Protein 4ZXH (pdb70)

B-factor: mean 46.0, std 19.29, range [5.07, 150.51]

Structure (mmCIF, N/CA/C/O backbone):
data_4ZXH
#
_entry.id   4ZXH
#
_cell.length_a   116.187
_cell.length_b   116.187
_cell.length_c   348.607
_cell.angle_alpha   90.000
_cell.angle_beta   90.000
_cell.angle_gamma   90.000
#
_symmetry.space_group_name_H-M   'P 43 21 2'
#
loop_
_entity.id
_entity.type
_entity.pdbx_description
1 polymer ABBFA_003403
2 non-polymer "4'-PHOSPHOPANTETHEINE"
3 non-polymer 1,2-DIMYRISTOYL-SN-GLYCERO-3-PHOSPHOCHOLINE
4 non-polymer 'POTASSIUM ION'
5 non-polymer 'NICKEL (II) ION'
6 water water
#
loop_
_atom_site.group_PDB
_atom_site.id
_atom_site.type_symbol
_atom_site.label_atom_id
_atom_site.label_alt_id
_atom_site.label_comp_id
_atom_site.label_asym_id
_atom_site.label_entity_id
_atom_site.label_seq_id
_atom_site.pdbx_PDB_ins_code
_atom_site.Cartn_x
_atom_site.Cartn_y
_atom_site.Cartn_z
_atom_site.occupancy
_atom_site.B_iso_or_equiv
_atom_site.auth_seq_id
_atom_site.auth_comp_id
_atom_site.auth_asym_id
_atom_site.auth_atom_id
_atom_site.pdbx_PDB_model_num
ATOM 1 N N . GLY A 1 1 ? -8.750 76.601 155.481 1.00 53.20 -1 GLY A N 1
ATOM 2 C CA . GLY A 1 1 ? -9.422 77.531 154.580 1.00 74.34 -1 GLY A CA 1
ATOM 3 C C . GLY A 1 1 ? -10.686 76.904 154.005 1.00 81.13 -1 GLY A C 1
ATOM 4 O O . GLY A 1 1 ? -11.676 77.564 153.671 1.00 77.00 -1 GLY A O 1
ATOM 5 N N . HIS A 1 2 ? -10.619 75.588 153.895 1.00 78.69 0 HIS A N 1
ATOM 6 C CA . HIS A 1 2 ? -11.752 74.725 153.642 1.00 68.77 0 HIS A CA 1
ATOM 7 C C . HIS A 1 2 ? -12.270 74.326 155.003 1.00 58.72 0 HIS A C 1
ATOM 8 O O . HIS A 1 2 ? -12.850 73.262 155.173 1.00 62.67 0 HIS A O 1
ATOM 15 N N . MET A 1 3 ? -12.018 75.172 155.986 1.00 85.16 1 MET A N 1
ATOM 16 C CA . MET A 1 3 ? -12.041 74.731 157.360 1.00 76.79 1 MET A CA 1
ATOM 17 C C . MET A 1 3 ? -11.769 75.946 158.240 1.00 79.83 1 MET A C 1
ATOM 18 O O . MET A 1 3 ? -10.935 75.913 159.150 1.00 69.75 1 MET A O 1
ATOM 23 N N . ASN A 1 4 ? -12.471 77.032 157.920 1.00 87.30 2 ASN A N 1
ATOM 24 C CA . ASN A 1 4 ? -12.415 78.263 158.691 1.00 95.34 2 ASN A CA 1
ATOM 25 C C . ASN A 1 4 ? -13.046 78.045 160.054 1.00 96.89 2 ASN A C 1
ATOM 26 O O . ASN A 1 4 ? -12.539 78.531 161.069 1.00 101.01 2 ASN A O 1
ATOM 31 N N . ASN A 1 5 ? -14.147 77.291 160.062 1.00 93.35 3 ASN A N 1
ATOM 32 C CA . ASN A 1 5 ? -14.903 76.969 161.278 1.00 92.70 3 ASN A CA 1
ATOM 33 C C . ASN A 1 5 ? -14.136 76.178 162.357 1.00 91.19 3 ASN A C 1
ATOM 34 O O . ASN A 1 5 ? -14.717 75.308 163.013 1.00 87.25 3 ASN A O 1
ATOM 39 N N . LEU A 1 6 ? -12.849 76.467 162.543 1.00 89.83 4 LEU A N 1
ATOM 40 C CA . LEU A 1 6 ? -12.076 75.835 163.611 1.00 84.05 4 LEU A CA 1
ATOM 41 C C . LEU A 1 6 ? -11.331 76.841 164.489 1.00 90.23 4 LEU A C 1
ATOM 42 O O . LEU A 1 6 ? -11.511 76.854 165.707 1.00 89.24 4 LEU A O 1
ATOM 47 N N . ALA A 1 7 ? -10.494 77.666 163.864 1.00 96.32 5 ALA A N 1
ATOM 48 C CA . ALA A 1 7 ? -9.619 78.607 164.569 1.00 99.15 5 ALA A CA 1
ATOM 49 C C . ALA A 1 7 ? -8.600 77.909 165.492 1.00 98.85 5 ALA A C 1
ATOM 50 O O . ALA A 1 7 ? -8.921 77.001 166.273 1.00 85.34 5 ALA A O 1
ATOM 52 N N . ARG A 1 8 ? -7.354 78.354 165.363 1.00 104.73 6 ARG A N 1
ATOM 53 C CA . ARG A 1 8 ? -6.245 77.893 166.180 1.00 102.70 6 ARG A CA 1
ATOM 54 C C . ARG A 1 8 ? -6.127 78.775 167.417 1.00 105.85 6 ARG A C 1
ATOM 55 O O . ARG A 1 8 ? -5.683 79.927 167.334 1.00 106.50 6 ARG A O 1
ATOM 63 N N . LEU A 1 9 ? -6.551 78.254 168.562 1.00 106.40 7 LEU A N 1
ATOM 64 C CA . LEU A 1 9 ? -6.220 78.913 169.821 1.00 106.37 7 LEU A CA 1
ATOM 65 C C . LEU A 1 9 ? -5.210 78.005 170.531 1.00 102.52 7 LEU A C 1
ATOM 66 O O . LEU A 1 9 ? -5.236 76.785 170.341 1.00 102.06 7 LEU A O 1
ATOM 71 N N . GLU A 1 10 ? -4.328 78.594 171.340 1.00 101.37 8 GLU A N 1
ATOM 72 C CA . GLU A 1 10 ? -3.028 77.978 171.627 1.00 97.24 8 GLU A CA 1
ATOM 73 C C . GLU A 1 10 ? -3.014 77.008 172.827 1.00 77.55 8 GLU A C 1
ATOM 74 O O . GLU A 1 10 ? -3.434 77.356 173.926 1.00 74.01 8 GLU A O 1
ATOM 80 N N . PRO A 1 11 ? -2.534 75.771 172.591 1.00 62.88 9 PRO A N 1
ATOM 81 C CA . PRO A 1 11 ? -2.661 74.611 173.486 1.00 60.28 9 PRO A CA 1
ATOM 82 C C . PRO A 1 11 ? -1.743 74.604 174.706 1.00 55.70 9 PRO A C 1
ATOM 83 O O . PRO A 1 11 ? -0.665 75.194 174.670 1.00 56.29 9 PRO A O 1
ATOM 87 N N . GLU A 1 12 ? -2.198 73.940 175.769 1.00 49.91 10 GLU A N 1
ATOM 88 C CA . GLU A 1 12 ? -1.403 73.685 176.963 1.00 49.32 10 GLU A CA 1
ATOM 89 C C . GLU A 1 12 ? -1.269 72.170 177.175 1.00 44.99 10 GLU A C 1
ATOM 90 O O . GLU A 1 12 ? -2.078 71.391 176.688 1.00 42.57 10 GLU A O 1
ATOM 96 N N . VAL A 1 13 ? -0.249 71.752 177.908 1.00 50.79 11 VAL A N 1
ATOM 97 C CA . VAL A 1 13 ? -0.060 70.343 178.228 1.00 39.73 11 VAL A CA 1
ATOM 98 C C . VAL A 1 13 ? -0.939 69.930 179.409 1.00 41.01 11 VAL A C 1
ATOM 99 O O . VAL A 1 13 ? -0.891 70.549 180.474 1.00 49.99 11 VAL A O 1
ATOM 103 N N . LEU A 1 14 ? -1.750 68.893 179.222 1.00 39.84 12 LEU A N 1
ATOM 104 C CA . LEU A 1 14 ? -2.599 68.394 180.304 1.00 46.63 12 LEU A CA 1
ATOM 105 C C . LEU A 1 14 ? -1.842 67.479 181.265 1.00 47.80 12 LEU A C 1
ATOM 106 O O . LEU A 1 14 ? -1.925 67.656 182.479 1.00 51.94 12 LEU A O 1
ATOM 111 N N . SER A 1 15 ? -1.125 66.493 180.725 1.00 39.62 13 SER A N 1
ATOM 112 C CA . SER A 1 15 ? -0.340 65.578 181.556 1.00 47.20 13 SER A CA 1
ATOM 113 C C . SER A 1 15 ? 0.860 64.962 180.813 1.00 47.00 13 SER A C 1
ATOM 114 O O . SER A 1 15 ? 0.887 64.918 179.582 1.00 44.12 13 SER A O 1
ATOM 117 N N . ARG A 1 16 ? 1.838 64.483 181.588 1.00 49.67 14 ARG A N 1
ATOM 118 C CA . ARG A 1 16 ? 3.064 63.865 181.064 1.00 38.64 14 ARG A CA 1
ATOM 119 C C . ARG A 1 16 ? 3.153 62.381 181.403 1.00 37.13 14 ARG A C 1
ATOM 120 O O . ARG A 1 16 ? 2.983 61.999 182.550 1.00 55.18 14 ARG A O 1
ATOM 128 N N . HIS A 1 17 ? 3.435 61.541 180.414 1.00 38.20 15 HIS A N 1
ATOM 129 C CA . HIS A 1 17 ? 3.579 60.112 180.677 1.00 38.72 15 HIS A CA 1
ATOM 130 C C . HIS A 1 17 ? 4.797 59.488 179.996 1.00 44.66 15 HIS A C 1
ATOM 131 O O . HIS A 1 17 ? 5.483 60.129 179.190 1.00 38.44 15 HIS A O 1
ATOM 138 N N . ALA A 1 18 ? 5.067 58.235 180.347 1.00 42.37 16 ALA A N 1
ATOM 139 C CA . ALA A 1 18 ? 6.100 57.467 179.685 1.00 35.65 16 ALA A CA 1
ATOM 140 C C . ALA A 1 18 ? 5.566 56.911 178.370 1.00 40.65 16 ALA A C 1
ATOM 141 O O . ALA A 1 18 ? 4.354 56.853 178.173 1.00 43.98 16 ALA A O 1
ATOM 143 N N . ILE A 1 19 ? 6.459 56.517 177.463 1.00 40.69 17 ILE A N 1
ATOM 144 C CA . ILE A 1 19 ? 6.035 55.713 176.319 1.00 32.73 17 ILE A CA 1
ATOM 145 C C . ILE A 1 19 ? 6.236 54.259 176.714 1.00 34.47 17 ILE A C 1
ATOM 146 O O . ILE A 1 19 ? 6.947 53.962 177.682 1.00 36.15 17 ILE A O 1
ATOM 151 N N . SER A 1 20 ? 5.586 53.360 175.986 1.00 35.00 18 SER A N 1
ATOM 152 C CA . SER A 1 20 ? 5.727 51.924 176.209 1.00 35.57 18 SER A CA 1
ATOM 153 C C . SER A 1 20 ? 6.936 51.393 175.469 1.00 33.86 18 SER A C 1
ATOM 154 O O . SER A 1 20 ? 7.425 52.038 174.543 1.00 36.88 18 SER A O 1
ATOM 157 N N . SER A 1 21 ? 7.397 50.206 175.837 1.00 32.18 19 SER A N 1
ATOM 158 C CA . SER A 1 21 ? 8.469 49.563 175.070 1.00 35.98 19 SER A CA 1
ATOM 159 C C . SER A 1 21 ? 8.061 49.210 173.625 1.00 40.27 19 SER A C 1
ATOM 160 O O . SER A 1 21 ? 8.914 49.168 172.723 1.00 44.16 19 SER A O 1
ATOM 163 N N . GLU A 1 22 ? 6.766 48.979 173.400 1.00 37.58 20 GLU A N 1
ATOM 164 C CA . GLU A 1 22 ? 6.265 48.713 172.053 1.00 31.99 20 GLU A CA 1
ATOM 165 C C . GLU A 1 22 ? 6.335 49.954 171.170 1.00 29.28 20 GLU A C 1
ATOM 166 O O . GLU A 1 22 ? 6.300 49.859 169.947 1.00 26.38 20 GLU A O 1
ATOM 172 N N . GLN A 1 23 ? 6.419 51.118 171.804 1.00 27.02 21 GLN A N 1
ATOM 173 C CA . GLN A 1 23 ? 6.496 52.383 171.091 1.00 26.50 21 GLN A CA 1
ATOM 174 C C . GLN A 1 23 ? 7.945 52.816 170.829 1.00 31.72 21 GLN A C 1
ATOM 175 O O . GLN A 1 23 ? 8.243 53.490 169.843 1.00 26.93 21 GLN A O 1
ATOM 181 N N . LEU A 1 24 ? 8.835 52.438 171.738 1.00 32.86 22 LEU A N 1
ATOM 182 C CA . LEU A 1 24 ? 10.223 52.864 171.695 1.00 29.52 22 LEU A CA 1
ATOM 183 C C . LEU A 1 24 ? 10.895 52.551 170.362 1.00 33.71 22 LEU A C 1
ATOM 184 O O . LEU A 1 24 ? 11.553 53.409 169.773 1.00 40.12 22 LEU A O 1
ATOM 189 N N . GLY A 1 25 ? 10.720 51.329 169.877 1.00 23.86 23 GLY A N 1
ATOM 190 C CA . GLY A 1 25 ? 11.380 50.922 168.650 1.00 22.72 23 GLY A CA 1
ATOM 191 C C . GLY A 1 25 ? 10.944 51.720 167.433 1.00 24.23 23 GLY A C 1
ATOM 192 O O . GLY A 1 25 ? 11.775 52.150 166.640 1.00 23.09 23 GLY A O 1
ATOM 193 N N . ILE A 1 26 ? 9.641 51.903 167.261 1.00 25.50 24 ILE A N 1
ATOM 194 C CA . ILE A 1 26 ? 9.162 52.699 166.139 1.00 28.40 24 ILE A CA 1
ATOM 195 C C . ILE A 1 26 ? 9.638 54.138 166.258 1.00 29.09 24 ILE A C 1
ATOM 196 O O . ILE A 1 26 ? 10.141 54.731 165.295 1.00 30.55 24 ILE A O 1
ATOM 201 N N . TRP A 1 27 ? 9.442 54.700 167.446 1.00 23.06 25 TRP A N 1
ATOM 202 C CA . TRP A 1 27 ? 9.852 56.066 167.728 1.00 24.05 25 TRP A CA 1
ATOM 203 C C . TRP A 1 27 ? 11.301 56.249 167.335 1.00 27.21 25 TRP A C 1
ATOM 204 O O . TRP A 1 27 ? 11.628 57.122 166.523 1.00 26.45 25 TRP A O 1
ATOM 215 N N . TYR A 1 28 ? 12.159 55.396 167.890 1.00 28.38 26 TYR A N 1
ATOM 216 C CA . TYR A 1 28 ? 13.588 55.467 167.621 1.00 33.69 26 TYR A CA 1
ATOM 217 C C . TYR A 1 28 ? 13.903 55.477 166.121 1.00 30.67 26 TYR A C 1
ATOM 218 O O . TYR A 1 28 ? 14.685 56.305 165.645 1.00 30.10 26 TYR A O 1
ATOM 227 N N . ILE A 1 29 ? 13.292 54.564 165.381 1.00 21.86 27 ILE A N 1
ATOM 228 C CA . ILE A 1 29 ? 13.554 54.467 163.952 1.00 31.25 27 ILE A CA 1
ATOM 229 C C . ILE A 1 29 ? 13.202 55.786 163.250 1.00 32.52 27 ILE A C 1
ATOM 230 O O . ILE A 1 29 ? 13.948 56.247 162.382 1.00 32.94 27 ILE A O 1
ATOM 235 N N . GLN A 1 30 ? 12.106 56.422 163.659 1.00 29.95 28 GLN A N 1
ATOM 236 C CA . GLN A 1 30 ? 11.720 57.706 163.068 1.00 24.38 28 GLN A CA 1
ATOM 237 C C . GLN A 1 30 ? 12.692 58.846 163.384 1.00 21.90 28 GLN A C 1
ATOM 238 O O . GLN A 1 30 ? 12.893 59.717 162.535 1.00 32.32 28 GLN A O 1
ATOM 244 N N . ARG A 1 31 ? 13.277 58.867 164.584 1.00 22.58 29 ARG A N 1
ATOM 245 C CA . ARG A 1 31 ? 14.353 59.837 164.872 1.00 23.67 29 ARG A CA 1
ATOM 246 C C . ARG A 1 31 ? 15.600 59.504 164.072 1.00 24.04 29 ARG A C 1
ATOM 247 O O . ARG A 1 31 ? 16.297 60.386 163.583 1.00 34.76 29 ARG A O 1
ATOM 255 N N . LEU A 1 32 ? 15.883 58.218 163.959 1.00 28.00 30 LEU A N 1
ATOM 256 C CA . LEU A 1 32 ? 17.094 57.769 163.307 1.00 30.36 30 LEU A CA 1
ATOM 257 C C . LEU A 1 32 ? 17.093 58.169 161.832 1.00 33.48 30 LEU A C 1
ATOM 258 O O . LEU A 1 32 ? 18.100 58.627 161.303 1.00 28.85 30 LEU A O 1
ATOM 263 N N . GLU A 1 33 ? 15.950 58.019 161.174 1.00 30.94 31 GLU A N 1
ATOM 264 C CA . GLU A 1 33 ? 15.839 58.418 159.775 1.00 26.90 31 GLU A CA 1
ATOM 265 C C . GLU A 1 33 ? 14.590 59.285 159.581 1.00 31.62 31 GLU A C 1
ATOM 266 O O . GLU A 1 33 ? 13.509 58.765 159.348 1.00 23.66 31 GLU A O 1
ATOM 272 N N . PRO A 1 34 ? 14.732 60.616 159.706 1.00 37.83 32 PRO A N 1
ATOM 273 C CA . PRO A 1 34 ? 13.536 61.465 159.758 1.00 35.50 32 PRO A CA 1
ATOM 274 C C . PRO A 1 34 ? 12.673 61.458 158.503 1.00 38.13 32 PRO A C 1
ATOM 275 O O . PRO A 1 34 ? 11.487 61.726 158.644 1.00 45.37 32 PRO A O 1
ATOM 279 N N . THR A 1 35 ? 13.218 61.125 157.333 1.00 43.54 33 THR A N 1
ATOM 280 C CA . THR A 1 35 ? 12.400 61.040 156.113 1.00 40.68 33 THR A CA 1
ATOM 281 C C . THR A 1 35 ? 11.653 59.707 155.984 1.00 32.86 33 THR A C 1
ATOM 282 O O . THR A 1 35 ? 11.002 59.440 154.979 1.00 34.68 33 THR A O 1
ATOM 286 N N . CYS A 1 36 ? 11.753 58.871 157.002 1.00 32.22 34 CYS A N 1
ATOM 287 C CA . CYS A 1 36 ? 11.088 57.582 156.981 1.00 26.99 34 CYS A CA 1
ATOM 288 C C . CYS A 1 36 ? 9.574 57.742 156.931 1.00 25.51 34 CYS A C 1
ATOM 289 O O . CYS A 1 36 ? 9.003 58.541 157.660 1.00 34.61 34 CYS A O 1
ATOM 292 N N . SER A 1 37 ? 8.930 56.966 156.067 1.00 27.77 35 SER A N 1
ATOM 293 C CA . SER A 1 37 ? 7.480 56.912 156.022 1.00 26.28 35 SER A CA 1
ATOM 294 C C . SER A 1 37 ? 6.990 55.480 156.192 1.00 29.19 35 SER A C 1
ATOM 295 O O . SER A 1 37 ? 5.794 55.190 156.114 1.00 20.97 35 SER A O 1
ATOM 298 N N . ALA A 1 38 ? 7.920 54.574 156.433 1.00 23.51 36 ALA A N 1
ATOM 299 C CA . ALA A 1 38 ? 7.574 53.169 156.443 1.00 27.65 36 ALA A CA 1
ATOM 300 C C . ALA A 1 38 ? 6.561 52.815 157.538 1.00 22.47 36 ALA A C 1
ATOM 301 O O . ALA A 1 38 ? 5.987 51.728 157.503 1.00 25.02 36 ALA A O 1
ATOM 303 N N . TYR A 1 39 ? 6.343 53.713 158.498 1.00 21.67 37 TYR A N 1
ATOM 304 C CA . TYR A 1 39 ? 5.387 53.446 159.579 1.00 29.39 37 TYR A CA 1
ATOM 305 C C . TYR A 1 39 ? 4.158 54.386 159.561 1.00 21.09 37 TYR A C 1
ATOM 306 O O . TYR A 1 39 ? 3.477 54.558 160.570 1.00 18.79 37 TYR A O 1
ATOM 315 N N . ASN A 1 40 ? 3.890 54.980 158.402 1.00 19.05 38 ASN A N 1
ATOM 316 C CA . ASN A 1 40 ? 2.670 55.740 158.155 1.00 17.81 38 ASN A CA 1
ATOM 317 C C . ASN A 1 40 ? 1.498 54.836 157.803 1.00 31.43 38 ASN A C 1
ATOM 318 O O . ASN A 1 40 ? 1.293 54.552 156.625 1.00 35.90 38 ASN A O 1
ATOM 323 N N . MET A 1 41 ? 0.735 54.375 158.794 1.00 17.74 39 MET A N 1
ATOM 324 C CA . MET A 1 41 ? -0.460 53.596 158.495 1.00 28.27 39 MET A CA 1
ATOM 325 C C . MET A 1 41 ? -1.493 54.460 157.740 1.00 37.80 39 MET A C 1
ATOM 326 O O . MET A 1 41 ? -1.722 55.645 158.064 1.00 36.25 39 MET A O 1
ATOM 331 N N . VAL A 1 42 ? -2.109 53.862 156.731 1.00 25.29 40 VAL A N 1
ATOM 332 C CA . VAL A 1 42 ? -3.034 54.579 155.876 1.00 26.13 40 VAL A CA 1
ATOM 333 C C . VAL A 1 42 ? -4.240 53.733 155.559 1.00 27.95 40 VAL A C 1
ATOM 334 O O . VAL A 1 42 ? -4.106 52.646 154.991 1.00 25.57 40 VAL A O 1
ATOM 338 N N . VAL A 1 43 ? -5.414 54.235 155.921 1.00 29.03 41 VAL A N 1
ATOM 339 C CA . VAL A 1 43 ? -6.662 53.678 155.435 1.00 25.54 41 VAL A CA 1
ATOM 340 C C . VAL A 1 43 ? -7.339 54.770 154.589 1.00 29.66 41 VAL A C 1
ATOM 341 O O . VAL A 1 43 ? -7.399 55.934 155.016 1.00 25.33 41 VAL A O 1
ATOM 345 N N . ALA A 1 44 ? -7.821 54.409 153.394 1.00 32.46 42 ALA A N 1
ATOM 346 C CA . ALA A 1 44 ? -8.394 55.396 152.464 1.00 21.23 42 ALA A CA 1
ATOM 347 C C . ALA A 1 44 ? -9.728 54.962 151.849 1.00 34.23 42 ALA A C 1
ATOM 348 O O . ALA A 1 44 ? -9.999 53.763 151.665 1.00 34.31 42 ALA A O 1
ATOM 350 N N . PHE A 1 45 ? -10.556 55.942 151.493 1.00 27.94 43 PHE A N 1
ATOM 351 C CA . PHE A 1 45 ? -11.888 55.622 151.008 1.00 27.50 43 PHE A CA 1
ATOM 352 C C . PHE A 1 45 ? -12.330 56.525 149.889 1.00 29.40 43 PHE A C 1
ATOM 353 O O . PHE A 1 45 ? -11.978 57.700 149.830 1.00 27.95 43 PHE A O 1
ATOM 361 N N . ASP A 1 46 ? -13.090 55.937 148.978 1.00 30.43 44 ASP A N 1
ATOM 362 C CA . ASP A 1 46 ? -13.867 56.692 148.027 1.00 35.90 44 ASP A CA 1
ATOM 363 C C . ASP A 1 46 ? -15.090 57.146 148.816 1.00 35.47 44 ASP A C 1
ATOM 364 O O . ASP A 1 46 ? -15.723 56.322 149.471 1.00 33.40 44 ASP A O 1
ATOM 369 N N . VAL A 1 47 ? -15.394 58.443 148.818 1.00 30.10 45 VAL A N 1
ATOM 370 C CA . VAL A 1 47 ? -16.547 58.922 149.578 1.00 34.62 45 VAL A CA 1
ATOM 371 C C . VAL A 1 47 ? -17.502 59.724 148.707 1.00 37.61 45 VAL A C 1
ATOM 372 O O . VAL A 1 47 ? -17.141 60.787 148.222 1.00 39.32 45 VAL A O 1
ATOM 376 N N . LYS A 1 48 ? -18.713 59.203 148.507 1.00 42.01 46 LYS A N 1
ATOM 377 C CA . LYS A 1 48 ? -19.754 59.916 147.766 1.00 39.15 46 LYS A CA 1
ATOM 378 C C . LYS A 1 48 ? -20.796 60.407 148.759 1.00 44.15 46 LYS A C 1
ATOM 379 O O . LYS A 1 48 ? -21.240 59.644 149.620 1.00 52.93 46 LYS A O 1
ATOM 385 N N . VAL A 1 49 ? -21.176 61.677 148.658 1.00 33.85 47 VAL A N 1
ATOM 386 C CA . VAL A 1 49 ? -22.021 62.279 149.683 1.00 34.49 47 VAL A CA 1
ATOM 387 C C . VAL A 1 49 ? -23.347 62.766 149.132 1.00 52.43 47 VAL A C 1
ATOM 388 O O . VAL A 1 49 ? -23.523 62.917 147.920 1.00 61.67 47 VAL A O 1
ATOM 392 N N . ASN A 1 50 ? -24.288 62.962 150.050 1.00 54.16 48 ASN A N 1
ATOM 393 C CA . ASN A 1 50 ? -25.561 63.626 149.785 1.00 51.79 48 ASN A CA 1
ATOM 394 C C . ASN A 1 50 ? -25.533 64.986 150.493 1.00 51.86 48 ASN A C 1
ATOM 395 O O . ASN A 1 50 ? -24.698 65.196 151.378 1.00 48.04 48 ASN A O 1
ATOM 400 N N . GLN A 1 51 ? -26.426 65.905 150.134 1.00 56.13 49 GLN A N 1
ATOM 401 C CA . GLN A 1 51 ? -26.371 67.244 150.725 1.00 63.17 49 GLN A CA 1
ATOM 402 C C . GLN A 1 51 ? -26.723 67.265 152.219 1.00 63.53 49 GLN A C 1
ATOM 403 O O . GLN A 1 51 ? -26.396 68.231 152.923 1.00 62.92 49 GLN A O 1
ATOM 409 N N . SER A 1 52 ? -27.362 66.199 152.707 1.00 60.44 50 SER A N 1
ATOM 410 C CA . SER A 1 52 ? -27.829 66.163 154.093 1.00 52.81 50 SER A CA 1
ATOM 411 C C . SER A 1 52 ? -26.686 65.934 155.097 1.00 51.64 50 SER A C 1
ATOM 412 O O . SER A 1 52 ? -26.900 65.975 156.316 1.00 48.59 50 SER A O 1
ATOM 415 N N . LEU A 1 53 ? -25.478 65.703 154.580 1.00 54.62 51 LEU A N 1
ATOM 416 C CA . LEU A 1 53 ? -24.283 65.535 155.416 1.00 56.50 51 LEU A CA 1
ATOM 417 C C . LEU A 1 53 ? -23.995 66.819 156.186 1.00 67.37 51 LEU A C 1
ATOM 418 O O . LEU A 1 53 ? -23.582 66.783 157.349 1.00 67.76 51 LEU A O 1
ATOM 423 N N . GLY A 1 54 ? -24.228 67.952 155.530 1.00 66.14 52 GLY A N 1
ATOM 424 C CA . GLY A 1 54 ? -24.070 69.251 156.158 1.00 61.46 52 GLY A CA 1
ATOM 425 C C . GLY A 1 54 ? -22.679 69.460 156.722 1.00 53.51 52 GLY A C 1
ATOM 426 O O . GLY A 1 54 ? -21.677 69.253 156.030 1.00 46.75 52 GLY A O 1
ATOM 427 N N . ASN A 1 55 ? -22.636 69.846 157.995 1.00 56.11 53 ASN A N 1
ATOM 428 C CA . ASN A 1 55 ? -21.401 70.178 158.692 1.00 54.68 53 ASN A CA 1
ATOM 429 C C . ASN A 1 55 ? -20.908 69.022 159.572 1.00 50.34 53 ASN A C 1
ATOM 430 O O . ASN A 1 55 ? -19.966 69.180 160.355 1.00 50.80 53 ASN A O 1
ATOM 435 N N . LYS A 1 56 ? -21.538 67.857 159.435 1.00 45.31 54 LYS A N 1
ATOM 436 C CA . LYS A 1 56 ? -21.235 66.719 160.305 1.00 42.22 54 LYS A CA 1
ATOM 437 C C . LYS A 1 56 ? -19.752 66.295 160.362 1.00 40.57 54 LYS A C 1
ATOM 438 O O . LYS A 1 56 ? -19.286 65.843 161.412 1.00 39.49 54 LYS A O 1
ATOM 444 N N . PRO A 1 57 ? -19.012 66.411 159.245 1.00 34.04 55 PRO A N 1
ATOM 445 C CA . PRO A 1 57 ? -17.619 65.978 159.375 1.00 36.05 55 PRO A CA 1
ATOM 446 C C . PRO A 1 57 ? -16.814 66.790 160.400 1.00 39.79 55 PRO A C 1
ATOM 447 O O . PRO A 1 57 ? -16.193 66.178 161.265 1.00 33.08 55 PRO A O 1
ATOM 451 N N . ILE A 1 58 ? -16.844 68.118 160.324 1.00 43.38 56 ILE A N 1
ATOM 452 C CA . ILE A 1 58 ? -16.194 68.951 161.334 1.00 39.55 56 ILE A CA 1
ATOM 453 C C . ILE A 1 58 ? -16.749 68.668 162.745 1.00 44.80 56 ILE A C 1
ATOM 454 O O . ILE A 1 58 ? -15.976 68.496 163.686 1.00 44.34 56 ILE A O 1
ATOM 459 N N . GLU A 1 59 ? -18.075 68.620 162.897 1.00 47.28 57 GLU A N 1
ATOM 460 C CA . GLU A 1 59 ? -18.676 68.343 164.212 1.00 46.73 57 GLU A CA 1
ATOM 461 C C . GLU A 1 59 ? -18.195 67.009 164.804 1.00 45.63 57 GLU A C 1
ATOM 462 O O . GLU A 1 59 ? -17.926 66.910 166.004 1.00 44.98 57 GLU A O 1
ATOM 468 N N . ILE A 1 60 ? -18.104 65.989 163.958 1.00 32.80 58 ILE A N 1
ATOM 469 C CA . ILE A 1 60 ? -17.745 64.652 164.410 1.00 42.57 58 ILE A CA 1
ATOM 470 C C . ILE A 1 60 ? -16.248 64.584 164.711 1.00 46.95 58 ILE A C 1
ATOM 471 O O . ILE A 1 60 ? -15.842 64.025 165.728 1.00 50.81 58 ILE A O 1
ATOM 476 N N . LEU A 1 61 ? -15.440 65.167 163.828 1.00 41.89 59 LEU A N 1
ATOM 477 C CA . LEU A 1 61 ? -14.016 65.364 164.080 1.00 44.29 59 LEU A CA 1
ATOM 478 C C . LEU A 1 61 ? -13.742 65.940 165.472 1.00 50.46 59 LEU A C 1
ATOM 479 O O . LEU A 1 61 ? -12.963 65.379 166.243 1.00 57.06 59 LEU A O 1
ATOM 484 N N . GLU A 1 62 ? -14.383 67.061 165.785 1.00 48.06 60 GLU A N 1
ATOM 485 C CA . GLU A 1 62 ? -14.198 67.726 167.072 1.00 45.19 60 GLU A CA 1
ATOM 486 C C . GLU A 1 62 ? -14.622 66.857 168.246 1.00 43.35 60 GLU A C 1
ATOM 487 O O . GLU A 1 62 ? -14.031 66.937 169.323 1.00 45.15 60 GLU A O 1
ATOM 493 N N . ALA A 1 63 ? -15.641 66.028 168.036 1.00 52.02 61 ALA A N 1
ATOM 494 C CA . ALA A 1 63 ? -16.166 65.164 169.097 1.00 50.85 61 ALA A CA 1
ATOM 495 C C . ALA A 1 63 ? -15.227 63.994 169.361 1.00 53.67 61 ALA A C 1
ATOM 496 O O . ALA A 1 63 ? -15.016 63.595 170.512 1.00 47.56 61 ALA A O 1
ATOM 498 N N . VAL A 1 64 ? -14.667 63.452 168.282 1.00 30.71 62 VAL A N 1
ATOM 499 C CA . VAL A 1 64 ? -13.752 62.339 168.387 1.00 38.95 62 VAL A CA 1
ATOM 500 C C . VAL A 1 64 ? -12.458 62.770 169.083 1.00 47.02 62 VAL A C 1
ATOM 501 O O . VAL A 1 64 ? -12.031 62.128 170.050 1.00 55.24 62 VAL A O 1
ATOM 505 N N . MET A 1 65 ? -11.853 63.857 168.600 1.00 34.28 63 MET A N 1
ATOM 506 C CA . MET A 1 65 ? -10.633 64.410 169.189 1.00 33.54 63 MET A CA 1
ATOM 507 C C . MET A 1 65 ? -10.755 64.659 170.701 1.00 36.23 63 MET A C 1
ATOM 508 O O . MET A 1 65 ? -9.800 64.472 171.456 1.00 42.79 63 MET A O 1
ATOM 513 N N . HIS A 1 66 ? -11.933 65.102 171.124 1.00 32.59 64 HIS A N 1
ATOM 514 C CA . HIS A 1 66 ? -12.230 65.377 172.528 1.00 34.17 64 HIS A CA 1
ATOM 515 C C . HIS A 1 66 ? -12.388 64.103 173.355 1.00 38.37 64 HIS A C 1
ATOM 516 O O . HIS A 1 66 ? -11.957 64.050 174.503 1.00 43.56 64 HIS A O 1
ATOM 523 N N . ASP A 1 67 ? -13.014 63.086 172.766 1.00 34.47 65 ASP A N 1
ATOM 524 C CA . ASP A 1 67 ? -13.319 61.850 173.478 1.00 36.93 65 ASP A CA 1
ATOM 525 C C . ASP A 1 67 ? -12.137 60.883 173.624 1.00 39.32 65 ASP A C 1
ATOM 526 O O . ASP A 1 67 ? -12.132 60.045 174.530 1.00 46.38 65 ASP A O 1
ATOM 531 N N . TYR A 1 68 ? -11.151 60.994 172.736 1.00 33.43 66 TYR A N 1
ATOM 532 C CA . TYR A 1 68 ? -10.006 60.082 172.729 1.00 33.60 66 TYR A CA 1
ATOM 533 C C . TYR A 1 68 ? -8.689 60.854 172.868 1.00 33.87 66 TYR A C 1
ATOM 534 O O . TYR A 1 68 ? -8.110 61.305 171.876 1.00 33.62 66 TYR A O 1
ATOM 543 N N . PRO A 1 69 ? -8.218 61.014 174.116 1.00 37.22 67 PRO A N 1
ATOM 544 C CA . PRO A 1 69 ? -7.011 61.792 174.427 1.00 34.72 67 PRO A CA 1
ATOM 545 C C . PRO A 1 69 ? -5.774 61.349 173.641 1.00 39.55 67 PRO A C 1
ATOM 546 O O . PRO A 1 69 ? -4.894 62.168 173.404 1.00 49.80 67 PRO A O 1
ATOM 550 N N . LEU A 1 70 ? -5.719 60.086 173.232 1.00 33.30 68 LEU A N 1
ATOM 551 C CA . LEU A 1 70 ? -4.602 59.585 172.439 1.00 31.33 68 LEU A CA 1
ATOM 552 C C . LEU A 1 70 ? -4.367 60.460 171.223 1.00 33.86 68 LEU A C 1
ATOM 553 O O . LEU A 1 70 ? -3.231 60.749 170.873 1.00 37.97 68 LEU A O 1
ATOM 558 N N . LEU A 1 71 ? -5.454 60.907 170.606 1.00 36.33 69 LEU A N 1
ATOM 559 C CA . LEU A 1 71 ? -5.386 61.718 169.404 1.00 25.06 69 LEU A CA 1
ATOM 560 C C . LEU A 1 71 ? -4.761 63.099 169.620 1.00 32.70 69 LEU A C 1
ATOM 561 O O . LEU A 1 71 ? -4.515 63.816 168.656 1.00 39.25 69 LEU A O 1
ATOM 566 N N . ARG A 1 72 ? -4.506 63.468 170.873 1.00 33.42 70 ARG A N 1
ATOM 567 C CA . ARG A 1 72 ? -3.903 64.758 171.202 1.00 27.84 70 ARG A CA 1
ATOM 568 C C . ARG A 1 72 ? -2.484 64.584 171.784 1.00 33.64 70 ARG A C 1
ATOM 569 O O . ARG A 1 72 ? -1.991 65.422 172.540 1.00 37.67 70 ARG A O 1
ATOM 577 N N . VAL A 1 73 ? -1.821 63.494 171.409 1.00 36.43 71 VAL A N 1
ATOM 578 C CA . VAL A 1 73 ? -0.498 63.153 171.936 1.00 26.64 71 VAL A CA 1
ATOM 579 C C . VAL A 1 73 ? 0.669 63.629 171.049 1.00 26.04 71 VAL A C 1
ATOM 580 O O . VAL A 1 73 ? 0.559 63.651 169.828 1.00 30.34 71 VAL A O 1
ATOM 584 N N . SER A 1 74 ? 1.768 64.037 171.681 1.00 26.77 72 SER A N 1
ATOM 585 C CA . SER A 1 74 ? 3.059 64.210 171.010 1.00 26.32 72 SER A CA 1
ATOM 586 C C . SER A 1 74 ? 4.108 63.431 171.813 1.00 31.35 72 SER A C 1
ATOM 587 O O . SER A 1 74 ? 3.848 63.062 172.962 1.00 32.32 72 SER A O 1
ATOM 590 N N . MET A 1 75 ? 5.271 63.154 171.218 1.00 32.88 73 MET A N 1
ATOM 591 C CA . MET A 1 75 ? 6.277 62.301 171.866 1.00 35.94 73 MET A CA 1
ATOM 592 C C . MET A 1 75 ? 7.662 62.934 171.842 1.00 26.77 73 MET A C 1
ATOM 593 O O . MET A 1 75 ? 8.539 62.511 171.099 1.00 36.69 73 MET A O 1
ATOM 598 N N . PRO A 1 76 ? 7.872 63.942 172.682 1.00 35.35 74 PRO A N 1
ATOM 599 C CA . PRO A 1 76 ? 9.133 64.681 172.697 1.00 29.14 74 PRO A CA 1
ATOM 600 C C . PRO A 1 76 ? 10.193 63.954 173.506 1.00 53.13 74 PRO A C 1
ATOM 601 O O . PRO A 1 76 ? 9.852 63.072 174.310 1.00 40.05 74 PRO A O 1
ATOM 605 N N . ALA A 1 77 ? 11.455 64.337 173.324 1.00 43.88 75 ALA A N 1
ATOM 606 C CA . ALA A 1 77 ? 12.534 63.708 174.065 1.00 49.47 75 ALA A CA 1
ATOM 607 C C . ALA A 1 77 ? 13.249 64.714 174.941 1.00 55.81 75 ALA A C 1
ATOM 608 O O . ALA A 1 77 ? 13.413 65.869 174.555 1.00 61.84 75 ALA A O 1
ATOM 610 N N . ASN A 1 78 ? 13.640 64.272 176.134 1.00 64.57 76 ASN A N 1
ATOM 611 C CA . ASN A 1 78 ? 14.574 65.011 176.984 1.00 70.82 76 ASN A CA 1
ATOM 612 C C . ASN A 1 78 ? 15.736 64.088 177.389 1.00 83.30 76 ASN A C 1
ATOM 613 O O . ASN A 1 78 ? 15.853 62.968 176.876 1.00 77.18 76 ASN A O 1
ATOM 618 N N . ASP A 1 79 ? 16.607 64.551 178.284 1.00 94.73 77 ASP A N 1
ATOM 619 C CA . ASP A 1 79 ? 17.795 63.772 178.651 1.00 94.53 77 ASP A CA 1
ATOM 620 C C . ASP A 1 79 ? 17.483 62.602 179.590 1.00 86.31 77 ASP A C 1
ATOM 621 O O . ASP A 1 79 ? 18.301 61.694 179.749 1.00 78.92 77 ASP A O 1
ATOM 626 N N . GLN A 1 80 ? 16.299 62.628 180.200 1.00 88.80 78 GLN A N 1
ATOM 627 C CA . GLN A 1 80 ? 15.830 61.532 181.044 1.00 81.41 78 GLN A CA 1
ATOM 628 C C . GLN A 1 80 ? 15.003 60.527 180.220 1.00 80.19 78 GLN A C 1
ATOM 629 O O . GLN A 1 80 ? 14.432 59.580 180.768 1.00 73.99 78 GLN A O 1
ATOM 631 N N . GLY A 1 81 ? 14.943 60.746 178.903 1.00 77.08 79 GLY A N 1
ATOM 632 C CA . GLY A 1 81 ? 14.287 59.820 177.989 1.00 70.51 79 GLY A CA 1
ATOM 633 C C . GLY A 1 81 ? 13.194 60.370 177.073 1.00 65.98 79 GLY A C 1
ATOM 634 O O . GLY A 1 81 ? 13.247 61.509 176.600 1.00 69.64 79 GLY A O 1
ATOM 635 N N . ILE A 1 82 ? 12.189 59.538 176.822 1.00 52.85 80 ILE A N 1
ATOM 636 C CA . ILE A 1 82 ? 11.111 59.875 175.906 1.00 35.26 80 ILE A CA 1
ATOM 637 C C . ILE A 1 82 ? 9.776 59.930 176.635 1.00 40.86 80 ILE A C 1
ATOM 638 O O . ILE A 1 82 ? 9.474 59.067 177.459 1.00 45.90 80 ILE A O 1
ATOM 643 N N . GLU A 1 83 ? 8.980 60.956 176.343 1.00 46.88 81 GLU A N 1
ATOM 644 C CA . GLU A 1 83 ? 7.679 61.135 176.996 1.00 45.33 81 GLU A CA 1
ATOM 645 C C . GLU A 1 83 ? 6.505 61.119 176.003 1.00 41.78 81 GLU A C 1
ATOM 646 O O . GLU A 1 83 ? 6.690 61.314 174.805 1.00 46.69 81 GLU A O 1
ATOM 652 N N . GLN A 1 84 ? 5.307 60.861 176.517 1.00 41.03 82 GLN A N 1
ATOM 653 C CA . GLN A 1 84 ? 4.047 61.145 175.816 1.00 33.49 82 GLN A CA 1
ATOM 654 C C . GLN A 1 84 ? 3.368 62.309 176.503 1.00 34.57 82 GLN A C 1
ATOM 655 O O . GLN A 1 84 ? 3.133 62.268 177.716 1.00 37.05 82 GLN A O 1
ATOM 661 N N . LEU A 1 85 ? 3.032 63.342 175.749 1.00 37.60 83 LEU A N 1
ATOM 662 C CA . LEU A 1 85 ? 2.257 64.436 176.317 1.00 31.75 83 LEU A CA 1
ATOM 663 C C . LEU A 1 85 ? 0.820 64.405 175.774 1.00 38.36 83 LEU A C 1
ATOM 664 O O . LEU A 1 85 ? 0.609 64.286 174.562 1.00 36.54 83 LEU A O 1
ATOM 669 N N . ILE A 1 86 ? -0.164 64.497 176.666 1.00 39.40 84 ILE A N 1
ATOM 670 C CA . ILE A 1 86 ? -1.542 64.730 176.241 1.00 32.36 84 ILE A CA 1
ATOM 671 C C . ILE A 1 86 ? -1.851 66.227 176.252 1.00 39.97 84 ILE A C 1
ATOM 672 O O . ILE A 1 86 ? -1.962 66.836 177.308 1.00 51.03 84 ILE A O 1
ATOM 677 N N . TRP A 1 87 ? -1.963 66.819 175.067 1.00 39.09 85 TRP A N 1
ATOM 678 C CA . TRP A 1 87 ? -2.325 68.225 174.929 1.00 38.93 85 TRP A CA 1
ATOM 679 C C . TRP A 1 87 ? -3.823 68.418 175.127 1.00 43.69 85 TRP A C 1
ATOM 680 O O . TRP A 1 87 ? -4.605 67.566 174.732 1.00 49.09 85 TRP A O 1
ATOM 691 N N . ASP A 1 88 ? -4.233 69.531 175.723 1.00 36.71 86 ASP A N 1
ATOM 692 C CA . ASP A 1 88 ? -5.661 69.780 175.918 1.00 47.23 86 ASP A CA 1
ATOM 693 C C . ASP A 1 88 ? -6.377 69.909 174.575 1.00 52.45 86 ASP A C 1
ATOM 694 O O . ASP A 1 88 ? -7.574 69.634 174.465 1.00 50.90 86 ASP A O 1
ATOM 699 N N . ARG A 1 89 ? -5.636 70.330 173.554 1.00 50.28 87 ARG A N 1
ATOM 700 C CA . ARG A 1 89 ? -6.197 70.474 172.216 1.00 48.65 87 ARG A CA 1
ATOM 701 C C . ARG A 1 89 ? -5.111 70.545 171.153 1.00 43.48 87 ARG A C 1
ATOM 702 O O . ARG A 1 89 ? -4.007 71.001 171.407 1.00 48.55 87 ARG A O 1
ATOM 710 N N . VAL A 1 90 ? -5.440 70.074 169.959 1.00 39.53 88 VAL A N 1
ATOM 711 C CA . VAL A 1 90 ? -4.516 70.058 168.836 1.00 32.16 88 VAL A CA 1
ATOM 712 C C . VAL A 1 90 ? -5.205 70.651 167.606 1.00 34.27 88 VAL A C 1
ATOM 713 O O . VAL A 1 90 ? -6.382 70.378 167.360 1.00 42.08 88 VAL A O 1
ATOM 717 N N . TYR A 1 91 ? -4.512 71.471 166.829 1.00 35.43 89 TYR A N 1
ATOM 718 C CA . TYR A 1 91 ? -5.136 71.921 165.598 1.00 44.45 89 TYR A CA 1
ATOM 719 C C . TYR A 1 91 ? -4.980 70.779 164.599 1.00 39.54 89 TYR A C 1
ATOM 720 O O . TYR A 1 91 ? -3.877 70.311 164.357 1.00 32.06 89 TYR A O 1
ATOM 729 N N . PRO A 1 92 ? -6.102 70.291 164.053 1.00 40.42 90 PRO A N 1
ATOM 730 C CA . PRO A 1 92 ? -6.033 69.136 163.155 1.00 31.14 90 PRO A CA 1
ATOM 731 C C . PRO A 1 92 ? -5.270 69.491 161.911 1.00 32.10 90 PRO A C 1
ATOM 732 O O . PRO A 1 92 ? -5.355 70.631 161.443 1.00 37.09 90 PRO A O 1
ATOM 736 N N . ASN A 1 93 ? -4.527 68.526 161.390 1.00 34.01 91 ASN A N 1
ATOM 737 C CA . ASN A 1 93 ? -3.812 68.702 160.144 1.00 25.48 91 ASN A CA 1
ATOM 738 C C . ASN A 1 93 ? -4.583 68.016 159.013 1.00 29.84 91 ASN A C 1
ATOM 739 O O . ASN A 1 93 ? -4.382 66.829 158.691 1.00 34.67 91 ASN A O 1
ATOM 744 N N . ILE A 1 94 ? -5.477 68.791 158.424 1.00 25.84 92 ILE A N 1
ATOM 745 C CA . ILE A 1 94 ? -6.375 68.340 157.377 1.00 35.75 92 ILE A CA 1
ATOM 746 C C . ILE A 1 94 ? -6.093 69.087 156.072 1.00 33.19 92 ILE A C 1
ATOM 747 O O . ILE A 1 94 ? -6.349 70.290 155.964 1.00 35.96 92 ILE A O 1
ATOM 752 N N . ILE A 1 95 ? -5.545 68.361 155.099 1.00 34.84 93 ILE A N 1
ATOM 753 C CA . ILE A 1 95 ? -5.180 68.900 153.785 1.00 31.15 93 ILE A CA 1
ATOM 754 C C . ILE A 1 95 ? -6.300 68.640 152.784 1.00 33.06 93 ILE A C 1
ATOM 755 O O . ILE A 1 95 ? -6.873 67.546 152.777 1.00 32.66 93 ILE A O 1
ATOM 760 N N . PHE A 1 96 ? -6.605 69.624 151.937 1.00 29.24 94 PHE A N 1
ATOM 761 C CA . PHE A 1 96 ? -7.712 69.498 150.995 1.00 33.46 94 PHE A CA 1
ATOM 762 C C . PHE A 1 96 ? -7.335 69.980 149.603 1.00 41.35 94 PHE A C 1
ATOM 763 O O . PHE A 1 96 ? -7.061 71.153 149.414 1.00 53.75 94 PHE A O 1
ATOM 771 N N . SER A 1 97 ? -7.347 69.080 148.625 1.00 42.53 95 SER A N 1
ATOM 772 C CA . SER A 1 97 ? -6.833 69.378 147.281 1.00 35.10 95 SER A CA 1
ATOM 773 C C . SER A 1 97 ? -7.917 69.187 146.231 1.00 39.48 95 SER A C 1
ATOM 774 O O . SER A 1 97 ? -8.852 68.428 146.453 1.00 38.43 95 SER A O 1
ATOM 777 N N . ASP A 1 98 ? -7.793 69.860 145.090 1.00 39.28 96 ASP A N 1
ATOM 778 C CA . ASP A 1 98 ? -8.698 69.640 143.960 1.00 35.32 96 ASP A CA 1
ATOM 779 C C . ASP A 1 98 ? -8.093 68.546 143.065 1.00 33.33 96 ASP A C 1
ATOM 780 O O . ASP A 1 98 ? -6.983 68.694 142.579 1.00 34.16 96 ASP A O 1
ATOM 785 N N . ALA A 1 99 ? -8.802 67.441 142.853 1.00 34.89 97 ALA A N 1
ATOM 786 C CA . ALA A 1 99 ? -8.291 66.400 141.959 1.00 36.33 97 ALA A CA 1
ATOM 787 C C . ALA A 1 99 ? -9.206 66.162 140.761 1.00 41.41 97 ALA A C 1
ATOM 788 O O . ALA A 1 99 ? -9.092 65.147 140.081 1.00 46.24 97 ALA A O 1
ATOM 790 N N . ARG A 1 100 ? -10.099 67.102 140.488 1.00 35.53 98 ARG A N 1
ATOM 791 C CA . ARG A 1 100 ? -11.006 66.954 139.360 1.00 43.25 98 ARG A CA 1
ATOM 792 C C . ARG A 1 100 ? -10.287 66.824 138.012 1.00 42.76 98 ARG A C 1
ATOM 793 O O . ARG A 1 100 ? -10.829 66.244 137.075 1.00 47.80 98 ARG A O 1
ATOM 801 N N . HIS A 1 101 ? -9.056 67.320 137.932 1.00 38.32 99 HIS A N 1
ATOM 802 C CA . HIS A 1 101 ? -8.333 67.377 136.662 1.00 40.72 99 HIS A CA 1
ATOM 803 C C . HIS A 1 101 ? -7.314 66.247 136.492 1.00 43.57 99 HIS A C 1
ATOM 804 O O . HIS A 1 101 ? -6.571 66.231 135.524 1.00 39.97 99 HIS A O 1
ATOM 811 N N . ILE A 1 102 ? -7.332 65.278 137.405 1.00 45.51 100 ILE A N 1
ATOM 812 C CA . ILE A 1 102 ? -6.317 64.223 137.478 1.00 42.70 100 ILE A CA 1
ATOM 813 C C . ILE A 1 102 ? -6.840 62.835 137.082 1.00 39.66 100 ILE A C 1
ATOM 814 O O . ILE A 1 102 ? -7.873 62.408 137.568 1.00 37.32 100 ILE A O 1
ATOM 819 N N . GLU A 1 103 ? -6.120 62.130 136.211 1.00 46.88 101 GLU A N 1
ATOM 820 C CA . GLU A 1 103 ? -6.497 60.765 135.821 1.00 51.77 101 GLU A CA 1
ATOM 821 C C . GLU A 1 103 ? -6.350 59.786 136.996 1.00 52.34 101 GLU A C 1
ATOM 822 O O . GLU A 1 103 ? -5.539 60.008 137.892 1.00 53.08 101 GLU A O 1
ATOM 825 N N . ALA A 1 104 ? -7.121 58.699 136.982 1.00 52.24 102 ALA A N 1
ATOM 826 C CA . ALA A 1 104 ? -7.155 57.751 138.105 1.00 43.91 102 ALA A CA 1
ATOM 827 C C . ALA A 1 104 ? -5.780 57.216 138.537 1.00 43.08 102 ALA A C 1
ATOM 828 O O . ALA A 1 104 ? -5.451 57.245 139.725 1.00 41.70 102 ALA A O 1
ATOM 830 N N . SER A 1 105 ? -5.004 56.707 137.580 1.00 43.08 103 SER A N 1
ATOM 831 C CA . SER A 1 105 ? -3.655 56.206 137.846 1.00 42.52 103 SER A CA 1
ATOM 832 C C . SER A 1 105 ? -2.886 57.227 138.668 1.00 46.00 103 SER A C 1
ATOM 833 O O . SER A 1 105 ? -2.350 56.910 139.742 1.00 44.06 103 SER A O 1
ATOM 836 N N . ASP A 1 106 ? -2.877 58.459 138.155 1.00 43.28 104 ASP A N 1
ATOM 837 C CA . ASP A 1 106 ? -2.189 59.588 138.772 1.00 36.69 104 ASP A CA 1
ATOM 838 C C . ASP A 1 106 ? -2.721 59.932 140.158 1.00 37.50 104 ASP A C 1
ATOM 839 O O . ASP A 1 106 ? -1.939 60.245 141.067 1.00 41.02 104 ASP A O 1
ATOM 844 N N . LEU A 1 107 ? -4.041 59.871 140.327 1.00 35.96 105 LEU A N 1
ATOM 845 C CA . LEU A 1 107 ? -4.644 60.165 141.619 1.00 33.23 105 LEU A CA 1
ATOM 846 C C . LEU A 1 107 ? -4.140 59.196 142.680 1.00 35.64 105 LEU A C 1
ATOM 847 O O . LEU A 1 107 ? -3.812 59.617 143.792 1.00 37.06 105 LEU A O 1
ATOM 852 N N . THR A 1 108 ? -4.065 57.909 142.344 1.00 27.06 106 THR A N 1
ATOM 853 C CA . THR A 1 108 ? -3.515 56.940 143.281 1.00 33.90 106 THR A CA 1
ATOM 854 C C . THR A 1 108 ? -2.103 57.350 143.661 1.00 31.80 106 THR A C 1
ATOM 855 O O . THR A 1 108 ? -1.745 57.353 144.842 1.00 32.90 106 THR A O 1
ATOM 859 N N . GLN A 1 109 ? -1.307 57.717 142.663 1.00 35.15 107 GLN A N 1
ATOM 860 C CA . GLN A 1 109 ? 0.095 58.016 142.917 1.00 35.03 107 GLN A CA 1
ATOM 861 C C . GLN A 1 109 ? 0.196 59.240 143.821 1.00 33.92 107 GLN A C 1
ATOM 862 O O . GLN A 1 109 ? 0.971 59.249 144.783 1.00 33.80 107 GLN A O 1
ATOM 868 N N . LEU A 1 110 ? -0.624 60.249 143.531 1.00 31.02 108 LEU A N 1
ATOM 869 C CA . LEU A 1 110 ? -0.669 61.464 144.335 1.00 29.16 108 LEU A CA 1
ATOM 870 C C . LEU A 1 110 ? -0.909 61.171 145.815 1.00 34.27 108 LEU A C 1
ATOM 871 O O . LEU A 1 110 ? -0.153 61.622 146.683 1.00 32.77 108 LEU A O 1
ATOM 876 N N . VAL A 1 111 ? -1.967 60.418 146.088 1.00 24.09 109 VAL A N 1
ATOM 877 C CA . VAL A 1 111 ? -2.321 60.036 147.445 1.00 22.98 109 VAL A CA 1
ATOM 878 C C . VAL A 1 111 ? -1.208 59.209 148.094 1.00 28.97 109 VAL A C 1
ATOM 879 O O . VAL A 1 111 ? -0.915 59.374 149.271 1.00 28.39 109 VAL A O 1
ATOM 883 N N . GLU A 1 112 ? -0.572 58.321 147.339 1.00 25.43 110 GLU A N 1
ATOM 884 C CA . GLU A 1 112 ? 0.563 57.596 147.902 1.00 28.21 110 GLU A CA 1
ATOM 885 C C . GLU A 1 112 ? 1.673 58.581 148.288 1.00 27.84 110 GLU A C 1
ATOM 886 O O . GLU A 1 112 ? 2.142 58.554 149.424 1.00 30.57 110 GLU A O 1
ATOM 892 N N . GLN A 1 113 ? 2.063 59.483 147.385 1.00 25.10 111 GLN A N 1
ATOM 893 C CA A GLN A 1 113 ? 3.136 60.412 147.728 0.50 26.91 111 GLN A CA 1
ATOM 894 C CA B GLN A 1 113 ? 3.096 60.497 147.664 0.50 26.01 111 GLN A CA 1
ATOM 895 C C . GLN A 1 113 ? 2.725 61.366 148.859 1.00 27.49 111 GLN A C 1
ATOM 896 O O . GLN A 1 113 ? 3.533 61.631 149.742 1.00 31.73 111 GLN A O 1
ATOM 907 N N . ASP A 1 114 ? 1.481 61.834 148.879 1.00 34.21 112 ASP A N 1
ATOM 908 C CA . ASP A 1 114 ? 1.031 62.717 149.960 1.00 31.98 112 ASP A CA 1
ATOM 909 C C . ASP A 1 114 ? 1.064 62.063 151.341 1.00 33.95 112 ASP A C 1
ATOM 910 O O . ASP A 1 114 ? 1.527 62.667 152.308 1.00 38.16 112 ASP A O 1
ATOM 915 N N . THR A 1 115 ? 0.569 60.831 151.433 1.00 31.16 113 THR A N 1
ATOM 916 C CA . THR A 1 115 ? 0.504 60.127 152.711 1.00 24.65 113 THR A CA 1
ATOM 917 C C . THR A 1 115 ? 1.873 59.663 153.215 1.00 23.21 113 THR A C 1
ATOM 918 O O . THR A 1 115 ? 2.004 59.324 154.378 1.00 21.65 113 THR A O 1
ATOM 922 N N . LYS A 1 116 ? 2.885 59.640 152.350 1.00 31.93 114 LYS A N 1
ATOM 923 C CA . LYS A 1 116 ? 4.253 59.304 152.773 1.00 30.44 114 LYS A CA 1
ATOM 924 C C . LYS A 1 116 ? 5.052 60.486 153.335 1.00 25.10 114 LYS A C 1
ATOM 925 O O . LYS A 1 116 ? 6.231 60.338 153.667 1.00 29.33 114 LYS A O 1
ATOM 931 N N . GLN A 1 117 ? 4.440 61.661 153.417 1.00 23.45 115 GLN A N 1
ATOM 932 C CA . GLN A 1 117 ? 5.138 62.793 154.012 1.00 24.72 115 GLN A CA 1
ATOM 933 C C . GLN A 1 117 ? 5.369 62.395 155.456 1.00 30.53 115 GLN A C 1
ATOM 934 O O . GLN A 1 117 ? 4.510 61.776 156.085 1.00 35.04 115 GLN A O 1
ATOM 940 N N . PRO A 1 118 ? 6.566 62.664 155.957 1.00 25.77 116 PRO A N 1
ATOM 941 C CA . PRO A 1 118 ? 6.988 62.077 157.228 1.00 31.10 116 PRO A CA 1
ATOM 942 C C . PRO A 1 118 ? 6.427 62.844 158.401 1.00 25.00 116 PRO A C 1
ATOM 943 O O . PRO A 1 118 ? 6.101 64.005 158.217 1.00 23.92 116 PRO A O 1
ATOM 947 N N . PHE A 1 119 ? 6.334 62.214 159.568 1.00 22.93 117 PHE A N 1
ATOM 948 C CA . PHE A 1 119 ? 5.916 62.902 160.783 1.00 23.49 117 PHE A CA 1
ATOM 949 C C . PHE A 1 119 ? 7.121 63.286 161.641 1.00 24.67 117 PHE A C 1
ATOM 950 O O . PHE A 1 119 ? 8.127 62.597 161.642 1.00 33.77 117 PHE A O 1
ATOM 958 N N . ASP A 1 120 ? 7.000 64.387 162.371 1.00 30.37 118 ASP A N 1
ATOM 959 C CA . ASP A 1 120 ? 7.878 64.700 163.488 1.00 23.25 118 ASP A CA 1
ATOM 960 C C . ASP A 1 120 ? 7.142 64.300 164.760 1.00 37.58 118 ASP A C 1
ATOM 961 O O . ASP A 1 120 ? 6.178 64.958 165.168 1.00 41.00 118 ASP A O 1
ATOM 966 N N . LEU A 1 121 ? 7.578 63.220 165.389 1.00 33.78 119 LEU A N 1
ATOM 967 C CA . LEU A 1 121 ? 6.790 62.660 166.472 1.00 29.65 119 LEU A CA 1
ATOM 968 C C . LEU A 1 121 ? 6.786 63.561 167.703 1.00 29.38 119 LEU A C 1
ATOM 969 O O . LEU A 1 121 ? 6.011 63.348 168.625 1.00 37.13 119 LEU A O 1
ATOM 974 N N . THR A 1 122 ? 7.635 64.578 167.717 1.00 26.78 120 THR A N 1
ATOM 975 C CA . THR A 1 122 ? 7.703 65.472 168.873 1.00 32.00 120 THR A CA 1
ATOM 976 C C . THR A 1 122 ? 6.706 66.637 168.795 1.00 39.29 120 THR A C 1
ATOM 977 O O . THR A 1 122 ? 6.504 67.373 169.771 1.00 48.39 120 THR A O 1
ATOM 981 N N . GLN A 1 123 ? 6.073 66.781 167.638 1.00 36.17 121 GLN A N 1
ATOM 982 C CA . GLN A 1 123 ? 5.148 67.873 167.382 1.00 43.78 121 GLN A CA 1
ATOM 983 C C . GLN A 1 123 ? 3.783 67.305 166.957 1.00 40.75 121 GLN A C 1
ATOM 984 O O . GLN A 1 123 ? 3.695 66.604 165.944 1.00 42.96 121 GLN A O 1
ATOM 990 N N . PRO A 1 124 ? 2.716 67.601 167.728 1.00 38.86 122 PRO A N 1
ATOM 991 C CA . PRO A 1 124 ? 1.366 67.089 167.461 1.00 32.55 122 PRO A CA 1
ATOM 992 C C . PRO A 1 124 ? 0.718 67.842 166.324 1.00 34.85 122 PRO A C 1
ATOM 993 O O . PRO A 1 124 ? 1.066 68.996 166.127 1.00 36.91 122 PRO A O 1
ATOM 997 N N . PRO A 1 125 ? -0.231 67.219 165.608 1.00 38.36 123 PRO A N 1
ATOM 998 C CA . PRO A 1 125 ? -0.742 65.860 165.845 1.00 35.07 123 PRO A CA 1
ATOM 999 C C . PRO A 1 125 ? 0.100 64.794 165.159 1.00 32.33 123 PRO A C 1
ATOM 1000 O O . PRO A 1 125 ? 0.850 65.145 164.256 1.00 38.07 123 PRO A O 1
ATOM 1004 N N . LEU A 1 126 ? -0.010 63.530 165.574 1.00 34.96 124 LEU A N 1
ATOM 1005 C CA . LEU A 1 126 ? 0.726 62.449 164.900 1.00 27.19 124 LEU A CA 1
ATOM 1006 C C . LEU A 1 126 ? -0.182 61.694 163.931 1.00 28.88 124 LEU A C 1
ATOM 1007 O O . LEU A 1 126 ? -0.046 60.486 163.727 1.00 28.73 124 LEU A O 1
ATOM 1012 N N . TRP A 1 127 ? -1.110 62.428 163.333 1.00 23.02 125 TRP A N 1
ATOM 1013 C CA . TRP A 1 127 ? -2.003 61.877 162.336 1.00 21.72 125 TRP A CA 1
ATOM 1014 C C . TRP A 1 127 ? -2.446 63.003 161.409 1.00 24.11 125 TRP A C 1
ATOM 1015 O O . TRP A 1 127 ? -2.357 64.177 161.775 1.00 33.01 125 TRP A O 1
ATOM 1026 N N . ARG A 1 128 ? -2.879 62.642 160.200 1.00 23.70 126 ARG A N 1
ATOM 1027 C CA . ARG A 1 128 ? -3.331 63.604 159.190 1.00 22.77 126 ARG A CA 1
ATOM 1028 C C . ARG A 1 128 ? -4.504 63.048 158.412 1.00 31.06 126 ARG A C 1
ATOM 1029 O O . ARG A 1 128 ? -4.679 61.831 158.304 1.00 28.43 126 ARG A O 1
ATOM 1037 N N . ILE A 1 129 ? -5.289 63.952 157.845 1.00 32.09 127 ILE A N 1
ATOM 1038 C CA . ILE A 1 129 ? -6.343 63.582 156.924 1.00 31.98 127 ILE A CA 1
ATOM 1039 C C . ILE A 1 129 ? -6.102 64.283 155.604 1.00 36.23 127 ILE A C 1
ATOM 1040 O O . ILE A 1 129 ? -5.968 65.511 155.576 1.00 46.87 127 ILE A O 1
ATOM 1045 N N . HIS A 1 130 ? -6.041 63.518 154.517 1.00 27.73 128 HIS A N 1
ATOM 1046 C CA . HIS A 1 130 ? -5.815 64.095 153.192 1.00 26.61 128 HIS A CA 1
ATOM 1047 C C . HIS A 1 130 ? -7.085 63.967 152.363 1.00 23.51 128 HIS A C 1
ATOM 1048 O O . HIS A 1 130 ? -7.538 62.854 152.131 1.00 30.46 128 HIS A O 1
ATOM 1055 N N . CYS A 1 131 ? -7.656 65.081 151.913 1.00 24.61 129 CYS A N 1
ATOM 1056 C CA . CYS A 1 131 ? -8.900 65.039 151.131 1.00 25.41 129 CYS A CA 1
ATOM 1057 C C . CYS A 1 131 ? -8.730 65.497 149.691 1.00 34.62 129 CYS A C 1
ATOM 1058 O O . CYS A 1 131 ? -7.976 66.416 149.409 1.00 33.89 129 CYS A O 1
ATOM 1061 N N . TYR A 1 132 ? -9.465 64.864 148.785 1.00 36.94 130 TYR A N 1
ATOM 1062 C CA . TYR A 1 132 ? -9.385 65.184 147.378 1.00 27.74 130 TYR A CA 1
ATOM 1063 C C . TYR A 1 132 ? -10.766 65.205 146.769 1.00 35.81 130 TYR A C 1
ATOM 1064 O O . TYR A 1 132 ? -11.513 64.237 146.885 1.00 44.83 130 TYR A O 1
ATOM 1073 N N . GLU A 1 133 ? -11.104 66.305 146.111 1.00 33.96 131 GLU A N 1
ATOM 1074 C CA . GLU A 1 133 ? -12.356 66.414 145.382 1.00 33.20 131 GLU A CA 1
ATOM 1075 C C . GLU A 1 133 ? -12.193 65.800 143.981 1.00 36.03 131 GLU A C 1
ATOM 1076 O O . GLU A 1 133 ? -11.300 66.187 143.235 1.00 42.38 131 GLU A O 1
ATOM 1082 N N . CYS A 1 134 ? -13.058 64.851 143.627 1.00 39.16 132 CYS A N 1
ATOM 1083 C CA . CYS A 1 134 ? -12.970 64.155 142.334 1.00 38.78 132 CYS A CA 1
ATOM 1084 C C . CYS A 1 134 ? -14.072 64.509 141.348 1.00 44.44 132 CYS A C 1
ATOM 1085 O O . CYS A 1 134 ? -14.008 64.133 140.174 1.00 53.13 132 CYS A O 1
ATOM 1088 N N . GLY A 1 135 ? -15.091 65.205 141.839 1.00 44.49 133 GLY A N 1
ATOM 1089 C CA . GLY A 1 135 ? -16.259 65.556 141.048 1.00 47.33 133 GLY A CA 1
ATOM 1090 C C . GLY A 1 135 ? -17.294 66.080 142.016 1.00 46.84 133 GLY A C 1
ATOM 1091 O O . GLY A 1 135 ? -17.002 66.180 143.209 1.00 47.49 133 GLY A O 1
ATOM 1092 N N . GLN A 1 136 ? -18.496 66.410 141.551 1.00 48.28 134 GLN A N 1
ATOM 1093 C CA . GLN A 1 136 ? -19.434 66.988 142.495 1.00 53.58 134 GLN A CA 1
ATOM 1094 C C . GLN A 1 136 ? -19.870 65.939 143.515 1.00 53.75 134 GLN A C 1
ATOM 1095 O O . GLN A 1 136 ? -20.334 64.853 143.163 1.00 38.44 134 GLN A O 1
ATOM 1101 N N . ASN A 1 137 ? -19.661 66.289 144.782 1.00 48.16 135 ASN A N 1
ATOM 1102 C CA . ASN A 1 137 ? -20.022 65.477 145.933 1.00 42.81 135 ASN A CA 1
ATOM 1103 C C . ASN A 1 137 ? -19.257 64.163 145.987 1.00 42.20 135 ASN A C 1
ATOM 1104 O O . ASN A 1 137 ? -19.656 63.222 146.665 1.00 43.52 135 ASN A O 1
ATOM 1109 N N . HIS A 1 138 ? -18.127 64.125 145.298 1.00 43.95 136 HIS A N 1
ATOM 1110 C CA . HIS A 1 138 ? -17.335 62.907 145.193 1.00 41.16 136 HIS A CA 1
ATOM 1111 C C . HIS A 1 138 ? -15.882 63.146 145.647 1.00 38.17 136 HIS A C 1
ATOM 1112 O O . HIS A 1 138 ? -15.181 63.984 145.077 1.00 35.89 136 HIS A O 1
ATOM 1119 N N . TYR A 1 139 ? -15.443 62.413 146.669 1.00 30.25 137 TYR A N 1
ATOM 1120 C CA . TYR A 1 139 ? -14.170 62.689 147.331 1.00 29.03 137 TYR A CA 1
ATOM 1121 C C . TYR A 1 139 ? -13.346 61.427 147.535 1.00 34.36 137 TYR A C 1
ATOM 1122 O O . TYR A 1 139 ? -13.893 60.327 147.587 1.00 39.83 137 TYR A O 1
ATOM 1131 N N . VAL A 1 140 ? -12.028 61.590 147.638 1.00 31.84 138 VAL A N 1
ATOM 1132 C CA . VAL A 1 140 ? -11.175 60.554 148.210 1.00 25.71 138 VAL A CA 1
ATOM 1133 C C . VAL A 1 140 ? -10.609 61.088 149.525 1.00 33.34 138 VAL A C 1
ATOM 1134 O O . VAL A 1 140 ? -10.168 62.235 149.610 1.00 37.52 138 VAL A O 1
ATOM 1138 N N . ILE A 1 141 ? -10.656 60.265 150.560 1.00 28.97 139 ILE A N 1
ATOM 1139 C CA . ILE A 1 141 ? -10.269 60.686 151.895 1.00 25.96 139 ILE A CA 1
ATOM 1140 C C . ILE A 1 141 ? -9.279 59.681 152.417 1.00 27.52 139 ILE A C 1
ATOM 1141 O O . ILE A 1 141 ? -9.600 58.498 152.493 1.00 38.52 139 ILE A O 1
ATOM 1146 N N . ALA A 1 142 ? -8.084 60.133 152.780 1.00 27.43 140 ALA A N 1
ATOM 1147 C CA . ALA A 1 142 ? -7.065 59.216 153.290 1.00 28.22 140 ALA A CA 1
ATOM 1148 C C . ALA A 1 142 ? -6.636 59.626 154.685 1.00 25.11 140 ALA A C 1
ATOM 1149 O O . ALA A 1 142 ? -6.216 60.766 154.914 1.00 26.09 140 ALA A O 1
ATOM 1151 N N . PHE A 1 143 ? -6.759 58.684 155.613 1.00 21.57 141 PHE A N 1
ATOM 1152 C CA . PHE A 1 143 ? -6.367 58.885 156.992 1.00 25.91 141 PHE A CA 1
ATOM 1153 C C . PHE A 1 143 ? -4.980 58.296 157.190 1.00 29.68 141 PHE A C 1
ATOM 1154 O O . PHE A 1 143 ? -4.766 57.126 156.882 1.00 38.17 141 PHE A O 1
ATOM 1162 N N . VAL A 1 144 ? -4.051 59.107 157.696 1.00 27.03 142 VAL A N 1
ATOM 1163 C CA . VAL A 1 144 ? -2.675 58.680 157.956 1.00 24.86 142 VAL A CA 1
ATOM 1164 C C . VAL A 1 144 ? -2.362 58.746 159.446 1.00 28.95 142 VAL A C 1
ATOM 1165 O O . VAL A 1 144 ? -2.449 59.820 160.050 1.00 25.21 142 VAL A O 1
ATOM 1169 N N . ILE A 1 145 ? -1.995 57.617 160.041 1.00 21.61 143 ILE A N 1
ATOM 1170 C CA . ILE A 1 145 ? -1.639 57.609 161.455 1.00 21.68 143 ILE A CA 1
ATOM 1171 C C . ILE A 1 145 ? -0.283 56.955 161.631 1.00 22.13 143 ILE A C 1
ATOM 1172 O O . ILE A 1 145 ? -0.061 55.838 161.157 1.00 26.49 143 ILE A O 1
ATOM 1177 N N . HIS A 1 146 ? 0.623 57.622 162.327 1.00 25.00 144 HIS A N 1
ATOM 1178 C CA . HIS A 1 146 ? 1.928 57.026 162.555 1.00 21.41 144 HIS A CA 1
ATOM 1179 C C . HIS A 1 146 ? 1.830 55.862 163.538 1.00 27.10 144 HIS A C 1
ATOM 1180 O O . HIS A 1 146 ? 1.145 55.950 164.570 1.00 36.47 144 HIS A O 1
ATOM 1187 N N . HIS A 1 147 ? 2.513 54.771 163.207 1.00 23.94 145 HIS A N 1
ATOM 1188 C CA . HIS A 1 147 ? 2.419 53.517 163.966 1.00 24.44 145 HIS A CA 1
ATOM 1189 C C . HIS A 1 147 ? 2.984 53.658 165.406 1.00 29.87 145 HIS A C 1
ATOM 1190 O O . HIS A 1 147 ? 2.622 52.889 166.304 1.00 24.72 145 HIS A O 1
ATOM 1197 N N . ALA A 1 148 ? 3.847 54.647 165.639 1.00 25.19 146 ALA A N 1
ATOM 1198 C CA . ALA A 1 148 ? 4.272 54.946 167.011 1.00 29.26 146 ALA A CA 1
ATOM 1199 C C . ALA A 1 148 ? 3.092 55.347 167.894 1.00 29.96 146 ALA A C 1
ATOM 1200 O O . ALA A 1 148 ? 3.151 55.186 169.121 1.00 30.04 146 ALA A O 1
ATOM 1202 N N . LEU A 1 149 ? 2.014 55.848 167.284 1.00 29.55 147 LEU A N 1
ATOM 1203 C CA . LEU A 1 149 ? 0.868 56.311 168.060 1.00 24.79 147 LEU A CA 1
ATOM 1204 C C . LEU A 1 149 ? -0.106 55.172 168.324 1.00 30.88 147 LEU A C 1
ATOM 1205 O O . LEU A 1 149 ? -0.569 54.999 169.451 1.00 36.13 147 LEU A O 1
ATOM 1210 N N . MET A 1 150 ? -0.438 54.395 167.296 1.00 29.13 148 MET A N 1
ATOM 1211 C CA . MET A 1 150 ? -1.363 53.284 167.512 1.00 28.71 148 MET A CA 1
ATOM 1212 C C . MET A 1 150 ? -1.182 52.218 166.450 1.00 27.42 148 MET A C 1
ATOM 1213 O O . MET A 1 150 ? -0.567 52.452 165.418 1.00 31.08 148 MET A O 1
ATOM 1218 N N . ASP A 1 151 ? -1.690 51.028 166.730 1.00 24.51 149 ASP A N 1
ATOM 1219 C CA . ASP A 1 151 ? -1.596 49.933 165.789 1.00 24.57 149 ASP A CA 1
ATOM 1220 C C . ASP A 1 151 ? -2.876 49.814 164.947 1.00 28.19 149 ASP A C 1
ATOM 1221 O O . ASP A 1 151 ? -3.803 50.602 165.086 1.00 31.45 149 ASP A O 1
ATOM 1226 N N . PHE A 1 152 ? -2.906 48.812 164.082 1.00 31.13 150 PHE A N 1
ATOM 1227 C CA . PHE A 1 152 ? -4.026 48.561 163.198 1.00 28.56 150 PHE A CA 1
ATOM 1228 C C . PHE A 1 152 ? -5.285 48.141 163.962 1.00 33.89 150 PHE A C 1
ATOM 1229 O O . PHE A 1 152 ? -6.381 48.619 163.644 1.00 33.24 150 PHE A O 1
ATOM 1237 N N . TRP A 1 153 ? -5.140 47.264 164.961 1.00 28.62 151 TRP A N 1
ATOM 1238 C CA . TRP A 1 153 ? -6.291 46.899 165.794 1.00 27.78 151 TRP A CA 1
ATOM 1239 C C . TRP A 1 153 ? -6.979 48.199 166.256 1.00 33.36 151 TRP A C 1
ATOM 1240 O O . TRP A 1 153 ? -8.205 48.289 166.250 1.00 37.87 151 TRP A O 1
ATOM 1251 N N . SER A 1 154 ? -6.186 49.216 166.597 1.00 33.80 152 SER A N 1
ATOM 1252 C CA . SER A 1 154 ? -6.722 50.507 167.040 1.00 28.72 152 SER A CA 1
ATOM 1253 C C . SER A 1 154 ? -7.472 51.214 165.928 1.00 33.94 152 SER A C 1
ATOM 1254 O O . SER A 1 154 ? -8.528 51.825 166.171 1.00 26.33 152 SER A O 1
ATOM 1257 N N . ILE A 1 155 ? -6.917 51.138 164.717 1.00 32.74 153 ILE A N 1
ATOM 1258 C CA . ILE A 1 155 ? -7.568 51.691 163.537 1.00 32.67 153 ILE A CA 1
ATOM 1259 C C . ILE A 1 155 ? -8.995 51.158 163.413 1.00 39.80 153 ILE A C 1
ATOM 1260 O O . ILE A 1 155 ? -9.939 51.920 163.216 1.00 55.71 153 ILE A O 1
ATOM 1265 N N . GLY A 1 156 ? -9.154 49.849 163.561 1.00 27.01 154 GLY A N 1
ATOM 1266 C CA . GLY A 1 156 ? -10.455 49.240 163.409 1.00 28.35 154 GLY A CA 1
ATOM 1267 C C . GLY A 1 156 ? -11.417 49.688 164.489 1.00 33.55 154 GLY A C 1
ATOM 1268 O O . GLY A 1 156 ? -12.582 49.926 164.228 1.00 33.23 154 GLY A O 1
ATOM 1269 N N . LEU A 1 157 ? -10.922 49.790 165.713 1.00 32.85 155 LEU A N 1
ATOM 1270 C CA . LEU A 1 157 ? -11.718 50.317 166.796 1.00 31.13 155 LEU A CA 1
ATOM 1271 C C . LEU A 1 157 ? -12.193 51.722 166.453 1.00 36.86 155 LEU A C 1
ATOM 1272 O O . LEU A 1 157 ? -13.323 52.104 166.738 1.00 41.99 155 LEU A O 1
ATOM 1277 N N . LEU A 1 158 ? -11.318 52.489 165.823 1.00 36.78 156 LEU A N 1
ATOM 1278 C CA . LEU A 1 158 ? -11.609 53.879 165.572 1.00 34.70 156 LEU A CA 1
ATOM 1279 C C . LEU A 1 158 ? -12.513 53.995 164.355 1.00 36.61 156 LEU A C 1
ATOM 1280 O O . LEU A 1 158 ? -13.514 54.727 164.365 1.00 39.24 156 LEU A O 1
ATOM 1285 N N . LEU A 1 159 ? -12.171 53.230 163.323 1.00 29.62 157 LEU A N 1
ATOM 1286 C CA . LEU A 1 159 ? -12.968 53.141 162.099 1.00 26.47 157 LEU A CA 1
ATOM 1287 C C . LEU A 1 159 ? -14.422 52.759 162.374 1.00 32.78 157 LEU A C 1
ATOM 1288 O O . LEU A 1 159 ? -15.354 53.349 161.827 1.00 37.86 157 LEU A O 1
ATOM 1293 N N . ARG A 1 160 ? -14.621 51.765 163.226 1.00 28.13 158 ARG A N 1
ATOM 1294 C CA . ARG A 1 160 ? -15.963 51.312 163.468 1.00 29.48 158 ARG A CA 1
ATOM 1295 C C . ARG A 1 160 ? -16.730 52.399 164.214 1.00 36.31 158 ARG A C 1
ATOM 1296 O O . ARG A 1 160 ? -17.833 52.764 163.826 1.00 39.90 158 ARG A O 1
ATOM 1304 N N . ASP A 1 161 ? -16.130 52.934 165.268 1.00 34.27 159 ASP A N 1
ATOM 1305 C CA . ASP A 1 161 ? -16.749 54.014 166.020 1.00 29.67 159 ASP A CA 1
ATOM 1306 C C . ASP A 1 161 ? -17.121 55.215 165.146 1.00 34.15 159 ASP A C 1
ATOM 1307 O O . ASP A 1 161 ? -18.247 55.699 165.205 1.00 40.99 159 ASP A O 1
ATOM 1312 N N . VAL A 1 162 ? -16.191 55.691 164.325 1.00 37.97 160 VAL A N 1
ATOM 1313 C CA . VAL A 1 162 ? -16.470 56.886 163.540 1.00 35.66 160 VAL A CA 1
ATOM 1314 C C . VAL A 1 162 ? -17.533 56.612 162.474 1.00 45.28 160 VAL A C 1
ATOM 1315 O O . VAL A 1 162 ? -18.350 57.477 162.157 1.00 50.15 160 VAL A O 1
ATOM 1319 N N . SER A 1 163 ? -17.548 55.395 161.949 1.00 39.76 161 SER A N 1
ATOM 1320 C CA . SER A 1 163 ? -18.582 54.995 161.010 1.00 30.12 161 SER A CA 1
ATOM 1321 C C . SER A 1 163 ? -19.983 55.032 161.636 1.00 40.00 161 SER A C 1
ATOM 1322 O O . SER A 1 163 ? -20.957 55.397 160.981 1.00 47.04 161 SER A O 1
ATOM 1325 N N . LYS A 1 164 ? -20.087 54.642 162.902 1.00 36.37 162 LYS A N 1
ATOM 1326 C CA . LYS A 1 164 ? -21.362 54.704 163.589 1.00 39.58 162 LYS A CA 1
ATOM 1327 C C . LYS A 1 164 ? -21.799 56.160 163.734 1.00 38.48 162 LYS A C 1
ATOM 1328 O O . LYS A 1 164 ? -22.970 56.500 163.523 1.00 37.53 162 LYS A O 1
ATOM 1334 N N . ARG A 1 165 ? -20.859 57.019 164.105 1.00 31.97 163 ARG A N 1
ATOM 1335 C CA . ARG A 1 165 ? -21.173 58.424 164.282 1.00 32.63 163 ARG A CA 1
ATOM 1336 C C . ARG A 1 165 ? -21.682 59.014 162.977 1.00 40.88 163 ARG A C 1
ATOM 1337 O O . ARG A 1 165 ? -22.521 59.915 162.981 1.00 47.71 163 ARG A O 1
ATOM 1345 N N . PHE A 1 166 ? -21.195 58.476 161.863 1.00 34.61 164 PHE A N 1
ATOM 1346 C CA . PHE A 1 166 ? -21.618 58.931 160.540 1.00 38.08 164 PHE A CA 1
ATOM 1347 C C . PHE A 1 166 ? -22.874 58.253 160.010 1.00 42.10 164 PHE A C 1
ATOM 1348 O O . PHE A 1 166 ? -23.374 58.641 158.958 1.00 52.89 164 PHE A O 1
ATOM 1356 N N . GLY A 1 167 ? -23.385 57.258 160.731 1.00 33.69 165 GLY A N 1
ATOM 1357 C CA . GLY A 1 167 ? -24.566 56.535 160.294 1.00 34.99 165 GLY A CA 1
ATOM 1358 C C . GLY A 1 167 ? -24.356 55.380 159.321 1.00 42.63 165 GLY A C 1
ATOM 1359 O O . GLY A 1 167 ? -25.285 55.002 158.608 1.00 56.34 165 GLY A O 1
ATOM 1360 N N . LEU A 1 168 ? -23.156 54.804 159.301 1.00 42.08 166 LEU A N 1
ATOM 1361 C CA . LEU A 1 168 ? -22.831 53.714 158.374 1.00 40.11 166 LEU A CA 1
ATOM 1362 C C . LEU A 1 168 ? -23.027 52.301 158.948 1.00 41.51 166 LEU A C 1
ATOM 1363 O O . LEU A 1 168 ? -23.296 51.362 158.208 1.00 49.52 166 LEU A O 1
ATOM 1368 N N . VAL A 1 169 ? -22.883 52.145 160.257 1.00 37.80 167 VAL A N 1
ATOM 1369 C CA . VAL A 1 169 ? -23.129 50.854 160.895 1.00 42.92 167 VAL A CA 1
ATOM 1370 C C . VAL A 1 169 ? -24.032 51.115 162.077 1.00 40.39 167 VAL A C 1
ATOM 1371 O O . VAL A 1 169 ? -24.106 52.252 162.560 1.00 38.60 167 VAL A O 1
ATOM 1375 N N . ALA A 1 170 ? -24.715 50.083 162.555 1.00 36.89 168 ALA A N 1
ATOM 1376 C CA . ALA A 1 170 ? -25.746 50.312 163.564 1.00 45.47 168 ALA A CA 1
ATOM 1377 C C . ALA A 1 170 ? -25.169 50.390 164.969 1.00 53.93 168 ALA A C 1
ATOM 1378 O O . ALA A 1 170 ? -25.615 51.199 165.773 1.00 51.81 168 ALA A O 1
ATOM 1380 N N . GLU A 1 171 ? -24.176 49.562 165.278 1.00 60.00 169 GLU A N 1
ATOM 1381 C CA . GLU A 1 171 ? -23.582 49.653 166.608 1.00 62.18 169 GLU A CA 1
ATOM 1382 C C . GLU A 1 171 ? -22.078 49.385 166.636 1.00 52.48 169 GLU A C 1
ATOM 1383 O O . GLU A 1 171 ? -21.517 48.739 165.745 1.00 49.27 169 GLU A O 1
ATOM 1389 N N . SER A 1 172 ? -21.454 49.917 167.685 1.00 49.87 170 SER A N 1
ATOM 1390 C CA . SER A 1 172 ? -20.014 49.878 167.916 1.00 47.95 170 SER A CA 1
ATOM 1391 C C . SER A 1 172 ? -19.735 49.730 169.406 1.00 46.06 170 SER A C 1
ATOM 1392 O O . SER A 1 172 ? -20.409 50.351 170.231 1.00 58.34 170 SER A O 1
ATOM 1395 N N . ASP A 1 173 ? -18.754 48.913 169.765 1.00 42.93 171 ASP A N 1
ATOM 1396 C CA . ASP A 1 173 ? -18.325 48.854 171.165 1.00 53.74 171 ASP A CA 1
ATOM 1397 C C . ASP A 1 173 ? -17.671 50.169 171.589 1.00 47.25 171 ASP A C 1
ATOM 1398 O O . ASP A 1 173 ? -17.025 50.844 170.778 1.00 42.12 171 ASP A O 1
ATOM 1403 N N . ALA A 1 174 ? -17.827 50.534 172.856 1.00 43.09 172 ALA A N 1
ATOM 1404 C CA . ALA A 1 174 ? -17.156 51.728 173.364 1.00 42.10 172 ALA A CA 1
ATOM 1405 C C . ALA A 1 174 ? -15.625 51.609 173.248 1.00 44.98 172 ALA A C 1
ATOM 1406 O O . ALA A 1 174 ? -15.042 50.538 173.430 1.00 46.54 172 ALA A O 1
ATOM 1408 N N . VAL A 1 175 ? -14.986 52.727 172.940 1.00 36.66 173 VAL A N 1
ATOM 1409 C CA . VAL A 1 175 ? -13.556 52.753 172.722 1.00 35.42 173 VAL A CA 1
ATOM 1410 C C . VAL A 1 175 ? -12.863 53.468 173.880 1.00 40.39 173 VAL A C 1
ATOM 1411 O O . VAL A 1 175 ? -13.253 54.567 174.265 1.00 45.39 173 VAL A O 1
ATOM 1415 N N . ASN A 1 176 ? -11.836 52.854 174.447 1.00 42.37 174 ASN A N 1
ATOM 1416 C CA . ASN A 1 176 ? -11.057 53.542 175.470 1.00 38.97 174 ASN A CA 1
ATOM 1417 C C . ASN A 1 176 ? -9.827 54.220 174.869 1.00 38.81 174 ASN A C 1
ATOM 1418 O O . ASN A 1 176 ? -8.959 53.560 174.283 1.00 52.59 174 ASN A O 1
ATOM 1423 N N . GLY A 1 177 ? -9.757 55.542 175.010 1.00 36.20 175 GLY A N 1
ATOM 1424 C CA . GLY A 1 177 ? -8.677 56.318 174.418 1.00 29.56 175 GLY A CA 1
ATOM 1425 C C . GLY A 1 177 ? -7.767 56.914 175.482 1.00 49.86 175 GLY A C 1
ATOM 1426 O O . GLY A 1 177 ? -7.017 57.840 175.180 1.00 29.78 175 GLY A O 1
ATOM 1427 N N . ILE A 1 178 ? -7.842 56.395 176.718 1.00 31.75 176 ILE A N 1
ATOM 1428 C CA . ILE A 1 178 ? -7.006 56.869 177.824 1.00 32.78 176 ILE A CA 1
ATOM 1429 C C . ILE A 1 178 ? -6.205 55.745 178.536 1.00 48.43 176 ILE A C 1
ATOM 1430 O O . ILE A 1 178 ? -5.277 56.013 179.310 1.00 39.11 176 ILE A O 1
ATOM 1435 N N . GLU A 1 179 ? -6.546 54.488 178.267 1.00 41.61 177 GLU A N 1
ATOM 1436 C CA . GLU A 1 179 ? -5.885 53.373 178.943 1.00 36.24 177 GLU A CA 1
ATOM 1437 C C . GLU A 1 179 ? -4.395 53.219 178.566 1.00 39.68 177 GLU A C 1
ATOM 1438 O O . GLU A 1 179 ? -3.597 52.795 179.391 1.00 42.37 177 GLU A O 1
ATOM 1444 N N . PHE A 1 180 ? -4.023 53.562 177.332 1.00 35.70 178 PHE A N 1
ATOM 1445 C CA . PHE A 1 180 ? -2.633 53.406 176.863 1.00 37.16 178 PHE A CA 1
ATOM 1446 C C . PHE A 1 180 ? -1.612 54.010 177.825 1.00 41.51 178 PHE A C 1
ATOM 1447 O O . PHE A 1 180 ? -0.500 53.521 177.977 1.00 52.45 178 PHE A O 1
ATOM 1455 N N . VAL A 1 181 ? -2.009 55.091 178.461 1.00 43.25 179 VAL A N 1
ATOM 1456 C CA . VAL A 1 181 ? -1.172 55.778 179.413 1.00 49.26 179 VAL A CA 1
ATOM 1457 C C . VAL A 1 181 ? -0.948 54.955 180.680 1.00 47.54 179 VAL A C 1
ATOM 1458 O O . VAL A 1 181 ? 0.185 54.840 181.146 1.00 47.63 179 VAL A O 1
ATOM 1462 N N . GLN A 1 182 ? -2.012 54.382 181.236 1.00 44.35 180 GLN A N 1
ATOM 1463 C CA . GLN A 1 182 ? -1.864 53.555 182.425 1.00 48.25 180 GLN A CA 1
ATOM 1464 C C . GLN A 1 182 ? -0.949 52.375 182.105 1.00 46.63 180 GLN A C 1
ATOM 1465 O O . GLN A 1 182 ? -0.026 52.074 182.858 1.00 52.21 180 GLN A O 1
ATOM 1471 N N . TYR A 1 183 ? -1.195 51.735 180.967 1.00 42.30 181 TYR A N 1
ATOM 1472 C CA . TYR A 1 183 ? -0.363 50.638 180.493 1.00 33.95 181 TYR A CA 1
ATOM 1473 C C . TYR A 1 183 ? 1.119 51.015 180.460 1.00 42.64 181 TYR A C 1
ATOM 1474 O O . TYR A 1 183 ? 1.958 50.318 181.036 1.00 45.28 181 TYR A O 1
ATOM 1483 N N . ALA A 1 184 ? 1.438 52.119 179.789 1.00 37.92 182 ALA A N 1
ATOM 1484 C CA . ALA A 1 184 ? 2.822 52.566 179.673 1.00 39.28 182 ALA A CA 1
ATOM 1485 C C . ALA A 1 184 ? 3.423 52.898 181.040 1.00 41.68 182 ALA A C 1
ATOM 1486 O O . ALA A 1 184 ? 4.554 52.513 181.340 1.00 45.14 182 ALA A O 1
ATOM 1488 N N . ASP A 1 185 ? 2.661 53.593 181.873 1.00 43.02 183 ASP A N 1
ATOM 1489 C CA . ASP A 1 185 ? 3.177 54.031 183.160 1.00 48.24 183 ASP A CA 1
ATOM 1490 C C . ASP A 1 185 ? 3.416 52.853 184.119 1.00 50.34 183 ASP A C 1
ATOM 1491 O O . ASP A 1 185 ? 4.405 52.840 184.856 1.00 52.47 183 ASP A O 1
ATOM 1496 N N . LYS A 1 186 ? 2.540 51.855 184.098 1.00 49.35 184 LYS A N 1
ATOM 1497 C CA . LYS A 1 186 ? 2.757 50.667 184.923 1.00 52.87 184 LYS A CA 1
ATOM 1498 C C . LYS A 1 186 ? 4.001 49.899 184.453 1.00 55.73 184 LYS A C 1
ATOM 1499 O O . LYS A 1 186 ? 4.729 49.315 185.258 1.00 63.24 184 LYS A O 1
ATOM 1503 N N . GLN A 1 187 ? 4.247 49.923 183.150 1.00 51.63 185 GLN A N 1
ATOM 1504 C CA . GLN A 1 187 ? 5.342 49.173 182.544 1.00 49.18 185 GLN A CA 1
ATOM 1505 C C . GLN A 1 187 ? 6.690 49.750 182.978 1.00 55.09 185 GLN A C 1
ATOM 1506 O O . GLN A 1 187 ? 7.700 49.050 183.013 1.00 52.14 185 GLN A O 1
ATOM 1512 N N . GLN A 1 188 ? 6.671 51.039 183.314 1.00 59.18 186 GLN A N 1
ATOM 1513 C CA . GLN A 1 188 ? 7.843 51.818 183.697 1.00 56.89 186 GLN A CA 1
ATOM 1514 C C . GLN A 1 188 ? 8.264 51.474 185.132 1.00 66.37 186 GLN A C 1
ATOM 1515 O O . GLN A 1 188 ? 9.402 51.717 185.532 1.00 77.11 186 GLN A O 1
ATOM 1521 N N . SER A 1 189 ? 7.348 50.886 185.897 1.00 73.04 187 SER A N 1
ATOM 1522 C CA . SER A 1 189 ? 7.645 50.421 187.253 1.00 78.59 187 SER A CA 1
ATOM 1523 C C . SER A 1 189 ? 8.318 49.053 187.225 1.00 95.04 187 SER A C 1
ATOM 1524 O O . SER A 1 189 ? 9.131 48.723 188.091 1.00 97.95 187 SER A O 1
ATOM 1527 N N . SER A 1 190 ? 7.958 48.260 186.219 1.00 99.23 188 SER A N 1
ATOM 1528 C CA . SER A 1 190 ? 8.471 46.904 186.064 1.00 99.62 188 SER A CA 1
ATOM 1529 C C . SER A 1 190 ? 9.956 46.873 185.718 1.00 100.54 188 SER A C 1
ATOM 1530 O O . SER A 1 190 ? 10.499 47.793 185.097 1.00 99.12 188 SER A O 1
ATOM 1533 N N . VAL A 1 191 ? 10.597 45.784 186.117 1.00 104.02 189 VAL A N 1
ATOM 1534 C CA . VAL A 1 191 ? 12.042 45.693 186.091 1.00 103.94 189 VAL A CA 1
ATOM 1535 C C . VAL A 1 191 ? 12.580 44.908 184.883 1.00 100.83 189 VAL A C 1
ATOM 1536 O O . VAL A 1 191 ? 13.413 45.424 184.132 1.00 89.39 189 VAL A O 1
ATOM 1540 N N . ILE A 1 192 ? 12.068 43.690 184.686 1.00 105.12 190 ILE A N 1
ATOM 1541 C CA . ILE A 1 192 ? 12.619 42.698 183.746 1.00 107.87 190 ILE A CA 1
ATOM 1542 C C . ILE A 1 192 ? 14.126 42.508 183.974 1.00 107.41 190 ILE A C 1
ATOM 1543 O O . ILE A 1 192 ? 14.951 42.975 183.181 1.00 106.11 190 ILE A O 1
ATOM 1548 N N . ASP A 1 193 ? 14.479 41.830 185.068 1.00 96.24 191 ASP A N 1
ATOM 1549 C CA . ASP A 1 193 ? 15.883 41.565 185.380 1.00 86.40 191 ASP A CA 1
ATOM 1550 C C . ASP A 1 193 ? 16.486 40.607 184.356 1.00 82.92 191 ASP A C 1
ATOM 1551 O O . ASP A 1 193 ? 15.772 39.813 183.744 1.00 79.39 191 ASP A O 1
ATOM 1553 N N . ASP A 1 194 ? 17.804 40.671 184.186 1.00 82.70 192 ASP A N 1
ATOM 1554 C CA . ASP A 1 194 ? 18.525 39.778 183.276 1.00 82.77 192 ASP A CA 1
ATOM 1555 C C . ASP A 1 194 ? 18.283 38.296 183.557 1.00 80.23 192 ASP A C 1
ATOM 1556 O O . ASP A 1 194 ? 18.699 37.440 182.779 1.00 75.75 192 ASP A O 1
ATOM 1561 N N . THR A 1 195 ? 17.616 38.007 184.672 1.00 83.58 193 THR A N 1
ATOM 1562 C CA . THR A 1 195 ? 17.367 36.641 185.120 1.00 82.46 193 THR A CA 1
ATOM 1563 C C . THR A 1 195 ? 15.964 36.144 184.759 1.00 76.38 193 THR A C 1
ATOM 1564 O O . THR A 1 195 ? 15.564 35.058 185.187 1.00 76.91 193 THR A O 1
ATOM 1568 N N . ASP A 1 196 ? 15.224 36.943 183.989 1.00 65.93 194 ASP A N 1
ATOM 1569 C CA . ASP A 1 196 ? 13.843 36.615 183.632 1.00 63.56 194 ASP A CA 1
ATOM 1570 C C . ASP A 1 196 ? 13.789 35.438 182.670 1.00 61.27 194 ASP A C 1
ATOM 1571 O O . ASP A 1 196 ? 14.480 35.438 181.650 1.00 62.79 194 ASP A O 1
ATOM 1576 N N . GLU A 1 197 ? 12.954 34.449 182.992 1.00 58.94 195 GLU A N 1
ATOM 1577 C CA . GLU A 1 197 ? 12.850 33.217 182.208 1.00 50.63 195 GLU A CA 1
ATOM 1578 C C . GLU A 1 197 ? 12.543 33.489 180.738 1.00 51.81 195 GLU A C 1
ATOM 1579 O O . GLU A 1 197 ? 13.129 32.865 179.855 1.00 56.63 195 GLU A O 1
ATOM 1581 N N . SER A 1 198 ? 11.645 34.432 180.470 1.00 49.20 196 SER A N 1
ATOM 1582 C CA . SER A 1 198 ? 11.329 34.796 179.089 1.00 50.38 196 SER A CA 1
ATOM 1583 C C . SER A 1 198 ? 12.524 35.446 178.390 1.00 48.80 196 SER A C 1
ATOM 1584 O O . SER A 1 198 ? 12.749 35.225 177.207 1.00 50.42 196 SER A O 1
ATOM 1587 N N . LEU A 1 199 ? 13.294 36.244 179.120 1.00 46.72 197 LEU A N 1
ATOM 1588 C CA . LEU A 1 199 ? 14.468 36.888 178.539 1.00 45.53 197 LEU A CA 1
ATOM 1589 C C . LEU A 1 199 ? 15.561 35.873 178.214 1.00 46.29 197 LEU A C 1
ATOM 1590 O O . LEU A 1 199 ? 16.251 35.992 177.207 1.00 39.86 197 LEU A O 1
ATOM 1595 N N . ILE A 1 200 ? 15.715 34.877 179.077 1.00 45.77 198 ILE A N 1
ATOM 1596 C CA . ILE A 1 200 ? 16.664 33.809 178.826 1.00 47.85 198 ILE A CA 1
ATOM 1597 C C . ILE A 1 200 ? 16.264 33.019 177.582 1.00 54.23 198 ILE A C 1
ATOM 1598 O O . ILE A 1 200 ? 17.123 32.683 176.755 1.00 62.30 198 ILE A O 1
ATOM 1603 N N . PHE A 1 201 ? 14.967 32.735 177.449 1.00 46.46 199 PHE A N 1
ATOM 1604 C CA . PHE A 1 201 ? 14.453 32.004 176.293 1.00 39.03 199 PHE A CA 1
ATOM 1605 C C . PHE A 1 201 ? 14.917 32.628 174.981 1.00 48.09 199 PHE A C 1
ATOM 1606 O O . PHE A 1 201 ? 15.459 31.935 174.115 1.00 52.95 199 PHE A O 1
ATOM 1614 N N . TRP A 1 202 ? 14.687 33.933 174.836 1.00 44.21 200 TRP A N 1
ATOM 1615 C CA . TRP A 1 202 ? 15.039 34.643 173.613 1.00 43.27 200 TRP A CA 1
ATOM 1616 C C . TRP A 1 202 ? 16.543 34.719 173.423 1.00 45.90 200 TRP A C 1
ATOM 1617 O O . TRP A 1 202 ? 17.054 34.616 172.305 1.00 48.81 200 TRP A O 1
ATOM 1628 N N . LYS A 1 203 ? 17.251 34.904 174.525 1.00 47.61 201 LYS A N 1
ATOM 1629 C CA . LYS A 1 203 ? 18.697 35.008 174.478 1.00 46.70 201 LYS A CA 1
ATOM 1630 C C . LYS A 1 203 ? 19.257 33.708 173.893 1.00 47.57 201 LYS A C 1
ATOM 1631 O O . LYS A 1 203 ? 20.199 33.737 173.103 1.00 48.41 201 LYS A O 1
ATOM 1637 N N . ASN A 1 204 ? 18.649 32.573 174.238 1.00 45.31 202 ASN A N 1
ATOM 1638 C CA . ASN A 1 204 ? 19.110 31.288 173.699 1.00 47.42 202 ASN A CA 1
ATOM 1639 C C . ASN A 1 204 ? 18.569 31.001 172.297 1.00 45.95 202 ASN A C 1
ATOM 1640 O O . ASN A 1 204 ? 19.262 30.444 171.447 1.00 50.69 202 ASN A O 1
ATOM 1645 N N . ALA A 1 205 ? 17.330 31.394 172.053 1.00 42.75 203 ALA A N 1
ATOM 1646 C CA . ALA A 1 205 ? 16.714 31.180 170.754 1.00 41.75 203 ALA A CA 1
ATOM 1647 C C . ALA A 1 205 ? 17.468 31.914 169.643 1.00 37.05 203 ALA A C 1
ATOM 1648 O O . ALA A 1 205 ? 17.524 31.438 168.511 1.00 36.90 203 ALA A O 1
ATOM 1650 N N . LEU A 1 206 ? 18.049 33.065 169.972 1.00 34.83 204 LEU A N 1
ATOM 1651 C CA . LEU A 1 206 ? 18.696 33.905 168.959 1.00 50.03 204 LEU A CA 1
ATOM 1652 C C . LEU A 1 206 ? 20.224 33.982 169.053 1.00 56.12 204 LEU A C 1
ATOM 1653 O O . LEU A 1 206 ? 20.839 34.736 168.308 1.00 56.27 204 LEU A O 1
ATOM 1658 N N . LYS A 1 207 ? 20.834 33.201 169.945 1.00 68.21 205 LYS A N 1
ATOM 1659 C CA . LYS A 1 207 ? 22.292 33.241 170.140 1.00 71.02 205 LYS A CA 1
ATOM 1660 C C . LYS A 1 207 ? 23.051 32.914 168.850 1.00 67.08 205 LYS A C 1
ATOM 1661 O O . LYS A 1 207 ? 24.003 33.606 168.486 1.00 67.03 205 LYS A O 1
ATOM 1663 N N . HIS A 1 208 ? 22.609 31.874 168.153 1.00 57.40 206 HIS A N 1
ATOM 1664 C CA . HIS A 1 208 ? 23.278 31.434 166.934 1.00 62.78 206 HIS A CA 1
ATOM 1665 C C . HIS A 1 208 ? 22.703 32.056 165.665 1.00 49.74 206 HIS A C 1
ATOM 1666 O O . HIS A 1 208 ? 22.954 31.563 164.566 1.00 53.35 206 HIS A O 1
ATOM 1673 N N . ALA A 1 209 ? 21.912 33.110 165.805 1.00 41.18 207 ALA A N 1
ATOM 1674 C CA . ALA A 1 209 ? 21.266 33.713 164.642 1.00 37.34 207 ALA A CA 1
ATOM 1675 C C . ALA A 1 209 ? 22.294 34.414 163.788 1.00 33.93 207 ALA A C 1
ATOM 1676 O O . ALA A 1 209 ? 23.203 35.061 164.315 1.00 39.27 207 ALA A O 1
ATOM 1678 N N . PRO A 1 210 ? 22.162 34.303 162.464 1.00 33.47 208 PRO A N 1
ATOM 1679 C CA . PRO A 1 210 ? 23.073 35.102 161.645 1.00 42.48 208 PRO A CA 1
ATOM 1680 C C . PRO A 1 210 ? 22.773 36.605 161.775 1.00 36.91 208 PRO A C 1
ATOM 1681 O O . PRO A 1 210 ? 21.658 37.038 162.060 1.00 43.87 208 PRO A O 1
ATOM 1685 N N . HIS A 1 211 ? 23.810 37.389 161.571 1.00 29.97 209 HIS A N 1
ATOM 1686 C CA . HIS A 1 211 ? 23.725 38.828 161.574 1.00 29.60 209 HIS A CA 1
ATOM 1687 C C . HIS A 1 211 ? 22.795 39.317 160.473 1.00 32.04 209 HIS A C 1
ATOM 1688 O O . HIS A 1 211 ? 22.005 40.238 160.689 1.00 36.09 209 HIS A O 1
ATOM 1695 N N . VAL A 1 212 ? 22.881 38.690 159.302 1.00 35.67 210 VAL A N 1
ATOM 1696 C CA . VAL A 1 212 ? 22.058 39.066 158.151 1.00 25.01 210 VAL A CA 1
ATOM 1697 C C . VAL A 1 212 ? 21.781 37.825 157.294 1.00 35.32 210 VAL A C 1
ATOM 1698 O O . VAL A 1 212 ? 22.570 36.870 157.284 1.00 48.38 210 VAL A O 1
ATOM 1702 N N . HIS A 1 213 ? 20.645 37.821 156.601 1.00 26.06 211 HIS A N 1
ATOM 1703 C CA . HIS A 1 213 ? 20.282 36.715 155.722 1.00 27.12 211 HIS A CA 1
ATOM 1704 C C . HIS A 1 213 ? 21.201 36.686 154.520 1.00 28.07 211 HIS A C 1
ATOM 1705 O O . HIS A 1 213 ? 21.937 37.630 154.276 1.00 29.93 211 HIS A O 1
ATOM 1712 N N . SER A 1 214 ? 21.123 35.623 153.734 1.00 36.29 212 SER A N 1
ATOM 1713 C CA . SER A 1 214 ? 22.032 35.477 152.608 1.00 31.93 212 SER A CA 1
ATOM 1714 C C . SER A 1 214 ? 21.252 35.285 151.328 1.00 34.86 212 SER A C 1
ATOM 1715 O O . SER A 1 214 ? 21.627 34.486 150.473 1.00 37.84 212 SER A O 1
ATOM 1718 N N . ILE A 1 215 ? 20.149 36.010 151.208 1.00 34.14 213 ILE A N 1
ATOM 1719 C CA . ILE A 1 215 ? 19.422 36.040 149.956 1.00 36.57 213 ILE A CA 1
ATOM 1720 C C . ILE A 1 215 ? 20.155 36.932 148.964 1.00 40.91 213 ILE A C 1
ATOM 1721 O O . ILE A 1 215 ? 20.497 38.070 149.283 1.00 46.35 213 ILE A O 1
ATOM 1726 N N . PRO A 1 216 ? 20.416 36.416 147.756 1.00 44.01 214 PRO A N 1
ATOM 1727 C CA . PRO A 1 216 ? 21.098 37.229 146.738 1.00 40.20 214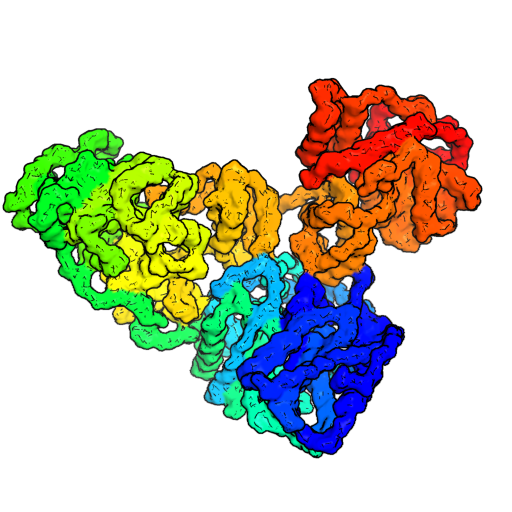 PRO A CA 1
ATOM 1728 C C . PRO A 1 216 ? 20.332 38.515 146.416 1.00 39.01 214 PRO A C 1
ATOM 1729 O O . PRO A 1 216 ? 19.125 38.474 146.132 1.00 48.36 214 PRO A O 1
ATOM 1733 N N . LEU A 1 217 ? 21.031 39.646 146.479 1.00 37.17 215 LEU A N 1
ATOM 1734 C CA . LEU A 1 217 ? 20.424 40.930 146.187 1.00 35.37 215 LEU A CA 1
ATOM 1735 C C . LEU A 1 217 ? 20.665 41.295 144.735 1.00 41.23 215 LEU A C 1
ATOM 1736 O O . LEU A 1 217 ? 21.582 40.777 144.100 1.00 47.77 215 LEU A O 1
ATOM 1741 N N . ASP A 1 218 ? 19.824 42.182 144.214 1.00 35.17 216 ASP A N 1
ATOM 1742 C CA . ASP A 1 218 ? 19.993 42.693 142.867 1.00 36.20 216 ASP A CA 1
ATOM 1743 C C . ASP A 1 218 ? 20.893 43.916 142.856 1.00 34.88 216 ASP A C 1
ATOM 1744 O O . ASP A 1 218 ? 21.493 44.248 141.840 1.00 46.05 216 ASP A O 1
ATOM 1749 N N . TYR A 1 219 ? 20.989 44.577 144.000 1.00 33.25 217 TYR A N 1
ATOM 1750 C CA . TYR A 1 219 ? 21.790 45.783 144.138 1.00 34.45 217 TYR A CA 1
ATOM 1751 C C . TYR A 1 219 ? 22.608 45.684 145.411 1.00 37.35 217 TYR A C 1
ATOM 1752 O O . TYR A 1 219 ? 22.237 44.952 146.323 1.00 42.56 217 TYR A O 1
ATOM 1761 N N . PRO A 1 220 ? 23.734 46.406 145.478 1.00 41.02 218 PRO A N 1
ATOM 1762 C CA . PRO A 1 220 ? 24.519 46.435 146.718 1.00 41.90 218 PRO A CA 1
ATOM 1763 C C . PRO A 1 220 ? 23.793 47.156 147.863 1.00 37.55 218 PRO A C 1
ATOM 1764 O O . PRO A 1 220 ? 23.204 48.229 147.675 1.00 42.28 218 PRO A O 1
ATOM 1768 N N . ARG A 1 221 ? 23.835 46.561 149.046 1.00 28.15 219 ARG A N 1
ATOM 1769 C CA . ARG A 1 221 ? 23.157 47.128 150.200 1.00 31.95 219 ARG A CA 1
ATOM 1770 C C . ARG A 1 221 ? 23.775 48.477 150.612 1.00 33.58 219 ARG A C 1
ATOM 1771 O O . ARG A 1 221 ? 24.991 48.584 150.816 1.00 29.16 219 ARG A O 1
ATOM 1779 N N . PRO A 1 222 ? 22.940 49.519 150.728 1.00 32.96 220 PRO A N 1
ATOM 1780 C CA . PRO A 1 222 ? 23.399 50.849 151.163 1.00 29.13 220 PRO A CA 1
ATOM 1781 C C . PRO A 1 222 ? 23.923 50.840 152.588 1.00 32.16 220 PRO A C 1
ATOM 1782 O O . PRO A 1 222 ? 23.454 50.049 153.411 1.00 33.37 220 PRO A O 1
ATOM 1786 N N . ALA A 1 223 ? 24.875 51.721 152.881 1.00 32.56 221 ALA A N 1
ATOM 1787 C CA . ALA A 1 223 ? 25.479 51.748 154.206 1.00 31.09 221 ALA A CA 1
ATOM 1788 C C . ALA A 1 223 ? 24.447 52.101 155.278 1.00 28.52 221 ALA A C 1
ATOM 1789 O O . ALA A 1 223 ? 24.471 51.542 156.378 1.00 35.94 221 ALA A O 1
ATOM 1791 N N . VAL A 1 224 ? 23.537 53.017 154.963 1.00 24.62 222 VAL A N 1
ATOM 1792 C CA . VAL A 1 224 ? 22.474 53.362 155.911 1.00 33.20 222 VAL A CA 1
ATOM 1793 C C . VAL A 1 224 ? 21.075 53.199 155.288 1.00 28.68 222 VAL A C 1
ATOM 1794 O O . VAL A 1 224 ? 20.763 53.768 154.249 1.00 36.90 222 VAL A O 1
ATOM 1798 N N . GLN A 1 225 ? 20.268 52.377 155.941 1.00 24.82 223 GLN A N 1
ATOM 1799 C CA . GLN A 1 225 ? 18.915 51.999 155.534 1.00 23.69 223 GLN A CA 1
ATOM 1800 C C . GLN A 1 225 ? 18.026 53.216 155.238 1.00 27.85 223 GLN A C 1
ATOM 1801 O O . GLN A 1 225 ? 17.880 54.068 156.103 1.00 28.70 223 GLN A O 1
ATOM 1807 N N . GLN A 1 226 ? 17.431 53.289 154.041 1.00 29.81 224 GLN A N 1
ATOM 1808 C CA . GLN A 1 226 ? 16.622 54.454 153.625 1.00 31.94 224 GLN A CA 1
ATOM 1809 C C . GLN A 1 226 ? 15.090 54.254 153.661 1.00 30.89 224 GLN A C 1
ATOM 1810 O O . GLN A 1 226 ? 14.323 55.196 153.386 1.00 34.74 224 GLN A O 1
ATOM 1816 N N . HIS A 1 227 ? 14.659 53.038 153.991 1.00 19.30 225 HIS A N 1
ATOM 1817 C CA . HIS A 1 227 ? 13.247 52.698 154.125 1.00 23.92 225 HIS A CA 1
ATOM 1818 C C . HIS A 1 227 ? 12.441 53.045 152.881 1.00 30.55 225 HIS A C 1
ATOM 1819 O O . HIS A 1 227 ? 11.302 53.501 152.979 1.00 41.45 225 HIS A O 1
ATOM 1826 N N . LYS A 1 228 ? 13.037 52.841 151.713 1.00 33.17 226 LYS A N 1
ATOM 1827 C CA . LYS A 1 228 ? 12.280 52.892 150.464 1.00 33.75 226 LYS A CA 1
ATOM 1828 C C . LYS A 1 228 ? 11.770 51.488 150.148 1.00 38.72 226 LYS A C 1
ATOM 1829 O O . LYS A 1 228 ? 12.542 50.532 150.121 1.00 48.53 226 LYS A O 1
ATOM 1835 N N . GLY A 1 229 ? 10.480 51.343 149.901 1.00 34.20 227 GLY A N 1
ATOM 1836 C CA . GLY A 1 229 ? 9.973 50.038 149.527 1.00 29.37 227 GLY A CA 1
ATOM 1837 C C . GLY A 1 229 ? 8.930 50.089 148.434 1.00 29.67 227 GLY A C 1
ATOM 1838 O O . GLY A 1 229 ? 8.575 51.166 147.943 1.00 33.06 227 GLY A O 1
ATOM 1839 N N . SER A 1 230 ? 8.433 48.916 148.061 1.00 25.69 228 SER A N 1
ATOM 1840 C CA . SER A 1 230 ? 7.331 48.816 147.125 1.00 25.12 228 SER A CA 1
ATOM 1841 C C . SER A 1 230 ? 6.503 47.598 147.496 1.00 22.89 228 SER A C 1
ATOM 1842 O O . SER A 1 230 ? 6.873 46.859 148.406 1.00 30.54 228 SER A O 1
ATOM 1845 N N . SER A 1 231 ? 5.391 47.383 146.799 1.00 30.31 229 SER A N 1
ATOM 1846 C CA . SER A 1 231 ? 4.422 46.346 147.184 1.00 31.14 229 SER A CA 1
ATOM 1847 C C . SER A 1 231 ? 3.947 45.592 145.973 1.00 29.61 229 SER A C 1
ATOM 1848 O O . SER A 1 231 ? 3.680 46.201 144.948 1.00 35.90 229 SER A O 1
ATOM 1851 N N . LEU A 1 232 ? 3.825 44.275 146.090 1.00 29.48 230 LEU A N 1
ATOM 1852 C CA . LEU A 1 232 ? 3.295 43.456 144.999 1.00 27.59 230 LEU A CA 1
ATOM 1853 C C . LEU A 1 232 ? 2.094 42.614 145.464 1.00 32.64 230 LEU A C 1
ATOM 1854 O O . LEU A 1 232 ? 2.259 41.659 146.216 1.00 35.18 230 LEU A O 1
ATOM 1859 N N . VAL A 1 233 ? 0.887 42.970 145.033 1.00 34.71 231 VAL A N 1
ATOM 1860 C CA . VAL A 1 233 ? -0.294 42.208 145.442 1.00 31.17 231 VAL A CA 1
ATOM 1861 C C . VAL A 1 233 ? -0.481 40.952 144.581 1.00 31.00 231 VAL A C 1
ATOM 1862 O O . VAL A 1 233 ? -0.442 41.009 143.348 1.00 39.09 231 VAL A O 1
ATOM 1866 N N . PHE A 1 234 ? -0.650 39.809 145.229 1.00 31.67 232 PHE A N 1
ATOM 1867 C CA . PHE A 1 234 ? -0.876 38.561 144.504 1.00 36.77 232 PHE A CA 1
ATOM 1868 C C . PHE A 1 234 ? -2.088 37.829 145.081 1.00 40.21 232 PHE A C 1
ATOM 1869 O O . PHE A 1 234 ? -2.590 38.208 146.135 1.00 40.56 232 PHE A O 1
ATOM 1877 N N . ARG A 1 235 ? -2.563 36.793 144.389 1.00 47.56 233 ARG A N 1
ATOM 1878 C CA . ARG A 1 235 ? -3.628 35.939 144.932 1.00 49.23 233 ARG A CA 1
ATOM 1879 C C . ARG A 1 235 ? -3.321 34.460 144.765 1.00 47.09 233 ARG A C 1
ATOM 1880 O O . ARG A 1 235 ? -2.821 34.026 143.724 1.00 50.94 233 ARG A O 1
ATOM 1888 N N . VAL A 1 236 ? -3.629 33.691 145.800 1.00 39.58 234 VAL A N 1
ATOM 1889 C CA . VAL A 1 236 ? -3.493 32.244 145.737 1.00 47.72 234 VAL A CA 1
ATOM 1890 C C . VAL A 1 236 ? -4.742 31.600 145.106 1.00 49.81 234 VAL A C 1
ATOM 1891 O O . VAL A 1 236 ? -5.870 31.904 145.498 1.00 53.12 234 VAL A O 1
ATOM 1895 N N . SER A 1 237 ? -4.541 30.718 144.128 1.00 53.34 235 SER A N 1
ATOM 1896 C CA . SER A 1 237 ? -5.658 30.084 143.423 1.00 55.24 235 SER A CA 1
ATOM 1897 C C . SER A 1 237 ? -6.614 29.412 144.403 1.00 59.55 235 SER A C 1
ATOM 1898 O O . SER A 1 237 ? -6.204 28.975 145.484 1.00 60.69 235 SER A O 1
ATOM 1901 N N . GLU A 1 238 ? -7.887 29.340 144.026 1.00 57.15 236 GLU A N 1
ATOM 1902 C CA . GLU A 1 238 ? -8.901 28.838 144.934 1.00 60.06 236 GLU A CA 1
ATOM 1903 C C . GLU A 1 238 ? -8.607 27.383 145.279 1.00 62.20 236 GLU A C 1
ATOM 1904 O O . GLU A 1 238 ? -8.790 26.969 146.425 1.00 58.92 236 GLU A O 1
ATOM 1910 N N . SER A 1 239 ? -8.148 26.626 144.280 1.00 65.29 237 SER A N 1
ATOM 1911 C CA . SER A 1 239 ? -7.658 25.258 144.464 1.00 64.40 237 SER A CA 1
ATOM 1912 C C . SER A 1 239 ? -6.707 25.170 145.650 1.00 63.50 237 SER A C 1
ATOM 1913 O O . SER A 1 239 ? -7.014 24.559 146.673 1.00 63.70 237 SER A O 1
ATOM 1916 N N . VAL A 1 240 ? -5.552 25.807 145.498 1.00 52.94 238 VAL A N 1
ATOM 1917 C CA . VAL A 1 240 ? -4.506 25.763 146.504 1.00 53.45 238 VAL A CA 1
ATOM 1918 C C . VAL A 1 240 ? -4.962 26.385 147.832 1.00 53.96 238 VAL A C 1
ATOM 1919 O O . VAL A 1 240 ? -4.643 25.866 148.902 1.00 53.44 238 VAL A O 1
ATOM 1923 N N . SER A 1 241 ? -5.706 27.488 147.764 1.00 50.86 239 SER A N 1
ATOM 1924 C CA . SER A 1 241 ? -6.224 28.136 148.973 1.00 54.55 239 SER A CA 1
ATOM 1925 C C . SER A 1 241 ? -7.029 27.162 149.839 1.00 59.94 239 SER A C 1
ATOM 1926 O O . SER A 1 241 ? -6.882 27.127 151.063 1.00 57.88 239 SER A O 1
ATOM 1929 N N . SER A 1 242 ? -7.876 26.372 149.188 1.00 63.24 240 SER A N 1
ATOM 1930 C CA . SER A 1 242 ? -8.660 25.355 149.873 1.00 64.82 240 SER A CA 1
ATOM 1931 C C . SER A 1 242 ? -7.761 24.259 150.418 1.00 65.64 240 SER A C 1
ATOM 1932 O O . SER A 1 242 ? -7.908 23.841 151.569 1.00 71.00 240 SER A O 1
ATOM 1935 N N . GLY A 1 243 ? -6.830 23.798 149.586 1.00 61.69 241 GLY A N 1
ATOM 1936 C CA . GLY A 1 243 ? -5.889 22.768 149.990 1.00 62.87 241 GLY A CA 1
ATOM 1937 C C . GLY A 1 243 ? -5.143 23.125 151.264 1.00 64.43 241 GLY A C 1
ATOM 1938 O O . GLY A 1 243 ? -5.066 22.318 152.190 1.00 66.64 241 GLY A O 1
ATOM 1939 N N . LEU A 1 244 ? -4.607 24.342 151.310 1.00 62.34 242 LEU A N 1
ATOM 1940 C CA . LEU A 1 244 ? -3.902 24.831 152.483 1.00 58.65 242 LEU A CA 1
ATOM 1941 C C . LEU A 1 244 ? -4.761 24.739 153.733 1.00 62.51 242 LEU A C 1
ATOM 1942 O O . LEU A 1 244 ? -4.313 24.209 154.748 1.00 69.21 242 LEU A O 1
ATOM 1947 N N . VAL A 1 245 ? -5.989 25.248 153.663 1.00 64.69 243 VAL A N 1
ATOM 1948 C CA . VAL A 1 245 ? -6.924 25.148 154.789 1.00 68.15 243 VAL A CA 1
ATOM 1949 C C . VAL A 1 245 ? -7.146 23.694 155.216 1.00 70.37 243 VAL A C 1
ATOM 1950 O O . VAL A 1 245 ? -7.143 23.383 156.407 1.00 75.07 243 VAL A O 1
ATOM 1954 N N . ASN A 1 246 ? -7.324 22.800 154.250 1.00 70.67 244 ASN A N 1
ATOM 1955 C CA . ASN A 1 246 ? -7.508 21.390 154.577 1.00 75.79 244 ASN A CA 1
ATOM 1956 C C . ASN A 1 246 ? -6.220 20.766 155.091 1.00 75.17 244 ASN A C 1
ATOM 1957 O O . ASN A 1 246 ? -6.245 19.979 156.030 1.00 81.87 244 ASN A O 1
ATOM 1962 N N . LEU A 1 247 ? -5.097 21.132 154.482 1.00 74.59 245 LEU A N 1
ATOM 1963 C CA . LEU A 1 247 ? -3.788 20.637 154.909 1.00 74.78 245 LEU A CA 1
ATOM 1964 C C . LEU A 1 247 ? -3.454 21.113 156.324 1.00 85.53 245 LEU A C 1
ATOM 1965 O O . LEU A 1 247 ? -2.764 20.424 157.074 1.00 81.89 245 LEU A O 1
ATOM 1970 N N . ALA A 1 248 ? -3.942 22.299 156.682 1.00 96.96 246 ALA A N 1
ATOM 1971 C CA . ALA A 1 248 ? -3.794 22.808 158.043 1.00 98.37 246 ALA A CA 1
ATOM 1972 C C . ALA A 1 248 ? -4.536 21.901 159.019 1.00 100.26 246 ALA A C 1
ATOM 1973 O O . ALA A 1 248 ? -4.043 21.611 160.111 1.00 106.93 246 ALA A O 1
ATOM 1975 N N . LYS A 1 249 ? -5.717 21.445 158.610 1.00 97.34 247 LYS A N 1
ATOM 1976 C CA . LYS A 1 249 ? -6.531 20.568 159.440 1.00 82.78 247 LYS A CA 1
ATOM 1977 C C . LYS A 1 249 ? -5.939 19.154 159.516 1.00 89.58 247 LYS A C 1
ATOM 1978 O O . LYS A 1 249 ? -6.175 18.434 160.485 1.00 86.24 247 LYS A O 1
ATOM 1980 N N . ASP A 1 250 ? -5.159 18.773 158.502 1.00 94.24 248 ASP A N 1
ATOM 1981 C CA . ASP A 1 250 ? -4.535 17.444 158.441 1.00 106.20 248 ASP A CA 1
ATOM 1982 C C . ASP A 1 250 ? -3.253 17.382 159.276 1.00 116.13 248 ASP A C 1
ATOM 1983 O O . ASP A 1 250 ? -2.589 16.339 159.348 1.00 120.31 248 ASP A O 1
ATOM 1985 N N . TYR A 1 251 ? -2.908 18.516 159.883 1.00 115.06 249 TYR A N 1
ATOM 1986 C CA . TYR A 1 251 ? -1.853 18.599 160.884 1.00 108.89 249 TYR A CA 1
ATOM 1987 C C . TYR A 1 251 ? -2.447 19.155 162.178 1.00 108.38 249 TYR A C 1
ATOM 1988 O O . TYR A 1 251 ? -3.660 19.343 162.281 1.00 110.53 249 TYR A O 1
ATOM 1997 N N . GLU A 1 252 ? -1.597 19.432 163.160 1.00 105.99 250 GLU A N 1
ATOM 1998 C CA . GLU A 1 252 ? -2.046 20.114 164.372 1.00 106.22 250 GLU A CA 1
ATOM 1999 C C . GLU A 1 252 ? -2.185 21.611 164.092 1.00 106.88 250 GLU A C 1
ATOM 2000 O O . GLU A 1 252 ? -2.978 22.317 164.722 1.00 109.46 250 GLU A O 1
ATOM 2002 N N . ILE A 1 253 ? -1.427 22.059 163.097 1.00 99.64 251 ILE A N 1
ATOM 2003 C CA . ILE A 1 253 ? -1.130 23.466 162.854 1.00 82.63 251 ILE A CA 1
ATOM 2004 C C . ILE A 1 253 ? -2.286 24.384 162.464 1.00 75.22 251 ILE A C 1
ATOM 2005 O O . ILE A 1 253 ? -3.358 23.944 162.057 1.00 77.16 251 ILE A O 1
ATOM 2010 N N . THR A 1 254 ? -2.021 25.679 162.577 1.00 69.00 252 THR A N 1
ATOM 2011 C CA . THR A 1 254 ? -2.917 26.721 162.102 1.00 59.86 252 THR A CA 1
ATOM 2012 C C . THR A 1 254 ? -2.554 27.095 160.672 1.00 56.20 252 THR A C 1
ATOM 2013 O O . THR A 1 254 ? -1.461 26.774 160.195 1.00 61.39 252 THR A O 1
ATOM 2017 N N . LEU A 1 255 ? -3.458 27.783 159.991 1.00 49.59 253 LEU A N 1
ATOM 2018 C CA . LEU A 1 255 ? -3.179 28.244 158.639 1.00 49.18 253 LEU A CA 1
ATOM 2019 C C . LEU A 1 255 ? -1.990 29.211 158.627 1.00 49.69 253 LEU A C 1
ATOM 2020 O O . LEU A 1 255 ? -1.160 29.187 157.709 1.00 46.54 253 LEU A O 1
ATOM 2025 N N . PHE A 1 256 ? -1.911 30.056 159.655 1.00 47.62 254 PHE A N 1
ATOM 2026 C CA . PHE A 1 256 ? -0.798 30.982 159.799 1.00 37.33 254 PHE A CA 1
ATOM 2027 C C . PHE A 1 256 ? 0.496 30.217 159.861 1.00 40.68 254 PHE A C 1
ATOM 2028 O O . PHE A 1 256 ? 1.479 30.582 159.212 1.00 39.73 254 PHE A O 1
ATOM 2036 N N . GLY A 1 257 ? 0.491 29.148 160.652 1.00 47.03 255 GLY A N 1
ATOM 2037 C CA . GLY A 1 257 ? 1.667 28.315 160.808 1.00 43.36 255 GLY A CA 1
ATOM 2038 C C . GLY A 1 257 ? 2.069 27.672 159.497 1.00 44.19 255 GLY A C 1
ATOM 2039 O O . GLY A 1 257 ? 3.250 27.534 159.198 1.00 44.11 255 GLY A O 1
ATOM 2040 N N . LEU A 1 258 ? 1.083 27.283 158.700 1.00 46.26 256 LEU A N 1
ATOM 2041 C CA . LEU A 1 258 ? 1.372 26.588 157.456 1.00 46.63 256 LEU A CA 1
ATOM 2042 C C . LEU A 1 258 ? 2.088 27.509 156.489 1.00 50.98 256 LEU A C 1
ATOM 2043 O O . LEU A 1 258 ? 3.082 27.135 155.876 1.00 58.20 256 LEU A O 1
ATOM 2048 N N . VAL A 1 259 ? 1.580 28.725 156.357 1.00 46.53 257 VAL A N 1
ATOM 2049 C CA . VAL A 1 259 ? 2.124 29.649 155.387 1.00 41.57 257 VAL A CA 1
ATOM 2050 C C . VAL A 1 259 ? 3.492 30.116 155.849 1.00 38.85 257 VAL A C 1
ATOM 2051 O O . VAL A 1 259 ? 4.383 30.375 155.041 1.00 46.92 257 VAL A O 1
ATOM 2055 N N . LEU A 1 260 ? 3.678 30.214 157.157 1.00 42.91 258 LEU A N 1
ATOM 2056 C CA . LEU A 1 260 ? 4.986 30.614 157.671 1.00 41.02 258 LEU A CA 1
ATOM 2057 C C . LEU A 1 260 ? 6.004 29.542 157.295 1.00 44.21 258 LEU A C 1
ATOM 2058 O O . LEU A 1 260 ? 7.088 29.857 156.807 1.00 48.20 258 LEU A O 1
ATOM 2063 N N . SER A 1 261 ? 5.635 28.276 157.495 1.00 40.99 259 SER A N 1
ATOM 2064 C CA . SER A 1 261 ? 6.465 27.146 157.071 1.00 42.68 259 SER A CA 1
ATOM 2065 C C . SER A 1 261 ? 6.847 27.249 155.599 1.00 47.09 259 SER A C 1
ATOM 2066 O O . SER A 1 261 ? 8.016 27.084 155.237 1.00 54.51 259 SER A O 1
ATOM 2069 N N . GLY A 1 262 ? 5.855 27.525 154.757 1.00 44.91 260 GLY A N 1
ATOM 2070 C CA . GLY A 1 262 ? 6.093 27.773 153.349 1.00 43.11 260 GLY A CA 1
ATOM 2071 C C . GLY A 1 262 ? 7.116 28.876 153.120 1.00 43.87 260 GLY A C 1
ATOM 2072 O O . GLY A 1 262 ? 7.958 28.761 152.235 1.00 44.46 260 GLY A O 1
ATOM 2073 N N . PHE A 1 263 ? 7.063 29.930 153.932 1.00 42.27 261 PHE A N 1
ATOM 2074 C CA . PHE A 1 263 ? 7.953 31.071 153.748 1.00 39.14 261 PHE A CA 1
ATOM 2075 C C . PHE A 1 263 ? 9.411 30.716 154.049 1.00 44.03 261 PHE A C 1
ATOM 2076 O O . PHE A 1 263 ? 10.296 31.047 153.263 1.00 46.56 261 PHE A O 1
ATOM 2084 N N . TYR A 1 264 ? 9.661 30.047 155.175 1.00 45.94 262 TYR A N 1
ATOM 2085 C CA . TYR A 1 264 ? 11.000 29.531 155.478 1.00 35.28 262 TYR A CA 1
ATOM 2086 C C . TYR A 1 264 ? 11.530 28.644 154.344 1.00 38.43 262 TYR A C 1
ATOM 2087 O O . TYR A 1 264 ? 12.653 28.822 153.875 1.00 43.63 262 TYR A O 1
ATOM 2096 N N . VAL A 1 265 ? 10.719 27.680 153.915 1.00 40.10 263 VAL A N 1
ATOM 2097 C CA . VAL A 1 265 ? 11.121 26.789 152.833 1.00 45.91 263 VAL A CA 1
ATOM 2098 C C . VAL A 1 265 ? 11.546 27.612 151.625 1.00 47.21 263 VAL A C 1
ATOM 2099 O O . VAL A 1 265 ? 12.593 27.360 151.045 1.00 49.15 263 VAL A O 1
ATOM 2103 N N . LEU A 1 266 ? 10.751 28.620 151.281 1.00 42.98 264 LEU A N 1
ATOM 2104 C CA . LEU A 1 266 ? 11.115 29.547 150.216 1.00 39.79 264 LEU A CA 1
ATOM 2105 C C . LEU A 1 266 ? 12.487 30.210 150.418 1.00 45.29 264 LEU A C 1
ATOM 2106 O O . LEU A 1 266 ? 13.318 30.179 149.516 1.00 52.41 264 LEU A O 1
ATOM 2111 N N . LEU A 1 267 ? 12.724 30.821 151.579 1.00 34.84 265 LEU A N 1
ATOM 2112 C CA . LEU A 1 267 ? 13.985 31.538 151.807 1.00 37.64 265 LEU A CA 1
ATOM 2113 C C . LEU A 1 267 ? 15.177 30.577 151.873 1.00 43.43 265 LEU A C 1
ATOM 2114 O O . LEU A 1 267 ? 16.303 30.944 151.544 1.00 36.19 265 LEU A O 1
ATOM 2119 N N . HIS A 1 268 ? 14.911 29.345 152.304 1.00 47.93 266 HIS A N 1
ATOM 2120 C CA . HIS A 1 268 ? 15.898 28.268 152.288 1.00 40.70 266 HIS A CA 1
ATOM 2121 C C . HIS A 1 268 ? 16.365 27.956 150.876 1.00 43.45 266 HIS A C 1
ATOM 2122 O O . HIS A 1 268 ? 17.564 27.823 150.626 1.00 46.98 266 HIS A O 1
ATOM 2129 N N . LYS A 1 269 ? 15.411 27.839 149.958 1.00 39.54 267 LYS A N 1
ATOM 2130 C CA . LYS A 1 269 ? 15.706 27.562 148.558 1.00 41.54 267 LYS A CA 1
ATOM 2131 C C . LYS A 1 269 ? 16.404 28.734 147.875 1.00 45.00 267 LYS A C 1
ATOM 2132 O O . LYS A 1 269 ? 17.302 28.521 147.065 1.00 61.16 267 LYS A O 1
ATOM 2138 N N . LEU A 1 270 ? 16.014 29.964 148.201 1.00 37.83 268 LEU A N 1
ATOM 2139 C CA . LEU A 1 270 ? 16.640 31.147 147.597 1.00 36.79 268 LEU A CA 1
ATOM 2140 C C . LEU A 1 270 ? 18.059 31.445 148.087 1.00 44.60 268 LEU A C 1
ATOM 2141 O O . LEU A 1 270 ? 18.854 32.043 147.366 1.00 49.85 268 LEU A O 1
ATOM 2146 N N . SER A 1 271 ? 18.382 31.044 149.309 1.00 43.45 269 SER A N 1
ATOM 2147 C CA . SER A 1 271 ? 19.678 31.403 149.886 1.00 43.76 269 SER A CA 1
ATOM 2148 C C . SER A 1 271 ? 20.586 30.209 150.169 1.00 43.07 269 SER A C 1
ATOM 2149 O O . SER A 1 271 ? 21.759 30.383 150.463 1.00 36.36 269 SER A O 1
ATOM 2152 N N . ASN A 1 272 ? 20.036 29.002 150.063 1.00 50.16 270 ASN A N 1
ATOM 2153 C CA . ASN A 1 272 ? 20.729 27.773 150.459 1.00 49.93 270 ASN A CA 1
ATOM 2154 C C . ASN A 1 272 ? 21.335 27.860 151.857 1.00 38.68 270 ASN A C 1
ATOM 2155 O O . ASN A 1 272 ? 22.411 27.344 152.113 1.00 51.99 270 ASN A O 1
ATOM 2160 N N . GLU A 1 273 ? 20.625 28.521 152.755 1.00 49.15 271 GLU A N 1
ATOM 2161 C CA . GLU A 1 273 ? 21.044 28.664 154.136 1.00 47.15 271 GLU A CA 1
ATOM 2162 C C . GLU A 1 273 ? 20.099 27.889 155.059 1.00 46.81 271 GLU A C 1
ATOM 2163 O O . GLU A 1 273 ? 18.905 27.800 154.797 1.00 51.60 271 GLU A O 1
ATOM 2169 N N . ASN A 1 274 ? 20.642 27.324 156.130 1.00 48.03 272 ASN A N 1
ATOM 2170 C CA . ASN A 1 274 ? 19.864 26.514 157.058 1.00 50.30 272 ASN A CA 1
ATOM 2171 C C . ASN A 1 274 ? 19.367 27.337 158.237 1.00 52.19 272 ASN A C 1
ATOM 2172 O O . ASN A 1 274 ? 18.369 27.001 158.866 1.00 57.97 272 ASN A O 1
ATOM 2177 N N . ASN A 1 275 ? 20.074 28.415 158.548 1.00 49.52 273 ASN A N 1
ATOM 2178 C CA . ASN A 1 275 ? 19.694 29.253 159.670 1.00 44.18 273 ASN A CA 1
ATOM 2179 C C . ASN A 1 275 ? 19.021 30.523 159.172 1.00 42.75 273 ASN A C 1
ATOM 2180 O O . ASN A 1 275 ? 19.667 31.419 158.606 1.00 51.03 273 ASN A O 1
ATOM 2185 N N . LEU A 1 276 ? 17.709 30.583 159.366 1.00 37.85 274 LEU A N 1
ATOM 2186 C CA . LEU A 1 276 ? 16.913 31.707 158.894 1.00 36.07 274 LEU A CA 1
ATOM 2187 C C . LEU A 1 276 ? 16.131 32.336 160.031 1.00 36.56 274 LEU A C 1
ATOM 2188 O O . LEU A 1 276 ? 15.604 31.619 160.890 1.00 36.87 274 LEU A O 1
ATOM 2193 N N . VAL A 1 277 ? 16.048 33.669 160.037 1.00 33.72 275 VAL A N 1
ATOM 2194 C CA . VAL A 1 277 ? 15.197 34.364 161.003 1.00 28.35 275 VAL A CA 1
ATOM 2195 C C . VAL A 1 277 ? 14.056 35.111 160.323 1.00 36.63 275 VAL A C 1
ATOM 2196 O O . VAL A 1 277 ? 14.270 35.809 159.337 1.00 34.32 275 VAL A O 1
ATOM 2200 N N . ILE A 1 278 ? 12.843 34.955 160.853 1.00 37.18 276 ILE A N 1
ATOM 2201 C CA . ILE A 1 278 ? 11.680 35.696 160.372 1.00 30.12 276 ILE A CA 1
ATOM 2202 C C . ILE A 1 278 ? 10.960 36.395 161.526 1.00 35.17 276 ILE A C 1
ATOM 2203 O O . ILE A 1 278 ? 10.591 35.750 162.510 1.00 39.09 276 ILE A O 1
ATOM 2208 N N . ALA A 1 279 ? 10.745 37.705 161.400 1.00 35.36 277 ALA A N 1
ATOM 2209 C CA . ALA A 1 279 ? 10.036 38.467 162.432 1.00 36.89 277 ALA A CA 1
ATOM 2210 C C . ALA A 1 279 ? 8.531 38.333 162.244 1.00 33.06 277 ALA A C 1
ATOM 2211 O O . ALA A 1 279 ? 8.063 38.373 161.112 1.00 35.94 277 ALA A O 1
ATOM 2213 N N . THR A 1 280 ? 7.793 38.175 163.347 1.00 29.42 278 THR A N 1
ATOM 2214 C CA . THR A 1 280 ? 6.322 38.113 163.328 1.00 40.98 278 THR A CA 1
ATOM 2215 C C . THR A 1 280 ? 5.648 38.912 164.441 1.00 40.63 278 THR A C 1
ATOM 2216 O O . THR A 1 280 ? 5.562 38.449 165.567 1.00 48.10 278 THR A O 1
ATOM 2220 N N . PRO A 1 281 ? 5.166 40.108 164.126 1.00 36.89 279 PRO A N 1
ATOM 2221 C CA . PRO A 1 281 ? 4.291 40.899 164.992 1.00 40.17 279 PRO A CA 1
ATOM 2222 C C . PRO A 1 281 ? 3.183 40.105 165.669 1.00 41.58 279 PRO A C 1
ATOM 2223 O O . PRO A 1 281 ? 2.532 39.289 165.010 1.00 42.84 279 PRO A O 1
ATOM 2227 N N . VAL A 1 282 ? 2.982 40.342 166.964 1.00 32.15 280 VAL A N 1
ATOM 2228 C CA . VAL A 1 282 ? 1.823 39.815 167.661 1.00 33.81 280 VAL A CA 1
ATOM 2229 C C . VAL A 1 282 ? 0.955 40.973 168.151 1.00 36.73 280 VAL A C 1
ATOM 2230 O O . VAL A 1 282 ? 1.464 42.056 168.456 1.00 40.80 280 VAL A O 1
ATOM 2234 N N . ALA A 1 283 ? -0.351 40.736 168.200 1.00 34.48 281 ALA A N 1
ATOM 2235 C CA . ALA A 1 283 ? -1.330 41.751 168.575 1.00 37.44 281 ALA A CA 1
ATOM 2236 C C . ALA A 1 283 ? -1.019 42.385 169.928 1.00 45.73 281 ALA A C 1
ATOM 2237 O O . ALA A 1 283 ? -1.166 43.595 170.102 1.00 55.66 281 ALA A O 1
ATOM 2239 N N . GLY A 1 284 ? -0.618 41.559 170.887 1.00 44.14 282 GLY A N 1
ATOM 2240 C CA . GLY A 1 284 ? -0.172 42.041 172.180 1.00 49.63 282 GLY A CA 1
ATOM 2241 C C . GLY A 1 284 ? -1.214 42.418 173.224 1.00 56.76 282 GLY A C 1
ATOM 2242 O O . GLY A 1 284 ? -0.868 43.071 174.222 1.00 67.22 282 GLY A O 1
ATOM 2243 N N . ARG A 1 285 ? -2.472 42.020 173.031 1.00 50.38 283 ARG A N 1
ATOM 2244 C CA . ARG A 1 285 ? -3.508 42.391 174.003 1.00 52.02 283 ARG A CA 1
ATOM 2245 C C . ARG A 1 285 ? -4.073 41.155 174.701 1.00 63.72 283 ARG A C 1
ATOM 2246 O O . ARG A 1 285 ? -5.217 40.742 174.459 1.00 57.51 283 ARG A O 1
ATOM 2254 N N . LEU A 1 286 ? -3.270 40.566 175.577 1.00 68.72 284 LEU A N 1
ATOM 2255 C CA . LEU A 1 286 ? -3.689 39.338 176.226 1.00 69.34 284 LEU A CA 1
ATOM 2256 C C . LEU A 1 286 ? -4.741 39.635 177.292 1.00 64.26 284 LEU A C 1
ATOM 2257 O O . LEU A 1 286 ? -5.755 38.935 177.362 1.00 61.51 284 LEU A O 1
ATOM 2262 N N . GLU A 1 287 ? -4.521 40.681 178.091 1.00 65.52 285 GLU A N 1
ATOM 2263 C CA . GLU A 1 287 ? -5.524 41.121 179.069 1.00 69.64 285 GLU A CA 1
ATOM 2264 C C . GLU A 1 287 ? -6.797 41.626 178.365 1.00 78.57 285 GLU A C 1
ATOM 2265 O O . GLU A 1 287 ? -6.723 42.489 177.487 1.00 78.86 285 GLU A O 1
ATOM 2267 N N . ARG A 1 288 ? -7.955 41.080 178.750 1.00 79.87 286 ARG A N 1
ATOM 2268 C CA . ARG A 1 288 ? -9.242 41.452 178.151 1.00 75.49 286 ARG A CA 1
ATOM 2269 C C . ARG A 1 288 ? -9.506 42.955 178.319 1.00 72.61 286 ARG A C 1
ATOM 2270 O O . ARG A 1 288 ? -10.180 43.585 177.495 1.00 65.21 286 ARG A O 1
ATOM 2272 N N . SER A 1 289 ? -8.947 43.520 179.385 1.00 66.65 287 SER A N 1
ATOM 2273 C CA . SER A 1 289 ? -8.986 44.954 179.629 1.00 62.64 287 SER A CA 1
ATOM 2274 C C . SER A 1 289 ? -8.495 45.816 178.452 1.00 60.29 287 SER A C 1
ATOM 2275 O O . SER A 1 289 ? -8.865 46.985 178.339 1.00 59.42 287 SER A O 1
ATOM 2278 N N . LEU A 1 290 ? -7.666 45.239 177.585 1.00 55.39 288 LEU A N 1
ATOM 2279 C CA . LEU A 1 290 ? -7.030 45.988 176.501 1.00 49.81 288 LEU A CA 1
ATOM 2280 C C . LEU A 1 290 ? -7.683 45.848 175.135 1.00 46.02 288 LEU A C 1
ATOM 2281 O O . LEU A 1 290 ? -7.177 46.400 174.150 1.00 42.12 288 LEU A O 1
ATOM 2286 N N . ARG A 1 291 ? -8.786 45.108 175.068 1.00 45.10 289 ARG A N 1
ATOM 2287 C CA . ARG A 1 291 ? -9.445 44.824 173.790 1.00 50.08 289 ARG A CA 1
ATOM 2288 C C . ARG A 1 291 ? -10.060 46.058 173.112 1.00 46.36 289 ARG A C 1
ATOM 2289 O O . ARG A 1 291 ? -10.091 46.158 171.886 1.00 42.55 289 ARG A O 1
ATOM 2297 N N . ASN A 1 292 ? -10.556 46.991 173.916 1.00 46.18 290 ASN A N 1
ATOM 2298 C CA . ASN A 1 292 ? -11.208 48.180 173.391 1.00 39.51 290 ASN A CA 1
ATOM 2299 C C . ASN A 1 292 ? -10.291 49.408 173.419 1.00 41.50 290 ASN A C 1
ATOM 2300 O O . ASN A 1 292 ? -10.718 50.519 173.094 1.00 42.94 290 ASN A O 1
ATOM 2305 N N . ALA A 1 293 ? -9.031 49.213 173.793 1.00 33.33 291 ALA A N 1
ATOM 2306 C CA . ALA A 1 293 ? -8.130 50.344 174.002 1.00 35.91 291 ALA A CA 1
ATOM 2307 C C . ALA A 1 293 ? -7.410 50.789 172.737 1.00 35.11 291 ALA A C 1
ATOM 2308 O O . ALA A 1 293 ? -6.863 49.979 171.986 1.00 34.25 291 ALA A O 1
ATOM 2310 N N . LEU A 1 294 ? -7.399 52.092 172.505 1.00 33.52 292 LEU A N 1
ATOM 2311 C CA . LEU A 1 294 ? -6.542 52.625 171.464 1.00 32.37 292 LEU A CA 1
ATOM 2312 C C . LEU A 1 294 ? -5.090 52.639 171.955 1.00 36.29 292 LEU A C 1
ATOM 2313 O O . LEU A 1 294 ? -4.830 52.899 173.124 1.00 47.45 292 LEU A O 1
ATOM 2318 N N . GLY A 1 295 ? -4.152 52.347 171.068 1.00 26.75 293 GLY A N 1
ATOM 2319 C CA . GLY A 1 295 ? -2.749 52.420 171.417 1.00 37.36 293 GLY A CA 1
ATOM 2320 C C . GLY A 1 295 ? -1.870 51.547 170.548 1.00 37.29 293 GLY A C 1
ATOM 2321 O O . GLY A 1 295 ? -2.351 50.877 169.638 1.00 38.85 293 GLY A O 1
ATOM 2322 N N . GLN A 1 296 ? -0.572 51.558 170.832 1.00 34.27 294 GLN A N 1
ATOM 2323 C CA . GLN A 1 296 ? 0.383 50.756 170.084 1.00 24.30 294 GLN A CA 1
ATOM 2324 C C . GLN A 1 296 ? 0.871 49.602 170.966 1.00 30.01 294 GLN A C 1
ATOM 2325 O O . GLN A 1 296 ? 1.706 49.778 171.859 1.00 35.10 294 GLN A O 1
ATOM 2331 N N . PHE A 1 297 ? 0.299 48.424 170.712 1.00 28.83 295 PHE A N 1
ATOM 2332 C CA . PHE A 1 297 ? 0.438 47.258 171.584 1.00 31.50 295 PHE A CA 1
ATOM 2333 C C . PHE A 1 297 ? 1.137 46.112 170.860 1.00 32.54 295 PHE A C 1
ATOM 2334 O O . PHE A 1 297 ? 1.450 45.082 171.453 1.00 36.31 295 PHE A O 1
ATOM 2342 N N . VAL A 1 298 ? 1.373 46.306 169.569 1.00 28.16 296 VAL A N 1
ATOM 2343 C CA . VAL A 1 298 ? 1.983 45.299 168.720 1.00 28.18 296 VAL A CA 1
ATOM 2344 C C . VAL A 1 298 ? 3.460 45.090 169.050 1.00 30.09 296 VAL A C 1
ATOM 2345 O O . VAL A 1 298 ? 4.215 46.046 169.097 1.00 25.40 296 VAL A O 1
ATOM 2349 N N . ASN A 1 299 ? 3.866 43.843 169.277 1.00 37.27 297 ASN A N 1
ATOM 2350 C CA . ASN A 1 299 ? 5.267 43.522 169.553 1.00 25.43 297 ASN A CA 1
ATOM 2351 C C . ASN A 1 299 ? 5.880 42.551 168.532 1.00 29.68 297 ASN A C 1
ATOM 2352 O O . ASN A 1 299 ? 5.301 41.522 168.197 1.00 30.71 297 ASN A O 1
ATOM 2357 N N . THR A 1 300 ? 7.062 42.882 168.037 1.00 34.69 298 THR A N 1
ATOM 2358 C CA . THR A 1 300 ? 7.745 42.006 167.112 1.00 30.81 298 THR A CA 1
ATOM 2359 C C . THR A 1 300 ? 8.352 40.831 167.888 1.00 30.12 298 THR A C 1
ATOM 2360 O O . THR A 1 300 ? 8.887 41.019 168.977 1.00 26.98 298 THR A O 1
ATOM 2364 N N . ILE A 1 301 ? 8.247 39.617 167.348 1.00 34.31 299 ILE A N 1
ATOM 2365 C CA . ILE A 1 301 ? 9.105 38.533 167.817 1.00 36.12 299 ILE A CA 1
ATOM 2366 C C . ILE A 1 301 ? 9.901 37.940 166.661 1.00 38.33 299 ILE A C 1
ATOM 2367 O O . ILE A 1 301 ? 9.400 37.857 165.539 1.00 37.93 299 ILE A O 1
ATOM 2372 N N . ALA A 1 302 ? 11.142 37.535 166.945 1.00 35.70 300 ALA A N 1
ATOM 2373 C CA . ALA A 1 302 ? 12.001 36.900 165.947 1.00 37.39 300 ALA A CA 1
ATOM 2374 C C . ALA A 1 302 ? 12.066 35.369 166.110 1.00 39.66 300 ALA A C 1
ATOM 2375 O O . ALA A 1 302 ? 12.530 34.854 167.133 1.00 39.39 300 ALA A O 1
ATOM 2377 N N . ILE A 1 303 ? 11.600 34.647 165.093 1.00 36.51 301 ILE A N 1
ATOM 2378 C CA . ILE A 1 303 ? 11.665 33.192 165.107 1.00 33.60 301 ILE A CA 1
ATOM 2379 C C . ILE A 1 303 ? 12.851 32.707 164.288 1.00 42.05 301 ILE A C 1
ATOM 2380 O O . ILE A 1 303 ? 12.864 32.827 163.058 1.00 46.45 301 ILE A O 1
ATOM 2385 N N . HIS A 1 304 ? 13.853 32.168 164.970 1.00 38.36 302 HIS A N 1
ATOM 2386 C CA . HIS A 1 304 ? 15.031 31.636 164.295 1.00 35.70 302 HIS A CA 1
ATOM 2387 C C . HIS A 1 304 ? 14.883 30.122 164.170 1.00 37.81 302 HIS A C 1
ATOM 2388 O O . HIS A 1 304 ? 14.856 29.415 165.181 1.00 34.54 302 HIS A O 1
ATOM 2395 N N . MET A 1 305 ? 14.753 29.642 162.931 1.00 33.90 303 MET A N 1
ATOM 2396 C CA . MET A 1 305 ? 14.602 28.213 162.630 1.00 38.07 303 MET A CA 1
ATOM 2397 C C . MET A 1 305 ? 15.905 27.634 162.111 1.00 42.60 303 MET A C 1
ATOM 2398 O O . MET A 1 305 ? 16.564 28.232 161.268 1.00 41.92 303 MET A O 1
ATOM 2403 N N . ASP A 1 306 ? 16.272 26.457 162.593 1.00 52.21 304 ASP A N 1
ATOM 2404 C CA . ASP A 1 306 ? 17.352 25.730 161.955 1.00 57.98 304 ASP A CA 1
ATOM 2405 C C . ASP A 1 306 ? 16.717 24.715 161.024 1.00 57.47 304 ASP A C 1
ATOM 2406 O O . ASP A 1 306 ? 16.211 23.695 161.480 1.00 71.94 304 ASP A O 1
ATOM 2411 N N . ILE A 1 307 ? 16.705 25.019 159.727 1.00 52.63 305 ILE A N 1
ATOM 2412 C CA . ILE A 1 307 ? 16.171 24.097 158.723 1.00 52.12 305 ILE A CA 1
ATOM 2413 C C . ILE A 1 307 ? 16.985 22.827 158.639 1.00 53.80 305 ILE A C 1
ATOM 2414 O O . ILE A 1 307 ? 18.209 22.876 158.507 1.00 60.12 305 ILE A O 1
ATOM 2419 N N . ASP A 1 308 ? 16.291 21.697 158.715 1.00 49.61 306 ASP A N 1
ATOM 2420 C CA . ASP A 1 308 ? 16.872 20.401 158.416 1.00 56.35 306 ASP A CA 1
ATOM 2421 C C . ASP A 1 308 ? 16.259 19.888 157.104 1.00 60.98 306 ASP A C 1
ATOM 2422 O O . ASP A 1 308 ? 15.122 19.422 157.094 1.00 67.20 306 ASP A O 1
ATOM 2427 N N . ALA A 1 309 ? 17.005 19.975 156.004 1.00 58.10 307 ALA A N 1
ATOM 2428 C CA . ALA A 1 309 ? 16.492 19.611 154.674 1.00 62.43 307 ALA A CA 1
ATOM 2429 C C . ALA A 1 309 ? 16.006 18.163 154.575 1.00 65.94 307 ALA A C 1
ATOM 2430 O O . ALA A 1 309 ? 15.323 17.787 153.621 1.00 54.18 307 ALA A O 1
ATOM 2432 N N . ASP A 1 310 ? 16.365 17.362 155.571 1.00 66.66 308 ASP A N 1
ATOM 2433 C CA . ASP A 1 310 ? 16.021 15.951 155.604 1.00 68.67 308 ASP A CA 1
ATOM 2434 C C . ASP A 1 310 ? 14.588 15.759 156.098 1.00 61.55 308 ASP A C 1
ATOM 2435 O O . ASP A 1 310 ? 13.960 14.748 155.814 1.00 71.72 308 ASP A O 1
ATOM 2440 N N . GLN A 1 311 ? 14.069 16.740 156.829 1.00 60.52 309 GLN A N 1
ATOM 2441 C CA . GLN A 1 311 ? 12.684 16.711 157.311 1.00 65.96 309 GLN A CA 1
ATOM 2442 C C . GLN A 1 311 ? 11.672 16.687 156.163 1.00 66.93 309 GLN A C 1
ATOM 2443 O O . GLN A 1 311 ? 11.893 17.293 155.119 1.00 66.76 309 GLN A O 1
ATOM 2449 N N . THR A 1 312 ? 10.555 15.998 156.350 1.00 69.00 310 THR A N 1
ATOM 2450 C CA . THR A 1 312 ? 9.458 16.118 155.397 1.00 71.17 310 THR A CA 1
ATOM 2451 C C . THR A 1 312 ? 8.751 17.446 155.641 1.00 70.24 310 THR A C 1
ATOM 2452 O O . THR A 1 312 ? 8.959 18.070 156.678 1.00 77.72 310 THR A O 1
ATOM 2456 N N . LEU A 1 313 ? 7.920 17.893 154.704 1.00 68.33 311 LEU A N 1
ATOM 2457 C CA . LEU A 1 313 ? 7.184 19.137 154.923 1.00 56.37 311 LEU A CA 1
ATOM 2458 C C . LEU A 1 313 ? 6.215 18.999 156.083 1.00 67.47 311 LEU A C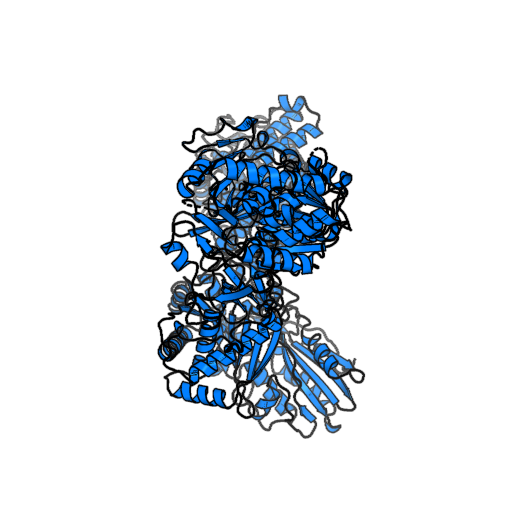 1
ATOM 2459 O O . LEU A 1 313 ? 5.953 19.969 156.785 1.00 67.31 311 LEU A O 1
ATOM 2464 N N . ARG A 1 314 ? 5.658 17.802 156.263 1.00 69.86 312 ARG A N 1
ATOM 2465 C CA . ARG A 1 314 ? 4.776 17.560 157.396 1.00 74.11 312 ARG A CA 1
ATOM 2466 C C . ARG A 1 314 ? 5.571 17.778 158.669 1.00 68.18 312 ARG A C 1
ATOM 2467 O O . ARG A 1 314 ? 5.238 18.632 159.491 1.00 71.07 312 ARG A O 1
ATOM 2475 N N . GLN A 1 315 ? 6.638 17.007 158.807 1.00 62.15 313 GLN A N 1
ATOM 2476 C CA . GLN A 1 315 ? 7.484 17.085 159.978 1.00 67.13 313 GLN A CA 1
ATOM 2477 C C . GLN A 1 315 ? 7.943 18.516 160.251 1.00 64.82 313 GLN A C 1
ATOM 2478 O O . GLN A 1 315 ? 7.778 19.026 161.356 1.00 68.99 313 GLN A O 1
ATOM 2484 N N . PHE A 1 316 ? 8.485 19.169 159.231 1.00 60.84 314 PHE A N 1
ATOM 2485 C CA . PHE A 1 316 ? 8.988 20.532 159.374 1.00 50.66 314 PHE A CA 1
ATOM 2486 C C . PHE A 1 316 ? 7.893 21.557 159.703 1.00 52.70 314 PHE A C 1
ATOM 2487 O O . PHE A 1 316 ? 8.106 22.458 160.514 1.00 53.58 314 PHE A O 1
ATOM 2495 N N . THR A 1 317 ? 6.733 21.441 159.067 1.00 54.10 315 THR A N 1
ATOM 2496 C CA . THR A 1 317 ? 5.614 22.318 159.402 1.00 53.80 315 THR A CA 1
ATOM 2497 C C . THR A 1 317 ? 5.254 22.176 160.883 1.00 56.49 315 THR A C 1
ATOM 2498 O O . THR A 1 317 ? 5.019 23.173 161.568 1.00 54.10 315 THR A O 1
ATOM 2502 N N . GLN A 1 318 ? 5.234 20.938 161.378 1.00 59.88 316 GLN A N 1
ATOM 2503 C CA . GLN A 1 318 ? 4.973 20.690 162.798 1.00 65.10 316 GLN A CA 1
ATOM 2504 C C . GLN A 1 318 ? 6.076 21.308 163.674 1.00 61.61 316 GLN A C 1
ATOM 2505 O O . GLN A 1 318 ? 5.802 21.867 164.741 1.00 59.95 316 GLN A O 1
ATOM 2511 N N . GLN A 1 319 ? 7.316 21.220 163.202 1.00 56.62 317 GLN A N 1
ATOM 2512 C CA . GLN A 1 319 ? 8.473 21.791 163.893 1.00 54.02 317 GLN A CA 1
ATOM 2513 C C . GLN A 1 319 ? 8.299 23.305 164.086 1.00 52.51 317 GLN A C 1
ATOM 2514 O O . GLN A 1 319 ? 8.632 23.856 165.140 1.00 44.19 317 GLN A O 1
ATOM 2520 N N . VAL A 1 320 ? 7.742 23.970 163.077 1.00 46.91 318 VAL A N 1
ATOM 2521 C CA . VAL A 1 320 ? 7.568 25.416 163.135 1.00 45.56 318 VAL A CA 1
ATOM 2522 C C . VAL A 1 320 ? 6.425 25.760 164.076 1.00 45.66 318 VAL A C 1
ATOM 2523 O O . VAL A 1 320 ? 6.545 26.649 164.918 1.00 40.81 318 VAL A O 1
ATOM 2527 N N . GLN A 1 321 ? 5.319 25.036 163.941 1.00 44.67 319 GLN A N 1
ATOM 2528 C CA . GLN A 1 321 ? 4.170 25.274 164.795 1.00 47.40 319 GLN A CA 1
ATOM 2529 C C . GLN A 1 321 ? 4.575 25.162 166.263 1.00 52.42 319 GLN A C 1
ATOM 2530 O O . GLN A 1 321 ? 4.119 25.944 167.097 1.00 59.53 319 GLN A O 1
ATOM 2536 N N . GLU A 1 322 ? 5.453 24.209 166.569 1.00 49.01 320 GLU A N 1
ATOM 2537 C CA . GLU A 1 322 ? 5.907 24.006 167.940 1.00 49.17 320 GLU A CA 1
ATOM 2538 C C . GLU A 1 322 ? 6.853 25.127 168.409 1.00 51.19 320 GLU A C 1
ATOM 2539 O O . GLU A 1 322 ? 6.758 25.581 169.547 1.00 54.72 320 GLU A O 1
ATOM 2545 N N . GLN A 1 323 ? 7.759 25.588 167.553 1.00 45.42 321 GLN A N 1
ATOM 2546 C CA . GLN A 1 323 ? 8.641 26.656 167.998 1.00 46.68 321 GLN A CA 1
ATOM 2547 C C . GLN A 1 323 ? 7.853 27.955 168.067 1.00 49.25 321 GLN A C 1
ATOM 2548 O O . GLN A 1 323 ? 8.159 28.841 168.859 1.00 51.99 321 GLN A O 1
ATOM 2554 N N . LEU A 1 324 ? 6.819 28.058 167.245 1.00 49.19 322 LEU A N 1
ATOM 2555 C CA . LEU A 1 324 ? 5.918 29.193 167.319 1.00 44.33 322 LEU A CA 1
ATOM 2556 C C . LEU A 1 324 ? 5.145 29.161 168.655 1.00 48.15 322 LEU A C 1
ATOM 2557 O O . LEU A 1 324 ? 5.058 30.180 169.356 1.00 42.85 322 LEU A O 1
ATOM 2562 N N . ARG A 1 325 ? 4.618 27.990 169.021 1.00 41.19 323 ARG A N 1
ATOM 2563 C CA . ARG A 1 325 ? 3.837 27.858 170.256 1.00 51.63 323 ARG A CA 1
ATOM 2564 C C . ARG A 1 325 ? 4.663 28.231 171.480 1.00 54.65 323 ARG A C 1
ATOM 2565 O O . ARG A 1 325 ? 4.196 28.971 172.349 1.00 65.09 323 ARG A O 1
ATOM 2573 N N . GLN A 1 326 ? 5.884 27.711 171.549 1.00 51.15 324 GLN A N 1
ATOM 2574 C CA . GLN A 1 326 ? 6.774 28.015 172.665 1.00 53.27 324 GLN A CA 1
ATOM 2575 C C . GLN A 1 326 ? 7.091 29.510 172.690 1.00 56.35 324 GLN A C 1
ATOM 2576 O O . GLN A 1 326 ? 7.065 30.135 173.749 1.00 60.84 324 GLN A O 1
ATOM 2582 N N . SER A 1 327 ? 7.362 30.079 171.518 1.00 48.82 325 SER A N 1
ATOM 2583 C CA . SER A 1 327 ? 7.763 31.473 171.430 1.00 46.03 325 SER A CA 1
ATOM 2584 C C . SER A 1 327 ? 6.631 32.409 171.875 1.00 47.81 325 SER A C 1
ATOM 2585 O O . SER A 1 327 ? 6.893 33.457 172.464 1.00 52.99 325 SER A O 1
ATOM 2588 N N . LEU A 1 328 ? 5.381 32.029 171.614 1.00 45.99 326 LEU A N 1
ATOM 2589 C CA . LEU A 1 328 ? 4.242 32.864 172.018 1.00 49.45 326 LEU A CA 1
ATOM 2590 C C . LEU A 1 328 ? 4.066 32.894 173.542 1.00 50.75 326 LEU A C 1
ATOM 2591 O O . LEU A 1 328 ? 3.480 33.830 174.071 1.00 56.78 326 LEU A O 1
ATOM 2596 N N . LYS A 1 329 ? 4.578 31.883 174.243 1.00 46.06 327 LYS A N 1
ATOM 2597 C CA . LYS A 1 329 ? 4.622 31.914 175.712 1.00 47.85 327 LYS A CA 1
ATOM 2598 C C . LYS A 1 329 ? 5.404 33.134 176.227 1.00 46.28 327 LYS A C 1
ATOM 2599 O O . LYS A 1 329 ? 5.037 33.752 177.217 1.00 51.32 327 LYS A O 1
ATOM 2605 N N . HIS A 1 330 ? 6.480 33.487 175.539 1.00 43.47 328 HIS A N 1
ATOM 2606 C CA . HIS A 1 330 ? 7.372 34.519 176.031 1.00 47.09 328 HIS A CA 1
ATOM 2607 C C . HIS A 1 330 ? 7.256 35.807 175.231 1.00 50.94 328 HIS A C 1
ATOM 2608 O O . HIS A 1 330 ? 8.242 36.525 175.051 1.00 47.36 328 HIS A O 1
ATOM 2615 N N . GLN A 1 331 ? 6.050 36.105 174.762 1.00 48.42 329 GLN A N 1
ATOM 2616 C CA . GLN A 1 331 ? 5.854 37.246 173.877 1.00 41.14 329 GLN A CA 1
ATOM 2617 C C . GLN A 1 331 ? 5.767 38.554 174.651 1.00 39.52 329 GLN A C 1
ATOM 2618 O O . GLN A 1 331 ? 5.740 39.625 174.050 1.00 37.23 329 GLN A O 1
ATOM 2624 N N . LYS A 1 332 ? 5.717 38.471 175.979 1.00 36.41 330 LYS A N 1
ATOM 2625 C CA . LYS A 1 332 ? 5.598 39.677 176.791 1.00 42.40 330 LYS A CA 1
ATOM 2626 C C . LYS A 1 332 ? 6.844 40.569 176.673 1.00 44.18 330 LYS A C 1
ATOM 2627 O O . LYS A 1 332 ? 6.745 41.795 176.773 1.00 44.47 330 LYS A O 1
ATOM 2633 N N . ILE A 1 333 ? 8.002 39.952 176.440 1.00 38.32 331 ILE A N 1
ATOM 2634 C CA . ILE A 1 333 ? 9.258 40.679 176.281 1.00 34.29 331 ILE A CA 1
ATOM 2635 C C . ILE A 1 333 ? 9.278 41.494 174.991 1.00 35.50 331 ILE A C 1
ATOM 2636 O O . ILE A 1 333 ? 9.102 40.944 173.898 1.00 33.43 331 ILE A O 1
ATOM 2641 N N . ALA A 1 334 ? 9.506 42.802 175.120 1.00 35.95 332 ALA A N 1
ATOM 2642 C CA . ALA A 1 334 ? 9.503 43.702 173.962 1.00 30.51 332 ALA A CA 1
ATOM 2643 C C . ALA A 1 334 ? 10.711 43.449 173.094 1.00 30.22 332 ALA A C 1
ATOM 2644 O O . ALA A 1 334 ? 11.785 43.106 173.603 1.00 34.60 332 ALA A O 1
ATOM 2646 N N . PHE A 1 335 ? 10.534 43.600 171.784 1.00 26.44 333 PHE A N 1
ATOM 2647 C CA . PHE A 1 335 ? 11.613 43.341 170.847 1.00 24.81 333 PHE A CA 1
ATOM 2648 C C . PHE A 1 335 ? 12.847 44.167 171.191 1.00 33.12 333 PHE A C 1
ATOM 2649 O O . PHE A 1 335 ? 13.967 43.678 171.104 1.00 35.30 333 PHE A O 1
ATOM 2657 N N . SER A 1 336 ? 12.637 45.411 171.605 1.00 34.43 334 SER A N 1
ATOM 2658 C CA . SER A 1 336 ? 13.754 46.293 171.935 1.00 27.77 334 SER A CA 1
ATOM 2659 C C . SER A 1 336 ? 14.525 45.742 173.114 1.00 27.43 334 SER A C 1
ATOM 2660 O O . SER A 1 336 ? 15.738 45.855 173.181 1.00 39.95 334 SER A O 1
ATOM 2663 N N . ARG A 1 337 ? 13.819 45.138 174.053 1.00 31.92 335 ARG A N 1
ATOM 2664 C CA . ARG A 1 337 ? 14.493 44.549 175.195 1.00 33.59 335 ARG A CA 1
ATOM 2665 C C . ARG A 1 337 ? 15.255 43.296 174.773 1.00 35.17 335 ARG A C 1
ATOM 2666 O O . ARG A 1 337 ? 16.291 42.982 175.351 1.00 37.87 335 ARG A O 1
ATOM 2674 N N . VAL A 1 338 ? 14.756 42.579 173.768 1.00 37.23 336 VAL A N 1
ATOM 2675 C CA . VAL A 1 338 ? 15.473 41.401 173.277 1.00 33.81 336 VAL A CA 1
ATOM 2676 C C . VAL A 1 338 ? 16.766 41.816 172.574 1.00 40.29 336 VAL A C 1
ATOM 2677 O O . VAL A 1 338 ? 17.805 41.171 172.748 1.00 46.16 336 VAL A O 1
ATOM 2681 N N . VAL A 1 339 ? 16.715 42.891 171.786 1.00 26.82 337 VAL A N 1
ATOM 2682 C CA . VAL A 1 339 ? 17.908 43.321 171.071 1.00 28.88 337 VAL A CA 1
ATOM 2683 C C . VAL A 1 339 ? 18.944 43.801 172.071 1.00 36.22 337 VAL A C 1
ATOM 2684 O O . VAL A 1 339 ? 20.133 43.539 171.914 1.00 41.95 337 VAL A O 1
ATOM 2688 N N . GLU A 1 340 ? 18.480 44.468 173.121 1.00 25.43 338 GLU A N 1
ATOM 2689 C CA . GLU A 1 340 ? 19.365 44.900 174.201 1.00 41.65 338 GLU A CA 1
ATOM 2690 C C . GLU A 1 340 ? 20.094 43.709 174.839 1.00 44.42 338 GLU A C 1
ATOM 2691 O O . GLU A 1 340 ? 21.285 43.798 175.118 1.00 55.58 338 GLU A O 1
ATOM 2697 N N . ALA A 1 341 ? 19.391 42.593 175.026 1.00 39.73 339 ALA A N 1
ATOM 2698 C CA . ALA A 1 341 ? 19.952 41.423 175.713 1.00 39.93 339 ALA A CA 1
ATOM 2699 C C . ALA A 1 341 ? 20.880 40.609 174.828 1.00 43.23 339 ALA A C 1
ATOM 2700 O O . ALA A 1 341 ? 21.923 40.159 175.273 1.00 48.52 339 ALA A O 1
ATOM 2702 N N . VAL A 1 342 ? 20.485 40.403 173.577 1.00 41.95 340 VAL A N 1
ATOM 2703 C CA . VAL A 1 342 ? 21.286 39.636 172.626 1.00 38.66 340 VAL A CA 1
ATOM 2704 C C . VAL A 1 342 ? 22.543 40.396 172.243 1.00 39.78 340 VAL A C 1
ATOM 2705 O O . VAL A 1 342 ? 23.606 39.820 172.024 1.00 46.50 340 VAL A O 1
ATOM 2709 N N . SER A 1 343 ? 22.373 41.708 172.170 1.00 39.44 341 SER A N 1
ATOM 2710 C CA . SER A 1 343 ? 23.411 42.672 171.857 1.00 33.84 341 SER A CA 1
ATOM 2711 C C . SER A 1 343 ? 24.166 42.409 170.553 1.00 31.34 341 SER A C 1
ATOM 2712 O O . SER A 1 343 ? 25.388 42.345 170.554 1.00 35.82 341 SER A O 1
ATOM 2715 N N . PRO A 1 344 ? 23.446 42.329 169.429 1.00 26.65 342 PRO A N 1
ATOM 2716 C CA . PRO A 1 344 ? 24.127 42.116 168.150 1.00 24.66 342 PRO A CA 1
ATOM 2717 C C . PRO A 1 344 ? 24.975 43.316 167.771 1.00 32.36 342 PRO A C 1
ATOM 2718 O O . PRO A 1 344 ? 24.824 44.375 168.378 1.00 38.63 342 PRO A O 1
ATOM 2722 N N . LYS A 1 345 ? 25.850 43.154 166.786 1.00 33.06 343 LYS A N 1
ATOM 2723 C CA . LYS A 1 345 ? 26.613 44.272 166.258 1.00 23.83 343 LYS A CA 1
ATOM 2724 C C . LYS A 1 345 ? 25.654 45.233 165.597 1.00 27.13 343 LYS A C 1
ATOM 2725 O O . LYS A 1 345 ? 24.994 44.867 164.638 1.00 31.42 343 LYS A O 1
ATOM 2731 N N . ARG A 1 346 ? 25.568 46.461 166.101 1.00 33.97 344 ARG A N 1
ATOM 2732 C CA . ARG A 1 346 ? 24.680 47.440 165.499 1.00 29.96 344 ARG A CA 1
ATOM 2733 C C . ARG A 1 346 ? 25.212 47.837 164.122 1.00 30.34 344 ARG A C 1
ATOM 2734 O O . ARG A 1 346 ? 26.408 48.017 163.931 1.00 26.94 344 ARG A O 1
ATOM 2742 N N . ASP A 1 347 ? 24.299 47.946 163.164 1.00 29.17 345 ASP A N 1
ATOM 2743 C CA . ASP A 1 347 ? 24.644 48.059 161.761 1.00 21.30 345 ASP A CA 1
ATOM 2744 C C . ASP A 1 347 ? 23.499 48.832 161.081 1.00 20.72 345 ASP A C 1
ATOM 2745 O O . ASP A 1 347 ? 22.383 48.344 160.971 1.00 31.93 345 ASP A O 1
ATOM 2750 N N . GLY A 1 348 ? 23.785 50.048 160.638 1.00 20.61 346 GLY A N 1
ATOM 2751 C CA . GLY A 1 348 ? 22.781 50.957 160.109 1.00 20.15 346 GLY A CA 1
ATOM 2752 C C . GLY A 1 348 ? 22.181 50.570 158.770 1.00 33.73 346 GLY A C 1
ATOM 2753 O O . GLY A 1 348 ? 21.338 51.286 158.218 1.00 37.60 346 GLY A O 1
ATOM 2754 N N . SER A 1 349 ? 22.598 49.421 158.255 1.00 22.87 347 SER A N 1
ATOM 2755 C CA . SER A 1 349 ? 22.154 48.961 156.953 1.00 26.33 347 SER A CA 1
ATOM 2756 C C . SER A 1 349 ? 21.019 47.954 157.056 1.00 29.10 347 SER A C 1
ATOM 2757 O O . SER A 1 349 ? 20.380 47.635 156.054 1.00 23.52 347 SER A O 1
ATOM 2760 N N . ILE A 1 350 ? 20.827 47.407 158.256 1.00 20.40 348 ILE A N 1
ATOM 2761 C CA . ILE A 1 350 ? 19.843 46.358 158.474 1.00 34.38 348 ILE A CA 1
ATOM 2762 C C . ILE A 1 350 ? 19.080 46.585 159.758 1.00 33.86 348 ILE A C 1
ATOM 2763 O O . ILE A 1 350 ? 19.581 47.191 160.700 1.00 34.32 348 ILE A O 1
ATOM 2768 N N . ASN A 1 351 ? 17.857 46.086 159.800 1.00 35.43 349 ASN A N 1
ATOM 2769 C CA . ASN A 1 351 ? 17.174 45.994 161.073 1.00 30.15 349 ASN A CA 1
ATOM 2770 C C . ASN A 1 351 ? 17.814 44.868 161.899 1.00 27.75 349 ASN A C 1
ATOM 2771 O O . ASN A 1 351 ? 18.076 43.788 161.376 1.00 32.16 349 ASN A O 1
ATOM 2776 N N . PRO A 1 352 ? 18.104 45.132 163.181 1.00 25.13 350 PRO A N 1
ATOM 2777 C CA . PRO A 1 352 ? 18.756 44.170 164.082 1.00 23.25 350 PRO A CA 1
ATOM 2778 C C . PRO A 1 352 ? 18.050 42.817 164.142 1.00 28.80 350 PRO A C 1
ATOM 2779 O O . PRO A 1 352 ? 16.820 42.817 164.126 1.00 29.49 350 PRO A O 1
ATOM 2783 N N . LEU A 1 353 ? 18.802 41.709 164.196 1.00 24.98 351 LEU A N 1
ATOM 2784 C CA . LEU A 1 353 ? 18.247 40.355 164.431 1.00 34.20 351 LEU A CA 1
ATOM 2785 C C . LEU A 1 353 ? 17.378 39.743 163.325 1.00 37.87 351 LEU A C 1
ATOM 2786 O O . LEU A 1 353 ? 17.486 38.545 163.044 1.00 40.13 351 LEU A O 1
ATOM 2791 N N . ALA A 1 354 ? 16.502 40.541 162.724 1.00 34.91 352 ALA A N 1
ATOM 2792 C CA . ALA A 1 354 ? 15.634 40.050 161.652 1.00 35.87 352 ALA A CA 1
ATOM 2793 C C . ALA A 1 354 ? 15.458 41.082 160.543 1.00 37.35 352 ALA A C 1
ATOM 2794 O O . ALA A 1 354 ? 15.235 42.270 160.814 1.00 37.47 352 ALA A O 1
ATOM 2796 N N . GLN A 1 355 ? 15.536 40.628 159.299 1.00 22.97 353 GLN A N 1
ATOM 2797 C CA . GLN A 1 355 ? 15.332 41.516 158.164 1.00 22.45 353 GLN A CA 1
ATOM 2798 C C . GLN A 1 355 ? 14.207 41.030 157.252 1.00 26.66 353 GLN A C 1
ATOM 2799 O O . GLN A 1 355 ? 13.966 41.602 156.195 1.00 26.88 353 GLN A O 1
ATOM 2805 N N . ILE A 1 356 ? 13.552 39.951 157.666 1.00 23.61 354 ILE A N 1
ATOM 2806 C CA . ILE A 1 356 ? 12.469 39.333 156.927 1.00 28.01 354 ILE A CA 1
ATOM 2807 C C . ILE A 1 356 ? 11.278 39.275 157.860 1.00 31.49 354 ILE A C 1
ATOM 2808 O O . ILE A 1 356 ? 11.438 38.935 159.035 1.00 37.47 354 ILE A O 1
ATOM 2813 N N . GLY A 1 357 ? 10.087 39.583 157.359 1.00 25.65 355 GLY A N 1
ATOM 2814 C CA . GLY A 1 357 ? 8.918 39.563 158.220 1.00 24.34 355 GLY A CA 1
ATOM 2815 C C . GLY A 1 357 ? 7.719 38.876 157.606 1.00 26.99 355 GLY A C 1
ATOM 2816 O O . GLY A 1 357 ? 7.616 38.720 156.387 1.00 25.52 355 GLY A O 1
ATOM 2817 N N . MET A 1 358 ? 6.810 38.444 158.466 1.00 25.75 356 MET A N 1
ATOM 2818 C CA . MET A 1 358 ? 5.530 37.977 158.009 1.00 26.55 356 MET A CA 1
ATOM 2819 C C . MET A 1 358 ? 4.414 38.395 158.958 1.00 45.45 356 MET A C 1
ATOM 2820 O O . MET A 1 358 ? 4.447 38.052 160.145 1.00 42.53 356 MET A O 1
ATOM 2825 N N . PHE A 1 359 ? 3.436 39.135 158.426 1.00 39.20 357 PHE A N 1
ATOM 2826 C CA . PHE A 1 359 ? 2.299 39.615 159.216 1.00 39.37 357 PHE A CA 1
ATOM 2827 C C . PHE A 1 359 ? 1.107 38.829 158.774 1.00 37.47 357 PHE A C 1
ATOM 2828 O O . PHE A 1 359 ? 0.899 38.647 157.576 1.00 39.28 357 PHE A O 1
ATOM 2836 N N . TRP A 1 360 ? 0.297 38.390 159.718 1.00 38.87 358 TRP A N 1
ATOM 2837 C CA . TRP A 1 360 ? -0.963 37.769 159.350 1.00 48.06 358 TRP A CA 1
ATOM 2838 C C . TRP A 1 360 ? -2.067 38.465 160.105 1.00 53.24 358 TRP A C 1
ATOM 2839 O O . TRP A 1 360 ? -2.318 38.149 161.266 1.00 65.14 358 TRP A O 1
ATOM 2850 N N . GLU A 1 361 ? -2.728 39.419 159.468 1.00 48.43 359 GLU A N 1
ATOM 2851 C CA . GLU A 1 361 ? -3.692 40.196 160.216 1.00 62.76 359 GLU A CA 1
ATOM 2852 C C . GLU A 1 361 ? -5.116 40.030 159.724 1.00 68.21 359 GLU A C 1
ATOM 2853 O O . GLU A 1 361 ? -5.402 40.234 158.545 1.00 69.85 359 GLU A O 1
ATOM 2859 N N . ARG A 1 362 ? -5.993 39.638 160.646 1.00 65.03 360 ARG A N 1
ATOM 2860 C CA . ARG A 1 362 ? -7.429 39.649 160.409 1.00 72.13 360 ARG A CA 1
ATOM 2861 C C . ARG A 1 362 ? -8.125 40.232 161.644 1.00 77.07 360 ARG A C 1
ATOM 2862 O O . ARG A 1 362 ? -8.047 39.663 162.731 1.00 80.63 360 ARG A O 1
ATOM 2864 N N . LEU A 1 363 ? -8.775 41.385 161.482 1.00 68.66 361 LEU A N 1
ATOM 2865 C CA . LEU A 1 363 ? -9.584 41.961 162.557 1.00 59.61 361 LEU A CA 1
ATOM 2866 C C . LEU A 1 363 ? -10.878 41.185 162.753 1.00 60.26 361 LEU A C 1
ATOM 2867 O O . LEU A 1 363 ? -11.416 40.616 161.801 1.00 62.32 361 LEU A O 1
ATOM 2872 N N . GLY A 1 364 ? -11.379 41.171 163.985 1.00 56.41 362 GLY A N 1
ATOM 2873 C CA . GLY A 1 364 ? -12.660 40.547 164.266 1.00 52.08 362 GLY A CA 1
ATOM 2874 C C . GLY A 1 364 ? -13.751 41.580 164.459 1.00 50.81 362 GLY A C 1
ATOM 2875 O O . GLY A 1 364 ? -13.483 42.708 164.878 1.00 50.64 362 GLY A O 1
ATOM 2876 N N . GLY A 1 365 ? -14.988 41.199 164.165 1.00 51.59 363 GLY A N 1
ATOM 2877 C CA . GLY A 1 365 ? -16.106 42.113 164.317 1.00 51.09 363 GLY A CA 1
ATOM 2878 C C . GLY A 1 365 ? -15.960 43.326 163.416 1.00 55.73 363 GLY A C 1
ATOM 2879 O O . GLY A 1 365 ? -16.291 44.448 163.817 1.00 52.70 363 GLY A O 1
ATOM 2880 N N . MET A 1 366 ? -15.434 43.096 162.209 1.00 52.91 364 MET A N 1
ATOM 2881 C CA . MET A 1 366 ? -15.371 44.113 161.162 1.00 39.26 364 MET A CA 1
ATOM 2882 C C . MET A 1 366 ? -15.903 43.583 159.809 1.00 43.46 364 MET A C 1
ATOM 2883 O O . MET A 1 366 ? -15.403 43.962 158.751 1.00 49.02 364 MET A O 1
ATOM 2888 N N . ASP A 1 367 ? -16.920 42.724 159.839 1.00 44.87 365 ASP A N 1
ATOM 2889 C CA . ASP A 1 367 ? -17.438 42.110 158.613 1.00 51.11 365 ASP A CA 1
ATOM 2890 C C . ASP A 1 367 ? -17.863 43.106 157.523 1.00 48.71 365 ASP A C 1
ATOM 2891 O O . ASP A 1 367 ? -17.525 42.918 156.345 1.00 44.04 365 ASP A O 1
ATOM 2896 N N . GLU A 1 368 ? -18.584 44.161 157.918 1.00 45.17 366 GLU A N 1
ATOM 2897 C CA . GLU A 1 368 ? -19.017 45.216 156.995 1.00 35.39 366 GLU A CA 1
ATOM 2898 C C . GLU A 1 368 ? -17.857 45.871 156.255 1.00 42.51 366 GLU A C 1
ATOM 2899 O O . GLU A 1 368 ? -18.053 46.423 155.175 1.00 45.05 366 GLU A O 1
ATOM 2905 N N . PHE A 1 369 ? -16.658 45.808 156.844 1.00 38.45 367 PHE A N 1
ATOM 2906 C CA . PHE A 1 369 ? -15.469 46.487 156.324 1.00 36.39 367 PHE A CA 1
ATOM 2907 C C . PHE A 1 369 ? -14.465 45.547 155.676 1.00 43.56 367 PHE A C 1
ATOM 2908 O O . PHE A 1 369 ? -13.383 45.983 155.269 1.00 46.71 367 PHE A O 1
ATOM 2916 N N . LYS A 1 370 ? -14.806 44.263 155.600 1.00 49.61 368 LYS A N 1
ATOM 2917 C CA . LYS A 1 370 ? -13.887 43.245 155.091 1.00 43.32 368 LYS A CA 1
ATOM 2918 C C . LYS A 1 370 ? -13.317 43.628 153.719 1.00 39.65 368 LYS A C 1
ATOM 2919 O O . LYS A 1 370 ? -12.123 43.897 153.577 1.00 37.11 368 LYS A O 1
ATOM 2925 N N . GLU A 1 371 ? -14.183 43.696 152.720 1.00 42.83 369 GLU A N 1
ATOM 2926 C CA . GLU A 1 371 ? -13.739 43.973 151.365 1.00 43.88 369 GLU A CA 1
ATOM 2927 C C . GLU A 1 371 ? -13.153 45.388 151.186 1.00 43.65 369 GLU A C 1
ATOM 2928 O O . GLU A 1 371 ? -12.274 45.580 150.348 1.00 46.85 369 GLU A O 1
ATOM 2934 N N . LEU A 1 372 ? -13.605 46.363 151.978 1.00 39.16 370 LEU A N 1
ATOM 2935 C CA . LEU A 1 372 ? -13.046 47.725 151.904 1.00 39.47 370 LEU A CA 1
ATOM 2936 C C . LEU A 1 372 ? -11.580 47.789 152.319 1.00 39.32 370 LEU A C 1
ATOM 2937 O O . LEU A 1 372 ? -10.834 48.635 151.840 1.00 44.60 370 LEU A O 1
ATOM 2942 N N . LEU A 1 373 ? -11.185 46.903 153.225 1.00 39.25 371 LEU A N 1
ATOM 2943 C CA . LEU A 1 373 ? -9.857 46.936 153.816 1.00 34.47 371 LEU A CA 1
ATOM 2944 C C . LEU A 1 373 ? -8.855 46.049 153.079 1.00 37.96 371 LEU A C 1
ATOM 2945 O O . LEU A 1 373 ? -7.680 46.021 153.430 1.00 40.49 371 LEU A O 1
ATOM 2950 N N . LEU A 1 374 ? -9.316 45.326 152.064 1.00 41.35 372 LEU A N 1
ATOM 2951 C CA . LEU A 1 374 ? -8.419 44.517 151.239 1.00 45.21 372 LEU A CA 1
ATOM 2952 C C . LEU A 1 374 ? -7.454 45.390 150.419 1.00 45.04 372 LEU A C 1
ATOM 2953 O O . LEU A 1 374 ? -7.688 46.579 150.207 1.00 45.92 372 LEU A O 1
ATOM 2958 N N . PRO A 1 375 ? -6.347 44.805 149.958 1.00 41.70 373 PRO A N 1
ATOM 2959 C CA . PRO A 1 375 ? -5.422 45.640 149.194 1.00 34.18 373 PRO A CA 1
ATOM 2960 C C . PRO A 1 375 ? -5.801 45.679 147.726 1.00 43.90 373 PRO A C 1
ATOM 2961 O O . PRO A 1 375 ? -5.015 46.135 146.897 1.00 53.40 373 PRO A O 1
ATOM 2965 N N . ILE A 1 376 ? -6.993 45.187 147.411 1.00 43.49 374 ILE A N 1
ATOM 2966 C CA . ILE A 1 376 ? -7.483 45.170 146.039 1.00 38.41 374 ILE A CA 1
ATOM 2967 C C . ILE A 1 376 ? -8.781 45.958 145.913 1.00 43.49 374 ILE A C 1
ATOM 2968 O O . ILE A 1 376 ? -9.541 46.094 146.888 1.00 41.19 374 ILE A O 1
ATOM 2973 N N . GLN A 1 377 ? -9.040 46.466 144.711 1.00 44.30 375 GLN A N 1
ATOM 2974 C CA . GLN A 1 377 ? -10.308 47.123 144.447 1.00 39.38 375 GLN A CA 1
ATOM 2975 C C . GLN A 1 377 ? -11.442 46.120 144.474 1.00 44.24 375 GLN A C 1
ATOM 2976 O O . GLN A 1 377 ? -11.310 44.999 143.988 1.00 52.30 375 GLN A O 1
ATOM 2982 N N . THR A 1 378 ? -12.561 46.561 145.036 1.00 46.12 376 THR A N 1
ATOM 2983 C CA . THR A 1 378 ? -13.797 45.801 145.097 1.00 46.66 376 THR A CA 1
ATOM 2984 C C . THR A 1 378 ? -14.955 46.761 144.905 1.00 44.40 376 THR A C 1
ATOM 2985 O O . THR A 1 378 ? -14.924 47.872 145.428 1.00 49.91 376 THR A O 1
ATOM 2989 N N . PRO A 1 379 ? -15.981 46.346 144.149 1.00 46.70 377 PRO A N 1
ATOM 2990 C CA . PRO A 1 379 ? -17.177 47.177 143.946 1.00 40.41 377 PRO A CA 1
ATOM 2991 C C . PRO A 1 379 ? -18.097 47.303 145.187 1.00 43.94 377 PRO A C 1
ATOM 2992 O O . PRO A 1 379 ? -19.106 48.019 145.097 1.00 38.57 377 PRO A O 1
ATOM 2996 N N . ALA A 1 380 ? -17.757 46.632 146.298 1.00 35.18 378 ALA A N 1
ATOM 2997 C CA . ALA A 1 380 ? -18.523 46.707 147.550 1.00 35.20 378 ALA A CA 1
ATOM 2998 C C . ALA A 1 380 ? -18.448 48.072 148.208 1.00 40.97 378 ALA A C 1
ATOM 2999 O O . ALA A 1 380 ? -17.420 48.752 148.148 1.00 52.45 378 ALA A O 1
ATOM 3001 N N . THR A 1 381 ? -19.555 48.437 148.851 1.00 44.90 379 THR A N 1
ATOM 3002 C CA . THR A 1 381 ? -19.760 49.743 149.455 1.00 33.45 379 THR A CA 1
ATOM 3003 C C . THR A 1 381 ? -20.475 49.643 150.794 1.00 33.82 379 THR A C 1
ATOM 3004 O O . THR A 1 381 ? -21.100 48.633 151.132 1.00 47.23 379 THR A O 1
ATOM 3008 N N . LEU A 1 382 ? -20.395 50.731 151.539 1.00 33.12 380 LEU A N 1
ATOM 3009 C CA . LEU A 1 382 ? -21.074 50.864 152.809 1.00 33.33 380 LEU A CA 1
ATOM 3010 C C . LEU A 1 382 ? -21.944 52.111 152.703 1.00 36.57 380 LEU A C 1
ATOM 3011 O O . LEU A 1 382 ? -21.438 53.220 152.656 1.00 48.87 380 LEU A O 1
ATOM 3016 N N . VAL A 1 383 ? -23.252 51.925 152.614 1.00 34.86 381 VAL A N 1
ATOM 3017 C CA . VAL A 1 383 ? -24.146 53.019 152.294 1.00 35.28 381 VAL A CA 1
ATOM 3018 C C . VAL A 1 383 ? -24.910 53.498 153.513 1.00 35.73 381 VAL A C 1
ATOM 3019 O O . VAL A 1 383 ? -25.598 52.725 154.189 1.00 54.45 381 VAL A O 1
ATOM 3023 N N . GLY A 1 384 ? -24.779 54.785 153.793 1.00 35.04 382 GLY A N 1
ATOM 3024 C CA . GLY A 1 384 ? -25.485 55.394 154.896 1.00 35.50 382 GLY A CA 1
ATOM 3025 C C . GLY A 1 384 ? -26.453 56.402 154.337 1.00 36.16 382 GLY A C 1
ATOM 3026 O O . GLY A 1 384 ? -26.518 56.614 153.131 1.00 36.21 382 GLY A O 1
ATOM 3027 N N . GLN A 1 385 ? -27.229 57.012 155.216 1.00 50.16 383 GLN A N 1
ATOM 3028 C CA . GLN A 1 385 ? -28.160 58.044 154.804 1.00 37.48 383 GLN A CA 1
ATOM 3029 C C . GLN A 1 385 ? -27.423 59.205 154.124 1.00 36.37 383 GLN A C 1
ATOM 3030 O O . GLN A 1 385 ? -27.849 59.690 153.077 1.00 53.62 383 GLN A O 1
ATOM 3036 N N . ASP A 1 386 ? -26.303 59.634 154.696 1.00 35.12 384 ASP A N 1
ATOM 3037 C CA . ASP A 1 386 ? -25.662 60.863 154.221 1.00 34.27 384 ASP A CA 1
ATOM 3038 C C . ASP A 1 386 ? -24.506 60.641 153.244 1.00 37.06 384 ASP A C 1
ATOM 3039 O O . ASP A 1 386 ? -24.143 61.560 152.526 1.00 47.01 384 ASP A O 1
ATOM 3044 N N . LEU A 1 387 ? -23.926 59.439 153.225 1.00 39.74 385 LEU A N 1
ATOM 3045 C CA . LEU A 1 387 ? -22.765 59.160 152.380 1.00 39.17 385 LEU A CA 1
ATOM 3046 C C . LEU A 1 387 ? -22.564 57.698 152.044 1.00 38.56 385 LEU A C 1
ATOM 3047 O O . LEU A 1 387 ? -23.288 56.827 152.516 1.00 41.32 385 LEU A O 1
ATOM 3052 N N . THR A 1 388 ? -21.532 57.442 151.251 1.00 31.45 386 THR A N 1
ATOM 3053 C CA . THR A 1 388 ? -21.239 56.098 150.775 1.00 39.57 386 THR A CA 1
ATOM 3054 C C . THR A 1 388 ? -19.738 55.892 150.715 1.00 38.68 386 THR A C 1
ATOM 3055 O O . THR A 1 388 ? -19.036 56.721 150.126 1.00 43.76 386 THR A O 1
ATOM 3059 N N . LEU A 1 389 ? -19.245 54.810 151.324 1.00 31.32 387 LEU A N 1
ATOM 3060 C CA . LEU A 1 389 ? -17.804 54.487 151.298 1.00 31.13 387 LEU A CA 1
ATOM 3061 C C . LEU A 1 389 ? -17.496 53.409 150.270 1.00 31.94 387 LEU A C 1
ATOM 3062 O O . LEU A 1 389 ? -18.198 52.405 150.201 1.00 43.02 387 LEU A O 1
ATOM 3067 N N . GLY A 1 390 ? -16.443 53.608 149.484 1.00 31.31 388 GLY A N 1
ATOM 3068 C CA . GLY A 1 390 ? -16.003 52.614 148.519 1.00 29.31 388 GLY A CA 1
ATOM 3069 C C . GLY A 1 390 ? -14.519 52.375 148.700 1.00 43.43 388 GLY A C 1
ATOM 3070 O O . GLY A 1 390 ? -13.882 53.088 149.475 1.00 44.05 388 GLY A O 1
ATOM 3071 N N . SER A 1 391 ? -13.968 51.378 148.009 1.00 44.26 389 SER A N 1
ATOM 3072 C CA . SER A 1 391 ? -12.539 51.073 148.114 1.00 27.72 389 SER A CA 1
ATOM 3073 C C . SER A 1 391 ? -11.702 52.172 147.519 1.00 36.52 389 SER A C 1
ATOM 3074 O O . SER A 1 391 ? -12.154 52.854 146.617 1.00 36.74 389 SER A O 1
ATOM 3077 N N . PHE A 1 392 ? -10.487 52.348 148.043 1.00 43.96 390 PHE A N 1
ATOM 3078 C CA . PHE A 1 392 ? -9.451 53.121 147.359 1.00 38.54 390 PHE A CA 1
ATOM 3079 C C . PHE A 1 392 ? -8.064 52.602 147.788 1.00 31.12 390 PHE A C 1
ATOM 3080 O O . PHE A 1 392 ? -7.513 53.036 148.796 1.00 29.22 390 PHE A O 1
ATOM 3088 N N . PRO A 1 393 ? -7.494 51.657 147.024 1.00 34.23 391 PRO A N 1
ATOM 3089 C CA . PRO A 1 393 ? -6.214 51.077 147.456 1.00 24.63 391 PRO A CA 1
ATOM 3090 C C . PRO A 1 393 ? -5.052 52.053 147.401 1.00 29.67 391 PRO A C 1
ATOM 3091 O O . PRO A 1 393 ? -4.912 52.857 146.484 1.00 32.70 391 PRO A O 1
ATOM 3095 N N . VAL A 1 394 ? -4.204 51.963 148.409 1.00 35.67 392 VAL A N 1
ATOM 3096 C CA . VAL A 1 394 ? -3.061 52.836 148.547 1.00 30.03 392 VAL A CA 1
ATOM 3097 C C . VAL A 1 394 ? -1.847 52.030 149.021 1.00 30.73 392 VAL A C 1
ATOM 3098 O O . VAL A 1 394 ? -1.899 51.390 150.072 1.00 32.84 392 VAL A O 1
ATOM 3102 N N . ARG A 1 395 ? -0.763 52.037 148.251 1.00 29.94 393 ARG A N 1
ATOM 3103 C CA . ARG A 1 395 ? 0.492 51.517 148.774 1.00 34.00 393 ARG A CA 1
ATOM 3104 C C . ARG A 1 395 ? 0.801 52.194 150.125 1.00 33.64 393 ARG A C 1
ATOM 3105 O O . ARG A 1 395 ? 0.717 53.413 150.248 1.00 35.86 393 ARG A O 1
ATOM 3113 N N . GLN A 1 396 ? 1.118 51.412 151.150 1.00 28.71 394 GLN A N 1
ATOM 3114 C CA . GLN A 1 396 ? 1.401 52.004 152.455 1.00 20.91 394 GLN A CA 1
ATOM 3115 C C . GLN A 1 396 ? 2.288 51.105 153.330 1.00 25.04 394 GLN A C 1
ATOM 3116 O O . GLN A 1 396 ? 2.439 49.906 153.070 1.00 28.20 394 GLN A O 1
ATOM 3122 N N . GLN A 1 397 ? 2.864 51.707 154.367 1.00 25.09 395 GLN A N 1
ATOM 3123 C CA . GLN A 1 397 ? 3.926 51.094 155.179 1.00 33.65 395 GLN A CA 1
ATOM 3124 C C . GLN A 1 397 ? 4.947 50.308 154.341 1.00 32.32 395 GLN A C 1
ATOM 3125 O O . GLN A 1 397 ? 5.068 49.083 154.457 1.00 42.21 395 GLN A O 1
ATOM 3131 N N . GLU A 1 398 ? 5.693 51.002 153.501 1.00 21.40 396 GLU A N 1
ATOM 3132 C CA . GLU A 1 398 ? 6.700 50.313 152.710 1.00 20.63 396 GLU A CA 1
ATOM 3133 C C . GLU A 1 398 ? 8.106 50.596 153.223 1.00 25.26 396 GLU A C 1
ATOM 3134 O O . GLU A 1 398 ? 8.430 51.731 153.585 1.00 33.42 396 GLU A O 1
ATOM 3140 N N . GLY A 1 399 ? 8.925 49.549 153.275 1.00 21.30 397 GLY A N 1
ATOM 3141 C CA . GLY A 1 399 ? 10.332 49.681 153.605 1.00 29.82 397 GLY A CA 1
ATOM 3142 C C . GLY A 1 399 ? 10.687 49.498 155.069 1.00 30.23 397 GLY A C 1
ATOM 3143 O O . GLY A 1 399 ? 11.687 50.042 155.550 1.00 24.63 397 GLY A O 1
ATOM 3144 N N . GLN A 1 400 ? 9.877 48.740 155.790 1.00 19.05 398 GLN A N 1
ATOM 3145 C CA . GLN A 1 400 ? 10.191 48.465 157.179 1.00 18.96 398 GLN A CA 1
ATOM 3146 C C . GLN A 1 400 ? 11.336 47.489 157.263 1.00 36.01 398 GLN A C 1
ATOM 3147 O O . GLN A 1 400 ? 12.257 47.673 158.060 1.00 40.70 398 GLN A O 1
ATOM 3153 N N . LEU A 1 401 ? 11.270 46.458 156.420 1.00 38.91 399 LEU A N 1
ATOM 3154 C CA . LEU A 1 401 ? 12.261 45.392 156.398 1.00 26.69 399 LEU A CA 1
ATOM 3155 C C . LEU A 1 401 ? 12.802 45.178 154.998 1.00 31.27 399 LEU A C 1
ATOM 3156 O O . LEU A 1 401 ? 12.497 45.946 154.097 1.00 44.01 399 LEU A O 1
ATOM 3161 N N . ASP A 1 402 ? 13.621 44.145 154.821 1.00 26.32 400 ASP A N 1
ATOM 3162 C CA . ASP A 1 402 ? 14.149 43.811 153.504 1.00 26.31 400 ASP A CA 1
ATOM 3163 C C . ASP A 1 402 ? 13.032 43.227 152.668 1.00 26.35 400 ASP A C 1
ATOM 3164 O O . ASP A 1 402 ? 12.877 43.556 151.483 1.00 32.35 400 ASP A O 1
ATOM 3169 N N . ILE A 1 403 ? 12.258 42.360 153.317 1.00 22.93 401 ILE A N 1
ATOM 3170 C CA . ILE A 1 403 ? 11.103 41.685 152.735 1.00 23.64 401 ILE A CA 1
ATOM 3171 C C . ILE A 1 403 ? 10.032 41.556 153.810 1.00 27.14 401 ILE A C 1
ATOM 3172 O O . ILE A 1 403 ? 10.350 41.254 154.967 1.00 29.99 401 ILE A O 1
ATOM 3177 N N . THR A 1 404 ? 8.773 41.775 153.447 1.00 23.52 402 THR A N 1
ATOM 3178 C CA . THR A 1 404 ? 7.676 41.432 154.334 1.00 23.69 402 THR A CA 1
ATOM 3179 C C . THR A 1 404 ? 6.535 40.766 153.562 1.00 34.10 402 THR A C 1
ATOM 3180 O O . THR A 1 404 ? 6.023 41.319 152.594 1.00 41.68 402 THR A O 1
ATOM 3184 N N . LEU A 1 405 ? 6.133 39.586 154.012 1.00 25.59 403 LEU A N 1
ATOM 3185 C CA . LEU A 1 405 ? 4.948 38.914 153.497 1.00 32.55 403 LEU A CA 1
ATOM 3186 C C . LEU A 1 405 ? 3.714 39.270 154.337 1.00 36.08 403 LEU A C 1
ATOM 3187 O O . LEU A 1 405 ? 3.684 39.018 155.543 1.00 44.36 403 LEU A O 1
ATOM 3192 N N . GLU A 1 406 ? 2.699 39.855 153.708 1.00 32.07 404 GLU A N 1
ATOM 3193 C CA . GLU A 1 406 ? 1.467 40.199 154.419 1.00 39.18 404 GLU A CA 1
ATOM 3194 C C . GLU A 1 406 ? 0.285 39.375 153.912 1.00 39.46 404 GLU A C 1
ATOM 3195 O O . GLU A 1 406 ? -0.055 39.429 152.732 1.00 43.97 404 GLU A O 1
ATOM 3201 N N . MET A 1 407 ? -0.331 38.609 154.804 1.00 42.25 405 MET A N 1
ATOM 3202 C CA . MET A 1 407 ? -1.453 37.745 154.438 1.00 49.36 405 MET A CA 1
ATOM 3203 C C . MET A 1 407 ? -2.642 37.968 155.361 1.00 58.05 405 MET A C 1
ATOM 3204 O O . MET A 1 407 ? -2.599 38.818 156.250 1.00 60.22 405 MET A O 1
ATOM 3209 N N . GLY A 1 408 ? -3.697 37.185 155.154 1.00 67.59 406 GLY A N 1
ATOM 3210 C CA . GLY A 1 408 ? -4.819 37.162 156.077 1.00 66.22 406 GLY A CA 1
ATOM 3211 C C . GLY A 1 408 ? -6.174 37.380 155.432 1.00 58.16 406 GLY A C 1
ATOM 3212 O O . GLY A 1 408 ? -7.181 36.831 155.880 1.00 62.05 406 GLY A O 1
ATOM 3213 N N . GLY A 1 409 ? -6.207 38.195 154.386 1.00 50.21 407 GLY A N 1
ATOM 3214 C CA . GLY A 1 409 ? -7.446 38.455 153.678 1.00 41.96 407 GLY A CA 1
ATOM 3215 C C . GLY A 1 409 ? -7.797 37.386 152.652 1.00 47.21 407 GLY A C 1
ATOM 3216 O O . GLY A 1 409 ? -6.937 36.590 152.244 1.00 47.27 407 GLY A O 1
ATOM 3217 N N . GLU A 1 410 ? -9.061 37.386 152.228 1.00 35.31 408 GLU A N 1
ATOM 3218 C CA . GLU A 1 410 ? -9.593 36.390 151.309 1.00 37.13 408 GLU A CA 1
ATOM 3219 C C . GLU A 1 410 ? -10.610 37.074 150.397 1.00 46.27 408 GLU A C 1
ATOM 3220 O O . GLU A 1 410 ? -11.284 38.009 150.823 1.00 53.98 408 GLU A O 1
ATOM 3226 N N . TYR A 1 411 ? -10.715 36.637 149.143 1.00 42.26 409 TYR A N 1
ATOM 3227 C CA . TYR A 1 411 ? -11.706 37.211 148.231 1.00 45.52 409 TYR A CA 1
ATOM 3228 C C . TYR A 1 411 ? -12.072 36.238 147.115 1.00 53.44 409 TYR A C 1
ATOM 3229 O O . TYR A 1 411 ? -11.211 35.815 146.329 1.00 48.99 409 TYR A O 1
ATOM 3238 N N . GLN A 1 412 ? -13.361 35.895 147.066 1.00 50.98 410 GLN A N 1
ATOM 3239 C CA . GLN A 1 412 ? -13.901 34.981 146.070 1.00 45.76 410 GLN A CA 1
ATOM 3240 C C . GLN A 1 412 ? -13.164 33.628 146.054 1.00 53.70 410 GLN A C 1
ATOM 3241 O O . GLN A 1 412 ? -13.004 32.989 144.997 1.00 52.35 410 GLN A O 1
ATOM 3247 N N . GLY A 1 413 ? -12.751 33.188 147.242 1.00 45.48 411 GLY A N 1
ATOM 3248 C CA . GLY A 1 413 ? -12.142 31.882 147.407 1.00 55.36 411 GLY A CA 1
ATOM 3249 C C . GLY A 1 413 ? -10.633 31.922 147.550 1.00 58.56 411 GLY A C 1
ATOM 3250 O O . GLY A 1 413 ? -10.044 31.021 148.148 1.00 62.38 411 GLY A O 1
ATOM 3251 N N . GLU A 1 414 ? -10.026 32.987 147.021 1.00 48.81 412 GLU A N 1
ATOM 3252 C CA . GLU A 1 414 ? -8.578 33.122 146.900 1.00 46.41 412 GLU A CA 1
ATOM 3253 C C . GLU A 1 414 ? -7.960 33.904 148.055 1.00 51.17 412 GLU A C 1
ATOM 3254 O O . GLU A 1 414 ? -8.413 35.003 148.387 1.00 52.63 412 GLU A O 1
ATOM 3260 N N . LEU A 1 415 ? -6.915 33.346 148.658 1.00 52.82 413 LEU A N 1
ATOM 3261 C CA . LEU A 1 415 ? -6.155 34.071 149.672 1.00 38.36 413 LEU A CA 1
ATOM 3262 C C . LEU A 1 415 ? -5.499 35.293 149.035 1.00 37.86 413 LEU A C 1
ATOM 3263 O O . LEU A 1 415 ? -4.980 35.222 147.911 1.00 45.22 413 LEU A O 1
ATOM 3268 N N . VAL A 1 416 ? -5.531 36.419 149.735 1.00 35.74 414 VAL A N 1
ATOM 3269 C CA . VAL A 1 416 ? -4.931 37.637 149.196 1.00 33.57 414 VAL A CA 1
ATOM 3270 C C . VAL A 1 416 ? -3.692 38.025 149.996 1.00 41.58 414 VAL A C 1
ATOM 3271 O O . VAL A 1 416 ? -3.719 38.077 151.236 1.00 40.45 414 VAL A O 1
ATOM 3275 N N . GLY A 1 417 ? -2.604 38.290 149.274 1.00 38.62 415 GLY A N 1
ATOM 3276 C CA . GLY A 1 417 ? -1.333 38.589 149.894 1.00 45.31 415 GLY A CA 1
ATOM 3277 C C . GLY A 1 417 ? -0.623 39.772 149.279 1.00 40.79 415 GLY A C 1
ATOM 3278 O O . GLY A 1 417 ? -0.883 40.151 148.128 1.00 37.66 415 GLY A O 1
ATOM 3279 N N . VAL A 1 418 ? 0.276 40.358 150.065 1.00 36.24 416 VAL A N 1
ATOM 3280 C CA . VAL A 1 418 ? 1.092 41.467 149.609 1.00 35.07 416 VAL A CA 1
ATOM 3281 C C . VAL A 1 418 ? 2.533 41.184 149.945 1.00 37.46 416 VAL A C 1
ATOM 3282 O O . VAL A 1 418 ? 2.863 41.047 151.115 1.00 41.04 416 VAL A O 1
ATOM 3286 N N . LEU A 1 419 ? 3.389 41.092 148.931 1.00 38.81 417 LEU A N 1
ATOM 3287 C CA . LEU A 1 419 ? 4.824 41.011 149.170 1.00 33.17 417 LEU A CA 1
ATOM 3288 C C . LEU A 1 419 ? 5.416 42.416 149.148 1.00 31.39 417 LEU A C 1
ATOM 3289 O O . LEU A 1 419 ? 5.423 43.089 148.118 1.00 32.55 417 LEU A O 1
ATOM 3294 N N . LYS A 1 420 ? 5.893 42.863 150.298 1.00 30.60 418 LYS A N 1
ATOM 3295 C CA . LYS A 1 420 ? 6.581 44.145 150.388 1.00 25.66 418 LYS A CA 1
ATOM 3296 C C . LYS A 1 420 ? 8.062 43.905 150.329 1.00 26.03 418 LYS A C 1
ATOM 3297 O O . LYS A 1 420 ? 8.567 42.988 150.984 1.00 28.00 418 LYS A O 1
ATOM 3303 N N . TYR A 1 421 ? 8.757 44.717 149.538 1.00 30.99 419 TYR A N 1
ATOM 3304 C CA . TYR A 1 421 ? 10.186 44.529 149.303 1.00 27.12 419 TYR A CA 1
ATOM 3305 C C . TYR A 1 421 ? 10.915 45.857 149.203 1.00 25.41 419 TYR A C 1
ATOM 3306 O O . TYR A 1 421 ? 10.392 46.840 148.669 1.00 27.86 419 TYR A O 1
ATOM 3315 N N . ASN A 1 422 ? 12.134 45.869 149.723 1.00 25.45 420 ASN A N 1
ATOM 3316 C CA . ASN A 1 422 ? 12.997 47.043 149.720 1.00 21.90 420 ASN A CA 1
ATOM 3317 C C . ASN A 1 422 ? 13.582 47.279 148.321 1.00 29.39 420 ASN A C 1
ATOM 3318 O O . ASN A 1 422 ? 14.344 46.444 147.827 1.00 33.96 420 ASN A O 1
ATOM 3323 N N . THR A 1 423 ? 13.245 48.404 147.690 1.00 26.80 421 THR A N 1
ATOM 3324 C CA . THR A 1 423 ? 13.654 48.665 146.302 1.00 28.21 421 THR A CA 1
ATOM 3325 C C . THR A 1 423 ? 15.123 49.093 146.114 1.00 29.01 421 THR A C 1
ATOM 3326 O O . THR A 1 423 ? 15.551 49.393 144.996 1.00 30.64 421 THR A O 1
ATOM 3330 N N . ASP A 1 424 ? 15.891 49.135 147.192 1.00 26.72 422 ASP A N 1
ATOM 3331 C CA . ASP A 1 424 ? 17.330 49.363 147.061 1.00 28.63 422 ASP A CA 1
ATOM 3332 C C . ASP A 1 424 ? 18.070 48.025 147.015 1.00 32.21 422 ASP A C 1
ATOM 3333 O O . ASP A 1 424 ? 19.251 47.964 146.692 1.00 37.22 422 ASP A O 1
ATOM 3338 N N . LEU A 1 425 ? 17.355 46.952 147.321 1.00 30.29 423 LEU A N 1
ATOM 3339 C CA . LEU A 1 425 ? 17.932 45.621 147.318 1.00 32.20 423 LEU A CA 1
ATOM 3340 C C . LEU A 1 425 ? 17.390 44.754 146.179 1.00 37.04 423 LEU A C 1
ATOM 3341 O O . LEU A 1 425 ? 18.133 43.983 145.563 1.00 37.60 423 LEU A O 1
ATOM 3346 N N . PHE A 1 426 ? 16.097 44.887 145.899 1.00 36.12 424 PHE A N 1
ATOM 3347 C CA . PHE A 1 426 ? 15.442 44.021 144.929 1.00 32.05 424 PHE A CA 1
ATOM 3348 C C . PHE A 1 426 ? 14.784 44.771 143.776 1.00 43.01 424 PHE A C 1
ATOM 3349 O O . PHE A 1 426 ? 14.277 45.890 143.934 1.00 50.42 424 PHE A O 1
ATOM 3357 N N . SER A 1 427 ? 14.803 44.145 142.607 1.00 41.26 425 SER A N 1
ATOM 3358 C CA . SER A 1 427 ? 14.131 44.689 141.436 1.00 41.43 425 SER A CA 1
ATOM 3359 C C . SER A 1 427 ? 12.658 44.270 141.444 1.00 43.12 425 SER A C 1
ATOM 3360 O O . SER A 1 427 ? 12.271 43.364 142.187 1.00 38.94 425 SER A O 1
ATOM 3363 N N . ALA A 1 428 ? 11.839 44.917 140.619 1.00 44.84 426 ALA A N 1
ATOM 3364 C CA . ALA A 1 428 ? 10.430 44.538 140.526 1.00 39.34 426 ALA A CA 1
ATOM 3365 C C . ALA A 1 428 ? 10.329 43.122 140.008 1.00 43.98 426 ALA A C 1
ATOM 3366 O O . ALA A 1 428 ? 9.479 42.347 140.441 1.00 31.77 426 ALA A O 1
ATOM 3368 N N . GLN A 1 429 ? 11.234 42.788 139.092 1.00 48.21 427 GLN A N 1
ATOM 3369 C CA . GLN A 1 429 ? 11.251 41.471 138.475 1.00 50.15 427 GLN A CA 1
ATOM 3370 C C . GLN A 1 429 ? 11.534 40.378 139.505 1.00 48.63 427 GLN A C 1
ATOM 3371 O O . GLN A 1 429 ? 10.928 39.307 139.460 1.00 53.23 427 GLN A O 1
ATOM 3377 N N . SER A 1 430 ? 12.441 40.660 140.438 1.00 44.34 428 SER A N 1
ATOM 3378 C CA . SER A 1 430 ? 12.751 39.731 141.525 1.00 43.25 428 SER A CA 1
ATOM 3379 C C . SER A 1 430 ? 11.589 39.555 142.489 1.00 44.18 428 SER A C 1
ATOM 3380 O O . SER A 1 430 ? 11.389 38.473 143.039 1.00 45.01 428 SER A O 1
ATOM 3383 N N . ALA A 1 431 ? 10.833 40.623 142.718 1.00 46.61 429 ALA A N 1
ATOM 3384 C CA . ALA A 1 431 ? 9.678 40.514 143.593 1.00 39.89 429 ALA A CA 1
ATOM 3385 C C . ALA A 1 431 ? 8.679 39.576 142.949 1.00 44.87 429 ALA A C 1
ATOM 3386 O O . ALA A 1 431 ? 8.165 38.664 143.604 1.00 45.79 429 ALA A O 1
ATOM 3388 N N . GLU A 1 432 ? 8.434 39.785 141.653 1.00 48.77 430 GLU A N 1
ATOM 3389 C CA . GLU A 1 432 ? 7.503 38.944 140.910 1.00 34.30 430 GLU A CA 1
ATOM 3390 C C . GLU A 1 432 ? 7.935 37.491 141.024 1.00 35.58 430 GLU A C 1
ATOM 3391 O O . GLU A 1 432 ? 7.123 36.615 141.332 1.00 53.56 430 GLU A O 1
ATOM 3397 N N . ASN A 1 433 ? 9.226 37.251 140.840 1.00 35.91 431 ASN A N 1
ATOM 3398 C CA . ASN A 1 433 ? 9.801 35.922 141.014 1.00 40.99 431 ASN A CA 1
ATOM 3399 C C . ASN A 1 433 ? 9.599 35.274 142.376 1.00 36.47 431 ASN A C 1
ATOM 3400 O O . ASN A 1 433 ? 9.262 34.090 142.444 1.00 37.79 431 ASN A O 1
ATOM 3405 N N . MET A 1 434 ? 9.858 36.027 143.448 1.00 40.72 432 MET A N 1
ATOM 3406 C CA . MET A 1 434 ? 9.610 35.535 144.797 1.00 43.98 432 MET A CA 1
ATOM 3407 C C . MET A 1 434 ? 8.144 35.150 144.976 1.00 48.62 432 MET A C 1
ATOM 3408 O O . MET A 1 434 ? 7.840 34.144 145.621 1.00 54.09 432 MET A O 1
ATOM 3413 N N . VAL A 1 435 ? 7.236 35.931 144.400 1.00 44.28 433 VAL A N 1
ATOM 3414 C CA . VAL A 1 435 ? 5.823 35.600 144.528 1.00 49.63 433 VAL A CA 1
ATOM 3415 C C . VAL A 1 435 ? 5.515 34.305 143.789 1.00 48.46 433 VAL A C 1
ATOM 3416 O O . VAL A 1 435 ? 4.849 33.419 144.332 1.00 42.91 433 VAL A O 1
ATOM 3420 N N . GLN A 1 436 ? 6.041 34.169 142.577 1.00 49.15 434 GLN A N 1
ATOM 3421 C CA . GLN A 1 436 ? 5.794 32.958 141.798 1.00 50.64 434 GLN A CA 1
ATOM 3422 C C . GLN A 1 436 ? 6.366 31.723 142.486 1.00 43.14 434 GLN A C 1
ATOM 3423 O O . GLN A 1 436 ? 5.790 30.643 142.393 1.00 44.31 434 GLN A O 1
ATOM 3429 N N . LEU A 1 437 ? 7.478 31.892 143.198 1.00 40.07 435 LEU A N 1
ATOM 3430 C CA . LEU A 1 437 ? 8.117 30.780 143.903 1.00 45.89 435 LEU A CA 1
ATOM 3431 C C . LEU A 1 437 ? 7.350 30.387 145.168 1.00 52.00 435 LEU A C 1
ATOM 3432 O O . LEU A 1 437 ? 7.244 29.201 145.496 1.00 56.53 435 LEU A O 1
ATOM 3437 N N . LEU A 1 438 ? 6.812 31.382 145.867 1.00 48.03 436 LEU A N 1
ATOM 3438 C CA . LEU A 1 438 ? 5.921 31.142 146.996 1.00 46.66 436 LEU A CA 1
ATOM 3439 C C . LEU A 1 438 ? 4.686 30.363 146.554 1.00 52.49 436 LEU A C 1
ATOM 3440 O O . LEU A 1 438 ? 4.307 29.373 147.184 1.00 54.39 436 LEU A O 1
ATOM 3445 N N . GLN A 1 439 ? 4.062 30.830 145.475 1.00 52.94 437 GLN A N 1
ATOM 3446 C CA . GLN A 1 439 ? 2.941 30.138 144.844 1.00 54.04 437 GLN A CA 1
ATOM 3447 C C . GLN A 1 439 ? 3.297 28.651 144.678 1.00 51.60 437 GLN A C 1
ATOM 3448 O O . GLN A 1 439 ? 2.491 27.764 144.962 1.00 50.91 437 GLN A O 1
ATOM 3454 N N . ALA A 1 440 ? 4.529 28.394 144.248 1.00 49.86 438 ALA A N 1
ATOM 3455 C CA . ALA A 1 440 ? 4.994 27.041 143.952 1.00 50.96 438 ALA A CA 1
ATOM 3456 C C . ALA A 1 440 ? 5.175 26.188 145.201 1.00 49.67 438 ALA A C 1
ATOM 3457 O O . ALA A 1 440 ? 4.717 25.044 145.244 1.00 55.03 438 ALA A O 1
ATOM 3459 N N . VAL A 1 441 ? 5.852 26.741 146.205 1.00 47.83 439 VAL A N 1
ATOM 3460 C CA . VAL A 1 441 ? 6.021 26.057 147.488 1.00 49.63 439 VAL A CA 1
ATOM 3461 C C . VAL A 1 441 ? 4.675 25.671 148.079 1.00 52.97 439 VAL A C 1
ATOM 3462 O O . VAL A 1 441 ? 4.482 24.540 148.512 1.00 53.05 439 VAL A O 1
ATOM 3466 N N . LEU A 1 442 ? 3.741 26.616 148.075 1.00 53.78 440 LEU A N 1
ATOM 3467 C CA . LEU A 1 442 ? 2.399 26.361 148.580 1.00 50.65 440 LEU A CA 1
ATOM 3468 C C . LEU A 1 442 ? 1.702 25.259 147.787 1.00 52.37 440 LEU A C 1
ATOM 3469 O O . LEU A 1 442 ? 1.074 24.381 148.376 1.00 55.73 440 LEU A O 1
ATOM 3474 N N . SER A 1 443 ? 1.820 25.288 146.460 1.00 58.86 441 SER A N 1
ATOM 3475 C CA . SER A 1 443 ? 1.218 24.239 145.630 1.00 64.90 441 SER A CA 1
ATOM 3476 C C . SER A 1 443 ? 1.832 22.888 145.940 1.00 71.97 441 SER A C 1
ATOM 3477 O O . SER A 1 443 ? 1.109 21.922 146.199 1.00 70.01 441 SER A O 1
ATOM 3480 N N . GLU A 1 444 ? 3.167 22.830 145.916 1.00 73.56 442 GLU A N 1
ATOM 3481 C CA . GLU A 1 444 ? 3.887 21.573 146.129 1.00 72.70 442 GLU A CA 1
ATOM 3482 C C . GLU A 1 444 ? 3.653 21.038 147.544 1.00 73.63 442 GLU A C 1
ATOM 3483 O O . GLU A 1 444 ? 3.735 19.832 147.776 1.00 82.05 442 GLU A O 1
ATOM 3485 N N . MET A 1 445 ? 3.340 21.927 148.483 1.00 66.00 443 MET A N 1
ATOM 3486 C CA . MET A 1 445 ? 2.981 21.495 149.832 1.00 65.94 443 MET A CA 1
ATOM 3487 C C . MET A 1 445 ? 1.653 20.713 149.850 1.00 72.68 443 MET A C 1
ATOM 3488 O O . MET A 1 445 ? 1.587 19.641 150.455 1.00 74.53 443 MET A O 1
ATOM 3493 N N . VAL A 1 446 ? 0.598 21.225 149.208 1.00 68.42 444 VAL A N 1
ATOM 3494 C CA . VAL A 1 446 ? -0.684 20.516 149.274 1.00 75.08 444 VAL A CA 1
ATOM 3495 C C . VAL A 1 446 ? -0.637 19.235 148.438 1.00 76.30 444 VAL A C 1
ATOM 3496 O O . VAL A 1 446 ? -1.255 18.237 148.804 1.00 74.01 444 VAL A O 1
ATOM 3500 N N . ALA A 1 447 ? 0.123 19.256 147.344 1.00 77.55 445 ALA A N 1
ATOM 3501 C CA . ALA A 1 447 ? 0.164 18.131 146.416 1.00 73.90 445 ALA A CA 1
ATOM 3502 C C . ALA A 1 447 ? 1.046 16.972 146.913 1.00 76.11 445 ALA A C 1
ATOM 3503 O O . ALA A 1 447 ? 0.686 15.805 146.750 1.00 83.56 445 ALA A O 1
ATOM 3505 N N . HIS A 1 448 ? 2.191 17.280 147.518 1.00 86.00 446 HIS A N 1
ATOM 3506 C CA . HIS A 1 448 ? 3.083 16.226 148.002 1.00 85.23 446 HIS A CA 1
ATOM 3507 C C . HIS A 1 448 ? 3.539 16.414 149.444 1.00 76.83 446 HIS A C 1
ATOM 3508 O O . HIS A 1 448 ? 4.723 16.630 149.686 1.00 69.38 446 HIS A O 1
ATOM 3515 N N . PRO A 1 449 ? 2.603 16.292 150.405 1.00 78.44 447 PRO A N 1
ATOM 3516 C CA . PRO A 1 449 ? 2.821 16.540 151.840 1.00 76.82 447 PRO A CA 1
ATOM 3517 C C . PRO A 1 449 ? 4.024 15.824 152.460 1.00 80.83 447 PRO A C 1
ATOM 3518 O O . PRO A 1 449 ? 4.615 16.360 153.397 1.00 85.62 447 PRO A O 1
ATOM 3522 N N . GLU A 1 450 ? 4.378 14.644 151.958 1.00 78.04 448 GLU A N 1
ATOM 3523 C CA . GLU A 1 450 ? 5.387 13.823 152.617 1.00 80.54 448 GLU A CA 1
ATOM 3524 C C . GLU A 1 450 ? 6.761 13.966 152.001 1.00 81.77 448 GLU A C 1
ATOM 3525 O O . GLU A 1 450 ? 7.712 13.335 152.456 1.00 90.37 448 GLU A O 1
ATOM 3531 N N . ARG A 1 451 ? 6.867 14.791 150.966 1.00 75.44 449 ARG A N 1
ATOM 3532 C CA . ARG A 1 451 ? 8.136 14.971 150.278 1.00 74.04 449 ARG A CA 1
ATOM 3533 C C . ARG A 1 451 ? 9.144 15.669 151.197 1.00 72.89 449 ARG A C 1
ATOM 3534 O O . ARG A 1 451 ? 8.763 16.519 152.004 1.00 78.50 449 ARG A O 1
ATOM 3542 N N . LYS A 1 452 ? 10.417 15.280 151.085 1.00 68.83 450 LYS A N 1
ATOM 3543 C CA . LYS A 1 452 ? 11.510 15.863 151.870 1.00 58.27 450 LYS A CA 1
ATOM 3544 C C . LYS A 1 452 ? 11.943 17.213 151.307 1.00 58.53 450 LYS A C 1
ATOM 3545 O O . LYS A 1 452 ? 12.012 17.396 150.095 1.00 60.91 450 LYS A O 1
ATOM 3551 N N . ILE A 1 453 ? 12.239 18.150 152.199 1.00 53.71 451 ILE A N 1
ATOM 3552 C CA . ILE A 1 453 ? 12.587 19.510 151.818 1.00 51.47 451 ILE A CA 1
ATOM 3553 C C . ILE A 1 453 ? 13.705 19.569 150.767 1.00 63.06 451 ILE A C 1
ATOM 3554 O O . ILE A 1 453 ? 13.671 20.411 149.871 1.00 68.02 451 ILE A O 1
ATOM 3559 N N . VAL A 1 454 ? 14.678 18.671 150.856 1.00 56.89 452 VAL A N 1
ATOM 3560 C CA . VAL A 1 454 ? 15.706 18.573 149.816 1.00 61.90 452 VAL A CA 1
ATOM 3561 C C . VAL A 1 454 ? 15.121 18.096 148.469 1.00 68.32 452 VAL A C 1
ATOM 3562 O O . VAL A 1 454 ? 15.407 18.692 147.424 1.00 69.88 452 VAL A O 1
ATOM 3566 N N . GLU A 1 455 ? 14.290 17.047 148.504 1.00 64.85 453 GLU A N 1
ATOM 3567 C CA . GLU A 1 455 ? 13.660 16.468 147.305 1.00 65.98 453 GLU A CA 1
ATOM 3568 C C . GLU A 1 455 ? 12.729 17.441 146.582 1.00 65.18 453 GLU A C 1
ATOM 3569 O O . GLU A 1 455 ? 12.272 17.175 145.469 1.00 67.70 453 GLU A O 1
ATOM 3575 N N . LEU A 1 456 ? 12.429 18.553 147.236 1.00 53.98 454 LEU A N 1
ATOM 3576 C CA . LEU A 1 456 ? 11.453 19.503 146.738 1.00 61.23 454 LEU A CA 1
ATOM 3577 C C . LEU A 1 456 ? 12.060 20.438 145.704 1.00 66.54 454 LEU A C 1
ATOM 3578 O O . LEU A 1 456 ? 13.036 21.140 145.979 1.00 68.36 454 LEU A O 1
ATOM 3583 N N . ASP A 1 457 ? 11.477 20.454 144.511 1.00 69.66 455 ASP A N 1
ATOM 3584 C CA . ASP A 1 457 ? 11.991 21.307 143.449 1.00 65.49 455 ASP A CA 1
ATOM 3585 C C . ASP A 1 457 ? 10.985 22.421 143.172 1.00 59.40 455 ASP A C 1
ATOM 3586 O O . ASP A 1 457 ? 9.842 22.169 142.798 1.00 64.69 455 ASP A O 1
ATOM 3591 N N . ILE A 1 458 ? 11.437 23.651 143.384 1.00 61.25 456 ILE A N 1
ATOM 3592 C CA . ILE A 1 458 ? 10.615 24.857 143.341 1.00 61.50 456 ILE A CA 1
ATOM 3593 C C . ILE A 1 458 ? 10.689 25.481 141.953 1.00 62.35 456 ILE A C 1
ATOM 3594 O O . ILE A 1 458 ? 9.890 26.352 141.583 1.00 56.96 456 ILE A O 1
ATOM 3599 N N . ALA A 1 459 ? 11.668 25.013 141.187 1.00 60.67 457 ALA A N 1
ATOM 3600 C CA . ALA A 1 459 ? 11.971 25.574 139.885 1.00 54.62 457 ALA A CA 1
ATOM 3601 C C . ALA A 1 459 ? 10.780 25.445 138.959 1.00 58.92 457 ALA A C 1
ATOM 3602 O O . ALA A 1 459 ? 9.994 24.511 139.089 1.00 63.11 457 ALA A O 1
ATOM 3604 N N . PRO A 1 460 ? 10.623 26.406 138.037 1.00 64.42 458 PRO A N 1
ATOM 3605 C CA . PRO A 1 460 ? 9.613 26.253 136.983 1.00 68.81 458 PRO A CA 1
ATOM 3606 C C . PRO A 1 460 ? 9.957 25.040 136.136 1.00 81.17 458 PRO A C 1
ATOM 3607 O O . PRO A 1 460 ? 11.136 24.731 136.021 1.00 86.06 458 PRO A O 1
ATOM 3611 N N . ASP A 1 461 ? 8.979 24.348 135.569 1.00 97.73 459 ASP A N 1
ATOM 3612 C CA . ASP A 1 461 ? 9.317 23.235 134.692 1.00 107.56 459 ASP A CA 1
ATOM 3613 C C . ASP A 1 461 ? 9.750 23.827 133.354 1.00 100.27 459 ASP A C 1
ATOM 3614 O O . ASP A 1 461 ? 8.930 24.342 132.593 1.00 105.14 459 ASP A O 1
ATOM 3619 N N . TYR A 1 462 ? 11.048 23.757 133.084 1.00 85.45 460 TYR A N 1
ATOM 3620 C CA . TYR A 1 462 ? 11.632 24.403 131.922 1.00 69.94 460 TYR A CA 1
ATOM 3621 C C . TYR A 1 462 ? 11.306 23.652 130.648 1.00 76.40 460 TYR A C 1
ATOM 3622 O O . TYR A 1 462 ? 11.503 22.442 130.575 1.00 78.99 460 TYR A O 1
ATOM 3631 N N . LYS A 1 463 ? 10.835 24.385 129.641 1.00 86.79 461 LYS A N 1
ATOM 3632 C CA . LYS A 1 463 ? 10.209 23.795 128.453 1.00 99.96 461 LYS A CA 1
ATOM 3633 C C . LYS A 1 463 ? 11.162 22.955 127.597 1.00 97.74 461 LYS A C 1
ATOM 3634 O O . LYS A 1 463 ? 11.075 21.721 127.593 1.00 91.19 461 LYS A O 1
ATOM 3636 N N . ASP A 1 464 ? 12.056 23.619 126.867 1.00 97.40 462 ASP A N 1
ATOM 3637 C CA . ASP A 1 464 ? 12.962 22.918 125.961 1.00 95.78 462 ASP A CA 1
ATOM 3638 C C . ASP A 1 464 ? 14.286 22.577 126.623 1.00 84.51 462 ASP A C 1
ATOM 3639 O O . ASP A 1 464 ? 15.344 22.813 126.046 1.00 88.45 462 ASP A O 1
ATOM 3644 N N . GLY A 1 465 ? 14.225 22.026 127.831 1.00 77.25 463 GLY A N 1
ATOM 3645 C CA . GLY A 1 465 ? 15.423 21.620 128.548 1.00 68.11 463 GLY A CA 1
ATOM 3646 C C . GLY A 1 465 ? 16.483 22.703 128.696 1.00 65.57 463 GLY A C 1
ATOM 3647 O O . GLY A 1 465 ? 17.673 22.431 128.548 1.00 67.80 463 GLY A O 1
ATOM 3648 N N . ILE A 1 466 ? 16.045 23.932 128.962 1.00 59.72 464 ILE A N 1
ATOM 3649 C CA . ILE A 1 466 ? 16.939 25.042 129.295 1.00 51.77 464 ILE A CA 1
ATOM 3650 C C . ILE A 1 466 ? 16.200 26.105 130.113 1.00 56.32 464 ILE A C 1
ATOM 3651 O O . ILE A 1 466 ? 14.977 26.233 130.031 1.00 75.63 464 ILE A O 1
ATOM 3656 N N . GLN A 1 467 ? 16.948 26.862 130.905 1.00 50.33 465 GLN A N 1
ATOM 3657 C CA . GLN A 1 467 ? 16.376 27.834 131.827 1.00 47.44 465 GLN A CA 1
ATOM 3658 C C . GLN A 1 467 ? 15.858 29.101 131.151 1.00 55.26 465 GLN A C 1
ATOM 3659 O O . GLN A 1 467 ? 14.834 29.646 131.565 1.00 67.04 465 GLN A O 1
ATOM 3665 N N . PHE A 1 468 ? 16.562 29.569 130.125 1.00 55.20 466 PHE A N 1
ATOM 3666 C CA . PHE A 1 468 ? 16.116 30.698 129.301 1.00 56.28 466 PHE A CA 1
ATOM 3667 C C . PHE A 1 468 ? 16.556 30.446 127.869 1.00 58.33 466 PHE A C 1
ATOM 3668 O O . PHE A 1 468 ? 17.563 29.787 127.644 1.00 64.99 466 PHE A O 1
ATOM 3676 N N . GLU A 1 469 ? 15.821 30.948 126.887 1.00 56.07 467 GLU A N 1
ATOM 3677 C CA . GLU A 1 469 ? 16.210 30.648 125.514 1.00 58.89 467 GLU A CA 1
ATOM 3678 C C . GLU A 1 469 ? 17.503 31.402 125.141 1.00 55.27 467 GLU A C 1
ATOM 3679 O O . GLU A 1 469 ? 18.245 30.990 124.248 1.00 54.09 467 GLU A O 1
ATOM 3685 N N . ALA A 1 470 ? 17.784 32.489 125.846 1.00 58.80 468 ALA A N 1
ATOM 3686 C CA . ALA A 1 470 ? 19.021 33.232 125.631 1.00 59.62 468 ALA A CA 1
ATOM 3687 C C . ALA A 1 470 ? 20.244 32.367 125.914 1.00 60.66 468 ALA A C 1
ATOM 3688 O O . ALA A 1 470 ? 21.271 32.502 125.246 1.00 60.90 468 ALA A O 1
ATOM 3690 N N . LEU A 1 471 ? 20.115 31.465 126.887 1.00 61.93 469 LEU A N 1
ATOM 3691 C CA . LEU A 1 471 ? 21.221 30.616 127.339 1.00 56.49 469 LEU A CA 1
ATOM 3692 C C . LEU A 1 471 ? 21.613 29.503 126.359 1.00 59.76 469 LEU A C 1
ATOM 3693 O O . LEU A 1 471 ? 22.627 28.820 126.552 1.00 58.33 469 LEU A O 1
ATOM 3698 N N . ARG A 1 472 ? 20.806 29.319 125.319 1.00 57.38 470 ARG A N 1
ATOM 3699 C CA . ARG A 1 472 ? 21.140 28.395 124.243 1.00 56.18 470 ARG A CA 1
ATOM 3700 C C . ARG A 1 472 ? 21.650 29.175 123.052 1.00 59.40 470 ARG A C 1
ATOM 3701 O O . ARG A 1 472 ? 20.942 30.038 122.520 1.00 72.49 470 ARG A O 1
ATOM 3709 N N . GLY A 1 473 ? 22.874 28.866 122.634 1.00 51.08 471 GLY A N 1
ATOM 3710 C CA . GLY A 1 473 ? 23.487 29.558 121.519 1.00 45.28 471 GLY A CA 1
ATOM 3711 C C . GLY A 1 473 ? 23.055 29.025 120.169 1.00 59.22 471 GLY A C 1
ATOM 3712 O O . GLY A 1 473 ? 22.747 27.835 120.027 1.00 62.66 471 GLY A O 1
ATOM 3713 N N . LYS A 1 474 ? 23.043 29.926 119.187 1.00 47.90 472 LYS A N 1
ATOM 3714 C CA . LYS A 1 474 ? 22.728 29.630 117.790 1.00 49.83 472 LYS A CA 1
ATOM 3715 C C . LYS A 1 474 ? 23.278 28.277 117.321 1.00 56.76 472 LYS A C 1
ATOM 3716 O O . LYS A 1 474 ? 24.448 27.979 117.515 1.00 59.83 472 LYS A O 1
ATOM 3720 N N . ALA A 1 475 ? 22.422 27.455 116.721 1.00 60.69 473 ALA A N 1
ATOM 3721 C CA . ALA A 1 475 ? 22.863 26.192 116.141 1.00 61.05 473 ALA A CA 1
ATOM 3722 C C . ALA A 1 475 ? 23.393 26.402 114.719 1.00 60.43 473 ALA A C 1
ATOM 3723 O O . ALA A 1 475 ? 22.686 26.920 113.853 1.00 61.93 473 ALA A O 1
ATOM 3725 N N . THR A 1 476 ? 24.647 26.018 114.493 1.00 52.47 474 THR A N 1
ATOM 3726 C CA . THR A 1 476 ? 25.299 26.186 113.196 1.00 53.74 474 THR A CA 1
ATOM 3727 C C . THR A 1 476 ? 26.191 24.986 112.875 1.00 53.78 474 THR A C 1
ATOM 3728 O O . THR A 1 476 ? 26.447 24.144 113.738 1.00 52.35 474 THR A O 1
ATOM 3732 N N . ASP A 1 477 ? 26.681 24.932 111.638 1.00 56.29 475 ASP A N 1
ATOM 3733 C CA . ASP A 1 477 ? 27.622 23.895 111.213 1.00 55.20 475 ASP A CA 1
ATOM 3734 C C . ASP A 1 477 ? 29.092 24.336 111.322 1.00 55.08 475 ASP A C 1
ATOM 3735 O O . ASP A 1 477 ? 29.953 23.780 110.645 1.00 51.98 475 ASP A O 1
ATOM 3740 N N . TYR A 1 478 ? 29.370 25.323 112.173 1.00 51.04 476 TYR A N 1
ATOM 3741 C CA . TYR A 1 478 ? 30.705 25.903 112.277 1.00 47.97 476 TYR A CA 1
ATOM 3742 C C . TYR A 1 478 ? 31.782 24.873 112.605 1.00 54.17 476 TYR A C 1
ATOM 3743 O O . TYR A 1 478 ? 32.899 24.949 112.102 1.00 59.97 476 TYR A O 1
ATOM 3752 N N . ALA A 1 479 ? 31.457 23.907 113.454 1.00 54.17 477 ALA A N 1
ATOM 3753 C CA . ALA A 1 479 ? 32.453 22.926 113.874 1.00 48.93 477 ALA A CA 1
ATOM 3754 C C . ALA A 1 479 ? 32.856 21.969 112.747 1.00 52.22 477 ALA A C 1
ATOM 3755 O O . ALA A 1 479 ? 33.751 21.147 112.923 1.00 61.52 477 ALA A O 1
ATOM 3757 N N . GLN A 1 480 ? 32.209 22.078 111.591 1.00 50.57 478 GLN A N 1
ATOM 3758 C CA . GLN A 1 480 ? 32.506 21.184 110.472 1.00 55.87 478 GLN A CA 1
ATOM 3759 C C . GLN A 1 480 ? 33.327 21.891 109.403 1.00 56.52 478 GLN A C 1
ATOM 3760 O O . GLN A 1 480 ? 33.739 21.280 108.412 1.00 53.38 478 GLN A O 1
ATOM 3766 N N . HIS A 1 481 ? 33.562 23.182 109.618 1.00 53.08 479 HIS A N 1
ATOM 3767 C CA . HIS A 1 481 ? 34.389 23.979 108.720 1.00 50.00 479 HIS A CA 1
ATOM 3768 C C . HIS A 1 481 ? 35.872 23.645 108.800 1.00 52.23 479 HIS A C 1
ATOM 3769 O O . HIS A 1 481 ? 36.331 22.950 109.712 1.00 48.87 479 HIS A O 1
ATOM 3776 N N . ASP A 1 482 ? 36.608 24.195 107.839 1.00 54.49 480 ASP A N 1
ATOM 3777 C CA . ASP A 1 482 ? 38.011 23.885 107.610 1.00 52.65 480 ASP A CA 1
ATOM 3778 C C . ASP A 1 482 ? 38.873 25.129 107.798 1.00 56.84 480 ASP A C 1
ATOM 3779 O O . ASP A 1 482 ? 39.018 25.941 106.888 1.00 51.51 480 ASP A O 1
ATOM 3784 N N . LEU A 1 483 ? 39.470 25.250 108.977 1.00 47.45 481 LEU A N 1
ATOM 3785 C CA . LEU A 1 483 ? 40.300 26.397 109.294 1.00 44.78 481 LEU A CA 1
ATOM 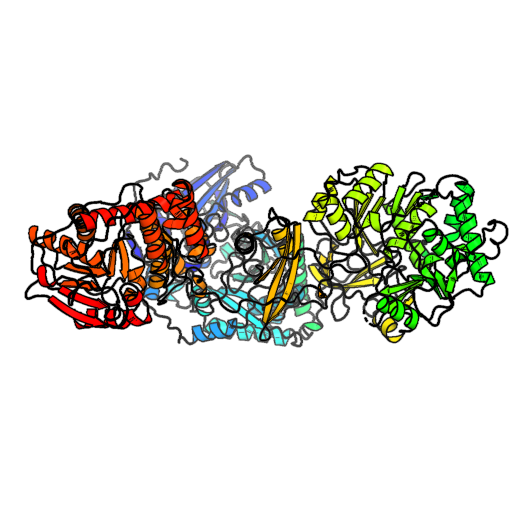3786 C C . LEU A 1 483 ? 41.461 26.566 108.320 1.00 46.32 481 LEU A C 1
ATOM 3787 O O . LEU A 1 483 ? 41.742 27.680 107.886 1.00 48.01 481 LEU A O 1
ATOM 3792 N N . PHE A 1 484 ? 42.117 25.465 107.965 1.00 47.76 482 PHE A N 1
ATOM 3793 C CA . PHE A 1 484 ? 43.312 25.524 107.118 1.00 39.98 482 PHE A CA 1
ATOM 3794 C C . PHE A 1 484 ? 42.988 26.086 105.741 1.00 37.82 482 PHE A C 1
ATOM 3795 O O . PHE A 1 484 ? 43.702 26.939 105.219 1.00 46.21 482 PHE A O 1
ATOM 3803 N N . ALA A 1 485 ? 41.907 25.589 105.158 1.00 41.08 483 ALA A N 1
ATOM 3804 C CA . ALA A 1 485 ? 41.479 26.014 103.833 1.00 49.30 483 ALA A CA 1
ATOM 3805 C C . ALA A 1 485 ? 41.209 27.515 103.809 1.00 50.50 483 ALA A C 1
ATOM 3806 O O . ALA A 1 485 ? 41.556 28.197 102.851 1.00 60.98 483 ALA A O 1
ATOM 3808 N N . MET A 1 486 ? 40.602 28.021 104.877 1.00 40.33 484 MET A N 1
ATOM 3809 C CA . MET A 1 486 ? 40.322 29.442 105.005 1.00 45.12 484 MET A CA 1
ATOM 3810 C C . MET A 1 486 ? 41.599 30.277 104.963 1.00 52.74 484 MET A C 1
ATOM 3811 O O . MET A 1 486 ? 41.647 31.319 104.305 1.00 64.56 484 MET A O 1
ATOM 3816 N N . ILE A 1 487 ? 42.628 29.817 105.669 1.00 48.06 485 ILE A N 1
ATOM 3817 C CA . ILE A 1 487 ? 43.893 30.538 105.725 1.00 45.94 485 ILE A CA 1
ATOM 3818 C C . ILE A 1 487 ? 44.663 30.410 104.418 1.00 48.85 485 ILE A C 1
ATOM 3819 O O . ILE A 1 487 ? 45.259 31.379 103.945 1.00 54.65 485 ILE A O 1
ATOM 3824 N N . LEU A 1 488 ? 44.635 29.230 103.814 1.00 48.10 486 LEU A N 1
ATOM 3825 C CA . LEU A 1 488 ? 45.234 29.065 102.493 1.00 50.43 486 LEU A CA 1
ATOM 3826 C C . LEU A 1 488 ? 44.605 30.010 101.451 1.00 52.75 486 LEU A C 1
ATOM 3827 O O . LEU A 1 488 ? 45.321 30.615 100.649 1.00 52.65 486 LEU A O 1
ATOM 3832 N N . LYS A 1 489 ? 43.277 30.138 101.465 1.00 47.38 487 LYS A N 1
ATOM 3833 C CA . LYS A 1 489 ? 42.591 31.054 100.558 1.00 50.47 487 LYS A CA 1
ATOM 3834 C C . LYS A 1 489 ? 43.129 32.475 100.729 1.00 52.96 487 LYS A C 1
ATOM 3835 O O . LYS A 1 489 ? 43.458 33.148 99.748 1.00 49.10 487 LYS A O 1
ATOM 3838 N N . GLN A 1 490 ? 43.239 32.915 101.979 1.00 50.12 488 GLN A N 1
ATOM 3839 C CA . GLN A 1 490 ? 43.776 34.241 102.273 1.00 50.91 488 GLN A CA 1
ATOM 3840 C C . GLN A 1 490 ? 45.220 34.404 101.803 1.00 53.25 488 GLN A C 1
ATOM 3841 O O . GLN A 1 490 ? 45.601 35.464 101.319 1.00 66.03 488 GLN A O 1
ATOM 3847 N N . ILE A 1 491 ? 46.024 33.360 101.932 1.00 50.23 489 ILE A N 1
ATOM 3848 C CA . ILE A 1 491 ? 47.377 33.399 101.381 1.00 57.29 489 ILE A CA 1
ATOM 3849 C C . ILE A 1 491 ? 47.373 33.558 99.849 1.00 63.57 489 ILE A C 1
ATOM 3850 O O . ILE A 1 491 ? 48.061 34.426 99.310 1.00 61.01 489 ILE A O 1
ATOM 3855 N N . ASP A 1 492 ? 46.581 32.744 99.154 1.00 67.34 490 ASP A N 1
ATOM 3856 C CA . ASP A 1 492 ? 46.525 32.794 97.689 1.00 74.76 490 ASP A CA 1
ATOM 3857 C C . ASP A 1 492 ? 45.977 34.124 97.179 1.00 69.57 490 ASP A C 1
ATOM 3858 O O . ASP A 1 492 ? 46.381 34.602 96.121 1.00 67.60 490 ASP A O 1
ATOM 3863 N N . GLU A 1 493 ? 45.064 34.720 97.943 1.00 67.95 491 GLU A N 1
ATOM 3864 C CA . GLU A 1 493 ? 44.412 35.966 97.540 1.00 64.01 491 GLU A CA 1
ATOM 3865 C C . GLU A 1 493 ? 45.169 37.220 97.971 1.00 61.31 491 GLU A C 1
ATOM 3866 O O . GLU A 1 493 ? 45.359 38.139 97.173 1.00 60.63 491 GLU A O 1
ATOM 3872 N N . ARG A 1 494 ? 45.590 37.265 99.231 1.00 59.16 492 ARG A N 1
ATOM 3873 C CA . ARG A 1 494 ? 46.240 38.462 99.765 1.00 62.57 492 ARG A CA 1
ATOM 3874 C C . ARG A 1 494 ? 47.650 38.684 99.202 1.00 66.99 492 ARG A C 1
ATOM 3875 O O . ARG A 1 494 ? 48.171 39.798 99.258 1.00 67.54 492 ARG A O 1
ATOM 3883 N N . GLY A 1 495 ? 48.257 37.626 98.662 1.00 65.44 493 GLY A N 1
ATOM 3884 C CA . GLY A 1 495 ? 49.536 37.725 97.971 1.00 64.77 493 GLY A CA 1
ATOM 3885 C C . GLY A 1 495 ? 50.678 38.358 98.752 1.00 69.07 493 GLY A C 1
ATOM 3886 O O . GLY A 1 495 ? 51.209 37.755 99.694 1.00 74.53 493 GLY A O 1
ATOM 3887 N N . ASP A 1 496 ? 51.051 39.580 98.367 1.00 67.23 494 ASP A N 1
ATOM 3888 C CA . ASP A 1 496 ? 52.216 40.251 98.947 1.00 59.69 494 ASP A CA 1
ATOM 3889 C C . ASP A 1 496 ? 51.853 41.299 100.006 1.00 58.72 494 ASP A C 1
ATOM 3890 O O . ASP A 1 496 ? 52.728 41.971 100.561 1.00 54.23 494 ASP A O 1
ATOM 3895 N N . ASN A 1 497 ? 50.562 41.419 100.300 1.00 55.15 495 ASN A N 1
ATOM 3896 C CA . ASN A 1 497 ? 50.111 42.247 101.412 1.00 59.64 495 ASN A CA 1
ATOM 3897 C C . ASN A 1 497 ? 50.658 41.761 102.745 1.00 58.16 495 ASN A C 1
ATOM 3898 O O . ASN A 1 497 ? 51.035 40.588 102.883 1.00 54.27 495 ASN A O 1
ATOM 3903 N N . HIS A 1 498 ? 50.681 42.665 103.723 1.00 55.35 496 HIS A N 1
ATOM 3904 C CA . HIS A 1 498 ? 51.180 42.352 105.060 1.00 53.94 496 HIS A CA 1
ATOM 3905 C C . HIS A 1 498 ? 50.309 41.331 105.789 1.00 53.87 496 HIS A C 1
ATOM 3906 O O . HIS A 1 498 ? 49.088 41.340 105.669 1.00 57.82 496 HIS A O 1
ATOM 3913 N N . ALA A 1 499 ? 50.958 40.465 106.559 1.00 52.30 497 ALA A N 1
ATOM 3914 C CA . ALA A 1 499 ? 50.279 39.464 107.362 1.00 40.16 497 ALA A CA 1
ATOM 3915 C C . ALA A 1 499 ? 50.765 39.516 108.816 1.00 41.98 497 ALA A C 1
ATOM 3916 O O . ALA A 1 499 ? 49.962 39.488 109.747 1.00 46.84 497 ALA A O 1
ATOM 3918 N N . LEU A 1 500 ? 52.080 39.593 109.006 1.00 41.87 498 LEU A N 1
ATOM 3919 C CA . LEU A 1 500 ? 52.667 39.593 110.345 1.00 45.14 498 LEU A CA 1
ATOM 3920 C C . LEU A 1 500 ? 53.686 40.721 110.556 1.00 57.22 498 LEU A C 1
ATOM 3921 O O . LEU A 1 500 ? 54.557 40.940 109.714 1.00 61.97 498 LEU A O 1
ATOM 3926 N N . THR A 1 501 ? 53.573 41.436 111.677 1.00 64.35 499 THR A N 1
ATOM 3927 C CA . THR A 1 501 ? 54.554 42.464 112.032 1.00 72.67 499 THR A CA 1
ATOM 3928 C C . THR A 1 501 ? 55.335 42.087 113.276 1.00 76.20 499 THR A C 1
ATOM 3929 O O . THR A 1 501 ? 54.779 42.008 114.366 1.00 78.32 499 THR A O 1
ATOM 3933 N N . SER A 1 502 ? 56.632 41.875 113.104 1.00 79.06 500 SER A N 1
ATOM 3934 C CA . SER A 1 502 ? 57.481 41.422 114.192 1.00 76.38 500 SER A CA 1
ATOM 3935 C C . SER A 1 502 ? 57.674 42.520 115.234 1.00 61.52 500 SER A C 1
ATOM 3936 O O . SER A 1 502 ? 58.102 43.625 114.908 1.00 61.12 500 SER A O 1
ATOM 3939 N N . HIS A 1 505 ? 60.893 42.871 111.394 1.00 67.28 503 HIS A N 1
ATOM 3940 C CA . HIS A 1 505 ? 60.523 43.202 110.023 1.00 85.64 503 HIS A CA 1
ATOM 3941 C C . HIS A 1 505 ? 59.309 42.391 109.544 1.00 95.12 503 HIS A C 1
ATOM 3942 O O . HIS A 1 505 ? 59.068 41.273 110.007 1.00 96.99 503 HIS A O 1
ATOM 3949 N N . THR A 1 506 ? 58.580 42.967 108.586 1.00 96.93 504 THR A N 1
ATOM 3950 C CA . THR A 1 506 ? 57.260 42.504 108.142 1.00 85.88 504 THR A CA 1
ATOM 3951 C C . THR A 1 506 ? 57.255 41.267 107.241 1.00 71.96 504 THR A C 1
ATOM 3952 O O . THR A 1 506 ? 58.063 41.151 106.322 1.00 81.02 504 THR A O 1
ATOM 3956 N N . VAL A 1 507 ? 56.313 40.363 107.503 1.00 60.58 505 VAL A N 1
ATOM 3957 C CA . VAL A 1 507 ? 56.114 39.150 106.708 1.00 50.10 505 VAL A CA 1
ATOM 3958 C C . VAL A 1 507 ? 54.850 39.229 105.865 1.00 48.97 505 VAL A C 1
ATOM 3959 O O . VAL A 1 507 ? 53.771 39.416 106.408 1.00 53.47 505 VAL A O 1
ATOM 3963 N N . SER A 1 508 ? 54.967 39.066 104.550 1.00 43.96 506 SER A N 1
ATOM 3964 C CA . SER A 1 508 ? 53.783 39.062 103.693 1.00 50.70 506 SER A CA 1
ATOM 3965 C C . SER A 1 508 ? 53.011 37.736 103.783 1.00 56.23 506 SER A C 1
ATOM 3966 O O . SER A 1 508 ? 53.521 36.749 104.313 1.00 56.40 506 SER A O 1
ATOM 3969 N N . TYR A 1 509 ? 51.792 37.711 103.250 1.00 54.53 507 TYR A N 1
ATOM 3970 C CA . TYR A 1 509 ? 51.009 36.479 103.211 1.00 53.23 507 TYR A CA 1
ATOM 3971 C C . TYR A 1 509 ? 51.670 35.361 102.384 1.00 54.28 507 TYR A C 1
ATOM 3972 O O . TYR A 1 509 ? 51.651 34.195 102.777 1.00 46.29 507 TYR A O 1
ATOM 3981 N N . ARG A 1 510 ? 52.236 35.717 101.238 1.00 51.79 508 ARG A N 1
ATOM 3982 C CA . ARG A 1 510 ? 52.968 34.754 100.432 1.00 55.94 508 ARG A CA 1
ATOM 3983 C C . ARG A 1 510 ? 54.103 34.163 101.268 1.00 56.44 508 ARG A C 1
ATOM 3984 O O . ARG A 1 510 ? 54.314 32.947 101.299 1.00 62.08 508 ARG A O 1
ATOM 3992 N N . GLU A 1 511 ? 54.819 35.043 101.961 1.00 50.11 509 GLU A N 1
ATOM 3993 C CA . GLU A 1 511 ? 55.957 34.641 102.774 1.00 49.03 509 GLU A CA 1
ATOM 3994 C C . GLU A 1 511 ? 55.516 33.751 103.928 1.00 49.49 509 GLU A C 1
ATOM 3995 O O . GLU A 1 511 ? 56.232 32.839 104.326 1.00 54.50 509 GLU A O 1
ATOM 4001 N N . LEU A 1 512 ? 54.338 34.036 104.472 1.00 45.07 510 LEU A N 1
ATOM 4002 C CA . LEU A 1 512 ? 53.778 33.245 105.558 1.00 40.19 510 LEU A CA 1
ATOM 4003 C C . LEU A 1 512 ? 53.525 31.818 105.099 1.00 45.69 510 LEU A C 1
ATOM 4004 O O . LEU A 1 512 ? 53.845 30.865 105.810 1.00 42.62 510 LEU A O 1
ATOM 4009 N N . GLY A 1 513 ? 52.948 31.684 103.905 1.00 44.26 511 GLY A N 1
ATOM 4010 C CA . GLY A 1 513 ? 52.657 30.387 103.327 1.00 45.31 511 GLY A CA 1
ATOM 4011 C C . GLY A 1 513 ? 53.932 29.585 103.152 1.00 49.97 511 GLY A C 1
ATOM 4012 O O . GLY A 1 513 ? 53.967 28.381 103.407 1.00 46.93 511 GLY A O 1
ATOM 4013 N N . GLN A 1 514 ? 54.988 30.265 102.723 1.00 48.66 512 GLN A N 1
ATOM 4014 C CA . GLN A 1 514 ? 56.290 29.640 102.579 1.00 44.26 512 GLN A CA 1
ATOM 4015 C C . GLN A 1 514 ? 56.847 29.132 103.915 1.00 42.00 512 GLN A C 1
ATOM 4016 O O . GLN A 1 514 ? 57.446 28.055 103.963 1.00 49.41 512 GLN A O 1
ATOM 4022 N N . HIS A 1 515 ? 56.655 29.897 104.989 1.00 34.24 513 HIS A N 1
ATOM 4023 C CA . HIS A 1 515 ? 57.064 29.454 106.323 1.00 32.59 513 HIS A CA 1
ATOM 4024 C C . HIS A 1 515 ? 56.212 28.299 106.864 1.00 42.38 513 HIS A C 1
ATOM 4025 O O . HIS A 1 515 ? 56.756 27.419 107.528 1.00 39.03 513 HIS A O 1
ATOM 4032 N N . ILE A 1 516 ? 54.890 28.320 106.630 1.00 40.60 514 ILE A N 1
ATOM 4033 C CA . ILE A 1 516 ? 54.030 27.196 107.028 1.00 42.18 514 ILE A CA 1
ATOM 4034 C C . ILE A 1 516 ? 54.624 25.910 106.446 1.00 46.13 514 ILE A C 1
ATOM 4035 O O . ILE A 1 516 ? 54.847 24.923 107.152 1.00 47.79 514 ILE A O 1
ATOM 4040 N N . ALA A 1 517 ? 54.882 25.962 105.143 1.00 42.44 515 ALA A N 1
ATOM 4041 C CA . ALA A 1 517 ? 55.324 24.827 104.365 1.00 38.14 515 ALA A CA 1
ATOM 4042 C C . ALA A 1 517 ? 56.689 24.328 104.837 1.00 46.33 515 ALA A C 1
ATOM 4043 O O . ALA A 1 517 ? 56.889 23.128 105.040 1.00 45.74 515 ALA A O 1
ATOM 4045 N N . GLY A 1 518 ? 57.619 25.258 105.025 1.00 43.54 516 GLY A N 1
ATOM 4046 C CA . GLY A 1 518 ? 58.978 24.919 105.409 1.00 41.59 516 GLY A CA 1
ATOM 4047 C C . GLY A 1 518 ? 59.087 24.351 106.811 1.00 43.37 516 GLY A C 1
ATOM 4048 O O . GLY A 1 518 ? 59.945 23.505 107.083 1.00 50.63 516 GLY A O 1
ATOM 4049 N N . ILE A 1 519 ? 58.218 24.812 107.705 1.00 38.00 517 ILE A N 1
ATOM 4050 C CA . ILE A 1 519 ? 58.218 24.316 109.073 1.00 36.58 517 ILE A CA 1
ATOM 4051 C C . ILE A 1 519 ? 57.516 22.963 109.127 1.00 37.96 517 ILE A C 1
ATOM 4052 O O . ILE A 1 519 ? 57.904 22.069 109.885 1.00 39.16 517 ILE A O 1
ATOM 4057 N N . ALA A 1 520 ? 56.500 22.793 108.296 1.00 37.02 518 ALA A N 1
ATOM 4058 C CA . ALA A 1 520 ? 55.819 21.510 108.239 1.00 37.18 518 ALA A CA 1
ATOM 4059 C C . ALA A 1 520 ? 56.788 20.450 107.731 1.00 42.40 518 ALA A C 1
ATOM 4060 O O . ALA A 1 520 ? 56.896 19.359 108.292 1.00 44.94 518 ALA A O 1
ATOM 4062 N N . GLU A 1 521 ? 57.519 20.792 106.678 1.00 43.41 519 GLU A N 1
ATOM 4063 C CA . GLU A 1 521 ? 58.442 19.848 106.068 1.00 42.88 519 GLU A CA 1
ATOM 4064 C C . GLU A 1 521 ? 59.644 19.574 106.968 1.00 35.97 519 GLU A C 1
ATOM 4065 O O . GLU A 1 521 ? 60.106 18.444 107.047 1.00 39.28 519 GLU A O 1
ATOM 4071 N N . TYR A 1 522 ? 60.141 20.590 107.659 1.00 29.50 520 TYR A N 1
ATOM 4072 C CA . TYR A 1 522 ? 61.212 20.372 108.622 1.00 29.46 520 TYR A CA 1
ATOM 4073 C C . TYR A 1 522 ? 60.799 19.328 109.668 1.00 41.50 520 TYR A C 1
ATOM 4074 O O . TYR A 1 522 ? 61.569 18.412 109.992 1.00 36.10 520 TYR A O 1
ATOM 4083 N N . LEU A 1 523 ? 59.571 19.454 110.176 1.00 31.36 521 LEU A N 1
ATOM 4084 C CA . LEU A 1 523 ? 59.082 18.548 111.205 1.00 26.80 521 LEU A CA 1
ATOM 4085 C C . LEU A 1 523 ? 58.877 17.124 110.649 1.00 33.55 521 LEU A C 1
ATOM 4086 O O . LEU A 1 523 ? 59.292 16.141 111.264 1.00 37.14 521 LEU A O 1
ATOM 4091 N N . ARG A 1 524 ? 58.241 17.009 109.490 1.00 27.62 522 ARG A N 1
ATOM 4092 C CA . ARG A 1 524 ? 58.036 15.709 108.884 1.00 33.18 522 ARG A CA 1
ATOM 4093 C C . ARG A 1 524 ? 59.386 15.030 108.638 1.00 38.35 522 ARG A C 1
ATOM 4094 O O . ARG A 1 524 ? 59.573 13.834 108.916 1.00 36.29 522 ARG A O 1
ATOM 4102 N N . ALA A 1 525 ? 60.331 15.815 108.132 1.00 35.97 523 ALA A N 1
ATOM 4103 C CA . ALA A 1 525 ? 61.616 15.281 107.703 1.00 40.60 523 ALA A CA 1
ATOM 4104 C C . ALA A 1 525 ? 62.449 14.818 108.894 1.00 36.04 523 ALA A C 1
ATOM 4105 O O . ALA A 1 525 ? 63.437 14.111 108.722 1.00 37.46 523 ALA A O 1
ATOM 4107 N N . HIS A 1 526 ? 62.041 15.217 110.094 1.00 32.98 524 HIS A N 1
ATOM 4108 C CA . HIS A 1 526 ? 62.750 14.837 111.300 1.00 30.16 524 HIS A CA 1
ATOM 4109 C C . HIS A 1 526 ? 61.873 14.093 112.287 1.00 37.26 524 HIS A C 1
ATOM 4110 O O . HIS A 1 526 ? 62.106 14.149 113.494 1.00 34.65 524 HIS A O 1
ATOM 4117 N N . GLY A 1 527 ? 60.868 13.394 111.767 1.00 29.30 525 GLY A N 1
ATOM 4118 C CA . GLY A 1 527 ? 60.213 12.346 112.525 1.00 29.24 525 GLY A CA 1
ATOM 4119 C C . GLY A 1 527 ? 58.817 12.651 113.015 1.00 32.82 525 GLY A C 1
ATOM 4120 O O . GLY A 1 527 ? 58.183 11.783 113.598 1.00 38.28 525 GLY A O 1
ATOM 4121 N N . ILE A 1 528 ? 58.336 13.868 112.785 1.00 35.83 526 ILE A N 1
ATOM 4122 C CA . ILE A 1 528 ? 56.999 14.250 113.249 1.00 35.72 526 ILE A CA 1
ATOM 4123 C C . ILE A 1 528 ? 55.892 13.713 112.362 1.00 31.62 526 ILE A C 1
ATOM 4124 O O . ILE A 1 528 ? 55.819 14.014 111.174 1.00 48.51 526 ILE A O 1
ATOM 4129 N N . THR A 1 529 ? 55.027 12.911 112.967 1.00 28.43 527 THR A N 1
ATOM 4130 C CA . THR A 1 529 ? 53.974 12.206 112.252 1.00 30.61 527 THR A CA 1
ATOM 4131 C C . THR A 1 529 ? 52.646 12.704 112.811 1.00 35.31 527 THR A C 1
ATOM 4132 O O . THR A 1 529 ? 52.623 13.280 113.887 1.00 34.83 527 THR A O 1
ATOM 4136 N N . GLN A 1 530 ? 51.551 12.480 112.093 1.00 38.58 528 GLN A N 1
ATOM 4137 C CA . GLN A 1 530 ? 50.237 12.882 112.568 1.00 38.67 528 GLN A CA 1
ATOM 4138 C C . GLN A 1 530 ? 49.964 12.378 113.992 1.00 37.36 528 GLN A C 1
ATOM 4139 O O . GLN A 1 530 ? 50.287 11.237 114.342 1.00 36.00 528 GLN A O 1
ATOM 4145 N N . GLY A 1 531 ? 49.406 13.254 114.824 1.00 25.31 529 GLY A N 1
ATOM 4146 C CA . GLY A 1 531 ? 49.092 12.894 116.189 1.00 25.17 529 GLY A CA 1
ATOM 4147 C C . GLY A 1 531 ? 50.202 13.136 117.195 1.00 32.93 529 GLY A C 1
ATOM 4148 O O . GLY A 1 531 ? 50.001 12.978 118.396 1.00 32.11 529 GLY A O 1
ATOM 4149 N N . ASP A 1 532 ? 51.385 13.507 116.726 1.00 33.71 530 ASP A N 1
ATOM 4150 C CA . ASP A 1 532 ? 52.483 13.708 117.655 1.00 32.12 530 ASP A CA 1
ATOM 4151 C C . ASP A 1 532 ? 52.273 15.008 118.422 1.00 40.16 530 ASP A C 1
ATOM 4152 O O . ASP A 1 532 ? 51.529 15.909 117.986 1.00 32.93 530 ASP A O 1
ATOM 4157 N N . ARG A 1 533 ? 52.900 15.085 119.589 1.00 44.68 531 ARG A N 1
ATOM 4158 C CA . ARG A 1 533 ? 52.830 16.279 120.407 1.00 34.09 531 ARG A CA 1
ATOM 4159 C C . ARG A 1 533 ? 54.154 16.989 120.318 1.00 31.86 531 ARG A C 1
ATOM 4160 O O . ARG A 1 533 ? 55.191 16.382 120.571 1.00 43.38 531 ARG A O 1
ATOM 4168 N N . VAL A 1 534 ? 54.117 18.262 119.931 1.00 28.31 532 VAL A N 1
ATOM 4169 C CA . VAL A 1 534 ? 55.331 19.044 119.707 1.00 26.96 532 VAL A CA 1
ATOM 4170 C C . VAL A 1 534 ? 55.442 20.193 120.694 1.00 29.58 532 VAL A C 1
ATOM 4171 O O . VAL A 1 534 ? 54.602 21.104 120.701 1.00 30.22 532 VAL A O 1
ATOM 4175 N N . GLY A 1 535 ? 56.470 20.134 121.538 1.00 27.97 533 GLY A N 1
ATOM 4176 C CA . GLY A 1 535 ? 56.768 21.221 122.455 1.00 27.41 533 GLY A CA 1
ATOM 4177 C C . GLY A 1 535 ? 57.115 22.476 121.678 1.00 29.65 533 GLY A C 1
ATOM 4178 O O . GLY A 1 535 ? 57.831 22.426 120.679 1.00 40.11 533 GLY A O 1
ATOM 4179 N N . LEU A 1 536 ? 56.594 23.607 122.124 1.00 29.48 534 LEU A N 1
ATOM 4180 C CA . LEU A 1 536 ? 56.850 24.865 121.442 1.00 30.16 534 LEU A CA 1
ATOM 4181 C C . LEU A 1 536 ? 57.422 25.896 122.402 1.00 36.09 534 LEU A C 1
ATOM 4182 O O . LEU A 1 536 ? 56.706 26.409 123.268 1.00 36.19 534 LEU A O 1
ATOM 4187 N N . MET A 1 537 ? 58.711 26.192 122.246 1.00 35.69 535 MET A N 1
ATOM 4188 C CA . MET A 1 537 ? 59.409 27.116 123.134 1.00 32.18 535 MET A CA 1
ATOM 4189 C C . MET A 1 537 ? 60.012 28.268 122.330 1.00 38.79 535 MET A C 1
ATOM 4190 O O . MET A 1 537 ? 61.190 28.215 121.961 1.00 42.90 535 MET A O 1
ATOM 4195 N N . LEU A 1 538 ? 59.206 29.303 122.068 1.00 39.20 536 LEU A N 1
ATOM 4196 C CA . LEU A 1 538 ? 59.624 30.434 121.224 1.00 42.55 536 LEU A CA 1
ATOM 4197 C C . LEU A 1 538 ? 59.571 31.802 121.906 1.00 42.80 536 LEU A C 1
ATOM 4198 O O . LEU A 1 538 ? 58.877 31.977 122.904 1.00 46.07 536 LEU A O 1
ATOM 4203 N N . ASP A 1 539 ? 60.309 32.765 121.351 1.00 41.44 537 ASP A N 1
ATOM 4204 C CA . ASP A 1 539 ? 60.149 34.184 121.688 1.00 37.63 537 ASP A CA 1
ATOM 4205 C C . ASP A 1 539 ? 59.074 34.788 120.804 1.00 42.61 537 ASP A C 1
ATOM 4206 O O . ASP A 1 539 ? 58.761 34.244 119.746 1.00 49.01 537 ASP A O 1
ATOM 4211 N N . ARG A 1 540 ? 58.512 35.917 121.219 1.00 39.80 538 ARG A N 1
ATOM 4212 C CA . ARG A 1 540 ? 57.410 36.499 120.465 1.00 44.00 538 ARG A CA 1
ATOM 4213 C C . ARG A 1 540 ? 57.888 37.167 119.184 1.00 49.49 538 ARG A C 1
ATOM 4214 O O . ARG A 1 540 ? 58.090 38.376 119.133 1.00 60.30 538 ARG A O 1
ATOM 4222 N N . THR A 1 541 ? 58.066 36.364 118.146 1.00 46.76 539 THR A N 1
ATOM 4223 C CA . THR A 1 541 ? 58.483 36.876 116.847 1.00 50.69 539 THR A CA 1
ATOM 4224 C C . THR A 1 541 ? 57.362 36.657 115.868 1.00 52.88 539 THR A C 1
ATOM 4225 O O . THR A 1 541 ? 56.282 36.220 116.255 1.00 51.51 539 THR A O 1
ATOM 4229 N N . ALA A 1 542 ? 57.632 36.937 114.597 1.00 56.33 540 ALA A N 1
ATOM 4230 C CA . ALA A 1 542 ? 56.671 36.670 113.535 1.00 57.85 540 ALA A CA 1
ATOM 4231 C C . ALA A 1 542 ? 56.657 35.182 113.186 1.00 54.72 540 ALA A C 1
ATOM 4232 O O . ALA A 1 542 ? 55.733 34.696 112.552 1.00 56.60 540 ALA A O 1
ATOM 4234 N N . LEU A 1 543 ? 57.683 34.457 113.614 1.00 55.06 541 LEU A N 1
ATOM 4235 C CA . LEU A 1 543 ? 57.708 33.015 113.431 1.00 58.02 541 LEU A CA 1
ATOM 4236 C C . LEU A 1 543 ? 56.623 32.309 114.249 1.00 60.48 541 LEU A C 1
ATOM 4237 O O . LEU A 1 543 ? 56.248 31.183 113.919 1.00 58.73 541 LEU A O 1
ATOM 4242 N N . LEU A 1 544 ? 56.121 32.961 115.306 1.00 58.22 542 LEU A N 1
ATOM 4243 C CA . LEU A 1 544 ? 55.213 32.302 116.257 1.00 42.36 542 LEU A CA 1
ATOM 4244 C C . LEU A 1 544 ? 53.894 31.874 115.603 1.00 35.71 542 LEU A C 1
ATOM 4245 O O . LEU A 1 544 ? 53.549 30.688 115.658 1.00 30.95 542 LEU A O 1
ATOM 4250 N N . PRO A 1 545 ? 53.163 32.806 114.960 1.00 35.56 543 PRO A N 1
ATOM 4251 C CA . PRO A 1 545 ? 51.970 32.299 114.264 1.00 27.86 543 PRO A CA 1
ATOM 4252 C C . PRO A 1 545 ? 52.306 31.228 113.247 1.00 31.51 543 PRO A C 1
ATOM 4253 O O . PRO A 1 545 ? 51.553 30.260 113.102 1.00 37.55 543 PRO A O 1
ATOM 4257 N N . ALA A 1 546 ? 53.434 31.388 112.559 1.00 34.62 544 ALA A N 1
ATOM 4258 C CA . ALA A 1 546 ? 53.850 30.407 111.554 1.00 34.87 544 ALA A CA 1
ATOM 4259 C C . ALA A 1 546 ? 54.171 29.035 112.182 1.00 39.23 544 ALA A C 1
ATOM 4260 O O . ALA A 1 546 ? 53.881 27.992 111.597 1.00 38.46 544 ALA A O 1
ATOM 4262 N N . ALA A 1 547 ? 54.746 29.032 113.380 1.00 39.08 545 ALA A N 1
ATOM 4263 C CA . ALA A 1 547 ? 55.059 27.776 114.056 1.00 36.92 545 ALA A CA 1
ATOM 4264 C C . ALA A 1 547 ? 53.786 26.999 114.380 1.00 38.53 545 ALA A C 1
ATOM 4265 O O . ALA A 1 547 ? 53.722 25.789 114.160 1.00 37.77 545 ALA A O 1
ATOM 4267 N N . ILE A 1 548 ? 52.779 27.694 114.908 1.00 35.85 546 ILE A N 1
ATOM 4268 C CA . ILE A 1 548 ? 51.501 27.059 115.208 1.00 31.47 546 ILE A CA 1
ATOM 4269 C C . ILE A 1 548 ? 50.970 26.349 113.968 1.00 32.82 546 ILE A C 1
ATOM 4270 O O . ILE A 1 548 ? 50.660 25.157 113.999 1.00 36.41 546 ILE A O 1
ATOM 4275 N N . LEU A 1 549 ? 50.873 27.086 112.868 1.00 28.71 547 LEU A N 1
ATOM 4276 C CA . LEU A 1 549 ? 50.227 26.541 111.683 1.00 29.03 547 LEU A CA 1
ATOM 4277 C C . LEU A 1 549 ? 51.080 25.473 111.031 1.00 31.61 547 LEU A C 1
ATOM 4278 O O . LEU A 1 549 ? 50.550 24.542 110.436 1.00 34.59 547 LEU A O 1
ATOM 4283 N N . GLY A 1 550 ? 52.399 25.599 111.156 1.00 31.91 548 GLY A N 1
ATOM 4284 C CA . GLY A 1 550 ? 53.317 24.622 110.586 1.00 27.12 548 GLY A CA 1
ATOM 4285 C C . GLY A 1 550 ? 53.142 23.297 111.294 1.00 30.95 548 GLY A C 1
ATOM 4286 O O . GLY A 1 550 ? 53.002 22.251 110.653 1.00 39.56 548 GLY A O 1
ATOM 4287 N N . ILE A 1 551 ? 53.124 23.351 112.625 1.00 27.23 549 ILE A N 1
ATOM 4288 C CA . ILE A 1 551 ? 52.912 22.167 113.448 1.00 28.51 549 ILE A CA 1
ATOM 4289 C C . ILE A 1 551 ? 51.575 21.510 113.117 1.00 34.35 549 ILE A C 1
ATOM 4290 O O . ILE A 1 551 ? 51.477 20.291 112.998 1.00 45.46 549 ILE A O 1
ATOM 4295 N N . TRP A 1 552 ? 50.544 22.325 112.956 1.00 29.60 550 TRP A N 1
ATOM 4296 C CA . TRP A 1 552 ? 49.246 21.805 112.581 1.00 28.26 550 TRP A CA 1
ATOM 4297 C C . TRP A 1 552 ? 49.275 21.150 111.211 1.00 33.38 550 TRP A C 1
ATOM 4298 O O . TRP A 1 552 ? 48.643 20.123 110.999 1.00 31.54 550 TRP A O 1
ATOM 4309 N N . ALA A 1 553 ? 50.014 21.741 110.281 1.00 33.40 551 ALA A N 1
ATOM 4310 C CA . ALA A 1 553 ? 50.004 21.255 108.910 1.00 33.73 551 ALA A CA 1
ATOM 4311 C C . ALA A 1 553 ? 50.719 19.909 108.797 1.00 34.36 551 ALA A C 1
ATOM 4312 O O . ALA A 1 553 ? 50.491 19.152 107.851 1.00 35.37 551 ALA A O 1
ATOM 4314 N N . ALA A 1 554 ? 51.567 19.612 109.777 1.00 34.18 552 ALA A N 1
ATOM 4315 C CA . ALA A 1 554 ? 52.247 18.324 109.837 1.00 34.93 552 ALA A CA 1
ATOM 4316 C C . ALA A 1 554 ? 51.382 17.333 110.597 1.00 36.19 552 ALA A C 1
ATOM 4317 O O . ALA A 1 554 ? 51.803 16.211 110.883 1.00 40.24 552 ALA A O 1
ATOM 4319 N N . GLY A 1 555 ? 50.169 17.767 110.926 1.00 34.22 553 GLY A N 1
ATOM 4320 C CA . GLY A 1 555 ? 49.196 16.935 111.610 1.00 29.60 553 GLY A CA 1
ATOM 4321 C C . GLY A 1 555 ? 49.423 16.800 113.105 1.00 31.07 553 GLY A C 1
ATOM 4322 O O . GLY A 1 555 ? 48.766 15.975 113.748 1.00 31.62 553 GLY A O 1
ATOM 4323 N N . ALA A 1 556 ? 50.338 17.597 113.665 1.00 23.63 554 ALA A N 1
ATOM 4324 C CA . ALA A 1 556 ? 50.667 17.474 115.085 1.00 26.82 554 ALA A CA 1
ATOM 4325 C C . ALA A 1 556 ? 49.902 18.479 115.946 1.00 33.12 554 ALA A C 1
ATOM 4326 O O . ALA A 1 556 ? 49.195 19.355 115.435 1.00 31.60 554 ALA A O 1
ATOM 4328 N N . ALA A 1 557 ? 50.036 18.318 117.260 1.00 34.35 555 ALA A N 1
ATOM 4329 C CA . ALA A 1 557 ? 49.471 19.237 118.237 1.00 29.60 555 ALA A CA 1
ATOM 4330 C C . ALA A 1 557 ? 50.641 19.867 118.968 1.00 35.90 555 ALA A C 1
ATOM 4331 O O . ALA A 1 557 ? 51.667 19.210 119.165 1.00 31.41 555 ALA A O 1
ATOM 4333 N N . TYR A 1 558 ? 50.522 21.135 119.357 1.00 24.79 556 TYR A N 1
ATOM 4334 C CA . TYR A 1 558 ? 51.631 21.742 120.074 1.00 24.39 556 TYR A CA 1
ATOM 4335 C C . TYR A 1 558 ? 51.336 21.842 121.556 1.00 27.37 556 TYR A C 1
ATOM 4336 O O . TYR A 1 558 ? 50.186 21.903 121.981 1.00 31.67 556 TYR A O 1
ATOM 4345 N N . VAL A 1 559 ? 52.405 21.821 122.336 1.00 32.63 557 VAL A N 1
ATOM 4346 C CA . VAL A 1 559 ? 52.347 22.041 123.770 1.00 30.07 557 VAL A CA 1
ATOM 4347 C C . VAL A 1 559 ? 53.143 23.296 124.121 1.00 34.56 557 VAL A C 1
ATOM 4348 O O . VAL A 1 559 ? 54.368 23.305 124.000 1.00 33.35 557 VAL A O 1
ATOM 4352 N N . PRO A 1 560 ? 52.450 24.370 124.529 1.00 34.50 558 PRO A N 1
ATOM 4353 C CA . PRO A 1 560 ? 53.131 25.643 124.800 1.00 32.96 558 PRO A CA 1
ATOM 4354 C C . PRO A 1 560 ? 54.122 25.575 125.960 1.00 35.10 558 PRO A C 1
ATOM 4355 O O . PRO A 1 560 ? 53.732 25.310 127.096 1.00 44.62 558 PRO A O 1
ATOM 4359 N N . LEU A 1 561 ? 55.394 25.818 125.667 1.00 33.55 559 LEU A N 1
ATOM 4360 C CA . LEU A 1 561 ? 56.402 25.983 126.706 1.00 32.71 559 LEU A CA 1
ATOM 4361 C C . LEU A 1 561 ? 56.974 27.397 126.639 1.00 38.02 559 LEU A C 1
ATOM 4362 O O . LEU A 1 561 ? 57.999 27.639 126.006 1.00 42.31 559 LEU A O 1
ATOM 4367 N N . ASP A 1 562 ? 56.274 28.340 127.258 1.00 36.12 560 ASP A N 1
ATOM 4368 C CA . ASP A 1 562 ? 56.707 29.728 127.252 1.00 37.50 560 ASP A CA 1
ATOM 4369 C C . ASP A 1 562 ? 58.023 29.816 128.007 1.00 38.72 560 ASP A C 1
ATOM 4370 O O . ASP A 1 562 ? 58.080 29.460 129.186 1.00 43.28 560 ASP A O 1
ATOM 4375 N N . PRO A 1 563 ? 59.087 30.282 127.328 1.00 36.28 561 PRO A N 1
ATOM 4376 C CA . PRO A 1 563 ? 60.454 30.278 127.881 1.00 34.51 561 PRO A CA 1
ATOM 4377 C C . PRO A 1 563 ? 60.678 31.278 129.015 1.00 45.11 561 PRO A C 1
ATOM 4378 O O . PRO A 1 563 ? 61.728 31.218 129.666 1.00 54.25 561 PRO A O 1
ATOM 4382 N N . ASN A 1 564 ? 59.725 32.175 129.260 1.00 42.20 562 ASN A N 1
ATOM 4383 C CA . ASN A 1 564 ? 59.852 33.097 130.387 1.00 44.25 562 ASN A CA 1
ATOM 4384 C C . ASN A 1 564 ? 59.306 32.511 131.675 1.00 41.45 562 ASN A C 1
ATOM 4385 O O . ASN A 1 564 ? 59.609 33.012 132.762 1.00 48.53 562 ASN A O 1
ATOM 4390 N N . PHE A 1 565 ? 58.542 31.427 131.550 1.00 36.04 563 PHE A N 1
ATOM 4391 C CA . PHE A 1 565 ? 58.001 30.721 132.712 1.00 42.58 563 PHE A CA 1
ATOM 4392 C C . PHE A 1 565 ? 59.148 30.090 133.521 1.00 50.71 563 PHE A C 1
ATOM 4393 O O . PHE A 1 565 ? 60.241 29.880 132.992 1.00 48.62 563 PHE A O 1
ATOM 4401 N N . PRO A 1 566 ? 58.920 29.809 134.818 1.00 55.00 564 PRO A N 1
ATOM 4402 C CA . PRO A 1 566 ? 60.003 29.206 135.613 1.00 47.52 564 PRO A CA 1
ATOM 4403 C C . PRO A 1 566 ? 60.304 27.787 135.151 1.00 52.93 564 PRO A C 1
ATOM 4404 O O . PRO A 1 566 ? 59.365 27.051 134.816 1.00 55.30 564 PRO A O 1
ATOM 4408 N N . THR A 1 567 ? 61.583 27.413 135.156 1.00 54.37 565 THR A N 1
ATOM 4409 C CA . THR A 1 567 ? 62.046 26.131 134.628 1.00 51.20 565 THR A CA 1
ATOM 4410 C C . THR A 1 567 ? 61.354 24.905 135.235 1.00 51.13 565 THR A C 1
ATOM 4411 O O . THR A 1 567 ? 61.020 23.955 134.517 1.00 51.73 565 THR A O 1
ATOM 4415 N N . GLU A 1 568 ? 61.144 24.917 136.546 1.00 52.57 566 GLU A N 1
ATOM 4416 C CA . GLU A 1 568 ? 60.476 23.800 137.202 1.00 55.01 566 GLU A CA 1
ATOM 4417 C C . GLU A 1 568 ? 59.102 23.567 136.569 1.00 51.18 566 GLU A C 1
ATOM 4418 O O . GLU A 1 568 ? 58.717 22.432 136.298 1.00 59.69 566 GLU A O 1
ATOM 4420 N N . ARG A 1 569 ? 58.386 24.652 136.298 1.00 50.95 567 ARG A N 1
ATOM 4421 C CA . ARG A 1 569 ? 57.055 24.586 135.696 1.00 49.98 567 ARG A CA 1
ATOM 4422 C C . ARG A 1 569 ? 57.130 23.948 134.304 1.00 48.08 567 ARG A C 1
ATOM 4423 O O . ARG A 1 569 ? 56.369 23.036 133.987 1.00 48.40 567 ARG A O 1
ATOM 4431 N N . LEU A 1 570 ? 58.065 24.409 133.479 1.00 49.04 568 LEU A N 1
ATOM 4432 C CA . LEU A 1 570 ? 58.213 23.858 132.135 1.00 39.94 568 LEU A CA 1
ATOM 4433 C C . LEU A 1 570 ? 58.615 22.378 132.198 1.00 39.12 568 LEU A C 1
ATOM 4434 O O . LEU A 1 570 ? 58.147 21.575 131.400 1.00 36.76 568 LEU A O 1
ATOM 4439 N N . GLN A 1 571 ? 59.464 22.000 133.151 1.00 35.67 569 GLN A N 1
ATOM 4440 C CA . GLN A 1 571 ? 59.818 20.593 133.271 1.00 39.45 569 GLN A CA 1
ATOM 4441 C C . GLN A 1 571 ? 58.602 19.711 133.604 1.00 42.60 569 GLN A C 1
ATOM 4442 O O . GLN A 1 571 ? 58.399 18.672 132.960 1.00 40.59 569 GLN A O 1
ATOM 4448 N N . ASN A 1 572 ? 57.784 20.129 134.570 1.00 38.81 570 ASN A N 1
ATOM 4449 C CA . ASN A 1 572 ? 56.551 19.402 134.895 1.00 40.25 570 ASN A CA 1
ATOM 4450 C C . ASN A 1 572 ? 55.639 19.195 133.677 1.00 40.32 570 ASN A C 1
ATOM 4451 O O . ASN A 1 572 ? 55.009 18.139 133.533 1.00 43.19 570 ASN A O 1
ATOM 4456 N N . ILE A 1 573 ? 55.567 20.198 132.804 1.00 29.60 571 ILE A N 1
ATOM 4457 C CA . ILE A 1 573 ? 54.807 20.060 131.576 1.00 30.91 571 ILE A CA 1
ATOM 4458 C C . ILE A 1 573 ? 55.450 19.022 130.639 1.00 36.76 571 ILE A C 1
ATOM 4459 O O . ILE A 1 573 ? 54.754 18.152 130.096 1.00 36.87 571 ILE A O 1
ATOM 4464 N N . ILE A 1 574 ? 56.770 19.113 130.463 1.00 34.79 572 ILE A N 1
ATOM 4465 C CA . ILE A 1 574 ? 57.489 18.189 129.587 1.00 36.30 572 ILE A CA 1
ATOM 4466 C C . ILE A 1 574 ? 57.175 16.763 129.979 1.00 37.81 572 ILE A C 1
ATOM 4467 O O . ILE A 1 574 ? 56.849 15.945 129.129 1.00 37.22 572 ILE A O 1
ATOM 4472 N N . GLU A 1 575 ? 57.255 16.492 131.285 1.00 35.91 573 GLU A N 1
ATOM 4473 C CA . GLU A 1 575 ? 57.150 15.144 131.825 1.00 32.52 573 GLU A CA 1
ATOM 4474 C C . GLU A 1 575 ? 55.757 14.531 131.654 1.00 42.44 573 GLU A C 1
ATOM 4475 O O . GLU A 1 575 ? 55.620 13.335 131.367 1.00 47.68 573 GLU A O 1
ATOM 4481 N N . ASP A 1 576 ? 54.728 15.351 131.844 1.00 39.23 574 ASP A N 1
ATOM 4482 C CA . ASP A 1 576 ? 53.349 14.899 131.721 1.00 41.31 574 ASP A CA 1
ATOM 4483 C C . ASP A 1 576 ? 52.947 14.745 130.247 1.00 41.84 574 ASP A C 1
ATOM 4484 O O . ASP A 1 576 ? 52.251 13.790 129.878 1.00 40.55 574 ASP A O 1
ATOM 4489 N N . ALA A 1 577 ? 53.400 15.680 129.411 1.00 36.33 575 ALA A N 1
ATOM 4490 C CA . ALA A 1 577 ? 52.973 15.736 128.014 1.00 35.00 575 ALA A CA 1
ATOM 4491 C C . ALA A 1 577 ? 53.736 14.759 127.123 1.00 41.93 575 ALA A C 1
ATOM 4492 O O . ALA A 1 577 ? 53.257 14.403 126.048 1.00 44.63 575 ALA A O 1
ATOM 4494 N N . GLU A 1 578 ? 54.910 14.323 127.575 1.00 41.01 576 GLU A N 1
ATOM 4495 C CA . GLU A 1 578 ? 55.736 13.367 126.835 1.00 37.82 576 GLU A CA 1
ATOM 4496 C C . GLU A 1 578 ? 55.866 13.706 125.351 1.00 41.27 576 GLU A C 1
ATOM 4497 O O . GLU A 1 578 ? 55.575 12.870 124.507 1.00 40.74 576 GLU A O 1
ATOM 4503 N N . PRO A 1 579 ? 56.319 14.931 125.031 1.00 35.70 577 PRO A N 1
ATOM 4504 C CA . PRO A 1 579 ? 56.343 15.382 123.633 1.00 29.68 577 PRO A CA 1
ATOM 4505 C C . PRO A 1 579 ? 57.414 14.702 122.784 1.00 28.31 577 PRO A C 1
ATOM 4506 O O . PRO A 1 579 ? 58.475 14.301 123.287 1.00 30.03 577 PRO A O 1
ATOM 4510 N N . LYS A 1 580 ? 57.124 14.576 121.495 1.00 31.07 578 LYS A N 1
ATOM 4511 C CA . LYS A 1 580 ? 58.034 13.938 120.550 1.00 35.16 578 LYS A CA 1
ATOM 4512 C C . LYS A 1 580 ? 59.304 14.747 120.413 1.00 34.90 578 LYS A C 1
ATOM 4513 O O . LYS A 1 580 ? 60.390 14.196 120.313 1.00 33.29 578 LYS A O 1
ATOM 4519 N N . VAL A 1 581 ? 59.139 16.066 120.395 1.00 31.51 579 VAL A N 1
ATOM 4520 C CA . VAL A 1 581 ? 60.224 16.991 120.128 1.00 28.59 579 VAL A CA 1
ATOM 4521 C C . VAL A 1 581 ? 59.870 18.325 120.767 1.00 33.19 579 VAL A C 1
ATOM 4522 O O . VAL A 1 581 ? 58.702 18.575 121.066 1.00 39.86 579 VAL A O 1
ATOM 4526 N N . ILE A 1 582 ? 60.873 19.167 121.002 1.00 38.30 580 ILE A N 1
ATOM 4527 C CA . ILE A 1 582 ? 60.644 20.555 121.432 1.00 34.84 580 ILE A CA 1
ATOM 4528 C C . ILE A 1 582 ? 61.146 21.490 120.337 1.00 34.63 580 ILE A C 1
ATOM 4529 O O . ILE A 1 582 ? 62.342 21.490 120.020 1.00 33.15 580 ILE A O 1
ATOM 4534 N N . LEU A 1 583 ? 60.232 22.244 119.727 1.00 29.78 581 LEU A N 1
ATOM 4535 C CA . LEU A 1 583 ? 60.604 23.159 118.649 1.00 31.49 581 LEU A CA 1
ATOM 4536 C C . LEU A 1 583 ? 60.893 24.500 119.284 1.00 39.91 581 LEU A C 1
ATOM 4537 O O . LEU A 1 583 ? 60.012 25.115 119.875 1.00 43.34 581 LEU A O 1
ATOM 4542 N N . THR A 1 584 ? 62.139 24.937 119.179 1.00 40.17 582 THR A N 1
ATOM 4543 C CA . THR A 1 584 ? 62.601 26.134 119.874 1.00 38.24 582 THR A CA 1
ATOM 4544 C C . THR A 1 584 ? 63.469 26.968 118.932 1.00 38.75 582 THR A C 1
ATOM 4545 O O . THR A 1 584 ? 63.553 26.668 117.750 1.00 40.37 582 THR A O 1
ATOM 4549 N N . GLN A 1 585 ? 64.111 28.019 119.424 1.00 41.30 583 GLN A N 1
ATOM 4550 C CA . GLN A 1 585 ? 64.943 28.824 118.532 1.00 44.50 583 GLN A CA 1
ATOM 4551 C C . GLN A 1 585 ? 66.394 28.749 118.970 1.00 48.33 583 GLN A C 1
ATOM 4552 O O . GLN A 1 585 ? 66.678 28.303 120.079 1.00 41.92 583 GLN A O 1
ATOM 4558 N N . THR A 1 586 ? 67.300 29.185 118.093 1.00 55.46 584 THR A N 1
ATOM 4559 C CA . THR A 1 586 ? 68.749 29.028 118.279 1.00 53.72 584 THR A CA 1
ATOM 4560 C C . THR A 1 586 ? 69.258 29.364 119.678 1.00 55.34 584 THR A C 1
ATOM 4561 O O . THR A 1 586 ? 69.893 28.529 120.325 1.00 55.21 584 THR A O 1
ATOM 4565 N N . GLU A 1 587 ? 68.967 30.583 120.136 1.00 61.20 585 GLU A N 1
ATOM 4566 C CA . GLU A 1 587 ? 69.422 31.081 121.441 1.00 61.59 585 GLU A CA 1
ATOM 4567 C C . GLU A 1 587 ? 69.083 30.176 122.636 1.00 68.51 585 GLU A C 1
ATOM 4568 O O . GLU A 1 587 ? 69.765 30.218 123.662 1.00 69.63 585 GLU A O 1
ATOM 4574 N N . LEU A 1 588 ? 68.033 29.366 122.506 1.00 64.74 586 LEU A N 1
ATOM 4575 C CA . LEU A 1 588 ? 67.473 28.653 123.655 1.00 60.06 586 LEU A CA 1
ATOM 4576 C C . LEU A 1 588 ? 67.779 27.152 123.697 1.00 63.59 586 LEU A C 1
ATOM 4577 O O . LEU A 1 588 ? 67.289 26.449 124.584 1.00 58.39 586 LEU A O 1
ATOM 4582 N N . MET A 1 589 ? 68.585 26.668 122.751 1.00 72.52 587 MET A N 1
ATOM 4583 C CA . MET A 1 589 ? 68.768 25.222 122.535 1.00 74.72 587 MET A CA 1
ATOM 4584 C C . MET A 1 589 ? 69.321 24.477 123.755 1.00 91.00 587 MET A C 1
ATOM 4585 O O . MET A 1 589 ? 69.020 23.300 123.960 1.00 93.24 587 MET A O 1
ATOM 4590 N N . ASP A 1 590 ? 70.115 25.164 124.568 1.00 101.78 588 ASP A N 1
ATOM 4591 C CA . ASP A 1 590 ? 70.712 24.556 125.752 1.00 104.95 588 ASP A CA 1
ATOM 4592 C C . ASP A 1 590 ? 70.019 25.020 127.036 1.00 101.52 588 ASP A C 1
ATOM 4593 O O . ASP A 1 590 ? 70.445 24.682 128.143 1.00 100.21 588 ASP A O 1
ATOM 4598 N N . GLY A 1 591 ? 68.948 25.791 126.874 1.00 97.63 589 GLY A N 1
ATOM 4599 C CA . GLY A 1 591 ? 68.251 26.403 127.991 1.00 97.90 589 GLY A CA 1
ATOM 4600 C C . GLY A 1 591 ? 67.797 25.447 129.081 1.00 98.64 589 GLY A C 1
ATOM 4601 O O . GLY A 1 591 ? 68.077 25.664 130.265 1.00 99.69 589 GLY A O 1
ATOM 4602 N N . LEU A 1 592 ? 67.085 24.394 128.688 1.00 93.34 590 LEU A N 1
ATOM 4603 C CA . LEU A 1 592 ? 66.638 23.390 129.647 1.00 85.28 590 LEU A CA 1
ATOM 4604 C C . LEU A 1 592 ? 67.448 22.111 129.471 1.00 85.89 590 LEU A C 1
ATOM 4605 O O . LEU A 1 592 ? 67.747 21.696 128.342 1.00 79.77 590 LEU A O 1
ATOM 4607 N N . ASN A 1 593 ? 67.835 21.514 130.598 1.00 86.03 591 ASN A N 1
ATOM 4608 C CA . ASN A 1 593 ? 68.419 20.180 130.597 1.00 79.06 591 ASN A CA 1
ATOM 4609 C C . ASN A 1 593 ? 67.268 19.186 130.651 1.00 73.55 591 ASN A C 1
ATOM 4610 O O . ASN A 1 593 ? 66.726 18.892 131.728 1.00 73.28 591 ASN A O 1
ATOM 4612 N N . VAL A 1 594 ? 66.865 18.712 129.472 1.00 64.56 592 VAL A N 1
ATOM 4613 C CA . VAL A 1 594 ? 65.766 17.763 129.368 1.00 59.06 592 VAL A CA 1
ATOM 4614 C C . VAL A 1 594 ? 66.136 16.609 128.453 1.00 58.33 592 VAL A C 1
ATOM 4615 O O . VAL A 1 594 ? 66.907 16.763 127.504 1.00 61.87 592 VAL A O 1
ATOM 4619 N N . SER A 1 595 ? 65.585 15.442 128.757 1.00 57.33 593 SER A N 1
ATOM 4620 C CA . SER A 1 595 ? 65.841 14.252 127.969 1.00 55.21 593 SER A CA 1
ATOM 4621 C C . SER A 1 595 ? 64.821 14.154 126.837 1.00 51.89 593 SER A C 1
ATOM 4622 O O . SER A 1 595 ? 64.073 13.184 126.735 1.00 54.40 593 SER A O 1
ATOM 4625 N N . VAL A 1 596 ? 64.788 15.188 126.002 1.00 48.25 594 VAL A N 1
ATOM 4626 C CA . VAL A 1 596 ? 63.831 15.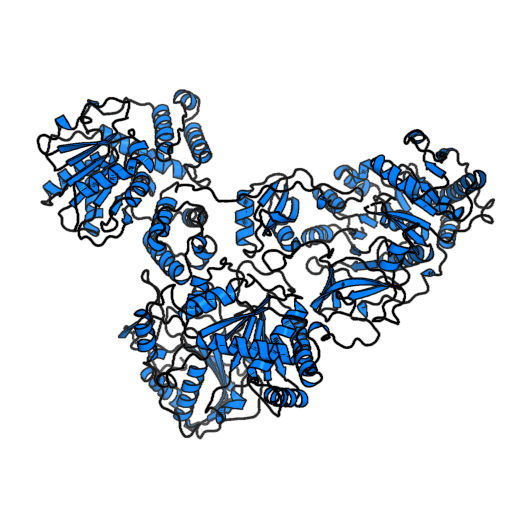293 124.908 1.00 45.99 594 VAL A CA 1
ATOM 4627 C C . VAL A 1 596 ? 64.497 15.995 123.732 1.00 42.59 594 VAL A C 1
ATOM 4628 O O . VAL A 1 596 ? 65.117 17.032 123.914 1.00 48.30 594 VAL A O 1
ATOM 4632 N N . PRO A 1 597 ? 64.386 15.423 122.522 1.00 43.32 595 PRO A N 1
ATOM 4633 C CA . PRO A 1 597 ? 64.992 16.028 121.332 1.00 39.89 595 PRO A CA 1
ATOM 4634 C C . PRO A 1 597 ? 64.549 17.463 121.102 1.00 30.26 595 PRO A C 1
ATOM 4635 O O . PRO A 1 597 ? 63.398 17.805 121.364 1.00 43.88 595 PRO A O 1
ATOM 4639 N N . ARG A 1 598 ? 65.468 18.290 120.615 1.00 33.88 596 ARG A N 1
ATOM 4640 C CA . ARG A 1 598 ? 65.183 19.691 120.342 1.00 42.61 596 ARG A CA 1
ATOM 4641 C C . ARG A 1 598 ? 65.431 19.963 118.863 1.00 39.70 596 ARG A C 1
ATOM 4642 O O . ARG A 1 598 ? 66.341 19.394 118.277 1.00 40.51 596 ARG A O 1
ATOM 4650 N N . LEU A 1 599 ? 64.593 20.806 118.269 1.00 29.17 597 LEU A N 1
ATOM 4651 C CA . LEU A 1 599 ? 64.754 21.254 116.894 1.00 29.38 597 LEU A CA 1
ATOM 4652 C C . LEU A 1 599 ? 64.800 22.774 116.792 1.00 44.28 597 LEU A C 1
ATOM 4653 O O . LEU A 1 599 ? 63.948 23.477 117.338 1.00 40.18 597 LEU A O 1
ATOM 4658 N N . ASP A 1 600 ? 65.791 23.277 116.074 1.00 44.15 598 ASP A N 1
ATOM 4659 C CA . ASP A 1 600 ? 65.921 24.709 115.865 1.00 45.74 598 ASP A CA 1
ATOM 4660 C C . ASP A 1 600 ? 65.089 25.149 114.669 1.00 40.00 598 ASP A C 1
ATOM 4661 O O . ASP A 1 600 ? 65.378 24.780 113.530 1.00 44.74 598 ASP A O 1
ATOM 4666 N N . ILE A 1 601 ? 64.073 25.959 114.933 1.00 35.82 599 ILE A N 1
ATOM 4667 C CA . ILE A 1 601 ? 63.158 26.433 113.892 1.00 45.31 599 ILE A CA 1
ATOM 4668 C C . ILE A 1 601 ? 63.841 27.310 112.833 1.00 47.56 599 ILE A C 1
ATOM 4669 O O . ILE A 1 601 ? 63.343 27.452 111.715 1.00 50.01 599 ILE A O 1
ATOM 4674 N N . ASN A 1 602 ? 64.984 27.892 113.173 1.00 47.46 600 ASN A N 1
ATOM 4675 C CA . ASN A 1 602 ? 65.707 28.704 112.202 1.00 53.21 600 ASN A CA 1
ATOM 4676 C C . ASN A 1 602 ? 66.349 27.840 111.122 1.00 56.43 600 ASN A C 1
ATOM 4677 O O . ASN A 1 602 ? 66.688 28.337 110.049 1.00 68.37 600 ASN A O 1
ATOM 4682 N N . GLN A 1 603 ? 66.515 26.551 111.416 1.00 52.29 601 GLN A N 1
ATOM 4683 C CA . GLN A 1 603 ? 67.150 25.606 110.499 1.00 48.41 601 GLN A CA 1
ATOM 4684 C C . GLN A 1 603 ? 66.155 25.089 109.495 1.00 46.62 601 GLN A C 1
ATOM 4685 O O . GLN A 1 603 ? 66.523 24.466 108.502 1.00 59.10 601 GLN A O 1
ATOM 4691 N N . ALA A 1 604 ? 64.884 25.331 109.773 1.00 47.84 602 ALA A N 1
ATOM 4692 C CA . ALA A 1 604 ? 63.826 24.954 108.851 1.00 49.79 602 ALA A CA 1
ATOM 4693 C C . ALA A 1 604 ? 64.001 25.722 107.559 1.00 63.49 602 ALA A C 1
ATOM 4694 O O . ALA A 1 604 ? 64.142 26.945 107.574 1.00 67.19 602 ALA A O 1
ATOM 4696 N N . GLY A 1 605 ? 64.005 25.017 106.437 1.00 72.56 603 GLY A N 1
ATOM 4697 C CA . GLY A 1 605 ? 64.080 25.696 105.160 1.00 86.36 603 GLY A CA 1
ATOM 4698 C C . GLY A 1 605 ? 62.899 26.637 104.954 1.00 92.37 603 GLY A C 1
ATOM 4699 O O . GLY A 1 605 ? 62.065 26.865 105.844 1.00 83.28 603 GLY A O 1
ATOM 4700 N N . VAL A 1 606 ? 62.846 27.227 103.771 1.00 98.85 604 VAL A N 1
ATOM 4701 C CA . VAL A 1 606 ? 61.599 27.792 103.297 1.00 92.99 604 VAL A CA 1
ATOM 4702 C C . VAL A 1 606 ? 61.292 26.971 102.045 1.00 80.25 604 VAL A C 1
ATOM 4703 O O . VAL A 1 606 ? 62.194 26.577 101.292 1.00 78.46 604 VAL A O 1
ATOM 4707 N N . VAL A 1 607 ? 60.018 26.650 101.882 1.00 67.16 605 VAL A N 1
ATOM 4708 C CA . VAL A 1 607 ? 59.581 25.691 100.891 1.00 57.53 605 VAL A CA 1
ATOM 4709 C C . VAL A 1 607 ? 58.366 26.271 100.203 1.00 58.67 605 VAL A C 1
ATOM 4710 O O . VAL A 1 607 ? 57.498 26.827 100.867 1.00 61.35 605 VAL A O 1
ATOM 4714 N N . ALA A 1 608 ? 58.298 26.177 98.881 1.00 56.20 606 ALA A N 1
ATOM 4715 C CA . ALA A 1 608 ? 57.141 26.722 98.191 1.00 55.88 606 ALA A CA 1
ATOM 4716 C C . ALA A 1 608 ? 55.933 25.886 98.568 1.00 59.94 606 ALA A C 1
ATOM 4717 O O . ALA A 1 608 ? 56.016 24.662 98.663 1.00 60.96 606 ALA A O 1
ATOM 4719 N N . LEU A 1 609 ? 54.817 26.553 98.815 1.00 57.66 607 LEU A N 1
ATOM 4720 C CA . LEU A 1 609 ? 53.625 25.866 99.270 1.00 50.83 607 LEU A CA 1
ATOM 4721 C C . LEU A 1 609 ? 53.174 24.799 98.264 1.00 54.40 607 LEU A C 1
ATOM 4722 O O . LEU A 1 609 ? 52.726 23.716 98.657 1.00 54.33 607 LEU A O 1
ATOM 4727 N N . GLU A 1 610 ? 53.322 25.096 96.972 1.00 55.43 608 GLU A N 1
ATOM 4728 C CA . GLU A 1 610 ? 52.888 24.178 95.909 1.00 55.10 608 GLU A CA 1
ATOM 4729 C C . GLU A 1 610 ? 53.597 22.813 95.932 1.00 59.52 608 GLU A C 1
ATOM 4730 O O . GLU A 1 610 ? 53.112 21.855 95.335 1.00 63.23 608 GLU A O 1
ATOM 4732 N N . GLN A 1 611 ? 54.734 22.721 96.619 1.00 59.59 609 GLN A N 1
ATOM 4733 C CA . GLN A 1 611 ? 55.502 21.475 96.653 1.00 59.76 609 GLN A CA 1
ATOM 4734 C C . GLN A 1 611 ? 55.030 20.488 97.726 1.00 64.58 609 GLN A C 1
ATOM 4735 O O . GLN A 1 611 ? 55.257 19.285 97.599 1.00 68.83 609 GLN A O 1
ATOM 4741 N N . VAL A 1 612 ? 54.375 20.980 98.777 1.00 65.50 610 VAL A N 1
ATOM 4742 C CA . VAL A 1 612 ? 54.008 20.118 99.904 1.00 61.78 610 VAL A CA 1
ATOM 4743 C C . VAL A 1 612 ? 52.562 20.275 100.367 1.00 57.59 610 VAL A C 1
ATOM 4747 N N . ARG A 1 613 ? 51.709 20.881 99.547 1.00 69.19 611 ARG A N 1
ATOM 4748 C CA . ARG A 1 613 ? 50.317 21.077 99.947 1.00 81.94 611 ARG A CA 1
ATOM 4749 C C . ARG A 1 613 ? 49.557 19.747 99.952 1.00 87.66 611 ARG A C 1
ATOM 4750 O O . ARG A 1 613 ? 48.591 19.579 100.702 1.00 92.40 611 ARG A O 1
ATOM 4758 N N . GLU A 1 614 ? 49.996 18.803 99.123 1.00 85.87 612 GLU A N 1
ATOM 4759 C CA . GLU A 1 614 ? 49.391 17.470 99.102 1.00 85.09 612 GLU A CA 1
ATOM 4760 C C . GLU A 1 614 ? 49.662 16.752 100.434 1.00 82.74 612 GLU A C 1
ATOM 4761 O O . GLU A 1 614 ? 48.849 15.961 100.912 1.00 82.68 612 GLU A O 1
ATOM 4763 N N . THR A 1 615 ? 50.810 17.058 101.026 1.00 79.62 613 THR A N 1
ATOM 4764 C CA . THR A 1 615 ? 51.200 16.535 102.331 1.00 76.78 613 THR A CA 1
ATOM 4765 C C . THR A 1 615 ? 50.347 17.093 103.483 1.00 74.97 613 THR A C 1
ATOM 4766 O O . THR A 1 615 ? 50.015 16.373 104.422 1.00 82.47 613 THR A O 1
ATOM 4770 N N . LEU A 1 616 ? 49.990 18.373 103.401 1.00 68.16 614 LEU A N 1
ATOM 4771 C CA . LEU A 1 616 ? 49.526 19.112 104.574 1.00 58.68 614 LEU A CA 1
ATOM 4772 C C . LEU A 1 616 ? 48.035 18.962 104.857 1.00 62.07 614 LEU A C 1
ATOM 4773 O O . LEU A 1 616 ? 47.182 19.190 103.991 1.00 71.56 614 LEU A O 1
ATOM 4778 N N . ALA A 1 617 ? 47.748 18.584 106.097 1.00 53.79 615 ALA A N 1
ATOM 4779 C CA . ALA A 1 617 ? 46.394 18.405 106.599 1.00 49.06 615 ALA A CA 1
ATOM 4780 C C . ALA A 1 617 ? 46.454 18.413 108.105 1.00 45.85 615 ALA A C 1
ATOM 4781 O O . ALA A 1 617 ? 47.311 17.754 108.681 1.00 49.88 615 ALA A O 1
ATOM 4783 N N . PHE A 1 618 ? 45.550 19.137 108.751 1.00 43.81 616 PHE A N 1
ATOM 4784 C CA . PHE A 1 618 ? 45.519 19.144 110.209 1.00 35.87 616 PHE A CA 1
ATOM 4785 C C . PHE A 1 618 ? 45.219 17.746 110.753 1.00 37.34 616 PHE A C 1
ATOM 4786 O O . PHE A 1 618 ? 44.671 16.905 110.045 1.00 47.29 616 PHE A O 1
ATOM 4794 N N . GLY A 1 619 ? 45.626 17.484 111.993 1.00 41.93 617 GLY A N 1
ATOM 4795 C CA . GLY A 1 619 ? 45.278 16.247 112.683 1.00 38.37 617 GLY A CA 1
ATOM 4796 C C . GLY A 1 619 ? 44.007 16.465 113.494 1.00 39.46 617 GLY A C 1
ATOM 4797 O O . GLY A 1 619 ? 43.328 17.486 113.317 1.00 37.32 617 GLY A O 1
ATOM 4798 N N . ASP A 1 620 ? 43.677 15.522 114.376 1.00 38.60 618 ASP A N 1
ATOM 4799 C CA . ASP A 1 620 ? 42.488 15.660 115.225 1.00 34.83 618 ASP A CA 1
ATOM 4800 C C . ASP A 1 620 ? 42.697 16.652 116.383 1.00 37.66 618 ASP A C 1
ATOM 4801 O O . ASP A 1 620 ? 41.840 17.498 116.646 1.00 41.80 618 ASP A O 1
ATOM 4806 N N . ILE A 1 621 ? 43.830 16.536 117.069 1.00 33.70 619 ILE A N 1
ATOM 4807 C CA . ILE A 1 621 ? 44.132 17.356 118.238 1.00 39.01 619 ILE A CA 1
ATOM 4808 C C . ILE A 1 621 ? 44.958 18.590 117.854 1.00 40.70 619 ILE A C 1
ATOM 4809 O O . ILE A 1 621 ? 45.971 18.480 117.153 1.00 39.75 619 ILE A O 1
ATOM 4814 N N . ALA A 1 622 ? 44.532 19.764 118.315 1.00 32.41 620 ALA A N 1
ATOM 4815 C CA . ALA A 1 622 ? 45.246 20.986 117.961 1.00 35.58 620 ALA A CA 1
ATOM 4816 C C . ALA A 1 622 ? 46.316 21.380 118.985 1.00 29.87 620 ALA A C 1
ATOM 4817 O O . ALA A 1 622 ? 47.409 21.798 118.612 1.00 27.55 620 ALA A O 1
ATOM 4819 N N . TYR A 1 623 ? 46.006 21.266 120.269 1.00 24.93 621 TYR A N 1
ATOM 4820 C CA . TYR A 1 623 ? 47.015 21.537 121.270 1.00 26.31 621 TYR A CA 1
ATOM 4821 C C . TYR A 1 623 ? 46.671 20.933 122.611 1.00 22.90 621 TYR A C 1
ATOM 4822 O O . TYR A 1 623 ? 45.545 20.501 122.841 1.00 25.57 621 TYR A O 1
ATOM 4831 N N . VAL A 1 624 ? 47.663 20.899 123.486 1.00 25.68 622 VAL A N 1
ATOM 4832 C CA . VAL A 1 624 ? 47.477 20.493 124.868 1.00 28.76 622 VAL A CA 1
ATOM 4833 C C . VAL A 1 624 ? 47.913 21.663 125.716 1.00 29.57 622 VAL A C 1
ATOM 4834 O O . VAL A 1 624 ? 49.102 21.927 125.847 1.00 36.61 622 VAL A O 1
ATOM 4838 N N . MET A 1 625 ? 46.944 22.387 126.255 1.00 27.00 623 MET A N 1
ATOM 4839 C CA . MET A 1 625 ? 47.206 23.618 126.985 1.00 26.24 623 MET A CA 1
ATOM 4840 C C . MET A 1 625 ? 47.206 23.277 128.456 1.00 31.81 623 MET A C 1
ATOM 4841 O O . MET A 1 625 ? 46.203 22.795 128.987 1.00 40.02 623 MET A O 1
ATOM 4846 N N . TYR A 1 626 ? 48.331 23.493 129.116 1.00 35.81 624 TYR A N 1
ATOM 4847 C CA . TYR A 1 626 ? 48.420 23.145 130.523 1.00 35.65 624 TYR A CA 1
ATOM 4848 C C . TYR A 1 626 ? 47.840 24.238 131.416 1.00 38.40 624 TYR A C 1
ATOM 4849 O O . TYR A 1 626 ? 47.913 25.420 131.098 1.00 34.29 624 TYR A O 1
ATOM 4858 N N . THR A 1 627 ? 47.219 23.813 132.511 1.00 51.09 625 THR A N 1
ATOM 4859 C CA . THR A 1 627 ? 46.572 24.713 133.457 1.00 59.79 625 THR A CA 1
ATOM 4860 C C . THR A 1 627 ? 46.783 24.175 134.880 1.00 69.64 625 THR A C 1
ATOM 4861 O O . THR A 1 627 ? 47.158 23.016 135.052 1.00 79.81 625 THR A O 1
ATOM 4865 N N . SER A 1 628 ? 46.571 25.017 135.890 1.00 70.98 626 SER A N 1
ATOM 4866 C CA . SER A 1 628 ? 46.854 24.652 137.283 1.00 70.22 626 SER A CA 1
ATOM 4867 C C . SER A 1 628 ? 46.085 23.426 137.774 1.00 68.02 626 SER A C 1
ATOM 4868 O O . SER A 1 628 ? 44.870 23.476 137.967 1.00 66.97 626 SER A O 1
ATOM 4869 N N . LYS A 1 633 ? 49.767 19.586 140.639 1.00 68.09 631 LYS A N 1
ATOM 4870 C CA . LYS A 1 633 ? 49.722 18.614 139.548 1.00 76.24 631 LYS A CA 1
ATOM 4871 C C . LYS A 1 633 ? 49.248 19.276 138.247 1.00 85.00 631 LYS A C 1
ATOM 4872 O O . LYS A 1 633 ? 48.252 20.004 138.239 1.00 93.41 631 LYS A O 1
ATOM 4874 N N . PRO A 1 634 ? 49.967 19.027 137.139 1.00 80.49 632 PRO A N 1
ATOM 4875 C CA . PRO A 1 634 ? 49.683 19.697 135.864 1.00 72.31 632 PRO A CA 1
ATOM 4876 C C . PRO A 1 634 ? 48.560 19.010 135.087 1.00 65.65 632 PRO A C 1
ATOM 4877 O O . PRO A 1 634 ? 48.513 17.781 135.045 1.00 76.60 632 PRO A O 1
ATOM 4881 N N . LYS A 1 635 ? 47.672 19.792 134.482 1.00 52.41 633 LYS A N 1
ATOM 4882 C CA . LYS A 1 635 ? 46.549 19.242 133.716 1.00 37.29 633 LYS A CA 1
ATOM 4883 C C . LYS A 1 635 ? 46.607 19.726 132.279 1.00 35.16 633 LYS A C 1
ATOM 4884 O O . LYS A 1 635 ? 46.543 20.923 132.017 1.00 45.57 633 LYS A O 1
ATOM 4890 N N . GLY A 1 636 ? 46.707 18.815 131.335 1.00 26.81 634 GLY A N 1
ATOM 4891 C CA . GLY A 1 636 ? 46.790 19.246 129.960 1.00 23.99 634 GLY A CA 1
ATOM 4892 C C . GLY A 1 636 ? 45.449 19.114 129.294 1.00 32.10 634 GLY A C 1
ATOM 4893 O O . GLY A 1 636 ? 44.920 18.014 129.191 1.00 39.20 634 GLY A O 1
ATOM 4894 N N . VAL A 1 637 ? 44.901 20.230 128.832 1.00 29.36 635 VAL A N 1
ATOM 4895 C CA . VAL A 1 637 ? 43.599 20.213 128.204 1.00 21.81 635 VAL A CA 1
ATOM 4896 C C . VAL A 1 637 ? 43.775 20.026 126.713 1.00 33.76 635 VAL A C 1
ATOM 4897 O O . VAL A 1 637 ? 44.336 20.886 126.038 1.00 35.91 635 VAL A O 1
ATOM 4901 N N . ARG A 1 638 ? 43.315 18.893 126.193 1.00 32.44 636 ARG A N 1
ATOM 4902 C CA . ARG A 1 638 ? 43.467 18.602 124.770 1.00 27.71 636 ARG A CA 1
ATOM 4903 C C . ARG A 1 638 ? 42.296 19.151 123.991 1.00 24.22 636 ARG A C 1
ATOM 4904 O O . ARG A 1 638 ? 41.157 18.740 124.185 1.00 27.15 636 ARG A O 1
ATOM 4912 N N . ILE A 1 639 ? 42.588 20.076 123.093 1.00 28.68 637 ILE A N 1
ATOM 4913 C CA . ILE A 1 639 ? 41.556 20.742 122.322 1.00 24.46 637 ILE A CA 1
ATOM 4914 C C . ILE A 1 639 ? 41.644 20.269 120.886 1.00 33.62 637 ILE A C 1
ATOM 4915 O O . ILE A 1 639 ? 42.748 20.192 120.314 1.00 36.96 637 ILE A O 1
ATOM 4920 N N . GLY A 1 640 ? 40.483 19.924 120.325 1.00 36.47 638 GLY A N 1
ATOM 4921 C CA . GLY A 1 640 ? 40.369 19.437 118.959 1.00 24.12 638 GLY A CA 1
ATOM 4922 C C . GLY A 1 640 ? 40.122 20.577 117.994 1.00 31.95 638 GLY A C 1
ATOM 4923 O O . GLY A 1 640 ? 39.767 21.688 118.395 1.00 34.82 638 GLY A O 1
ATOM 4924 N N . HIS A 1 641 ? 40.321 20.326 116.712 1.00 33.14 639 HIS A N 1
ATOM 4925 C CA . HIS A 1 641 ? 40.185 21.409 115.753 1.00 34.05 639 HIS A CA 1
ATOM 4926 C C . HIS A 1 641 ? 38.736 21.816 115.492 1.00 38.39 639 HIS A C 1
ATOM 4927 O O . HIS A 1 641 ? 38.482 22.990 115.219 1.00 41.75 639 HIS A O 1
ATOM 4934 N N . PRO A 1 642 ? 37.783 20.864 115.557 1.00 46.12 640 PRO A N 1
ATOM 4935 C CA . PRO A 1 642 ? 36.397 21.360 115.462 1.00 49.42 640 PRO A CA 1
ATOM 4936 C C . PRO A 1 642 ? 36.018 22.445 116.502 1.00 41.81 640 PRO A C 1
ATOM 4937 O O . PRO A 1 642 ? 35.405 23.429 116.097 1.00 42.76 640 PRO A O 1
ATOM 4941 N N . SER A 1 643 ? 36.386 22.295 117.777 1.00 34.84 641 SER A N 1
ATOM 4942 C CA . SER A 1 643 ? 36.130 23.345 118.789 1.00 36.25 641 SER A CA 1
ATOM 4943 C C . SER A 1 643 ? 36.687 24.690 118.352 1.00 38.07 641 SER A C 1
ATOM 4944 O O . SER A 1 643 ? 35.995 25.693 118.395 1.00 46.34 641 SER A O 1
ATOM 4947 N N . ILE A 1 644 ? 37.958 24.693 117.955 1.00 34.91 642 ILE A N 1
ATOM 4948 C CA . ILE A 1 644 ? 38.667 25.912 117.605 1.00 33.29 642 ILE A CA 1
ATOM 4949 C C . ILE A 1 644 ? 37.943 26.675 116.510 1.00 33.05 642 ILE A C 1
ATOM 4950 O O . ILE A 1 644 ? 37.695 27.866 116.648 1.00 33.03 642 ILE A O 1
ATOM 4955 N N . ILE A 1 645 ? 37.595 25.988 115.429 1.00 32.67 643 ILE A N 1
ATOM 4956 C CA . ILE A 1 645 ? 37.019 26.665 114.286 1.00 29.11 643 ILE A CA 1
ATOM 4957 C C . ILE A 1 645 ? 35.595 27.153 114.646 1.00 38.47 643 ILE A C 1
ATOM 4958 O O . ILE A 1 645 ? 35.187 28.245 114.250 1.00 45.48 643 ILE A O 1
ATOM 4963 N N . ASN A 1 646 ? 34.862 26.368 115.432 1.00 33.06 644 ASN A N 1
ATOM 4964 C CA . ASN A 1 646 ? 33.596 26.827 115.984 1.00 36.50 644 ASN A CA 1
ATOM 4965 C C . ASN A 1 646 ? 33.754 28.132 116.754 1.00 41.45 644 ASN A C 1
ATOM 4966 O O . ASN A 1 646 ? 32.970 29.062 116.591 1.00 44.72 644 ASN A O 1
ATOM 4971 N N . PHE A 1 647 ? 34.771 28.184 117.604 1.00 34.27 645 PHE A N 1
ATOM 4972 C CA . PHE A 1 647 ? 35.059 29.377 118.377 1.00 35.24 645 PHE A CA 1
ATOM 4973 C C . PHE A 1 647 ? 35.379 30.578 117.492 1.00 38.20 645 PHE A C 1
ATOM 4974 O O . PHE A 1 647 ? 34.765 31.629 117.619 1.00 41.38 645 PHE A O 1
ATOM 4982 N N . LEU A 1 648 ? 36.347 30.404 116.602 1.00 38.85 646 LEU A N 1
ATOM 4983 C CA . LEU A 1 648 ? 36.827 31.475 115.742 1.00 39.83 646 LEU A CA 1
ATOM 4984 C C . LEU A 1 648 ? 35.720 32.070 114.895 1.00 42.40 646 LEU A C 1
ATOM 4985 O O . LEU A 1 648 ? 35.588 33.295 114.825 1.00 49.66 646 LEU A O 1
ATOM 4990 N N . LEU A 1 649 ? 34.922 31.212 114.264 1.00 39.13 647 LEU A N 1
ATOM 4991 C CA . LEU A 1 649 ? 33.811 31.686 113.435 1.00 39.91 647 LEU A CA 1
ATOM 4992 C C . LEU A 1 649 ? 32.769 32.428 114.265 1.00 43.19 647 LEU A C 1
ATOM 4993 O O . LEU A 1 649 ? 32.224 33.444 113.836 1.00 47.99 647 LEU A O 1
ATOM 4998 N N . SER A 1 650 ? 32.498 31.909 115.457 1.00 43.08 648 SER A N 1
ATOM 4999 C CA . SER A 1 650 ? 31.539 32.517 116.370 1.00 43.57 648 SER A CA 1
ATOM 5000 C C . SER A 1 650 ? 32.021 33.909 116.751 1.00 45.85 648 SER A C 1
ATOM 5001 O O . SER A 1 650 ? 31.248 34.865 116.819 1.00 51.80 648 SER A O 1
ATOM 5004 N N . MET A 1 651 ? 33.319 34.014 116.985 1.00 40.78 649 MET A N 1
ATOM 5005 C CA . MET A 1 651 ? 33.905 35.275 117.385 1.00 43.33 649 MET A CA 1
ATOM 5006 C C . MET A 1 651 ? 33.836 36.264 116.238 1.00 50.75 649 MET A C 1
ATOM 5007 O O . MET A 1 651 ? 33.606 37.460 116.454 1.00 52.00 649 MET A O 1
ATOM 5012 N N . ASN A 1 652 ? 33.991 35.765 115.014 1.00 45.93 650 ASN A N 1
ATOM 5013 C CA . ASN A 1 652 ? 33.937 36.656 113.869 1.00 43.08 650 ASN A CA 1
ATOM 5014 C C . ASN A 1 652 ? 32.583 37.325 113.684 1.00 50.32 650 ASN A C 1
ATOM 5015 O O . ASN A 1 652 ? 32.532 38.432 113.163 1.00 59.20 650 ASN A O 1
ATOM 5020 N N . ASP A 1 653 ? 31.499 36.655 114.092 1.00 54.03 651 ASP A N 1
ATOM 5021 C CA . ASP A 1 653 ? 30.138 37.224 114.015 1.00 56.29 651 ASP A CA 1
ATOM 5022 C C . ASP A 1 653 ? 30.068 38.532 114.795 1.00 56.46 651 ASP A C 1
ATOM 5023 O O . ASP A 1 653 ? 29.404 39.486 114.389 1.00 58.24 651 ASP A O 1
ATOM 5028 N N . ARG A 1 654 ? 30.780 38.550 115.918 1.00 52.80 652 ARG A N 1
ATOM 5029 C CA . ARG A 1 654 ? 30.850 39.690 116.818 1.00 55.12 652 ARG A CA 1
ATOM 5030 C C . ARG A 1 654 ? 31.887 40.742 116.410 1.00 57.98 652 ARG A C 1
ATOM 5031 O O . ARG A 1 654 ? 31.697 41.934 116.657 1.00 64.83 652 ARG A O 1
ATOM 5039 N N . LEU A 1 655 ? 32.980 40.302 115.793 1.00 56.10 653 LEU A N 1
ATOM 5040 C CA . LEU A 1 655 ? 34.097 41.195 115.499 1.00 53.98 653 LEU A CA 1
ATOM 5041 C C . LEU A 1 655 ? 34.127 41.665 114.060 1.00 57.75 653 LEU A C 1
ATOM 5042 O O . LEU A 1 655 ? 34.687 42.721 113.772 1.00 63.09 653 LEU A O 1
ATOM 5047 N N . GLN A 1 656 ? 33.543 40.868 113.167 1.00 56.76 654 GLN A N 1
ATOM 5048 C CA . GLN A 1 656 ? 33.480 41.187 111.740 1.00 56.58 654 GLN A CA 1
ATOM 5049 C C . GLN A 1 656 ? 34.854 41.573 111.204 1.00 57.89 654 GLN A C 1
ATOM 5050 O O . GLN A 1 656 ? 35.045 42.688 110.716 1.00 61.10 654 GLN A O 1
ATOM 5056 N N . VAL A 1 657 ? 35.807 40.650 111.321 1.00 56.95 655 VAL A N 1
ATOM 5057 C CA . VAL A 1 657 ? 37.190 40.894 110.926 1.00 52.45 655 VAL A CA 1
ATOM 5058 C C . VAL A 1 657 ? 37.300 41.009 109.403 1.00 58.55 655 VAL A C 1
ATOM 5059 O O . VAL A 1 657 ? 36.653 40.269 108.660 1.00 64.45 655 VAL A O 1
ATOM 5063 N N . THR A 1 658 ? 38.101 41.969 108.949 1.00 56.28 656 THR A N 1
ATOM 5064 C CA . THR A 1 658 ? 38.227 42.270 107.532 1.00 57.66 656 THR A CA 1
ATOM 5065 C C . THR A 1 658 ? 39.673 42.471 107.146 1.00 62.02 656 THR A C 1
ATOM 5066 O O . THR A 1 658 ? 40.575 42.223 107.935 1.00 63.73 656 THR A O 1
ATOM 5070 N N . THR A 1 659 ? 39.886 42.966 105.935 1.00 66.72 657 THR A N 1
ATOM 5071 C CA . THR A 1 659 ? 41.231 43.202 105.433 1.00 68.89 657 THR A CA 1
ATOM 5072 C C . THR A 1 659 ? 41.929 44.316 106.207 1.00 69.22 657 THR A C 1
ATOM 5073 O O . THR A 1 659 ? 43.146 44.278 106.419 1.00 63.46 657 THR A O 1
ATOM 5077 N N . GLU A 1 660 ? 41.146 45.291 106.661 1.00 72.52 658 GLU A N 1
ATOM 5078 C CA . GLU A 1 660 ? 41.697 46.448 107.356 1.00 72.98 658 GLU A CA 1
ATOM 5079 C C . GLU A 1 660 ? 41.965 46.184 108.839 1.00 70.39 658 GLU A C 1
ATOM 5080 O O . GLU A 1 660 ? 42.434 47.064 109.562 1.00 65.67 658 GLU A O 1
ATOM 5086 N N . THR A 1 661 ? 41.682 44.966 109.288 1.00 73.49 659 THR A N 1
ATOM 5087 C CA . THR A 1 661 ? 41.858 44.621 110.697 1.00 67.26 659 THR A CA 1
ATOM 5088 C C . THR A 1 661 ? 43.323 44.582 111.090 1.00 62.76 659 THR A C 1
ATOM 5089 O O . THR A 1 661 ? 44.116 43.869 110.479 1.00 57.94 659 THR A O 1
ATOM 5093 N N . GLN A 1 662 ? 43.679 45.344 112.117 1.00 58.48 660 GLN A N 1
ATOM 5094 C CA . GLN A 1 662 ? 45.021 45.274 112.662 1.00 53.90 660 GLN A CA 1
ATOM 5095 C C . GLN A 1 662 ? 44.964 44.984 114.156 1.00 48.97 660 GLN A C 1
ATOM 5096 O O . GLN A 1 662 ? 44.630 45.844 114.968 1.00 53.82 660 GLN A O 1
ATOM 5102 N N . LEU A 1 663 ? 45.308 43.752 114.505 1.00 45.82 661 LEU A N 1
ATOM 5103 C CA . LEU A 1 663 ? 45.164 43.261 115.866 1.00 44.73 661 LEU A CA 1
ATOM 5104 C C . LEU A 1 663 ? 46.501 43.201 116.579 1.00 41.56 661 LEU A C 1
ATOM 5105 O O . LEU A 1 663 ? 47.471 42.661 116.041 1.00 45.35 661 LEU A O 1
ATOM 5110 N N . LEU A 1 664 ? 46.551 43.743 117.794 1.00 39.96 662 LEU A N 1
ATOM 5111 C CA . LEU A 1 664 ? 47.769 43.673 118.587 1.00 41.97 662 LEU A CA 1
ATOM 5112 C C . LEU A 1 664 ? 47.737 42.475 119.522 1.00 42.22 662 LEU A C 1
ATOM 5113 O O . LEU A 1 664 ? 47.055 42.496 120.550 1.00 48.21 662 LEU A O 1
ATOM 5118 N N . ALA A 1 665 ? 48.482 41.435 119.154 1.00 36.61 663 ALA A N 1
ATOM 5119 C CA . ALA A 1 665 ? 48.585 40.231 119.958 1.00 33.86 663 ALA A CA 1
ATOM 5120 C C . ALA A 1 665 ? 49.622 40.364 121.092 1.00 40.73 663 ALA A C 1
ATOM 5121 O O . ALA A 1 665 ? 50.826 40.474 120.845 1.00 35.42 663 ALA A O 1
ATOM 5123 N N . ILE A 1 666 ? 49.147 40.335 122.337 1.00 44.30 664 ILE A N 1
ATOM 5124 C CA . ILE A 1 666 ? 50.011 40.562 123.498 1.00 44.49 664 ILE A CA 1
ATOM 5125 C C . ILE A 1 666 ? 50.049 39.384 124.452 1.00 39.41 664 ILE A C 1
ATOM 5126 O O . ILE A 1 666 ? 50.886 39.332 125.338 1.00 42.88 664 ILE A O 1
ATOM 5131 N N . THR A 1 667 ? 49.122 38.453 124.285 1.00 37.03 665 THR A N 1
ATOM 5132 C CA . THR A 1 667 ? 48.967 37.367 125.238 1.00 33.56 665 THR A CA 1
ATOM 5133 C C . THR A 1 667 ? 49.905 36.212 124.926 1.00 34.15 665 THR A C 1
ATOM 5134 O O . THR A 1 667 ? 49.987 35.769 123.771 1.00 37.33 665 THR A O 1
ATOM 5138 N N . THR A 1 668 ? 50.599 35.726 125.957 1.00 26.28 666 THR A N 1
ATOM 5139 C CA . THR A 1 668 ? 51.390 34.506 125.841 1.00 32.42 666 THR A CA 1
ATOM 5140 C C . THR A 1 668 ? 50.629 33.369 125.149 1.00 35.56 666 THR A C 1
ATOM 5141 O O . THR A 1 668 ? 49.432 33.174 125.370 1.00 42.44 666 THR A O 1
ATOM 5145 N N . TYR A 1 669 ? 51.326 32.614 124.310 1.00 31.00 667 TYR A N 1
ATOM 5146 C CA . TYR A 1 669 ? 50.676 31.524 123.592 1.00 30.07 667 TYR A CA 1
ATOM 5147 C C . TYR A 1 669 ? 50.500 30.326 124.511 1.00 30.11 667 TYR A C 1
ATOM 5148 O O . TYR A 1 669 ? 49.925 29.309 124.120 1.00 37.04 667 TYR A O 1
ATOM 5157 N N . ALA A 1 670 ? 50.985 30.457 125.739 1.00 27.86 668 ALA A N 1
ATOM 5158 C CA . ALA A 1 670 ? 50.738 29.449 126.761 1.00 29.16 668 ALA A CA 1
ATOM 5159 C C . ALA A 1 670 ? 49.444 29.742 127.500 1.00 28.87 668 ALA A C 1
ATOM 5160 O O . ALA A 1 670 ? 49.162 29.132 128.522 1.00 33.87 668 ALA A O 1
ATOM 5162 N N . PHE A 1 671 ? 48.681 30.696 126.973 1.00 31.25 669 PHE A N 1
ATOM 5163 C CA . PHE A 1 671 ? 47.330 31.015 127.433 1.00 29.82 669 PHE A CA 1
ATOM 5164 C C . PHE A 1 671 ? 46.418 30.881 126.216 1.00 29.76 669 PHE A C 1
ATOM 5165 O O . PHE A 1 671 ? 46.695 31.460 125.170 1.00 20.82 669 PHE A O 1
ATOM 5173 N N . ASP A 1 672 ? 45.351 30.102 126.328 1.00 29.18 670 ASP A N 1
ATOM 5174 C CA . ASP A 1 672 ? 44.621 29.701 125.122 1.00 28.22 670 ASP A CA 1
ATOM 5175 C C . ASP A 1 672 ? 44.015 30.884 124.376 1.00 23.95 670 ASP A C 1
ATOM 5176 O O . ASP A 1 672 ? 43.778 30.790 123.172 1.00 27.63 670 ASP A O 1
ATOM 5181 N N . ILE A 1 673 ? 43.792 32.005 125.062 1.00 26.87 671 ILE A N 1
ATOM 5182 C CA . ILE A 1 673 ? 43.054 33.111 124.440 1.00 29.97 671 ILE A CA 1
ATOM 5183 C C . ILE A 1 673 ? 43.891 33.744 123.332 1.00 28.90 671 ILE A C 1
ATOM 5184 O O . ILE A 1 673 ? 43.357 34.388 122.428 1.00 24.02 671 ILE A O 1
ATOM 5189 N N . SER A 1 674 ? 45.198 33.506 123.383 1.00 31.39 672 SER A N 1
ATOM 5190 C CA . SER A 1 674 ? 46.120 33.978 122.358 1.00 33.80 672 SER A CA 1
ATOM 5191 C C . SER A 1 674 ? 45.774 33.406 120.988 1.00 33.29 672 SER A C 1
ATOM 5192 O O . SER A 1 674 ? 46.078 34.012 119.956 1.00 34.49 672 SER A O 1
ATOM 5195 N N . ILE A 1 675 ? 45.164 32.225 120.989 1.00 27.06 673 ILE A N 1
ATOM 5196 C CA . ILE A 1 675 ? 44.646 31.604 119.770 1.00 29.32 673 ILE A CA 1
ATOM 5197 C C . ILE A 1 675 ? 43.840 32.589 118.898 1.00 34.39 673 ILE A C 1
ATOM 5198 O O . ILE A 1 675 ? 44.053 32.670 117.688 1.00 35.45 673 ILE A O 1
ATOM 5203 N N . LEU A 1 676 ? 42.929 33.340 119.517 1.00 31.82 674 LEU A N 1
ATOM 5204 C CA . LEU A 1 676 ? 42.122 34.336 118.813 1.00 35.75 674 LEU A CA 1
ATOM 5205 C C . LEU A 1 676 ? 42.979 35.457 118.229 1.00 41.93 674 LEU A C 1
ATOM 5206 O O . LEU A 1 676 ? 42.739 35.929 117.120 1.00 45.83 674 LEU A O 1
ATOM 5211 N N . GLU A 1 677 ? 43.972 35.878 119.003 1.00 38.76 675 GLU A N 1
ATOM 5212 C CA . GLU A 1 677 ? 44.830 37.000 118.658 1.00 39.09 675 GLU A CA 1
ATOM 5213 C C . GLU A 1 677 ? 45.771 36.668 117.509 1.00 44.55 675 GLU A C 1
ATOM 5214 O O . GLU A 1 677 ? 46.054 37.511 116.653 1.00 50.94 675 GLU A O 1
ATOM 5220 N N . LEU A 1 678 ? 46.270 35.440 117.500 1.00 40.48 676 LEU A N 1
ATOM 5221 C CA . LEU A 1 678 ? 47.270 35.042 116.519 1.00 39.63 676 LEU A CA 1
ATOM 5222 C C . LEU A 1 678 ? 46.671 34.533 115.195 1.00 41.56 676 LEU A C 1
ATOM 5223 O O . LEU A 1 678 ? 47.369 34.452 114.195 1.00 52.52 676 LEU A O 1
ATOM 5228 N N . LEU A 1 679 ? 45.383 34.210 115.174 1.00 34.79 677 LEU A N 1
ATOM 5229 C CA . LEU A 1 679 ? 44.811 33.566 113.997 1.00 38.56 677 LEU A CA 1
ATOM 5230 C C . LEU A 1 679 ? 43.738 34.365 113.284 1.00 42.93 677 LEU A C 1
ATOM 5231 O O . LEU A 1 679 ? 43.763 34.490 112.063 1.00 53.59 677 LEU A O 1
ATOM 5236 N N . ILE A 1 680 ? 42.782 34.902 114.028 1.00 42.36 678 ILE A N 1
ATOM 5237 C CA . ILE A 1 680 ? 41.566 35.364 113.370 1.00 46.97 678 ILE A CA 1
ATOM 5238 C C . ILE A 1 680 ? 41.753 36.476 112.319 1.00 48.23 678 ILE A C 1
ATOM 5239 O O . ILE A 1 680 ? 40.935 36.563 111.404 1.00 53.23 678 ILE A O 1
ATOM 5244 N N . PRO A 1 681 ? 42.821 37.308 112.404 1.00 46.63 679 PRO A N 1
ATOM 5245 C CA . PRO A 1 681 ? 42.871 38.205 111.244 1.00 42.61 679 PRO A CA 1
ATOM 5246 C C . PRO A 1 681 ? 43.391 37.467 110.020 1.00 46.69 679 PRO A C 1
ATOM 5247 O O . PRO A 1 681 ? 43.046 37.839 108.898 1.00 49.37 679 PRO A O 1
ATOM 5251 N N . LEU A 1 682 ? 44.205 36.433 110.234 1.00 46.53 680 LEU A N 1
ATOM 5252 C CA . LEU A 1 682 ? 44.746 35.668 109.114 1.00 46.78 680 LEU A CA 1
ATOM 5253 C C . LEU A 1 682 ? 43.639 34.944 108.344 1.00 48.59 680 LEU A C 1
ATOM 5254 O O . LEU A 1 682 ? 43.745 34.749 107.141 1.00 49.49 680 LEU A O 1
ATOM 5259 N N . MET A 1 683 ? 42.574 34.552 109.037 1.00 49.99 681 MET A N 1
ATOM 5260 C CA . MET A 1 683 ? 41.407 33.977 108.370 1.00 49.40 681 MET A CA 1
ATOM 5261 C C . MET A 1 683 ? 40.717 34.959 107.401 1.00 50.49 681 MET A C 1
ATOM 5262 O O . MET A 1 683 ? 39.948 34.539 106.523 1.00 54.42 681 MET A O 1
ATOM 5267 N N . TYR A 1 684 ? 40.977 36.257 107.540 1.00 46.22 682 TYR A N 1
ATOM 5268 C CA . TYR A 1 684 ? 40.208 37.219 106.752 1.00 52.55 682 TYR A CA 1
ATOM 5269 C C . TYR A 1 684 ? 41.038 38.231 105.952 1.00 57.64 682 TYR A C 1
ATOM 5270 O O . TYR A 1 684 ? 40.474 39.058 105.224 1.00 62.81 682 TYR A O 1
ATOM 5279 N N . GLY A 1 685 ? 42.364 38.152 106.063 1.00 47.55 683 GLY A N 1
ATOM 5280 C CA . GLY A 1 685 ? 43.243 38.956 105.230 1.00 44.64 683 GLY A CA 1
ATOM 5281 C C . GLY A 1 685 ? 43.859 40.158 105.925 1.00 49.93 683 GLY A C 1
ATOM 5282 O O . GLY A 1 685 ? 44.593 40.946 105.308 1.00 54.13 683 GLY A O 1
ATOM 5283 N N . GLY A 1 686 ? 43.560 40.299 107.214 1.00 43.22 684 GLY A N 1
ATOM 5284 C CA . GLY A 1 686 ? 44.094 41.382 108.023 1.00 47.25 684 GLY A CA 1
ATOM 5285 C C . GLY A 1 686 ? 45.515 41.156 108.519 1.00 46.14 684 GLY A C 1
ATOM 5286 O O . GLY A 1 686 ? 46.200 40.247 108.061 1.00 46.92 684 GLY A O 1
ATOM 5287 N N . VAL A 1 687 ? 45.952 41.988 109.461 1.00 50.20 685 VAL A N 1
ATOM 5288 C CA . VAL A 1 687 ? 47.321 41.950 109.966 1.00 48.71 685 VAL A CA 1
ATOM 5289 C C . VAL A 1 687 ? 47.424 41.574 111.449 1.00 50.26 685 VAL A C 1
ATOM 5290 O O . VAL A 1 687 ? 46.713 42.120 112.299 1.00 51.59 685 VAL A O 1
ATOM 5294 N N . VAL A 1 688 ? 48.315 40.639 111.762 1.00 47.79 686 VAL A N 1
ATOM 5295 C CA . VAL A 1 688 ? 48.644 40.356 113.158 1.00 47.73 686 VAL A CA 1
ATOM 5296 C C . VAL A 1 688 ? 49.927 41.086 113.556 1.00 45.95 686 VAL A C 1
ATOM 5297 O O . VAL A 1 688 ? 50.994 40.822 113.003 1.00 44.44 686 VAL A O 1
ATOM 5301 N N . HIS A 1 689 ? 49.818 42.011 114.504 1.00 42.47 687 HIS A N 1
ATOM 5302 C CA . HIS A 1 689 ? 51.000 42.616 115.099 1.00 43.10 687 HIS A CA 1
ATOM 5303 C C . HIS A 1 689 ? 51.435 41.778 116.299 1.00 47.22 687 HIS A C 1
ATOM 5304 O O . HIS A 1 689 ? 50.789 41.796 117.355 1.00 45.97 687 HIS A O 1
ATOM 5311 N N . VAL A 1 690 ? 52.511 41.015 116.131 1.00 44.18 688 VAL A N 1
ATOM 5312 C CA . VAL A 1 690 ? 53.040 40.244 117.247 1.00 41.32 688 VAL A CA 1
ATOM 5313 C C . VAL A 1 690 ? 53.838 41.168 118.162 1.00 47.45 688 VAL A C 1
ATOM 5314 O O . VAL A 1 690 ? 54.921 41.640 117.814 1.00 53.39 688 VAL A O 1
ATOM 5318 N N . CYS A 1 691 ? 53.274 41.435 119.334 1.00 44.88 689 CYS A N 1
ATOM 5319 C CA . CYS A 1 691 ? 53.846 42.398 120.264 1.00 40.63 689 CYS A CA 1
ATOM 5320 C C . CYS A 1 691 ? 54.949 41.790 121.117 1.00 43.93 689 CYS A C 1
ATOM 5321 O O . CYS A 1 691 ? 54.711 40.825 121.847 1.00 45.94 689 CYS A O 1
ATOM 5324 N N . PRO A 1 692 ? 56.159 42.363 121.043 1.00 48.55 690 PRO A N 1
ATOM 5325 C CA . PRO A 1 692 ? 57.258 41.857 121.871 1.00 49.24 690 PRO A CA 1
ATOM 5326 C C . PRO A 1 692 ? 56.871 41.923 123.339 1.00 52.90 690 PRO A C 1
ATOM 5327 O O . PRO A 1 692 ? 56.085 42.772 123.760 1.00 59.99 690 PRO A O 1
ATOM 5331 N N . ARG A 1 693 ? 57.414 41.007 124.113 1.00 50.99 691 ARG A N 1
ATOM 5332 C CA . ARG A 1 693 ? 56.959 40.830 125.468 1.00 49.59 691 ARG A CA 1
ATOM 5333 C C . ARG A 1 693 ? 57.351 42.019 126.320 1.00 58.04 691 ARG A C 1
ATOM 5334 O O . ARG A 1 693 ? 56.598 42.429 127.201 1.00 64.15 691 ARG A O 1
ATOM 5342 N N . GLU A 1 694 ? 58.516 42.596 126.045 1.00 60.76 692 GLU A N 1
ATOM 5343 C CA . GLU A 1 694 ? 58.973 43.736 126.838 1.00 65.76 692 GLU A CA 1
ATOM 5344 C C . GLU A 1 694 ? 58.074 44.951 126.644 1.00 65.80 692 GLU A C 1
ATOM 5345 O O . GLU A 1 694 ? 57.968 45.792 127.527 1.00 71.69 692 GLU A O 1
ATOM 5351 N N . VAL A 1 695 ? 57.418 45.038 125.495 1.00 63.17 693 VAL A N 1
ATOM 5352 C CA . VAL A 1 695 ? 56.561 46.177 125.202 1.00 59.75 693 VAL A CA 1
ATOM 5353 C C . VAL A 1 695 ? 55.215 46.043 125.927 1.00 63.40 693 VAL A C 1
ATOM 5354 O O . VAL A 1 695 ? 54.667 47.033 126.419 1.00 64.32 693 VAL A O 1
ATOM 5358 N N . SER A 1 696 ? 54.694 44.819 126.016 1.00 64.22 694 SER A N 1
ATOM 5359 C CA . SER A 1 696 ? 53.363 44.591 126.597 1.00 62.27 694 SER A CA 1
ATOM 5360 C C . SER A 1 696 ? 53.354 44.587 128.122 1.00 57.35 694 SER A C 1
ATOM 5361 O O . SER A 1 696 ? 52.293 44.488 128.740 1.00 62.63 694 SER A O 1
ATOM 5364 N N . GLN A 1 697 ? 54.530 44.689 128.731 1.00 52.78 695 GLN A N 1
ATOM 5365 C CA . GLN A 1 697 ? 54.623 44.714 130.183 1.00 53.72 695 GLN A CA 1
ATOM 5366 C C . GLN A 1 697 ? 55.069 46.084 130.685 1.00 59.41 695 GLN A C 1
ATOM 5367 O O . GLN A 1 697 ? 55.351 46.272 131.868 1.00 60.37 695 GLN A O 1
ATOM 5373 N N . ASP A 1 698 ? 55.130 47.039 129.767 1.00 57.65 696 ASP A N 1
ATOM 5374 C CA . ASP A 1 698 ? 55.462 48.408 130.105 1.00 60.12 696 ASP A CA 1
ATOM 5375 C C . ASP A 1 698 ? 54.378 49.329 129.531 1.00 61.68 696 ASP A C 1
ATOM 5376 O O . ASP A 1 698 ? 54.217 49.432 128.314 1.00 63.81 696 ASP A O 1
ATOM 5381 N N . GLY A 1 699 ? 53.625 49.979 130.412 1.00 60.29 697 GLY A N 1
ATOM 5382 C CA . GLY A 1 699 ? 52.511 50.812 129.995 1.00 65.17 697 GLY A CA 1
ATOM 5383 C C . GLY A 1 699 ? 52.863 51.894 128.986 1.00 70.52 697 GLY A C 1
ATOM 5384 O O . GLY A 1 699 ? 52.191 52.044 127.963 1.00 68.03 697 GLY A O 1
ATOM 5385 N N . ILE A 1 700 ? 53.922 52.647 129.269 1.00 71.34 698 ILE A N 1
ATOM 5386 C CA . ILE A 1 700 ? 54.338 53.736 128.393 1.00 71.70 698 ILE A CA 1
ATOM 5387 C C . ILE A 1 700 ? 54.842 53.186 127.067 1.00 70.71 698 ILE A C 1
ATOM 5388 O O . ILE A 1 700 ? 54.607 53.758 125.999 1.00 77.29 698 ILE A O 1
ATOM 5393 N N . GLN A 1 701 ? 55.519 52.053 127.131 1.00 62.42 699 GLN A N 1
ATOM 5394 C CA . GLN A 1 701 ? 56.013 51.441 125.919 1.00 59.92 699 GLN A CA 1
ATOM 5395 C C . GLN A 1 701 ? 54.858 50.877 125.075 1.00 59.48 699 GLN A C 1
ATOM 5396 O O . GLN A 1 701 ? 54.945 50.849 123.843 1.00 55.09 699 GLN A O 1
ATOM 5402 N N . LEU A 1 702 ? 53.775 50.455 125.735 1.00 57.77 700 LEU A N 1
ATOM 5403 C CA . LEU A 1 702 ? 52.597 49.939 125.029 1.00 52.74 700 LEU A CA 1
ATOM 5404 C C . LEU A 1 702 ? 51.726 51.072 124.488 1.00 53.83 700 LEU A C 1
ATOM 5405 O O . LEU A 1 702 ? 51.123 50.932 123.428 1.00 53.75 700 LEU A O 1
ATOM 5410 N N . VAL A 1 703 ? 51.658 52.189 125.206 1.00 55.84 701 VAL A N 1
ATOM 5411 C CA . VAL A 1 703 ? 50.980 53.371 124.680 1.00 59.41 701 VAL A CA 1
ATOM 5412 C C . VAL A 1 703 ? 51.640 53.820 123.377 1.00 59.26 701 VAL A C 1
ATOM 5413 O O . VAL A 1 703 ? 50.956 54.207 122.431 1.00 66.09 701 VAL A O 1
ATOM 5417 N N . ASP A 1 704 ? 52.966 53.743 123.320 1.00 57.27 702 ASP A N 1
ATOM 5418 C CA . ASP A 1 704 ? 53.696 54.205 122.143 1.00 65.86 702 ASP A CA 1
ATOM 5419 C C . ASP A 1 704 ? 53.544 53.247 120.969 1.00 70.69 702 ASP A C 1
ATOM 5420 O O . ASP A 1 704 ? 53.413 53.683 119.822 1.00 74.63 702 ASP A O 1
ATOM 5425 N N . TYR A 1 705 ? 53.567 51.947 121.252 1.00 63.60 703 TYR A N 1
ATOM 5426 C CA . TYR A 1 705 ? 53.431 50.953 120.196 1.00 63.17 703 TYR A CA 1
ATOM 5427 C C . TYR A 1 705 ? 52.028 51.048 119.601 1.00 69.74 703 TYR A C 1
ATOM 5428 O O . TYR A 1 705 ? 51.839 50.798 118.411 1.00 75.66 703 TYR A O 1
ATOM 5437 N N . LEU A 1 706 ? 51.051 51.422 120.428 1.00 71.99 704 LEU A N 1
ATOM 5438 C CA . LEU A 1 706 ? 49.658 51.525 119.988 1.00 71.20 704 LEU A CA 1
ATOM 5439 C C . LEU A 1 706 ? 49.420 52.725 119.081 1.00 85.44 704 LEU A C 1
ATOM 5440 O O . LEU A 1 706 ? 48.893 52.564 117.979 1.00 88.75 704 LEU A O 1
ATOM 5445 N N . ASN A 1 707 ? 49.796 53.919 119.556 1.00 90.21 705 ASN A N 1
ATOM 5446 C CA . ASN A 1 707 ? 49.655 55.164 118.788 1.00 96.29 705 ASN A CA 1
ATOM 5447 C C . ASN A 1 707 ? 50.338 55.075 117.437 1.00 91.51 705 ASN A C 1
ATOM 5448 O O . ASN A 1 707 ? 49.904 55.690 116.461 1.00 98.94 705 ASN A O 1
ATOM 5453 N N . ALA A 1 708 ? 51.416 54.300 117.398 1.00 81.91 706 ALA A N 1
ATOM 5454 C CA . ALA A 1 708 ? 52.179 54.109 116.181 1.00 74.32 706 ALA A CA 1
ATOM 5455 C C . ALA A 1 708 ? 51.462 53.180 115.206 1.00 77.97 706 ALA A C 1
ATOM 5456 O O . ALA A 1 708 ? 51.025 53.607 114.143 1.00 83.68 706 ALA A O 1
ATOM 5458 N N . LYS A 1 709 ? 51.323 51.913 115.578 1.00 75.47 707 LYS A N 1
ATOM 5459 C CA . LYS A 1 709 ? 50.928 50.877 114.623 1.00 74.32 707 LYS A CA 1
ATOM 5460 C C . LYS A 1 709 ? 49.434 50.860 114.228 1.00 81.50 707 LYS A C 1
ATOM 5461 O O . LYS A 1 709 ? 48.994 49.904 113.584 1.00 90.10 707 LYS A O 1
ATOM 5463 N N . SER A 1 710 ? 48.673 51.901 114.589 1.00 75.98 708 SER A N 1
ATOM 5464 C CA . SER A 1 710 ? 47.257 52.039 114.186 1.00 69.36 708 SER A CA 1
ATOM 5465 C C . SER A 1 710 ? 46.350 50.813 114.452 1.00 68.89 708 SER A C 1
ATOM 5466 O O . SER A 1 710 ? 45.553 50.419 113.592 1.00 66.49 708 SER A O 1
ATOM 5469 N N . ILE A 1 711 ? 46.463 50.238 115.648 1.00 62.64 709 ILE A N 1
ATOM 5470 C CA . ILE A 1 711 ? 45.709 49.051 116.060 1.00 52.29 709 ILE A CA 1
ATOM 5471 C C . ILE A 1 711 ? 44.196 49.276 116.146 1.00 57.71 709 ILE A C 1
ATOM 5472 O O . ILE A 1 711 ? 43.754 50.350 116.562 1.00 62.19 709 ILE A O 1
ATOM 5477 N N . ASN A 1 712 ? 43.400 48.272 115.765 1.00 56.71 710 ASN A N 1
ATOM 5478 C CA . ASN A 1 712 ? 41.943 48.387 115.889 1.00 59.58 710 ASN A CA 1
ATOM 5479 C C . ASN A 1 712 ? 41.236 47.168 116.530 1.00 53.15 710 ASN A C 1
ATOM 5480 O O . ASN A 1 712 ? 40.002 47.095 116.567 1.00 46.11 710 ASN A O 1
ATOM 5485 N N . VAL A 1 713 ? 42.011 46.216 117.040 1.00 51.06 711 VAL A N 1
ATOM 5486 C CA . VAL A 1 713 ? 41.468 45.173 117.921 1.00 47.30 711 VAL A CA 1
ATOM 5487 C C . VAL A 1 713 ? 42.516 44.870 118.989 1.00 46.29 711 VAL A C 1
ATOM 5488 O O . VAL A 1 713 ? 43.693 44.676 118.677 1.00 51.21 711 VAL A O 1
ATOM 5492 N N . LEU A 1 714 ? 42.103 44.841 120.249 1.00 41.54 712 LEU A N 1
ATOM 5493 C CA . LEU A 1 714 ? 43.029 44.499 121.323 1.00 41.33 712 LEU A CA 1
ATOM 5494 C C . LEU A 1 714 ? 42.319 43.637 122.349 1.00 41.75 712 LEU A C 1
ATOM 5495 O O . LEU A 1 714 ? 41.272 44.023 122.868 1.00 40.18 712 LEU A O 1
ATOM 5500 N N . GLN A 1 715 ? 42.875 42.464 122.631 1.00 43.95 713 GLN A N 1
ATOM 5501 C CA . GLN A 1 715 ? 42.342 41.620 123.698 1.00 42.20 713 GLN A CA 1
ATOM 5502 C C . GLN A 1 715 ? 43.393 41.452 124.799 1.00 42.13 713 GLN A C 1
ATOM 5503 O O . GLN A 1 715 ? 44.585 41.295 124.524 1.00 39.10 713 GLN A O 1
ATOM 5509 N N . ALA A 1 716 ? 42.934 41.515 126.045 1.00 38.59 714 ALA A N 1
ATOM 5510 C CA . ALA A 1 716 ? 43.818 41.561 127.198 1.00 40.30 714 ALA A CA 1
ATOM 5511 C C . ALA A 1 716 ? 43.056 41.297 128.494 1.00 44.01 714 ALA A C 1
ATOM 5512 O O . ALA A 1 716 ? 41.873 41.625 128.606 1.00 44.60 714 ALA A O 1
ATOM 5514 N N . THR A 1 717 ? 43.742 40.714 129.472 1.00 39.32 715 THR A N 1
ATOM 5515 C CA . THR A 1 717 ? 43.203 40.603 130.820 1.00 34.66 715 THR A CA 1
ATOM 5516 C C . THR A 1 717 ? 43.154 41.984 131.480 1.00 44.17 715 THR A C 1
ATOM 5517 O O . THR A 1 717 ? 43.930 42.886 131.115 1.00 46.52 715 THR A O 1
ATOM 5521 N N . PRO A 1 718 ? 42.237 42.160 132.450 1.00 45.64 716 PRO A N 1
ATOM 5522 C CA . PRO A 1 718 ? 42.122 43.409 133.223 1.00 38.11 716 PRO A CA 1
ATOM 5523 C C . PRO A 1 718 ? 43.454 44.002 133.651 1.00 40.87 716 PRO A C 1
ATOM 5524 O O . PRO A 1 718 ? 43.643 45.207 133.518 1.00 44.54 716 PRO A O 1
ATOM 5528 N N . ALA A 1 719 ? 44.366 43.166 134.134 1.00 42.95 717 ALA A N 1
ATOM 5529 C CA . ALA A 1 719 ? 45.678 43.631 134.570 1.00 40.38 717 ALA A CA 1
ATOM 5530 C C . ALA A 1 719 ? 46.340 44.517 133.530 1.00 39.40 717 ALA A C 1
ATOM 5531 O O . ALA A 1 719 ? 46.858 45.578 133.862 1.00 40.70 717 ALA A O 1
ATOM 5533 N N . THR A 1 720 ? 46.308 44.089 132.272 1.00 40.28 718 THR A N 1
ATOM 5534 C CA . THR A 1 720 ? 46.895 44.874 131.194 1.00 35.31 718 THR A CA 1
ATOM 5535 C C . THR A 1 720 ? 46.109 46.166 130.978 1.00 39.84 718 THR A C 1
ATOM 5536 O O . THR A 1 720 ? 46.700 47.235 130.810 1.00 48.33 718 THR A O 1
ATOM 5540 N N . TRP A 1 721 ? 44.780 46.077 130.988 1.00 45.04 719 TRP A N 1
ATOM 5541 C CA . TRP A 1 721 ? 43.952 47.270 130.771 1.00 42.83 719 TRP A CA 1
ATOM 5542 C C . TRP A 1 721 ? 44.192 48.300 131.860 1.00 46.45 719 TRP A C 1
ATOM 5543 O O . TRP A 1 721 ? 44.303 49.492 131.566 1.00 49.00 719 TRP A O 1
ATOM 5554 N N . LYS A 1 722 ? 44.278 47.839 133.111 1.00 45.77 720 LYS A N 1
ATOM 5555 C CA . LYS A 1 722 ? 44.637 48.714 134.233 1.00 45.39 720 LYS A CA 1
ATOM 5556 C C . LYS A 1 722 ? 45.984 49.368 133.961 1.00 46.86 720 LYS A C 1
ATOM 5557 O O . LYS A 1 722 ? 46.126 50.579 134.125 1.00 49.65 720 LYS A O 1
ATOM 5563 N N . MET A 1 723 ? 46.964 48.572 133.528 1.00 48.09 721 MET A N 1
ATOM 5564 C CA . MET A 1 723 ? 48.319 49.083 133.271 1.00 51.70 721 MET A CA 1
ATOM 5565 C C . MET A 1 723 ? 48.299 50.236 132.256 1.00 55.02 721 MET A C 1
ATOM 5566 O O . MET A 1 723 ? 48.950 51.275 132.443 1.00 53.46 721 MET A O 1
ATOM 5571 N N . LEU A 1 724 ? 47.515 50.042 131.202 1.00 54.36 722 LEU A N 1
ATOM 5572 C CA . LEU A 1 724 ? 47.333 51.026 130.144 1.00 51.75 722 LEU A CA 1
ATOM 5573 C C . LEU A 1 724 ? 46.695 52.325 130.642 1.00 56.74 722 LEU A C 1
ATOM 5574 O O . LEU A 1 724 ? 47.201 53.411 130.375 1.00 70.13 722 LEU A O 1
ATOM 5579 N N . LEU A 1 725 ? 45.592 52.220 131.375 1.00 54.32 723 LEU A N 1
ATOM 5580 C CA . LEU A 1 725 ? 44.903 53.417 131.859 1.00 58.64 723 LEU A CA 1
ATOM 5581 C C . LEU A 1 725 ? 45.741 54.168 132.879 1.00 66.88 723 LEU A C 1
ATOM 5582 O O . LEU A 1 725 ? 45.660 55.390 132.975 1.00 82.97 723 LEU A O 1
ATOM 5587 N N . ASP A 1 726 ? 46.553 53.439 133.634 1.00 64.49 724 ASP A N 1
ATOM 5588 C CA . ASP A 1 726 ? 47.389 54.059 134.653 1.00 69.29 724 ASP A CA 1
ATOM 5589 C C . ASP A 1 726 ? 48.659 54.640 134.036 1.00 68.03 724 ASP A C 1
ATOM 5590 O O . ASP A 1 726 ? 49.515 55.165 134.751 1.00 73.84 724 ASP A O 1
ATOM 5592 N N . SER A 1 727 ? 48.772 54.555 132.711 1.00 65.86 725 SER A N 1
ATOM 5593 C CA . SER A 1 727 ? 49.936 55.094 132.002 1.00 70.31 725 SER A CA 1
ATOM 5594 C C . SER A 1 727 ? 49.566 56.247 131.073 1.00 79.31 725 SER A C 1
ATOM 5595 O O . SER A 1 727 ? 50.230 56.460 130.053 1.00 81.29 725 SER A O 1
ATOM 5598 N N . GLU A 1 728 ? 48.515 56.983 131.440 1.00 82.14 726 GLU A N 1
ATOM 5599 C CA . GLU A 1 728 ? 48.034 58.142 130.681 1.00 78.56 726 GLU A CA 1
ATOM 5600 C C . GLU A 1 728 ? 47.830 57.813 129.191 1.00 75.41 726 GLU A C 1
ATOM 5601 O O . GLU A 1 728 ? 48.378 58.479 128.311 1.00 77.85 726 GLU A O 1
ATOM 5603 N N . TRP A 1 729 ? 47.042 56.773 128.926 1.00 72.49 727 TRP A N 1
ATOM 5604 C CA . TRP A 1 729 ? 46.720 56.353 127.564 1.00 69.09 727 TRP A CA 1
ATOM 5605 C C . TRP A 1 729 ? 45.603 57.207 126.992 1.00 70.55 727 TRP A C 1
ATOM 5606 O O . TRP A 1 729 ? 44.579 57.411 127.642 1.00 70.82 727 TRP A O 1
ATOM 5617 N N . SER A 1 730 ? 45.792 57.690 125.770 1.00 75.43 728 SER A N 1
ATOM 5618 C CA . SER A 1 730 ? 44.874 58.668 125.184 1.00 82.47 728 SER A CA 1
ATOM 5619 C C . SER A 1 730 ? 43.523 58.082 124.733 1.00 78.75 728 SER A C 1
ATOM 5620 O O . SER A 1 730 ? 42.523 58.795 124.671 1.00 78.63 728 SER A O 1
ATOM 5623 N N . GLY A 1 731 ? 43.498 56.792 124.415 1.00 72.49 729 GLY A N 1
ATOM 5624 C CA . GLY A 1 731 ? 42.296 56.158 123.901 1.00 69.17 729 GLY A CA 1
ATOM 5625 C C . GLY A 1 731 ? 42.250 56.100 122.379 1.00 74.30 729 GLY A C 1
ATOM 5626 O O . GLY A 1 731 ? 42.960 56.840 121.694 1.00 85.11 729 GLY A O 1
ATOM 5627 N N . ASN A 1 732 ? 41.410 55.210 121.856 1.00 67.28 730 ASN A N 1
ATOM 5628 C CA . ASN A 1 732 ? 41.175 55.070 120.418 1.00 63.86 730 ASN A CA 1
ATOM 5629 C C . ASN A 1 732 ? 39.708 54.722 120.167 1.00 62.46 730 ASN A C 1
ATOM 5630 O O . ASN A 1 732 ? 39.228 53.679 120.624 1.00 64.76 730 ASN A O 1
ATOM 5635 N N . ALA A 1 733 ? 39.002 55.582 119.436 1.00 64.36 731 ALA A N 1
ATOM 5636 C CA . ALA A 1 733 ? 37.555 55.434 119.266 1.00 67.67 731 ALA A CA 1
ATOM 5637 C C . ALA A 1 733 ? 37.206 54.420 118.177 1.00 72.69 731 ALA A C 1
ATOM 5638 O O . ALA A 1 733 ? 36.039 54.063 118.001 1.00 76.80 731 ALA A O 1
ATOM 5640 N N . GLY A 1 734 ? 38.221 53.947 117.460 1.00 72.00 732 GLY A N 1
ATOM 5641 C CA . GLY A 1 734 ? 38.029 52.920 116.450 1.00 72.19 732 GLY A CA 1
ATOM 5642 C C . GLY A 1 734 ? 38.476 51.551 116.927 1.00 73.95 732 GLY A C 1
ATOM 5643 O O . GLY A 1 734 ? 38.398 50.566 116.186 1.00 75.26 732 GLY A O 1
ATOM 5644 N N . LEU A 1 735 ? 38.941 51.486 118.172 1.00 70.98 733 LEU A N 1
ATOM 5645 C CA . LEU A 1 735 ? 39.449 50.236 118.733 1.00 65.35 733 LEU A CA 1
ATOM 5646 C C . LEU A 1 735 ? 38.349 49.375 119.355 1.00 61.39 733 LEU A C 1
ATOM 5647 O O . LEU A 1 735 ? 37.547 49.847 120.165 1.00 63.80 733 LEU A O 1
ATOM 5652 N N . THR A 1 736 ? 38.318 48.108 118.966 1.00 56.66 734 THR A N 1
ATOM 5653 C CA . THR A 1 736 ? 37.450 47.140 119.610 1.00 54.30 734 THR A CA 1
ATOM 5654 C C . THR A 1 736 ? 38.229 46.387 120.683 1.00 51.91 734 THR A C 1
ATOM 5655 O O . THR A 1 736 ? 39.217 45.725 120.389 1.00 61.21 734 THR A O 1
ATOM 5659 N N . ALA A 1 737 ? 37.781 46.500 121.928 1.00 46.88 735 ALA A N 1
ATOM 5660 C CA . ALA A 1 737 ? 38.478 45.896 123.057 1.00 41.85 735 ALA A CA 1
ATOM 5661 C C . ALA A 1 737 ? 37.802 44.619 123.560 1.00 43.70 735 ALA A C 1
ATOM 5662 O O . ALA A 1 737 ? 36.578 44.480 123.543 1.00 46.90 735 ALA A O 1
ATOM 5664 N N . LEU A 1 738 ? 38.618 43.679 124.006 1.00 41.24 736 LEU A N 1
ATOM 5665 C CA . LEU A 1 738 ? 38.101 42.488 124.638 1.00 39.21 736 LEU A CA 1
ATOM 5666 C C . LEU A 1 738 ? 38.761 42.380 125.994 1.00 44.83 736 LEU A C 1
ATOM 5667 O O . LEU A 1 738 ? 39.975 42.555 126.121 1.00 43.22 736 LEU A O 1
ATOM 5672 N N . CYS A 1 739 ? 37.950 42.105 127.005 1.00 43.87 737 CYS A N 1
ATOM 5673 C CA . CYS A 1 739 ? 38.437 41.952 128.363 1.00 40.06 737 CYS A CA 1
ATOM 5674 C C . CYS A 1 739 ? 37.981 40.603 128.888 1.00 41.19 737 CYS A C 1
ATOM 5675 O O . CYS A 1 739 ? 36.778 40.338 128.921 1.00 44.40 737 CYS A O 1
ATOM 5678 N N . GLY A 1 740 ? 38.926 39.748 129.277 1.00 34.95 738 GLY A N 1
ATOM 5679 C CA . GLY A 1 740 ? 38.580 38.420 129.762 1.00 36.02 738 GLY A CA 1
ATOM 5680 C C . GLY A 1 740 ? 39.576 37.845 130.749 1.00 39.26 738 GLY A C 1
ATOM 5681 O O . GLY A 1 740 ? 40.620 38.444 130.991 1.00 38.68 738 GLY A O 1
ATOM 5682 N N . GLY A 1 741 ? 39.248 36.686 131.322 1.00 39.56 739 GLY A N 1
ATOM 5683 C CA . GLY A 1 741 ? 40.151 35.974 132.217 1.00 32.42 739 GLY A CA 1
ATOM 5684 C C . GLY A 1 741 ? 39.847 36.186 133.688 1.00 38.63 739 GLY A C 1
ATOM 5685 O O . GLY A 1 741 ? 40.047 35.298 134.520 1.00 42.28 739 GLY A O 1
ATOM 5686 N N . GLU A 1 742 ? 39.375 37.387 134.002 1.00 40.05 740 GLU A N 1
ATOM 5687 C CA . GLU A 1 742 ? 38.923 37.739 135.337 1.00 39.22 740 GLU A CA 1
ATOM 5688 C C . GLU A 1 742 ? 37.648 38.573 135.270 1.00 42.62 740 GLU A C 1
ATOM 5689 O O . GLU A 1 742 ? 37.255 39.040 134.202 1.00 42.65 740 GLU A O 1
ATOM 5695 N N . ALA A 1 743 ? 36.995 38.754 136.409 1.00 48.49 741 ALA A N 1
ATOM 5696 C CA . ALA A 1 743 ? 35.762 39.525 136.441 1.00 49.54 741 ALA A CA 1
ATOM 5697 C C . ALA A 1 743 ? 36.030 40.965 136.020 1.00 46.43 741 ALA A C 1
ATOM 5698 O O . ALA A 1 743 ? 37.091 41.524 136.309 1.00 44.65 741 ALA A O 1
ATOM 5700 N N . LEU A 1 744 ? 35.081 41.548 135.300 1.00 43.37 742 LEU A N 1
ATOM 5701 C CA . LEU A 1 744 ? 35.170 42.951 134.945 1.00 43.47 742 LEU A CA 1
ATOM 5702 C C . LEU A 1 744 ? 34.391 43.755 135.982 1.00 50.85 742 LEU A C 1
ATOM 5703 O O . LEU A 1 744 ? 33.167 43.615 136.101 1.00 53.43 742 LEU A O 1
ATOM 5708 N N . ASP A 1 745 ? 35.107 44.564 136.758 1.00 49.29 743 ASP A N 1
ATOM 5709 C CA . ASP A 1 745 ? 34.477 45.406 137.770 1.00 48.04 743 ASP A CA 1
ATOM 5710 C C . ASP A 1 745 ? 33.960 46.684 137.127 1.00 52.00 743 ASP A C 1
ATOM 5711 O O . ASP A 1 745 ? 34.441 47.093 136.070 1.00 50.68 743 ASP A O 1
ATOM 5716 N N . THR A 1 746 ? 32.980 47.310 137.767 1.00 55.50 744 THR A N 1
ATOM 5717 C CA . THR A 1 746 ? 32.323 48.476 137.191 1.00 58.90 744 THR A CA 1
ATOM 5718 C C . THR A 1 746 ? 33.288 49.648 136.976 1.00 57.85 744 THR A C 1
ATOM 5719 O O . THR A 1 746 ? 33.192 50.353 135.968 1.00 58.34 744 THR A O 1
ATOM 5723 N N . ILE A 1 747 ? 34.225 49.843 137.903 1.00 56.25 745 ILE A N 1
ATOM 5724 C CA . ILE A 1 747 ? 35.179 50.946 137.784 1.00 56.25 745 ILE A CA 1
ATOM 5725 C C . ILE A 1 747 ? 36.030 50.833 136.516 1.00 54.98 745 ILE A C 1
ATOM 5726 O O . ILE A 1 747 ? 36.193 51.811 135.789 1.00 58.64 745 ILE A O 1
ATOM 5731 N N . LEU A 1 748 ? 36.580 49.649 136.253 1.00 51.32 746 LEU A N 1
ATOM 5732 C CA . LEU A 1 748 ? 37.390 49.465 135.048 1.00 49.15 746 LEU A CA 1
ATOM 5733 C C . LEU A 1 748 ? 36.527 49.628 133.810 1.00 53.49 746 LEU A C 1
ATOM 5734 O O . LEU A 1 748 ? 36.974 50.123 132.777 1.00 60.56 746 LEU A O 1
ATOM 5739 N N . ALA A 1 749 ? 35.275 49.219 133.934 1.00 51.64 747 ALA A N 1
ATOM 5740 C CA . ALA A 1 749 ? 34.345 49.286 132.826 1.00 49.55 747 ALA A CA 1
ATOM 5741 C C . ALA A 1 749 ? 34.107 50.727 132.409 1.00 49.11 747 ALA A C 1
ATOM 5742 O O . ALA A 1 749 ? 34.173 51.038 131.222 1.00 50.84 747 ALA A O 1
ATOM 5744 N N . GLU A 1 750 ? 33.830 51.616 133.363 1.00 50.10 748 GLU A N 1
ATOM 5745 C CA . GLU A 1 750 ? 33.544 52.993 132.973 1.00 56.63 748 GLU A CA 1
ATOM 5746 C C . GLU A 1 750 ? 34.766 53.642 132.359 1.00 57.15 748 GLU A C 1
ATOM 5747 O O . GLU A 1 750 ? 34.645 54.357 131.370 1.00 60.28 748 GLU A O 1
ATOM 5753 N N . LYS A 1 751 ? 35.935 53.389 132.941 1.00 56.89 749 LYS A N 1
ATOM 5754 C CA . LYS A 1 751 ? 37.182 53.924 132.401 1.00 55.92 749 LYS A CA 1
ATOM 5755 C C . LYS A 1 751 ? 37.387 53.454 130.964 1.00 50.12 749 LYS A C 1
ATOM 5756 O O . LYS A 1 751 ? 37.749 54.239 130.097 1.00 54.94 749 LYS A O 1
ATOM 5762 N N . LEU A 1 752 ? 37.148 52.172 130.710 1.00 46.14 750 LEU A N 1
ATOM 5763 C CA . LEU A 1 752 ? 37.310 51.626 129.362 1.00 46.97 750 LEU A CA 1
ATOM 5764 C C . LEU A 1 752 ? 36.292 52.198 128.370 1.00 53.01 750 LEU A C 1
ATOM 5765 O O . LEU A 1 752 ? 36.646 52.567 127.252 1.00 57.36 750 LEU A O 1
ATOM 5770 N N . LEU A 1 753 ? 35.029 52.271 128.783 1.00 63.61 751 LEU A N 1
ATOM 5771 C CA . LEU A 1 753 ? 33.955 52.724 127.901 1.00 60.61 751 LEU A CA 1
ATOM 5772 C C . LEU A 1 753 ? 34.214 54.095 127.283 1.00 71.39 751 LEU A C 1
ATOM 5773 O O . LEU A 1 753 ? 33.782 54.367 126.162 1.00 82.41 751 LEU A O 1
ATOM 5778 N N . GLY A 1 754 ? 34.935 54.945 128.005 1.00 67.56 752 GLY A N 1
ATOM 5779 C CA . GLY A 1 754 ? 35.286 56.259 127.503 1.00 67.23 752 GLY A CA 1
ATOM 5780 C C . GLY A 1 754 ? 36.598 56.307 126.744 1.00 70.01 752 GLY A C 1
ATOM 5781 O O . GLY A 1 754 ? 36.979 57.359 126.229 1.00 79.40 752 GLY A O 1
ATOM 5782 N N . LYS A 1 755 ? 37.285 55.171 126.662 1.00 65.62 753 LYS A N 1
ATOM 5783 C CA . LYS A 1 755 ? 38.575 55.116 125.980 1.00 66.53 753 LYS A CA 1
ATOM 5784 C C . LYS A 1 755 ? 38.558 54.279 124.702 1.00 62.75 753 LYS A C 1
ATOM 5785 O O . LYS A 1 755 ? 39.444 54.429 123.858 1.00 66.52 753 LYS A O 1
ATOM 5791 N N . VAL A 1 756 ? 37.562 53.406 124.557 1.00 58.74 754 VAL A N 1
ATOM 5792 C CA . VAL A 1 756 ? 37.464 52.540 123.377 1.00 56.88 754 VAL A CA 1
ATOM 5793 C C . VAL A 1 756 ? 36.105 52.643 122.664 1.00 61.31 754 VAL A C 1
ATOM 5794 O O . VAL A 1 756 ? 35.123 53.159 123.222 1.00 56.28 754 VAL A O 1
ATOM 5798 N N . GLY A 1 757 ? 36.056 52.131 121.435 1.00 62.45 755 GLY A N 1
ATOM 5799 C CA . GLY A 1 757 ? 34.867 52.222 120.603 1.00 59.86 755 GLY A CA 1
ATOM 5800 C C . GLY A 1 757 ? 33.860 51.101 120.792 1.00 62.71 755 GLY A C 1
ATOM 5801 O O . GLY A 1 757 ? 32.684 51.259 120.480 1.00 72.69 755 GLY A O 1
ATOM 5802 N N . CYS A 1 758 ? 34.327 49.967 121.304 1.00 60.97 756 CYS A N 1
ATOM 5803 C CA . CYS A 1 758 ? 33.479 48.812 121.583 1.00 50.73 756 CYS A CA 1
ATOM 5804 C C . CYS A 1 758 ? 34.162 47.920 122.630 1.00 50.38 756 CYS A C 1
ATOM 5805 O O . CYS A 1 758 ? 35.348 47.604 122.512 1.00 51.86 756 CYS A O 1
ATOM 5808 N N . LEU A 1 759 ? 33.419 47.525 123.659 1.00 50.18 757 LEU A N 1
ATOM 5809 C CA . LEU A 1 759 ? 33.969 46.686 124.720 1.00 44.15 757 LEU A CA 1
ATOM 5810 C C . LEU A 1 759 ? 33.219 45.352 124.828 1.00 46.88 757 LEU A C 1
ATOM 5811 O O . LEU A 1 759 ? 31.996 45.336 124.987 1.00 47.61 757 LEU A O 1
ATOM 5816 N N . TRP A 1 760 ? 33.942 44.237 124.729 1.00 47.16 758 TRP A N 1
ATOM 5817 C CA . TRP A 1 760 ? 33.361 42.929 125.021 1.00 35.30 758 TRP A CA 1
ATOM 5818 C C . TRP A 1 760 ? 33.880 42.384 126.346 1.00 45.21 758 TRP A C 1
ATOM 5819 O O . TRP A 1 760 ? 35.095 42.309 126.554 1.00 48.81 758 TRP A O 1
ATOM 5830 N N . ASN A 1 761 ? 32.972 42.028 127.255 1.00 39.27 759 ASN A N 1
ATOM 5831 C CA . ASN A 1 761 ? 33.365 41.210 128.401 1.00 36.27 759 ASN A CA 1
ATOM 5832 C C . ASN A 1 761 ? 33.144 39.763 128.012 1.00 41.14 759 ASN A C 1
ATOM 5833 O O . ASN A 1 761 ? 32.071 39.388 127.552 1.00 46.86 759 ASN A O 1
ATOM 5838 N N . VAL A 1 762 ? 34.170 38.950 128.183 1.00 35.54 760 VAL A N 1
ATOM 5839 C CA . VAL A 1 762 ? 34.192 37.669 127.521 1.00 35.33 760 VAL A CA 1
ATOM 5840 C C . VAL A 1 762 ? 34.717 36.594 128.496 1.00 33.99 760 VAL A C 1
ATOM 5841 O O . VAL A 1 762 ? 35.575 36.872 129.346 1.00 31.66 760 VAL A O 1
ATOM 5845 N N . TYR A 1 763 ? 34.150 35.390 128.420 1.00 27.19 761 TYR A N 1
ATOM 5846 C CA . TYR A 1 763 ? 34.359 34.375 129.460 1.00 31.57 761 TYR A CA 1
ATOM 5847 C C . TYR A 1 763 ? 34.392 32.945 128.907 1.00 32.53 761 TYR A C 1
ATOM 5848 O O . TYR A 1 763 ? 33.766 32.632 127.880 1.00 29.49 761 TYR A O 1
ATOM 5857 N N . GLY A 1 764 ? 35.129 32.087 129.601 1.00 28.13 762 GLY A N 1
ATOM 5858 C CA . GLY A 1 764 ? 35.135 30.674 129.295 1.00 35.33 762 GLY A CA 1
ATOM 5859 C C . GLY A 1 764 ? 36.343 29.999 129.903 1.00 31.58 762 GLY A C 1
ATOM 5860 O O . GLY A 1 764 ? 37.399 30.575 129.944 1.00 31.86 762 GLY A O 1
ATOM 5861 N N . PRO A 1 765 ? 36.174 28.779 130.405 1.00 34.39 763 PRO A N 1
ATOM 5862 C CA . PRO A 1 765 ? 37.301 27.981 130.882 1.00 23.07 763 PRO A CA 1
ATOM 5863 C C . PRO A 1 765 ? 38.057 27.401 129.705 1.00 31.54 763 PRO A C 1
ATOM 5864 O O . PRO A 1 765 ? 37.456 27.229 128.648 1.00 33.39 763 PRO A O 1
ATOM 5868 N N . THR A 1 766 ? 39.340 27.098 129.893 1.00 30.51 764 THR A N 1
ATOM 5869 C CA . THR A 1 766 ? 40.165 26.474 128.874 1.00 21.43 764 THR A CA 1
ATOM 5870 C C . THR A 1 766 ? 39.519 25.177 128.350 1.00 34.65 764 THR A C 1
ATOM 5871 O O . THR A 1 766 ? 39.694 24.804 127.180 1.00 37.82 764 THR A O 1
ATOM 5875 N N . GLU A 1 767 ? 38.751 24.509 129.208 1.00 32.54 765 GLU A N 1
ATOM 5876 C CA . GLU A 1 767 ? 38.126 23.228 128.870 1.00 27.19 765 GLU A CA 1
ATOM 5877 C C . GLU A 1 767 ? 36.970 23.332 127.866 1.00 28.57 765 GLU A C 1
ATOM 5878 O O . GLU A 1 767 ? 36.489 22.311 127.380 1.00 30.82 765 GLU A O 1
ATOM 5884 N N . THR A 1 768 ? 36.517 24.537 127.543 1.00 23.71 766 THR A N 1
ATOM 5885 C CA . THR A 1 768 ? 35.445 24.653 126.552 1.00 30.27 766 THR A CA 1
ATOM 5886 C C . THR A 1 768 ? 35.853 25.573 125.416 1.00 30.07 766 THR A C 1
ATOM 5887 O O . THR A 1 768 ? 35.007 26.104 124.686 1.00 27.26 766 THR A O 1
ATOM 5891 N N . THR A 1 769 ? 37.167 25.732 125.293 1.00 23.27 767 THR A N 1
ATOM 5892 C CA . THR A 1 769 ? 37.858 26.404 124.174 1.00 34.52 767 THR A CA 1
ATOM 5893 C C . THR A 1 769 ? 37.785 27.933 124.173 1.00 38.69 767 THR A C 1
ATOM 5894 O O . THR A 1 769 ? 36.867 28.524 123.606 1.00 45.03 767 THR A O 1
ATOM 5898 N N . VAL A 1 770 ? 38.799 28.538 124.800 1.00 39.71 768 VAL A N 1
ATOM 5899 C CA . VAL A 1 770 ? 39.020 29.988 124.878 1.00 37.65 768 VAL A CA 1
ATOM 5900 C C . VAL A 1 770 ? 37.872 30.744 125.550 1.00 41.27 768 VAL A C 1
ATOM 5901 O O . VAL A 1 770 ? 37.902 30.971 126.755 1.00 59.24 768 VAL A O 1
ATOM 5905 N N . TRP A 1 771 ? 36.869 31.147 124.783 1.00 36.20 769 TRP A N 1
ATOM 5906 C CA . TRP A 1 771 ? 35.707 31.795 125.373 1.00 29.77 769 TRP A CA 1
ATOM 5907 C C . TRP A 1 771 ? 34.453 30.977 125.068 1.00 38.34 769 TRP A C 1
ATOM 5908 O O . TRP A 1 771 ? 34.394 30.271 124.057 1.00 40.10 769 TRP A O 1
ATOM 5919 N N . SER A 1 772 ? 33.451 31.085 125.938 1.00 37.75 770 SER A N 1
ATOM 5920 C CA . SER A 1 772 ? 32.178 30.393 125.744 1.00 28.79 770 SER A CA 1
ATOM 5921 C C . SER A 1 772 ? 30.970 31.333 125.820 1.00 37.51 770 SER A C 1
ATOM 5922 O O . SER A 1 772 ? 29.896 31.001 125.315 1.00 40.95 770 SER A O 1
ATOM 5925 N N . SER A 1 773 ? 31.136 32.489 126.454 1.00 29.30 771 SER A N 1
ATOM 5926 C CA . SER A 1 773 ? 30.107 33.518 126.403 1.00 42.41 771 SER A CA 1
ATOM 5927 C C . SER A 1 773 ? 30.744 34.884 126.212 1.00 45.39 771 SER A C 1
ATOM 5928 O O . SER A 1 773 ? 31.954 35.050 126.411 1.00 42.17 771 SER A O 1
ATOM 5931 N N . ALA A 1 774 ? 29.919 35.855 125.829 1.00 42.18 772 ALA A N 1
ATOM 5932 C CA . ALA A 1 774 ? 30.405 37.169 125.440 1.00 36.80 772 ALA A CA 1
ATOM 5933 C C . ALA A 1 774 ? 29.320 38.240 125.574 1.00 41.50 772 ALA A C 1
ATOM 5934 O O . ALA A 1 774 ? 28.223 38.096 125.046 1.00 51.98 772 ALA A O 1
ATOM 5936 N N . ALA A 1 775 ? 29.658 39.313 126.278 1.00 36.87 773 ALA A N 1
ATOM 5937 C CA . ALA A 1 775 ? 28.753 40.414 126.563 1.00 41.40 773 ALA A CA 1
ATOM 5938 C C . ALA A 1 775 ? 29.218 41.730 125.912 1.00 46.46 773 ALA A C 1
ATOM 5939 O O . ALA A 1 775 ? 30.323 42.201 126.186 1.00 53.49 773 ALA A O 1
ATOM 5941 N N . ARG A 1 776 ? 28.390 42.329 125.057 1.00 47.36 774 ARG A N 1
ATOM 5942 C CA . ARG A 1 776 ? 28.677 43.684 124.584 1.00 46.87 774 ARG A CA 1
ATOM 5943 C C . ARG A 1 776 ? 28.326 44.663 125.705 1.00 52.13 774 ARG A C 1
ATOM 5944 O O . ARG A 1 776 ? 27.150 44.933 125.972 1.00 64.81 774 ARG A O 1
ATOM 5952 N N . ILE A 1 777 ? 29.354 45.180 126.367 1.00 47.09 775 ILE A N 1
ATOM 5953 C CA . ILE A 1 777 ? 29.186 46.127 127.463 1.00 50.07 775 ILE A CA 1
ATOM 5954 C C . ILE A 1 777 ? 28.943 47.543 126.950 1.00 59.26 775 ILE A C 1
ATOM 5955 O O . ILE A 1 777 ? 29.783 48.101 126.242 1.00 62.46 775 ILE A O 1
ATOM 5960 N N . THR A 1 778 ? 27.800 48.126 127.308 1.00 61.51 776 THR A N 1
ATOM 5961 C CA . THR A 1 778 ? 27.469 49.462 126.820 1.00 66.24 776 THR A CA 1
ATOM 5962 C C . THR A 1 778 ? 27.276 50.427 127.980 1.00 63.84 776 THR A C 1
ATOM 5963 O O . THR A 1 778 ? 27.212 51.639 127.779 1.00 51.75 776 THR A O 1
ATOM 5967 N N . ASP A 1 779 ? 27.197 49.878 129.188 1.00 58.88 777 ASP A N 1
ATOM 5968 C CA . ASP A 1 779 ? 26.956 50.665 130.391 1.00 66.99 777 ASP A CA 1
ATOM 5969 C C . ASP A 1 779 ? 27.565 49.947 131.591 1.00 62.83 777 ASP A C 1
ATOM 5970 O O . ASP A 1 779 ? 27.269 48.779 131.831 1.00 58.49 777 ASP A O 1
ATOM 5975 N N . ALA A 1 780 ? 28.397 50.653 132.351 1.00 62.07 778 ALA A N 1
ATOM 5976 C CA . ALA A 1 780 ? 29.138 50.032 133.449 1.00 57.01 778 ALA A CA 1
ATOM 5977 C C . ALA A 1 780 ? 28.246 49.505 134.563 1.00 60.20 778 ALA A C 1
ATOM 5978 O O . ALA A 1 780 ? 28.686 48.707 135.385 1.00 61.37 778 ALA A O 1
ATOM 5980 N N . LYS A 1 781 ? 26.996 49.946 134.595 1.00 62.14 779 LYS A N 1
ATOM 5981 C CA . LYS A 1 781 ? 26.086 49.521 135.649 1.00 54.69 779 LYS A CA 1
ATOM 5982 C C . LYS A 1 781 ? 25.491 48.137 135.346 1.00 58.41 779 LYS A C 1
ATOM 5983 O O . LYS A 1 781 ? 24.865 47.519 136.212 1.00 63.94 779 LYS A O 1
ATOM 5985 N N . TYR A 1 782 ? 25.709 47.644 134.128 1.00 53.70 780 TYR A N 1
ATOM 5986 C CA . TYR A 1 782 ? 25.078 46.402 133.679 1.00 52.90 780 TYR A CA 1
ATOM 5987 C C . TYR A 1 782 ? 26.090 45.411 133.079 1.00 55.90 780 TYR A C 1
ATOM 5988 O O . TYR A 1 782 ? 26.265 45.314 131.855 1.00 50.71 780 TYR A O 1
ATOM 5997 N N . ILE A 1 783 ? 26.750 44.677 133.971 1.00 58.30 781 ILE A N 1
ATOM 5998 C CA . ILE A 1 783 ? 27.801 43.733 133.603 1.00 52.92 781 ILE A CA 1
ATOM 5999 C C . ILE A 1 783 ? 27.415 42.297 133.955 1.00 55.70 781 ILE A C 1
ATOM 6000 O O . ILE A 1 783 ? 27.031 42.008 135.088 1.00 56.41 781 ILE A O 1
ATOM 6005 N N . ASP A 1 784 ? 27.521 41.404 132.975 1.00 58.67 782 ASP A N 1
ATOM 6006 C CA . ASP A 1 784 ? 27.176 39.994 133.154 1.00 54.29 782 ASP A CA 1
ATOM 6007 C C . ASP A 1 784 ? 28.032 39.154 132.209 1.00 50.89 782 ASP A C 1
ATOM 6008 O O . ASP A 1 784 ? 28.813 39.707 131.435 1.00 53.60 782 ASP A O 1
ATOM 6013 N N . LEU A 1 785 ? 27.864 37.829 132.254 1.00 44.49 783 LEU A N 1
ATOM 6014 C CA . LEU A 1 785 ? 28.620 36.913 131.398 1.00 36.29 783 LEU A CA 1
ATOM 6015 C C . LEU A 1 785 ? 28.138 36.957 129.953 1.00 37.61 783 LEU A C 1
ATOM 6016 O O . LEU A 1 785 ? 28.770 36.389 129.065 1.00 42.07 783 LEU A O 1
ATOM 6021 N N . GLY A 1 786 ? 27.026 37.639 129.713 1.00 38.49 784 GLY A N 1
ATOM 6022 C CA . GLY A 1 786 ? 26.576 37.861 128.355 1.00 41.79 784 GLY A CA 1
ATOM 6023 C C . GLY A 1 786 ? 25.988 36.666 127.636 1.00 50.19 784 GLY A C 1
ATOM 6024 O O . GLY A 1 786 ? 25.475 35.736 128.253 1.00 54.51 784 GLY A O 1
ATOM 6025 N N . GLU A 1 787 ? 26.069 36.709 126.311 1.00 53.26 785 GLU A N 1
ATOM 6026 C CA . GLU A 1 787 ? 25.461 35.718 125.437 1.00 58.22 785 GLU A CA 1
ATOM 6027 C C . GLU A 1 787 ? 26.406 34.550 125.152 1.00 59.33 785 GLU A C 1
ATOM 6028 O O . GLU A 1 787 ? 27.603 34.749 124.943 1.00 59.04 785 GLU A O 1
ATOM 6034 N N . PRO A 1 788 ? 25.867 33.323 125.127 1.00 60.04 786 PRO A N 1
ATOM 6035 C CA . PRO A 1 788 ? 26.636 32.120 124.759 1.00 50.04 786 PRO A CA 1
ATOM 6036 C C . PRO A 1 788 ? 27.024 32.114 123.283 1.00 42.91 786 PRO A C 1
ATOM 6037 O O . PRO A 1 788 ? 26.235 32.545 122.440 1.00 45.36 786 PRO A O 1
ATOM 6041 N N . LEU A 1 789 ? 28.215 31.615 122.977 1.00 39.73 787 LEU A N 1
ATOM 6042 C CA . LEU A 1 789 ? 28.671 31.469 121.593 1.00 41.24 787 LEU A CA 1
ATOM 6043 C C . LEU A 1 789 ? 27.916 30.367 120.849 1.00 48.82 787 LEU A C 1
ATOM 6044 O O . LEU A 1 789 ? 27.049 29.704 121.423 1.00 50.15 787 LEU A O 1
ATOM 6049 N N . ALA A 1 790 ? 28.275 30.153 119.582 1.00 45.34 788 ALA A N 1
ATOM 6050 C CA . ALA A 1 790 ? 27.536 29.226 118.728 1.00 46.21 788 ALA A CA 1
ATOM 6051 C C . ALA A 1 790 ? 27.721 27.787 119.186 1.00 50.83 788 ALA A C 1
ATOM 6052 O O . ALA A 1 790 ? 28.840 27.356 119.468 1.00 53.57 788 ALA A O 1
ATOM 6054 N N . ASN A 1 791 ? 26.609 27.066 119.277 1.00 37.99 789 ASN A N 1
ATOM 6055 C CA . ASN A 1 791 ? 26.605 25.668 119.683 1.00 47.63 789 ASN A CA 1
ATOM 6056 C C . ASN A 1 791 ? 27.167 25.485 121.087 1.00 46.58 789 ASN A C 1
ATOM 6057 O O . ASN A 1 791 ? 27.869 24.518 121.389 1.00 47.40 789 ASN A O 1
ATOM 6062 N N . THR A 1 792 ? 26.844 26.446 121.936 1.00 46.66 790 THR A N 1
ATOM 6063 C CA . THR A 1 792 ? 27.231 26.424 123.331 1.00 41.22 790 THR A CA 1
ATOM 6064 C C . THR A 1 792 ? 25.952 26.525 124.161 1.00 46.25 790 THR A C 1
ATOM 6065 O O . THR A 1 792 ? 25.025 27.270 123.811 1.00 46.84 790 THR A O 1
ATOM 6069 N N . GLN A 1 793 ? 25.864 25.756 125.238 1.00 45.45 791 GLN A N 1
ATOM 6070 C CA . GLN A 1 793 ? 24.722 25.909 126.124 1.00 41.03 791 GLN A CA 1
ATOM 6071 C C . GLN A 1 793 ? 25.200 26.137 127.543 1.00 44.50 791 GLN A C 1
ATOM 6072 O O . GLN A 1 793 ? 26.162 25.509 128.000 1.00 49.17 791 GLN A O 1
ATOM 6078 N N . LEU A 1 794 ? 24.537 27.059 128.230 1.00 36.81 792 LEU A N 1
ATOM 6079 C CA . LEU A 1 794 ? 24.871 27.357 129.606 1.00 45.64 792 LEU A CA 1
ATOM 6080 C C . LEU A 1 794 ? 23.759 26.859 130.514 1.00 46.74 792 LEU A C 1
ATOM 6081 O O . LEU A 1 794 ? 22.585 27.064 130.226 1.00 48.83 792 LEU A O 1
ATOM 6086 N N . TYR A 1 795 ? 24.143 26.185 131.595 1.00 44.97 793 TYR A N 1
ATOM 6087 C CA . TYR A 1 795 ? 23.199 25.638 132.562 1.00 45.05 793 TYR A CA 1
ATOM 6088 C C . TYR A 1 795 ? 23.649 26.013 133.975 1.00 48.74 793 TYR A C 1
ATOM 6089 O O . TYR A 1 795 ? 24.848 25.993 134.267 1.00 48.09 793 TYR A O 1
ATOM 6098 N N . VAL A 1 796 ? 22.706 26.352 134.855 1.00 53.21 794 VAL A N 1
ATOM 6099 C CA . VAL A 1 796 ? 23.051 26.634 136.248 1.00 46.19 794 VAL A CA 1
ATOM 6100 C C . VAL A 1 796 ? 22.448 25.575 137.162 1.00 48.48 794 VAL A C 1
ATOM 6101 O O . VAL A 1 796 ? 21.234 25.494 137.303 1.00 49.25 794 VAL A O 1
ATOM 6105 N N . LEU A 1 797 ? 23.306 24.770 137.787 1.00 48.17 795 LEU A N 1
ATOM 6106 C CA . LEU A 1 797 ? 22.860 23.612 138.556 1.00 41.66 795 LEU A CA 1
ATOM 6107 C C . LEU A 1 797 ? 23.152 23.690 140.053 1.00 41.93 795 LEU A C 1
ATOM 6108 O O . LEU A 1 797 ? 24.060 24.401 140.496 1.00 40.51 795 LEU A O 1
ATOM 6113 N N . ASP A 1 798 ? 22.375 22.952 140.841 1.00 43.98 796 ASP A N 1
ATOM 6114 C CA . ASP A 1 798 ? 22.655 22.865 142.265 1.00 44.55 796 ASP A CA 1
ATOM 6115 C C . ASP A 1 798 ? 23.604 21.702 142.510 1.00 52.37 796 ASP A C 1
ATOM 6116 O O . ASP A 1 798 ? 24.177 21.156 141.572 1.00 55.46 796 ASP A O 1
ATOM 6121 N N . GLU A 1 799 ? 23.769 21.322 143.770 1.00 54.17 797 GLU A N 1
ATOM 6122 C CA . GLU A 1 799 ? 24.648 20.213 144.131 1.00 61.50 797 GLU A CA 1
ATOM 6123 C C . GLU A 1 799 ? 24.067 18.829 143.780 1.00 63.86 797 GLU A C 1
ATOM 6124 O O . GLU A 1 799 ? 24.784 17.829 143.821 1.00 73.74 797 GLU A O 1
ATOM 6130 N N . GLN A 1 800 ? 22.780 18.767 143.439 1.00 61.44 798 GLN A N 1
ATOM 6131 C CA A GLN A 1 800 ? 22.184 17.523 142.952 0.50 57.30 798 GLN A CA 1
ATOM 6132 C CA B GLN A 1 800 ? 22.157 17.531 142.957 0.50 57.32 798 GLN A CA 1
ATOM 6133 C C . GLN A 1 800 ? 22.075 17.526 141.432 1.00 55.72 798 GLN A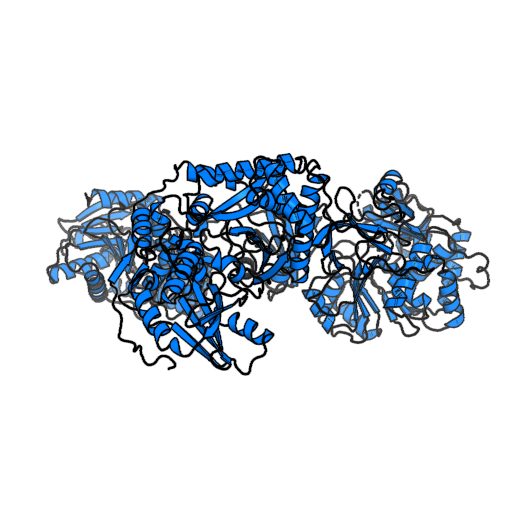 C 1
ATOM 6134 O O . GLN A 1 800 ? 21.520 16.608 140.843 1.00 57.52 798 GLN A O 1
ATOM 6145 N N . GLN A 1 801 ? 22.620 18.571 140.812 1.00 54.94 799 GLN A N 1
ATOM 6146 C CA . GLN A 1 801 ? 22.607 18.764 139.360 1.00 48.54 799 GLN A CA 1
ATOM 6147 C C . GLN A 1 801 ? 21.194 18.916 138.782 1.00 53.71 799 GLN A C 1
ATOM 6148 O O . GLN A 1 801 ? 20.888 18.373 137.726 1.00 48.26 799 GLN A O 1
ATOM 6154 N N . ARG A 1 802 ? 20.341 19.657 139.486 1.00 53.69 800 ARG A N 1
ATOM 6155 C CA . ARG A 1 802 ? 19.046 20.077 138.958 1.00 51.67 800 ARG A CA 1
ATOM 6156 C C . ARG A 1 802 ? 19.105 21.546 138.529 1.00 54.96 800 ARG A C 1
ATOM 6157 O O . ARG A 1 802 ? 19.891 22.321 139.068 1.00 59.80 800 ARG A O 1
ATOM 6165 N N . LEU A 1 803 ? 18.272 21.928 137.567 1.00 58.88 801 LEU A N 1
ATOM 6166 C CA . LEU A 1 803 ? 18.199 23.311 137.104 1.00 49.08 801 LEU A CA 1
ATOM 6167 C C . LEU A 1 803 ? 17.620 24.249 138.169 1.00 54.58 801 LEU A C 1
ATOM 6168 O O . LEU A 1 803 ? 16.462 24.102 138.579 1.00 52.90 801 LEU A O 1
ATOM 6173 N N . VAL A 1 804 ? 18.415 25.228 138.601 1.00 50.49 802 VAL A N 1
ATOM 6174 C CA . VAL A 1 804 ? 18.007 26.098 139.707 1.00 50.97 802 VAL A CA 1
ATOM 6175 C C . VAL A 1 804 ? 16.848 27.025 139.320 1.00 55.25 802 VAL A C 1
ATOM 6176 O O . VAL A 1 804 ? 16.636 27.307 138.140 1.00 61.72 802 VAL A O 1
ATOM 6180 N N . PRO A 1 805 ? 16.075 27.485 140.315 1.00 55.62 803 PRO A N 1
ATOM 6181 C CA . PRO A 1 805 ? 15.050 28.486 139.999 1.00 60.36 803 PRO A CA 1
ATOM 6182 C C . PRO A 1 805 ? 15.717 29.814 139.675 1.00 60.25 803 PRO A C 1
ATOM 6183 O O . PRO A 1 805 ? 16.870 30.003 140.055 1.00 57.28 803 PRO A O 1
ATOM 6187 N N . PRO A 1 806 ? 15.016 30.725 138.984 1.00 64.93 804 PRO A N 1
ATOM 6188 C CA . PRO A 1 806 ? 15.638 32.038 138.765 1.00 55.72 804 PRO A CA 1
ATOM 6189 C C . PRO A 1 806 ? 15.957 32.739 140.091 1.00 57.70 804 PRO A C 1
ATOM 6190 O O . PRO A 1 806 ? 15.296 32.465 141.098 1.00 52.88 804 PRO A O 1
ATOM 6194 N N . GLY A 1 807 ? 16.979 33.597 140.094 1.00 57.05 805 GLY A N 1
ATOM 6195 C CA . GLY A 1 807 ? 17.360 34.353 141.279 1.00 49.17 805 GLY A CA 1
ATOM 6196 C C . GLY A 1 807 ? 18.261 33.590 142.236 1.00 54.63 805 GLY A C 1
ATOM 6197 O O . GLY A 1 807 ? 18.676 34.128 143.263 1.00 53.21 805 GLY A O 1
ATOM 6198 N N . VAL A 1 808 ? 18.573 32.343 141.888 1.00 47.26 806 VAL A N 1
ATOM 6199 C CA . VAL A 1 808 ? 19.281 31.426 142.775 1.00 46.57 806 VAL A CA 1
ATOM 6200 C C . VAL A 1 808 ? 20.721 31.172 142.282 1.00 52.25 806 VAL A C 1
ATOM 6201 O O . VAL A 1 808 ? 21.012 31.304 141.089 1.00 43.08 806 VAL A O 1
ATOM 6205 N N . MET A 1 809 ? 21.632 30.821 143.186 1.00 48.01 807 MET A N 1
ATOM 6206 C CA . MET A 1 809 ? 23.004 30.558 142.762 1.00 45.88 807 MET A CA 1
ATOM 6207 C C . MET A 1 809 ? 23.330 29.074 142.656 1.00 50.35 807 MET A C 1
ATOM 6208 O O . MET A 1 809 ? 22.765 28.235 143.374 1.00 56.35 807 MET A O 1
ATOM 6213 N N . GLY A 1 810 ? 24.231 28.752 141.734 1.00 39.28 808 GLY A N 1
ATOM 6214 C CA . GLY A 1 810 ? 24.574 27.369 141.467 1.00 39.09 808 GLY A CA 1
ATOM 6215 C C . GLY A 1 810 ? 25.861 27.249 140.689 1.00 38.10 808 GLY A C 1
ATOM 6216 O O . GLY A 1 810 ? 26.576 28.231 140.531 1.00 42.98 808 GLY A O 1
ATOM 6217 N N . GLU A 1 811 ? 26.162 26.046 140.209 1.00 36.86 809 GLU A N 1
ATOM 6218 C CA . GLU A 1 811 ? 27.373 25.812 139.434 1.00 35.09 809 GLU A CA 1
ATOM 6219 C C . GLU A 1 811 ? 27.054 25.982 137.955 1.00 34.70 809 GLU A C 1
ATOM 6220 O O . GLU A 1 811 ? 26.056 25.465 137.475 1.00 39.22 809 GLU A O 1
ATOM 6226 N N . LEU A 1 812 ? 27.877 26.734 137.235 1.00 33.16 810 LEU A N 1
ATOM 6227 C CA . LEU A 1 812 ? 27.721 26.808 135.794 1.00 39.74 810 LEU A CA 1
ATOM 6228 C C . LEU A 1 812 ? 28.239 25.526 135.136 1.00 42.92 810 LEU A C 1
ATOM 6229 O O . LEU A 1 812 ? 29.390 25.147 135.349 1.00 49.98 810 LEU A O 1
ATOM 6234 N N . TRP A 1 813 ? 27.388 24.855 134.355 1.00 34.57 811 TRP A N 1
ATOM 6235 C CA . TRP A 1 813 ? 27.830 23.753 133.493 1.00 33.10 811 TRP A CA 1
ATOM 6236 C C . TRP A 1 813 ? 27.719 24.196 132.041 1.00 43.67 811 TRP A C 1
ATOM 6237 O O . TRP A 1 813 ? 26.780 24.919 131.699 1.00 38.61 811 TRP A O 1
ATOM 6248 N N . ILE A 1 814 ? 28.655 23.757 131.195 1.00 31.72 812 ILE A N 1
ATOM 6249 C CA . ILE A 1 814 ? 28.699 24.179 129.793 1.00 39.30 812 ILE A CA 1
ATOM 6250 C C . ILE A 1 814 ? 28.625 23.006 128.826 1.00 45.98 812 ILE A C 1
ATOM 6251 O O . ILE A 1 814 ? 29.378 22.043 128.957 1.00 45.90 812 ILE A O 1
ATOM 6256 N N . GLY A 1 815 ? 27.739 23.095 127.838 1.00 42.78 813 GLY A N 1
ATOM 6257 C CA . GLY A 1 815 ? 27.611 22.029 126.864 1.00 38.00 813 GLY A CA 1
ATOM 6258 C C . GLY A 1 815 ? 27.802 22.517 125.447 1.00 47.53 813 GLY A C 1
ATOM 6259 O O . GLY A 1 815 ? 27.821 23.722 125.201 1.00 50.85 813 GLY A O 1
ATOM 6260 N N . GLY A 1 816 ? 27.940 21.579 124.511 1.00 50.20 814 GLY A N 1
ATOM 6261 C CA . GLY A 1 816 ? 28.056 21.930 123.107 1.00 42.69 814 GLY A CA 1
ATOM 6262 C C . GLY A 1 816 ? 29.386 21.624 122.446 1.00 40.64 814 GLY A C 1
ATOM 6263 O O . GLY A 1 816 ? 30.165 20.790 122.924 1.00 40.78 814 GLY A O 1
ATOM 6264 N N . ASP A 1 817 ? 29.650 22.311 121.338 1.00 41.82 815 ASP A N 1
ATOM 6265 C CA . ASP A 1 817 ? 30.809 22.001 120.493 1.00 41.44 815 ASP A CA 1
ATOM 6266 C C . ASP A 1 817 ? 32.160 22.524 121.011 1.00 38.97 815 ASP A C 1
ATOM 6267 O O . ASP A 1 817 ? 33.209 22.219 120.430 1.00 46.49 815 ASP A O 1
ATOM 6272 N N . GLY A 1 818 ? 32.154 23.305 122.085 1.00 35.30 816 GLY A N 1
ATOM 6273 C CA . GLY A 1 818 ? 33.399 23.869 122.586 1.00 28.26 816 GLY A CA 1
ATOM 6274 C C . GLY A 1 818 ? 34.199 22.886 123.432 1.00 35.47 816 GLY A C 1
ATOM 6275 O O . GLY A 1 818 ? 35.375 23.112 123.739 1.00 25.39 816 GLY A O 1
ATOM 6276 N N . LEU A 1 819 ? 33.570 21.775 123.806 1.00 34.64 817 LEU A N 1
ATOM 6277 C CA . LEU A 1 819 ? 34.182 20.909 124.805 1.00 37.56 817 LEU A CA 1
ATOM 6278 C C . LEU A 1 819 ? 35.515 20.316 124.373 1.00 34.36 817 LEU A C 1
ATOM 6279 O O . LEU A 1 819 ? 35.697 19.936 123.224 1.00 37.23 817 LEU A O 1
ATOM 6284 N N . ALA A 1 820 ? 36.444 20.243 125.317 1.00 36.24 818 ALA A N 1
ATOM 6285 C CA . ALA A 1 820 ? 37.712 19.557 125.098 1.00 31.69 818 ALA A CA 1
ATOM 6286 C C . ALA A 1 820 ? 37.493 18.082 124.830 1.00 32.72 818 ALA A C 1
ATOM 6287 O O . ALA A 1 820 ? 36.446 17.529 125.187 1.00 34.92 818 ALA A O 1
ATOM 6289 N N . VAL A 1 821 ? 38.483 17.451 124.203 1.00 31.32 819 VAL A N 1
ATOM 6290 C CA . VAL A 1 821 ? 38.487 16.005 124.020 1.00 33.63 819 VAL A CA 1
ATOM 6291 C C . VAL A 1 821 ? 38.608 15.295 125.374 1.00 40.17 819 VAL A C 1
ATOM 6292 O O . VAL A 1 821 ? 37.769 14.449 125.734 1.00 40.63 819 VAL A O 1
ATOM 6296 N N . ASP A 1 822 ? 39.651 15.668 126.117 1.00 37.93 820 ASP A N 1
ATOM 6297 C CA . ASP A 1 822 ? 39.878 15.167 127.467 1.00 41.85 820 ASP A CA 1
ATOM 6298 C C . ASP A 1 822 ? 41.017 15.909 128.174 1.00 43.61 820 ASP A C 1
ATOM 6299 O O . ASP A 1 822 ? 41.605 16.840 127.623 1.00 44.23 820 ASP A O 1
ATOM 6304 N N . TYR A 1 823 ? 41.303 15.490 129.404 1.00 38.74 821 TYR A N 1
ATOM 6305 C CA . TYR A 1 823 ? 42.554 15.814 130.075 1.00 26.11 821 TYR A CA 1
ATOM 6306 C C . TYR A 1 823 ? 43.598 14.768 129.680 1.00 29.24 821 TYR A C 1
ATOM 6307 O O . TYR A 1 823 ? 43.344 13.554 129.778 1.00 37.96 821 TYR A O 1
ATOM 6316 N N . TRP A 1 824 ? 44.771 15.222 129.251 1.00 25.13 822 TRP A N 1
ATOM 6317 C CA . TRP A 1 824 ? 45.766 14.305 128.713 1.00 25.53 822 TRP A CA 1
ATOM 6318 C C . TRP A 1 824 ? 46.203 13.219 129.724 1.00 41.42 822 TRP A C 1
ATOM 6319 O O . TRP A 1 824 ? 46.806 13.506 130.780 1.00 36.11 822 TRP A O 1
ATOM 6330 N N . GLN A 1 825 ? 45.871 11.971 129.370 1.00 39.78 823 GLN A N 1
ATOM 6331 C CA . GLN A 1 825 ? 46.145 10.771 130.174 1.00 32.17 823 GLN A CA 1
ATOM 6332 C C . GLN A 1 825 ? 45.710 10.884 131.638 1.00 40.72 823 GLN A C 1
ATOM 6333 O O . GLN A 1 825 ? 46.393 10.428 132.562 1.00 39.49 823 GLN A O 1
ATOM 6339 N N . ARG A 1 826 ? 44.534 11.479 131.811 1.00 43.53 824 ARG A N 1
ATOM 6340 C CA . ARG A 1 826 ? 43.852 11.518 133.082 1.00 38.23 824 ARG A CA 1
ATOM 6341 C C . ARG A 1 826 ? 42.391 11.126 132.886 1.00 46.04 824 ARG A C 1
ATOM 6342 O O . ARG A 1 826 ? 41.502 11.942 133.083 1.00 50.49 824 ARG A O 1
ATOM 6350 N N . PRO A 1 827 ? 42.137 9.860 132.514 1.00 48.85 825 PRO A N 1
ATOM 6351 C CA . PRO A 1 827 ? 40.775 9.454 132.137 1.00 46.85 825 PRO A CA 1
ATOM 6352 C C . PRO A 1 827 ? 39.750 9.533 133.272 1.00 43.96 825 PRO A C 1
ATOM 6353 O O . PRO A 1 827 ? 38.582 9.744 132.974 1.00 44.07 825 PRO A O 1
ATOM 6357 N N . GLU A 1 828 ? 40.160 9.351 134.526 1.00 45.71 826 GLU A N 1
ATOM 6358 C CA . GLU A 1 828 ? 39.197 9.349 135.628 1.00 43.40 826 GLU A CA 1
ATOM 6359 C C . GLU A 1 828 ? 38.788 10.780 135.951 1.00 51.80 826 GLU A C 1
ATOM 6360 O O . GLU A 1 828 ? 37.624 11.044 136.285 1.00 55.48 826 GLU A O 1
ATOM 6362 N N . LEU A 1 829 ? 39.743 11.705 135.845 1.00 51.48 827 LEU A N 1
ATOM 6363 C CA . LEU A 1 829 ? 39.444 13.119 136.050 1.00 47.63 827 LEU A CA 1
ATOM 6364 C C . LEU A 1 829 ? 38.551 13.601 134.919 1.00 50.23 827 LEU A C 1
ATOM 6365 O O . LEU A 1 829 ? 37.582 14.337 135.142 1.00 49.50 827 LEU A O 1
ATOM 6370 N N . THR A 1 830 ? 38.891 13.176 133.703 1.00 46.53 828 THR A N 1
ATOM 6371 C CA . THR A 1 830 ? 38.114 13.506 132.509 1.00 43.48 828 THR A CA 1
ATOM 6372 C C . THR A 1 830 ? 36.682 13.017 132.641 1.00 46.27 828 THR A C 1
ATOM 6373 O O . THR A 1 830 ? 35.744 13.672 132.202 1.00 54.39 828 THR A O 1
ATOM 6377 N N . ASP A 1 831 ? 36.517 11.862 133.269 1.00 49.92 829 ASP A N 1
ATOM 6378 C CA . ASP A 1 831 ? 35.217 11.230 133.304 1.00 51.53 829 ASP A CA 1
ATOM 6379 C C . ASP A 1 831 ? 34.348 11.899 134.352 1.00 46.42 829 ASP A C 1
ATOM 6380 O O . AS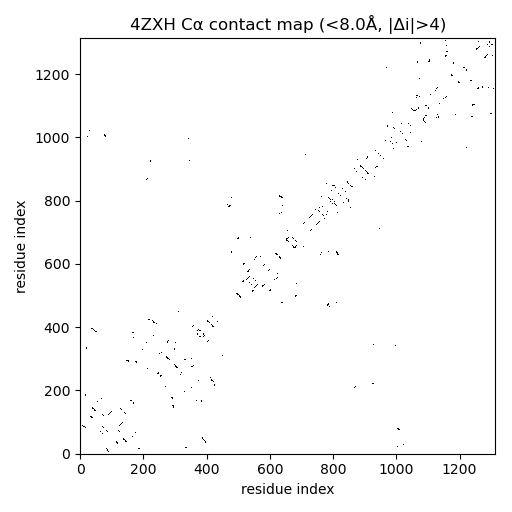P A 1 831 ? 33.128 11.856 134.264 1.00 53.74 829 ASP A O 1
ATOM 6385 N N . ALA A 1 832 ? 34.981 12.534 135.330 1.00 40.91 830 ALA A N 1
ATOM 6386 C CA . ALA A 1 832 ? 34.250 13.212 136.401 1.00 41.90 830 ALA A CA 1
ATOM 6387 C C . ALA A 1 832 ? 33.884 14.658 136.043 1.00 42.60 830 ALA A C 1
ATOM 6388 O O . ALA A 1 832 ? 32.827 15.144 136.446 1.00 47.14 830 ALA A O 1
ATOM 6390 N N . GLN A 1 833 ? 34.758 15.339 135.300 1.00 36.46 831 GLN A N 1
ATOM 6391 C CA . GLN A 1 833 ? 34.528 16.729 134.906 1.00 35.98 831 GLN A CA 1
ATOM 6392 C C . GLN A 1 833 ? 33.755 16.852 133.586 1.00 44.34 831 GLN A C 1
ATOM 6393 O O . GLN A 1 833 ? 33.108 17.877 133.345 1.00 42.08 831 GLN A O 1
ATOM 6399 N N . PHE A 1 834 ? 33.834 15.828 132.730 1.00 44.45 832 PHE A N 1
ATOM 6400 C CA . PHE A 1 834 ? 33.047 15.795 131.490 1.00 40.13 832 PHE A CA 1
ATOM 6401 C C . PHE A 1 834 ? 32.047 14.640 131.520 1.00 44.88 832 PHE A C 1
ATOM 6402 O O . PHE A 1 834 ? 32.430 13.474 131.439 1.00 54.60 832 PHE A O 1
ATOM 6410 N N . ARG A 1 835 ? 30.765 14.968 131.642 1.00 46.39 833 ARG A N 1
ATOM 6411 C CA . ARG A 1 835 ? 29.712 13.970 131.813 1.00 45.62 833 ARG A CA 1
ATOM 6412 C C . ARG A 1 835 ? 28.466 14.372 131.052 1.00 54.06 833 ARG A C 1
ATOM 6413 O O . ARG A 1 835 ? 28.262 15.556 130.756 1.00 56.81 833 ARG A O 1
ATOM 6421 N N . THR A 1 836 ? 27.617 13.393 130.763 1.00 52.84 834 THR A N 1
ATOM 6422 C CA . THR A 1 836 ? 26.217 13.690 130.516 1.00 53.07 834 THR A CA 1
ATOM 6423 C C . THR A 1 836 ? 25.490 13.537 131.840 1.00 52.77 834 THR A C 1
ATOM 6424 O O . THR A 1 836 ? 25.947 12.805 132.722 1.00 51.47 834 THR A O 1
ATOM 6428 N N . LEU A 1 837 ? 24.365 14.223 131.987 1.00 49.91 835 LEU A N 1
ATOM 6429 C CA . LEU A 1 837 ? 23.637 14.155 133.239 1.00 48.86 835 LEU A CA 1
ATOM 6430 C C . LEU A 1 837 ? 22.222 13.630 133.022 1.00 60.50 835 LEU A C 1
ATOM 6431 O O . LEU A 1 837 ? 21.575 13.975 132.032 1.00 64.43 835 LEU A O 1
ATOM 6436 N N . PRO A 1 838 ? 21.740 12.774 133.939 1.00 63.51 836 PRO A N 1
ATOM 6437 C CA . PRO A 1 838 ? 20.388 12.199 133.840 1.00 63.55 836 PRO A CA 1
ATOM 6438 C C . PRO A 1 838 ? 19.312 13.271 133.874 1.00 64.07 836 PRO A C 1
ATOM 6439 O O . PRO A 1 838 ? 18.274 13.132 133.238 1.00 70.99 836 PRO A O 1
ATOM 6443 N N . SER A 1 839 ? 19.586 14.344 134.601 1.00 61.75 837 SER A N 1
ATOM 6444 C CA . SER A 1 839 ? 18.649 15.450 134.748 1.00 66.63 837 SER A CA 1
ATOM 6445 C C . SER A 1 839 ? 18.632 16.370 133.526 1.00 69.69 837 SER A C 1
ATOM 6446 O O . SER A 1 839 ? 17.881 17.346 133.486 1.00 64.11 837 SER A O 1
ATOM 6449 N N . LEU A 1 840 ? 19.480 16.067 132.546 1.00 68.90 838 LEU A N 1
ATOM 6450 C CA . LEU A 1 840 ? 19.525 16.804 131.281 1.00 71.95 838 LEU A CA 1
ATOM 6451 C C . LEU A 1 840 ? 19.776 15.835 130.125 1.00 63.91 838 LEU A C 1
ATOM 6452 O O . LEU A 1 840 ? 20.763 15.960 129.396 1.00 55.63 838 LEU A O 1
ATOM 6457 N N . PRO A 1 841 ? 18.866 14.876 129.936 1.00 69.75 839 PRO A N 1
ATOM 6458 C CA . PRO A 1 841 ? 19.161 13.714 129.086 1.00 71.92 839 PRO A CA 1
ATOM 6459 C C . PRO A 1 841 ? 19.326 14.076 127.612 1.00 72.13 839 PRO A C 1
ATOM 6460 O O . PRO A 1 841 ? 19.776 13.239 126.837 1.00 78.26 839 PRO A O 1
ATOM 6464 N N . ASN A 1 842 ? 18.977 15.305 127.240 1.00 70.30 840 ASN A N 1
ATOM 6465 C CA . ASN A 1 842 ? 19.043 15.734 125.847 1.00 69.37 840 ASN A CA 1
ATOM 6466 C C . ASN A 1 842 ? 20.135 16.759 125.590 1.00 60.34 840 ASN A C 1
ATOM 6467 O O . ASN A 1 842 ? 20.272 17.259 124.475 1.00 56.23 840 ASN A O 1
ATOM 6472 N N . ALA A 1 843 ? 20.918 17.054 126.625 1.00 54.51 841 ALA A N 1
ATOM 6473 C CA . ALA A 1 843 ? 21.890 18.141 126.579 1.00 48.40 841 ALA A CA 1
ATOM 6474 C C . ALA A 1 843 ? 23.291 17.675 126.178 1.00 53.31 841 ALA A C 1
ATOM 6475 O O . ALA A 1 843 ? 24.218 18.485 126.082 1.00 53.71 841 ALA A O 1
ATOM 6477 N N . GLY A 1 844 ? 23.435 16.372 125.950 1.00 51.29 842 GLY A N 1
ATOM 6478 C CA . GLY A 1 844 ? 24.703 15.791 125.568 1.00 42.38 842 GLY A CA 1
ATOM 6479 C C . GLY A 1 844 ? 25.775 15.910 126.631 1.00 51.96 842 GLY A C 1
ATOM 6480 O O . GLY A 1 844 ? 25.493 16.118 127.814 1.00 53.22 842 GLY A O 1
ATOM 6481 N N . ARG A 1 845 ? 27.019 15.766 126.192 1.00 47.48 843 ARG A N 1
ATOM 6482 C CA . ARG A 1 845 ? 28.172 15.878 127.061 1.00 45.66 843 ARG A CA 1
ATOM 6483 C C . ARG A 1 845 ? 28.302 17.312 127.590 1.00 50.84 843 ARG A C 1
ATOM 6484 O O . ARG A 1 845 ? 28.109 18.278 126.842 1.00 56.46 843 ARG A O 1
ATOM 6492 N N . LEU A 1 846 ? 28.603 17.437 128.883 1.00 45.90 844 LEU A N 1
ATOM 6493 C CA . LEU A 1 846 ? 28.723 18.737 129.544 1.00 42.15 844 LEU A CA 1
ATOM 6494 C C . LEU A 1 846 ? 29.996 18.846 130.364 1.00 42.93 844 LEU A C 1
ATOM 6495 O O . LEU A 1 846 ? 30.569 17.842 130.789 1.00 45.56 844 LEU A O 1
ATOM 6500 N N . TYR A 1 847 ? 30.422 20.081 130.603 1.00 42.21 845 TYR A N 1
ATOM 6501 C CA . TYR A 1 847 ? 31.615 20.333 131.388 1.00 34.46 845 TYR A CA 1
ATOM 6502 C C . TYR A 1 847 ? 31.284 21.093 132.654 1.00 33.80 845 TYR A C 1
ATOM 6503 O O . TYR A 1 847 ? 30.552 22.084 132.633 1.00 44.12 845 TYR A O 1
ATOM 6512 N N . ARG A 1 848 ? 31.846 20.616 133.756 1.00 34.56 846 ARG A N 1
ATOM 6513 C CA . ARG A 1 848 ? 31.622 21.164 135.089 1.00 32.40 846 ARG A CA 1
ATOM 6514 C C . ARG A 1 848 ? 32.694 22.211 135.443 1.00 42.29 846 ARG A C 1
ATOM 6515 O O . ARG A 1 848 ? 33.879 21.881 135.648 1.00 45.21 846 ARG A O 1
ATOM 6523 N N . THR A 1 849 ? 32.282 23.474 135.524 1.00 40.79 847 THR A N 1
ATOM 6524 C CA . THR A 1 849 ? 33.247 24.569 135.597 1.00 34.40 847 THR A CA 1
ATOM 6525 C C . THR A 1 849 ? 33.746 24.946 136.981 1.00 37.97 847 THR A C 1
ATOM 6526 O O . THR A 1 849 ? 34.734 25.659 137.104 1.00 48.62 847 THR A O 1
ATOM 6530 N N . GLY A 1 850 ? 33.059 24.519 138.025 1.00 37.71 848 GLY A N 1
ATOM 6531 C CA . GLY A 1 850 ? 33.491 24.869 139.363 1.00 29.73 848 GLY A CA 1
ATOM 6532 C C . GLY A 1 850 ? 33.312 26.344 139.657 1.00 45.59 848 GLY A C 1
ATOM 6533 O O . GLY A 1 850 ? 33.755 26.821 140.711 1.00 46.97 848 GLY A O 1
ATOM 6534 N N . ASP A 1 851 ? 32.661 27.062 138.732 1.00 41.81 849 ASP A N 1
ATOM 6535 C CA . ASP A 1 851 ? 32.335 28.488 138.894 1.00 34.28 849 ASP A CA 1
ATOM 6536 C C . ASP A 1 851 ? 30.956 28.716 139.536 1.00 41.16 849 ASP A C 1
ATOM 6537 O O . ASP A 1 851 ? 29.961 28.094 139.159 1.00 43.65 849 ASP A O 1
ATOM 6542 N N . LYS A 1 852 ? 30.897 29.621 140.503 1.00 43.66 850 LYS A N 1
ATOM 6543 C CA . LYS A 1 852 ? 29.625 29.992 141.112 1.00 40.83 850 LYS A CA 1
ATOM 6544 C C . LYS A 1 852 ? 28.961 31.089 140.295 1.00 35.13 850 LYS A C 1
ATOM 6545 O O . LYS A 1 852 ? 29.526 32.162 140.113 1.00 41.28 850 LYS A O 1
ATOM 6551 N N . VAL A 1 853 ? 27.764 30.817 139.801 1.00 39.30 851 VAL A N 1
ATOM 6552 C CA . VAL A 1 853 ? 27.044 31.738 138.922 1.00 34.11 851 VAL A CA 1
ATOM 6553 C C . VAL A 1 853 ? 25.608 31.922 139.410 1.00 45.51 851 VAL A C 1
ATOM 6554 O O . VAL A 1 853 ? 25.002 31.001 139.970 1.00 47.83 851 VAL A O 1
ATOM 6558 N N . CYS A 1 854 ? 25.068 33.125 139.245 1.00 48.61 852 CYS A N 1
ATOM 6559 C CA . CYS A 1 854 ? 23.683 33.372 139.626 1.00 44.24 852 CYS A CA 1
ATOM 6560 C C . CYS A 1 854 ? 22.780 33.470 138.393 1.00 44.78 852 CYS A C 1
ATOM 6561 O O . CYS A 1 854 ? 23.067 34.205 137.446 1.00 44.20 852 CYS A O 1
ATOM 6564 N N . LEU A 1 855 ? 21.696 32.701 138.406 1.00 49.02 853 LEU A N 1
ATOM 6565 C CA . LEU A 1 855 ? 20.687 32.800 137.366 1.00 54.61 853 LEU A CA 1
ATOM 6566 C C . LEU A 1 855 ? 19.761 33.936 137.748 1.00 59.65 853 LEU A C 1
ATOM 6567 O O . LEU A 1 855 ? 18.892 33.779 138.604 1.00 67.18 853 LEU A O 1
ATOM 6572 N N . ARG A 1 856 ? 19.967 35.090 137.131 1.00 56.54 854 ARG A N 1
ATOM 6573 C CA . ARG A 1 856 ? 19.161 36.255 137.446 1.00 57.00 854 ARG A CA 1
ATOM 6574 C C . ARG A 1 856 ? 17.740 36.071 136.926 1.00 66.19 854 ARG A C 1
ATOM 6575 O O . ARG A 1 856 ? 17.499 35.305 135.984 1.00 66.97 854 ARG A O 1
ATOM 6583 N N . THR A 1 857 ? 16.803 36.766 137.563 1.00 68.99 855 THR A N 1
ATOM 6584 C CA . THR A 1 857 ? 15.412 36.799 137.128 1.00 67.99 855 THR A CA 1
ATOM 6585 C C . THR A 1 857 ? 15.347 37.383 135.718 1.00 59.85 855 THR A C 1
ATOM 6586 O O . THR A 1 857 ? 14.476 37.052 134.918 1.00 56.91 855 THR A O 1
ATOM 6590 N N . ASP A 1 858 ? 16.311 38.245 135.434 1.00 70.26 856 ASP A N 1
ATOM 6591 C CA . ASP A 1 858 ? 16.505 38.851 134.130 1.00 80.61 856 ASP A CA 1
ATOM 6592 C C . ASP A 1 858 ? 16.666 37.812 133.010 1.00 79.99 856 ASP A C 1
ATOM 6593 O O . ASP A 1 858 ? 16.141 37.985 131.910 1.00 74.50 856 ASP A O 1
ATOM 6598 N N . GLY A 1 859 ? 17.392 36.734 133.304 1.00 78.47 857 GLY A N 1
ATOM 6599 C CA . GLY A 1 859 ? 17.817 35.778 132.293 1.00 70.55 857 GLY A CA 1
ATOM 6600 C C . GLY A 1 859 ? 19.314 35.901 132.048 1.00 63.55 857 GLY A C 1
ATOM 6601 O O . GLY A 1 859 ? 19.898 35.156 131.258 1.00 64.05 857 GLY A O 1
ATOM 6602 N N . ARG A 1 860 ? 19.929 36.865 132.725 1.00 53.63 858 ARG A N 1
ATOM 6603 C CA . ARG A 1 860 ? 21.359 37.097 132.639 1.00 49.58 858 ARG A CA 1
ATOM 6604 C C . ARG A 1 860 ? 22.095 36.180 133.602 1.00 53.29 858 ARG A C 1
ATOM 6605 O O . ARG A 1 860 ? 21.522 35.721 134.588 1.00 57.49 858 ARG A O 1
ATOM 6613 N N . LEU A 1 861 ? 23.365 35.919 133.313 1.00 44.62 859 LEU A N 1
ATOM 6614 C CA . LEU A 1 861 ? 24.222 35.196 134.238 1.00 41.57 859 LEU A CA 1
ATOM 6615 C C . LEU A 1 861 ? 25.259 36.134 134.821 1.00 45.26 859 LEU A C 1
ATOM 6616 O O . LEU A 1 861 ? 25.971 36.798 134.080 1.00 48.41 859 LEU A O 1
ATOM 6621 N N . THR A 1 862 ? 25.367 36.193 136.139 1.00 36.33 860 THR A N 1
ATOM 6622 C CA . THR A 1 862 ? 26.463 36.946 136.724 1.00 40.09 860 THR A CA 1
ATOM 6623 C C . THR A 1 862 ? 27.364 35.989 137.487 1.00 45.61 860 THR A C 1
ATOM 6624 O O . THR A 1 862 ? 26.927 34.921 137.946 1.00 36.22 860 THR A O 1
ATOM 6628 N N . HIS A 1 863 ? 28.628 36.388 137.598 1.00 45.52 861 HIS A N 1
ATOM 6629 C CA . HIS A 1 863 ? 29.702 35.526 138.058 1.00 34.18 861 HIS A CA 1
ATOM 6630 C C . HIS A 1 863 ? 30.106 35.927 139.464 1.00 37.54 861 HIS A C 1
ATOM 6631 O O . HIS A 1 863 ? 30.143 37.112 139.787 1.00 48.11 861 HIS A O 1
ATOM 6638 N N . HIS A 1 864 ? 30.383 34.941 140.308 1.00 32.85 862 HIS A N 1
ATOM 6639 C CA . HIS A 1 864 ? 30.636 35.182 141.725 1.00 34.58 862 HIS A CA 1
ATOM 6640 C C . HIS A 1 864 ? 31.703 34.200 142.174 1.00 43.92 862 HIS A C 1
ATOM 6641 O O . HIS A 1 864 ? 31.781 33.809 143.351 1.00 41.96 862 HIS A O 1
ATOM 6648 N N . GLY A 1 865 ? 32.575 33.897 141.217 1.00 47.02 863 GLY A N 1
ATOM 6649 C CA . GLY A 1 865 ? 32.998 32.538 140.954 1.00 49.31 863 GLY A CA 1
ATOM 6650 C C . GLY A 1 865 ? 33.837 31.751 141.899 1.00 46.13 863 GLY A C 1
ATOM 6651 O O . GLY A 1 865 ? 34.389 32.283 142.856 1.00 56.19 863 GLY A O 1
ATOM 6652 N N . ARG A 1 866 ? 33.876 30.458 141.603 1.00 50.46 864 ARG A N 1
ATOM 6653 C CA . ARG A 1 866 ? 34.714 29.473 142.271 1.00 55.92 864 ARG A CA 1
ATOM 6654 C C . ARG A 1 866 ? 34.061 29.047 143.614 1.00 40.95 864 ARG A C 1
ATOM 6655 O O . ARG A 1 866 ? 34.276 29.653 144.655 1.00 42.66 864 ARG A O 1
ATOM 6663 N N . LEU A 1 867 ? 33.241 27.996 143.538 1.00 46.13 865 LEU A N 1
ATOM 6664 C CA . LEU A 1 867 ? 32.563 27.384 144.672 1.00 51.21 865 LEU A CA 1
ATOM 6665 C C . LEU A 1 867 ? 33.477 27.048 145.847 1.00 75.80 865 LEU A C 1
ATOM 6666 O O . LEU A 1 867 ? 33.043 27.043 146.998 1.00 77.36 865 LEU A O 1
ATOM 6671 N N . ASP A 1 868 ? 34.735 26.742 145.546 1.00 86.85 866 ASP A N 1
ATOM 6672 C CA . ASP A 1 868 ? 35.702 26.343 146.565 1.00 99.45 866 ASP A CA 1
ATOM 6673 C C . ASP A 1 868 ? 36.053 27.451 147.554 1.00 98.20 866 ASP A C 1
ATOM 6674 O O . ASP A 1 868 ? 36.558 27.161 148.636 1.00 100.32 866 ASP A O 1
ATOM 6679 N N . PHE A 1 869 ? 35.795 28.710 147.198 1.00 93.41 867 PHE A N 1
ATOM 6680 C CA . PHE A 1 869 ? 36.189 29.811 148.070 1.00 93.64 867 PHE A CA 1
ATOM 6681 C C . PHE A 1 869 ? 35.090 30.258 149.029 1.00 97.87 867 PHE A C 1
ATOM 6682 O O . PHE A 1 869 ? 33.901 30.280 148.700 1.00 89.20 867 PHE A O 1
ATOM 6690 N N . GLN A 1 870 ? 35.530 30.559 150.251 1.00 108.66 868 GLN A N 1
ATOM 6691 C CA . GLN A 1 870 ? 34.649 30.838 151.372 1.00 114.38 868 GLN A CA 1
ATOM 6692 C C . GLN A 1 870 ? 34.312 32.304 151.401 1.00 121.40 868 GLN A C 1
ATOM 6693 O O . GLN A 1 870 ? 35.046 33.109 151.964 1.00 121.89 868 GLN A O 1
ATOM 6695 N N . VAL A 1 871 ? 33.202 32.649 150.767 1.00 123.91 869 VAL A N 1
ATOM 6696 C CA . VAL A 1 871 ? 32.636 33.971 150.920 1.00 115.27 869 VAL A CA 1
ATOM 6697 C C . VAL A 1 871 ? 31.801 33.983 152.201 1.00 109.14 869 VAL A C 1
ATOM 6698 O O . VAL A 1 871 ? 31.284 35.025 152.593 1.00 112.47 869 VAL A O 1
ATOM 6702 N N . LYS A 1 872 ? 31.692 32.821 152.854 1.00 98.09 870 LYS A N 1
ATOM 6703 C CA . LYS A 1 872 ? 30.929 32.680 154.098 1.00 80.81 870 LYS A CA 1
ATOM 6704 C C . LYS A 1 872 ? 31.717 33.142 155.329 1.00 81.95 870 LYS A C 1
ATOM 6705 O O . LYS A 1 872 ? 32.780 32.594 155.632 1.00 91.94 870 LYS A O 1
ATOM 6707 N N . ILE A 1 873 ? 31.187 34.152 156.025 1.00 69.51 871 ILE A N 1
ATOM 6708 C CA . ILE A 1 873 ? 31.751 34.657 157.277 1.00 58.86 871 ILE A CA 1
ATOM 6709 C C . ILE A 1 873 ? 30.929 34.146 158.466 1.00 64.14 871 ILE A C 1
ATOM 6710 O O . ILE A 1 873 ? 30.665 32.948 158.584 1.00 82.65 871 ILE A O 1
ATOM 6715 N N . ARG A 1 874 ? 30.501 35.050 159.333 1.00 53.46 872 ARG A N 1
ATOM 6716 C CA . ARG A 1 874 ? 29.911 34.663 160.603 1.00 68.63 872 ARG A CA 1
ATOM 6717 C C . ARG A 1 874 ? 28.456 34.229 160.385 1.00 56.45 872 ARG A C 1
ATOM 6718 O O . ARG A 1 874 ? 27.533 34.762 161.026 1.00 61.26 872 ARG A O 1
ATOM 6726 N N . GLY A 1 875 ? 28.258 33.284 159.460 1.00 44.75 873 GLY A N 1
ATOM 6727 C CA . GLY A 1 875 ? 26.940 32.735 159.174 1.00 46.66 873 GLY A CA 1
ATOM 6728 C C . GLY A 1 875 ? 26.180 33.329 157.994 1.00 48.28 873 GLY A C 1
ATOM 6729 O O . GLY A 1 875 ? 24.961 33.124 157.855 1.00 63.43 873 GLY A O 1
ATOM 6730 N N . PHE A 1 876 ? 26.897 34.059 157.144 1.00 42.31 874 PHE A N 1
ATOM 6731 C CA . PHE A 1 876 ? 26.315 34.752 155.991 1.00 46.05 874 PHE A CA 1
ATOM 6732 C C . PHE A 1 876 ? 27.377 34.937 154.922 1.00 55.72 874 PHE A C 1
ATOM 6733 O O . PHE A 1 876 ? 28.548 34.699 155.173 1.00 55.87 874 PHE A O 1
ATOM 6741 N N . ARG A 1 877 ? 26.981 35.361 153.730 1.00 61.90 875 ARG A N 1
ATOM 6742 C CA . ARG A 1 877 ? 27.950 35.466 152.651 1.00 59.14 875 ARG A CA 1
ATOM 6743 C C . ARG A 1 877 ? 28.166 36.925 152.239 1.00 49.90 875 ARG A C 1
ATOM 6744 O O . ARG A 1 877 ? 27.309 37.770 152.459 1.00 45.19 875 ARG A O 1
ATOM 6752 N N . ILE A 1 878 ? 29.335 37.205 151.665 1.00 50.49 876 ILE A N 1
ATOM 6753 C CA . ILE A 1 878 ? 29.752 38.560 151.316 1.00 47.35 876 ILE A CA 1
ATOM 6754 C C . ILE A 1 878 ? 30.002 38.653 149.814 1.00 48.06 876 ILE A C 1
ATOM 6755 O O . ILE A 1 878 ? 30.502 37.707 149.210 1.00 52.49 876 ILE A O 1
ATOM 6760 N N . GLU A 1 879 ? 29.651 39.785 149.215 1.00 43.70 877 GLU A N 1
ATOM 6761 C CA . GLU A 1 879 ? 30.059 40.088 147.850 1.00 39.52 877 GLU A CA 1
ATOM 6762 C C . GLU A 1 879 ? 31.359 40.896 147.857 1.00 37.96 877 GLU A C 1
ATOM 6763 O O . GLU A 1 879 ? 31.319 42.133 147.849 1.00 39.69 877 GLU A O 1
ATOM 6769 N N . LEU A 1 880 ? 32.501 40.206 147.856 1.00 34.20 878 LEU A N 1
ATOM 6770 C CA . LEU A 1 880 ? 33.804 40.861 148.045 1.00 33.40 878 LEU A CA 1
ATOM 6771 C C . LEU A 1 880 ? 34.021 42.048 147.102 1.00 33.74 878 LEU A C 1
ATOM 6772 O O . LEU A 1 880 ? 34.540 43.087 147.505 1.00 36.29 878 LEU A O 1
ATOM 6777 N N . GLY A 1 881 ? 33.587 41.905 145.859 1.00 25.16 879 GLY A N 1
ATOM 6778 C CA . GLY A 1 881 ? 33.775 42.952 144.870 1.00 25.55 879 GLY A CA 1
ATOM 6779 C C . GLY A 1 881 ? 33.092 44.273 145.182 1.00 31.54 879 GLY A C 1
ATOM 6780 O O . GLY A 1 881 ? 33.536 45.321 144.712 1.00 26.10 879 GLY A O 1
ATOM 6781 N N . GLU A 1 882 ? 32.017 44.250 145.968 1.00 29.57 880 GLU A N 1
ATOM 6782 C CA . GLU A 1 882 ? 31.380 45.507 146.329 1.00 26.71 880 GLU A CA 1
ATOM 6783 C C . GLU A 1 882 ? 32.302 46.279 147.254 1.00 33.57 880 GLU A C 1
ATOM 6784 O O . GLU A 1 882 ? 32.447 47.506 147.128 1.00 30.22 880 GLU A O 1
ATOM 6790 N N . ILE A 1 883 ? 32.954 45.564 148.168 1.00 28.69 881 ILE A N 1
ATOM 6791 C CA . ILE A 1 883 ? 33.970 46.204 148.995 1.00 27.23 881 ILE A CA 1
ATOM 6792 C C . ILE A 1 883 ? 35.109 46.743 148.125 1.00 27.66 881 ILE A C 1
ATOM 6793 O O . ILE A 1 883 ? 35.590 47.860 148.341 1.00 33.37 881 ILE A O 1
ATOM 6798 N N . GLU A 1 884 ? 35.531 45.964 147.129 1.00 30.19 882 GLU A N 1
ATOM 6799 C CA . GLU A 1 884 ? 36.637 46.383 146.252 1.00 27.55 882 GLU A CA 1
ATOM 6800 C C . GLU A 1 884 ? 36.298 47.651 145.473 1.00 30.59 882 GLU A C 1
ATOM 6801 O O . GLU A 1 884 ? 37.144 48.536 145.328 1.00 30.75 882 GLU A O 1
ATOM 6807 N N . ASN A 1 885 ? 35.050 47.753 145.011 1.00 34.92 883 ASN A N 1
ATOM 6808 C CA . ASN A 1 885 ? 34.592 48.941 144.300 1.00 30.50 883 ASN A CA 1
ATOM 6809 C C . ASN A 1 885 ? 34.600 50.196 145.167 1.00 37.97 883 ASN A C 1
ATOM 6810 O O . ASN A 1 885 ? 35.001 51.273 144.694 1.00 38.69 883 ASN A O 1
ATOM 6815 N N . VAL A 1 886 ? 34.181 50.073 146.429 1.00 36.92 884 VAL A N 1
ATOM 6816 C CA . VAL A 1 886 ? 34.164 51.245 147.301 1.00 37.18 884 VAL A CA 1
ATOM 6817 C C . VAL A 1 886 ? 35.605 51.718 147.572 1.00 40.81 884 VAL A C 1
ATOM 6818 O O . VAL A 1 886 ? 35.889 52.918 147.535 1.00 39.56 884 VAL A O 1
ATOM 6822 N N . LEU A 1 887 ? 36.513 50.778 147.820 1.00 40.12 885 LEU A N 1
ATOM 6823 C CA . LEU A 1 887 ? 37.913 51.123 148.022 1.00 29.55 885 LEU A CA 1
ATOM 6824 C C . LEU A 1 887 ? 38.518 51.830 146.800 1.00 35.66 885 LEU A C 1
ATOM 6825 O O . LEU A 1 887 ? 39.201 52.834 146.936 1.00 36.56 885 LEU A O 1
ATOM 6830 N N . LYS A 1 888 ? 38.261 51.318 145.602 1.00 35.36 886 LYS A N 1
ATOM 6831 C CA . LYS A 1 888 ? 38.841 51.914 144.400 1.00 36.83 886 LYS A CA 1
ATOM 6832 C C . LYS A 1 888 ? 38.375 53.351 144.157 1.00 37.41 886 LYS A C 1
ATOM 6833 O O . LYS A 1 888 ? 38.977 54.088 143.382 1.00 51.89 886 LYS A O 1
ATOM 6839 N N . GLN A 1 889 ? 37.306 53.755 144.824 1.00 38.05 887 GLN A N 1
ATOM 6840 C CA . GLN A 1 889 ? 36.731 55.078 144.583 1.00 43.08 887 GLN A CA 1
ATOM 6841 C C . GLN A 1 889 ? 37.375 56.149 145.464 1.00 46.58 887 GLN A C 1
ATOM 6842 O O . GLN A 1 889 ? 37.136 57.350 145.272 1.00 57.39 887 GLN A O 1
ATOM 6848 N N . ILE A 1 890 ? 38.179 55.713 146.433 1.00 35.54 888 ILE A N 1
ATOM 6849 C CA . ILE A 1 890 ? 39.082 56.625 147.128 1.00 44.53 888 ILE A CA 1
ATOM 6850 C C . ILE A 1 890 ? 40.128 57.220 146.165 1.00 51.24 888 ILE A C 1
ATOM 6851 O O . ILE A 1 890 ? 40.714 56.513 145.306 1.00 45.33 888 ILE A O 1
ATOM 6856 N N . ASP A 1 891 ? 40.341 58.525 146.296 1.00 57.45 889 ASP A N 1
ATOM 6857 C CA . ASP A 1 891 ? 41.452 59.178 145.624 1.00 64.81 889 ASP A CA 1
ATOM 6858 C C . ASP A 1 891 ? 42.724 58.667 146.292 1.00 68.55 889 ASP A C 1
ATOM 6859 O O . ASP A 1 891 ? 42.847 58.704 147.522 1.00 75.43 889 ASP A O 1
ATOM 6861 N N . GLY A 1 892 ? 43.654 58.162 145.486 1.00 58.93 890 GLY A N 1
ATOM 6862 C CA . GLY A 1 892 ? 44.883 57.597 146.012 1.00 49.44 890 GLY A CA 1
ATOM 6863 C C . GLY A 1 892 ? 44.968 56.126 145.675 1.00 51.48 890 GLY A C 1
ATOM 6864 O O . GLY A 1 892 ? 45.967 55.653 145.136 1.00 55.41 890 GLY A O 1
ATOM 6865 N N . ILE A 1 893 ? 43.899 55.403 145.987 1.00 46.61 891 ILE A N 1
ATOM 6866 C CA . ILE A 1 893 ? 43.806 53.982 145.703 1.00 41.89 891 ILE A CA 1
ATOM 6867 C C . ILE A 1 893 ? 43.734 53.700 144.202 1.00 47.13 891 ILE A C 1
ATOM 6868 O O . ILE A 1 893 ? 42.967 54.336 143.475 1.00 67.90 891 ILE A O 1
ATOM 6873 N N . THR A 1 894 ? 44.521 52.719 143.770 1.00 42.54 892 THR A N 1
ATOM 6874 C CA . THR A 1 894 ? 44.722 52.370 142.366 1.00 41.60 892 THR A CA 1
ATOM 6875 C C . THR A 1 894 ? 44.172 50.989 142.095 1.00 44.00 892 THR A C 1
ATOM 6876 O O . THR A 1 894 ? 43.755 50.676 140.978 1.00 62.24 892 THR A O 1
ATOM 6880 N N . ASP A 1 895 ? 44.195 50.152 143.126 1.00 36.17 893 ASP A N 1
ATOM 6881 C CA . ASP A 1 895 ? 43.630 48.811 143.051 1.00 36.26 893 ASP A CA 1
ATOM 6882 C C . ASP A 1 895 ? 43.357 48.288 144.462 1.00 35.81 893 ASP A C 1
ATOM 6883 O O . ASP A 1 895 ? 43.884 48.814 145.442 1.00 37.16 893 ASP A O 1
ATOM 6888 N N . ALA A 1 896 ? 42.512 47.266 144.563 1.00 28.94 894 ALA A N 1
ATOM 6889 C CA . ALA A 1 896 ? 42.152 46.713 145.859 1.00 27.91 894 ALA A CA 1
ATOM 6890 C C . ALA A 1 896 ? 41.716 45.266 145.687 1.00 27.46 894 ALA A C 1
ATOM 6891 O O . ALA A 1 896 ? 41.096 44.906 144.694 1.00 27.39 894 ALA A O 1
ATOM 6893 N N . VAL A 1 897 ? 42.067 44.434 146.651 1.00 25.29 895 VAL A N 1
ATOM 6894 C CA . VAL A 1 897 ? 41.616 43.059 146.665 1.00 22.58 895 VAL A CA 1
ATOM 6895 C C . VAL A 1 897 ? 41.200 42.751 148.094 1.00 23.80 895 VAL A C 1
ATOM 6896 O O . VAL A 1 897 ? 41.914 43.097 149.044 1.00 33.64 895 VAL A O 1
ATOM 6900 N N . VAL A 1 898 ? 40.042 42.129 148.254 1.00 20.88 896 VAL A N 1
ATOM 6901 C CA . VAL A 1 898 ? 39.538 41.801 149.577 1.00 22.66 896 VAL A CA 1
ATOM 6902 C C . VAL A 1 898 ? 39.370 40.298 149.676 1.00 31.30 896 VAL A C 1
ATOM 6903 O O . VAL A 1 898 ? 38.763 39.681 148.798 1.00 32.72 896 VAL A O 1
ATOM 6907 N N . LEU A 1 899 ? 39.919 39.698 150.726 1.00 32.48 897 LEU A N 1
ATOM 6908 C CA . LEU A 1 899 ? 39.775 38.251 150.914 1.00 33.32 897 LEU A CA 1
ATOM 6909 C C . LEU A 1 899 ? 39.193 37.934 152.275 1.00 33.42 897 LEU A C 1
ATOM 6910 O O . LEU A 1 899 ? 39.264 38.747 153.207 1.00 31.48 897 LEU A O 1
ATOM 6915 N N . VAL A 1 900 ? 38.621 36.742 152.390 1.00 30.57 898 VAL A N 1
ATOM 6916 C CA . VAL A 1 900 ? 38.247 36.229 153.694 1.00 32.00 898 VAL A CA 1
ATOM 6917 C C . VAL A 1 900 ? 39.382 35.335 154.187 1.00 33.94 898 VAL A C 1
ATOM 6918 O O . VAL A 1 900 ? 39.885 34.507 153.424 1.00 32.18 898 VAL A O 1
ATOM 6922 N N . LYS A 1 901 ? 39.803 35.519 155.440 1.00 33.79 899 LYS A N 1
ATOM 6923 C CA . LYS A 1 901 ? 40.824 34.655 156.048 1.00 33.77 899 LYS A CA 1
ATOM 6924 C C . LYS A 1 901 ? 40.340 34.095 157.378 1.00 47.11 899 LYS A C 1
ATOM 6925 O O . LYS A 1 901 ? 39.476 34.691 158.027 1.00 54.98 899 LYS A O 1
ATOM 6931 N N . THR A 1 902 ? 40.906 32.957 157.785 1.00 49.47 900 THR A N 1
ATOM 6932 C CA . THR A 1 902 ? 40.531 32.297 159.039 1.00 48.22 900 THR A CA 1
ATOM 6933 C C . THR A 1 902 ? 41.443 32.734 160.198 1.00 55.61 900 THR A C 1
ATOM 6934 O O . THR A 1 902 ? 42.604 33.079 159.968 1.00 61.01 900 THR A O 1
ATOM 6938 N N . THR A 1 903 ? 40.922 32.725 161.431 1.00 61.92 901 THR A N 1
ATOM 6939 C CA . THR A 1 903 ? 41.647 33.244 162.604 1.00 68.09 901 THR A CA 1
ATOM 6940 C C . THR A 1 903 ? 41.290 32.582 163.931 1.00 88.59 901 THR A C 1
ATOM 6941 O O . THR A 1 903 ? 40.112 32.398 164.236 1.00 93.53 901 THR A O 1
ATOM 6945 N N . GLY A 1 904 ? 42.312 32.257 164.725 1.00 98.39 902 GLY A N 1
ATOM 6946 C CA . GLY A 1 904 ? 42.119 31.703 166.056 1.00 102.93 902 GLY A CA 1
ATOM 6947 C C . GLY A 1 904 ? 41.308 30.422 166.031 1.00 104.86 902 GLY A C 1
ATOM 6948 O O . GLY A 1 904 ? 41.805 29.372 165.619 1.00 106.34 902 GLY A O 1
ATOM 6949 N N . ASP A 1 905 ? 40.052 30.516 166.462 1.00 107.15 903 ASP A N 1
ATOM 6950 C CA . ASP A 1 905 ? 39.135 29.382 166.407 1.00 108.15 903 ASP A CA 1
ATOM 6951 C C . ASP A 1 905 ? 38.605 29.174 164.989 1.00 110.07 903 ASP A C 1
ATOM 6952 O O . ASP A 1 905 ? 39.313 29.390 163.999 1.00 107.27 903 ASP A O 1
ATOM 6954 N N . ASN A 1 906 ? 37.357 28.734 164.898 1.00 111.67 904 ASN A N 1
ATOM 6955 C CA . ASN A 1 906 ? 36.672 28.678 163.619 1.00 109.99 904 ASN A CA 1
ATOM 6956 C C . ASN A 1 906 ? 36.060 30.040 163.336 1.00 103.36 904 ASN A C 1
ATOM 6957 O O . ASN A 1 906 ? 34.835 30.176 163.272 1.00 104.27 904 ASN A O 1
ATOM 6959 N N . ASP A 1 907 ? 36.913 31.053 163.192 1.00 93.36 905 ASP A N 1
ATOM 6960 C CA . ASP A 1 907 ? 36.425 32.408 162.963 1.00 87.45 905 ASP A CA 1
ATOM 6961 C C . ASP A 1 907 ? 37.015 33.035 161.689 1.00 75.00 905 ASP A C 1
ATOM 6962 O O . ASP A 1 907 ? 38.185 32.822 161.359 1.00 72.76 905 ASP A O 1
ATOM 6967 N N . GLN A 1 908 ? 36.178 33.793 160.976 1.00 59.00 906 GLN A N 1
ATOM 6968 C CA . GLN A 1 908 ? 36.540 34.357 159.677 1.00 49.63 906 GLN A CA 1
ATOM 6969 C C . GLN A 1 908 ? 36.522 35.885 159.719 1.00 50.74 906 GLN A C 1
ATOM 6970 O O . GLN A 1 908 ? 35.684 36.492 160.391 1.00 53.23 906 GLN A O 1
ATOM 6976 N N . LYS A 1 909 ? 37.461 36.500 159.006 1.00 44.67 907 LYS A N 1
ATOM 6977 C CA . LYS A 1 909 ? 37.56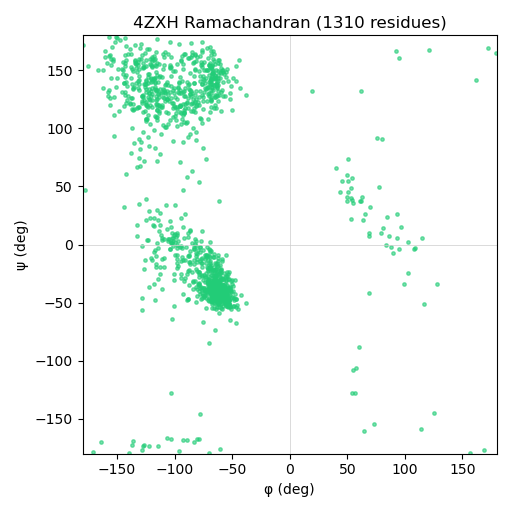4 37.950 158.952 1.00 31.64 907 LYS A CA 1
ATOM 6978 C C . LYS A 1 909 ? 37.973 38.412 157.558 1.00 32.28 907 LYS A C 1
ATOM 6979 O O . LYS A 1 909 ? 38.628 37.680 156.810 1.00 36.63 907 LYS A O 1
ATOM 6985 N N . LEU A 1 910 ? 37.577 39.636 157.226 1.00 38.14 908 LEU A N 1
ATOM 6986 C CA . LEU A 1 910 ? 37.898 40.285 155.959 1.00 34.08 908 LEU A CA 1
ATOM 6987 C C . LEU A 1 910 ? 39.219 41.027 156.002 1.00 31.55 908 LEU A C 1
ATOM 6988 O O . LEU A 1 910 ? 39.497 41.717 156.982 1.00 34.22 908 LEU A O 1
ATOM 6993 N N . VAL A 1 911 ? 40.006 40.901 154.927 1.00 36.27 909 VAL A N 1
ATOM 6994 C CA . VAL A 1 911 ? 41.294 41.600 154.736 1.00 23.29 909 VAL A CA 1
ATOM 6995 C C . VAL A 1 911 ? 41.272 42.432 153.472 1.00 25.81 909 VAL A C 1
ATOM 6996 O O . VAL A 1 911 ? 40.876 41.942 152.406 1.00 33.37 909 VAL A O 1
ATOM 7000 N N . ALA A 1 912 ? 41.726 43.670 153.554 1.00 20.73 910 ALA A N 1
ATOM 7001 C CA . ALA A 1 912 ? 41.802 44.490 152.353 1.00 22.13 910 ALA A CA 1
ATOM 7002 C C . ALA A 1 912 ? 43.239 44.802 151.995 1.00 20.83 910 ALA A C 1
ATOM 7003 O O . ALA A 1 912 ? 43.960 45.418 152.787 1.00 24.55 910 ALA A O 1
ATOM 7005 N N . TYR A 1 913 ? 43.659 44.373 150.809 1.00 25.01 911 TYR A N 1
ATOM 7006 C CA . TYR A 1 913 ? 44.972 44.756 150.267 1.00 25.45 911 TYR A CA 1
ATOM 7007 C C . TYR A 1 913 ? 44.805 45.946 149.305 1.00 35.95 911 TYR A C 1
ATOM 7008 O O . TYR A 1 913 ? 43.874 45.954 148.475 1.00 28.62 911 TYR A O 1
ATOM 7017 N N . VAL A 1 914 ? 45.666 46.962 149.421 1.00 22.51 912 VAL A N 1
ATOM 7018 C CA . VAL A 1 914 ? 45.541 48.133 148.547 1.00 23.47 912 VAL A CA 1
ATOM 7019 C C . VAL A 1 914 ? 46.885 48.609 147.990 1.00 29.66 912 VAL A C 1
ATOM 7020 O O . VAL A 1 914 ? 47.923 48.437 148.636 1.00 32.59 912 VAL A O 1
ATOM 7024 N N . THR A 1 915 ? 46.861 49.178 146.780 1.00 26.07 913 THR A N 1
ATOM 7025 C CA . THR A 1 915 ? 48.041 49.848 146.190 1.00 37.30 913 THR A CA 1
ATOM 7026 C C . THR A 1 915 ? 47.682 51.261 145.814 1.00 42.00 913 THR A C 1
ATOM 7027 O O . THR A 1 915 ? 46.532 51.539 145.499 1.00 38.15 913 THR A O 1
ATOM 7031 N N . GLY A 1 916 ? 48.676 52.139 145.796 1.00 52.40 914 GLY A N 1
ATOM 7032 C CA . GLY A 1 916 ? 48.460 53.519 145.413 1.00 59.17 914 GLY A CA 1
ATOM 7033 C C . GLY A 1 916 ? 49.676 54.382 145.652 1.00 72.89 914 GLY A C 1
ATOM 7034 O O . GLY A 1 916 ? 50.622 53.954 146.311 1.00 69.92 914 GLY A O 1
ATOM 7035 N N . GLN A 1 917 ? 49.643 55.603 145.123 1.00 87.36 915 GLN A N 1
ATOM 7036 C CA . GLN A 1 917 ? 50.774 56.513 145.228 1.00 90.38 915 GLN A CA 1
ATOM 7037 C C . GLN A 1 917 ? 50.840 57.178 146.611 1.00 89.78 915 GLN A C 1
ATOM 7038 O O . GLN A 1 917 ? 51.935 57.433 147.124 1.00 95.25 915 GLN A O 1
ATOM 7040 N N . GLU A 1 918 ? 49.681 57.440 147.219 1.00 72.33 916 GLU A N 1
ATOM 7041 C CA . GLU A 1 918 ? 49.644 58.061 148.547 1.00 65.91 916 GLU A CA 1
ATOM 7042 C C . GLU A 1 918 ? 48.443 57.586 149.354 1.00 69.57 916 GLU A C 1
ATOM 7043 O O . GLU A 1 918 ? 47.313 57.874 148.978 1.00 78.74 916 GLU A O 1
ATOM 7045 N N . LEU A 1 919 ? 48.682 56.875 150.462 1.00 65.59 917 LEU A N 1
ATOM 7046 C CA . LEU A 1 919 ? 47.594 56.288 151.272 1.00 57.06 917 LEU A CA 1
ATOM 7047 C C . LEU A 1 919 ? 47.720 56.517 152.774 1.00 60.84 917 LEU A C 1
ATOM 7048 O O . LEU A 1 919 ? 48.815 56.713 153.309 1.00 75.41 917 LEU A O 1
ATOM 7053 N N . ASP A 1 920 ? 46.574 56.462 153.441 1.00 57.44 918 ASP A N 1
ATOM 7054 C CA . ASP A 1 920 ? 46.475 56.536 154.893 1.00 58.65 918 ASP A CA 1
ATOM 7055 C C . ASP A 1 920 ? 45.572 55.392 155.298 1.00 58.77 918 ASP A C 1
ATOM 7056 O O . ASP A 1 920 ? 44.411 55.347 154.904 1.00 61.58 918 ASP A O 1
ATOM 7061 N N . ILE A 1 921 ? 46.097 54.470 156.091 1.00 57.75 919 ILE A N 1
ATOM 7062 C CA . ILE A 1 921 ? 45.333 53.281 156.449 1.00 60.84 919 ILE A CA 1
ATOM 7063 C C . ILE A 1 921 ? 44.116 53.552 157.345 1.00 66.46 919 ILE A C 1
ATOM 7064 O O . ILE A 1 921 ? 43.010 53.078 157.054 1.00 66.34 919 ILE A O 1
ATOM 7069 N N . ALA A 1 922 ? 44.310 54.302 158.431 1.00 69.10 920 ALA A N 1
ATOM 7070 C CA . ALA A 1 922 ? 43.189 54.650 159.311 1.00 60.05 920 ALA A CA 1
ATOM 7071 C C . ALA A 1 922 ? 42.157 55.443 158.521 1.00 62.65 920 ALA A C 1
ATOM 7072 O O . ALA A 1 922 ? 40.947 55.322 158.745 1.00 53.56 920 ALA A O 1
ATOM 7074 N N . GLY A 1 923 ? 42.657 56.245 157.585 1.00 63.79 921 GLY A N 1
ATOM 7075 C CA . GLY A 1 923 ? 41.817 56.996 156.677 1.00 63.50 921 GLY A CA 1
ATOM 7076 C C . GLY A 1 923 ? 40.914 56.097 155.861 1.00 62.55 921 GLY A C 1
ATOM 7077 O O . GLY A 1 923 ? 39.777 56.476 155.568 1.00 67.01 921 GLY A O 1
ATOM 7078 N N . LEU A 1 924 ? 41.407 54.909 155.503 1.00 56.05 922 LEU A N 1
ATOM 7079 C CA . LEU A 1 924 ? 40.604 53.939 154.749 1.00 49.08 922 LEU A CA 1
ATOM 7080 C C . LEU A 1 924 ? 39.448 53.403 155.588 1.00 49.32 922 LEU A C 1
ATOM 7081 O O . LEU A 1 924 ? 38.285 53.459 155.176 1.00 46.34 922 LEU A O 1
ATOM 7086 N N . LYS A 1 925 ? 39.787 52.874 156.759 1.00 48.15 923 LYS A N 1
ATOM 7087 C CA . LYS A 1 925 ? 38.807 52.381 157.713 1.00 42.81 923 LYS A CA 1
ATOM 7088 C C . LYS A 1 925 ? 37.656 53.379 157.891 1.00 46.26 923 LYS A C 1
ATOM 7089 O O . LYS A 1 925 ? 36.489 53.005 157.750 1.00 48.20 923 LYS A O 1
ATOM 7095 N N . LYS A 1 926 ? 37.988 54.643 158.180 1.00 49.09 924 LYS A N 1
ATOM 7096 C CA . LYS A 1 926 ? 36.981 55.692 158.376 1.00 45.24 924 LYS A CA 1
ATOM 7097 C C . LYS A 1 926 ? 36.070 55.812 157.168 1.00 52.79 924 LYS A C 1
ATOM 7098 O O . LYS A 1 926 ? 34.841 55.888 157.304 1.00 57.87 924 LYS A O 1
ATOM 7104 N N . ASN A 1 927 ? 36.676 55.827 155.985 1.00 45.74 925 ASN A N 1
ATOM 7105 C CA . ASN A 1 927 ? 35.922 56.000 154.748 1.00 45.49 925 ASN A CA 1
ATOM 7106 C C . ASN A 1 927 ? 34.950 54.851 154.481 1.00 50.13 925 ASN A C 1
ATOM 7107 O O . ASN A 1 927 ? 33.763 55.079 154.218 1.00 54.07 925 ASN A O 1
ATOM 7112 N N . LEU A 1 928 ? 35.448 53.619 154.539 1.00 38.34 926 LEU A N 1
ATOM 7113 C CA . LEU A 1 928 ? 34.588 52.477 154.277 1.00 39.03 926 LEU A CA 1
ATOM 7114 C C . LEU A 1 928 ? 33.453 52.389 155.307 1.00 41.78 926 LEU A C 1
ATOM 7115 O O . LEU A 1 928 ? 32.335 51.995 154.975 1.00 46.41 926 LEU A O 1
ATOM 7120 N N . GLN A 1 929 ? 33.727 52.766 156.548 1.00 34.72 927 GLN A N 1
ATOM 7121 C CA . GLN A 1 929 ? 32.696 52.723 157.571 1.00 28.31 927 GLN A CA 1
ATOM 7122 C C . GLN A 1 929 ? 31.470 53.574 157.222 1.00 38.28 927 GLN A C 1
ATOM 7123 O O . GLN A 1 929 ? 30.352 53.233 157.602 1.00 49.22 927 GLN A O 1
ATOM 7129 N N . ILE A 1 930 ? 31.666 54.651 156.471 1.00 31.85 928 ILE A N 1
ATOM 7130 C CA . ILE A 1 930 ? 30.553 55.519 156.142 1.00 34.52 928 ILE A CA 1
ATOM 7131 C C . ILE A 1 930 ? 29.940 55.076 154.797 1.00 39.59 928 ILE A C 1
ATOM 7132 O O . ILE A 1 930 ? 28.807 55.471 154.462 1.00 42.38 928 ILE A O 1
ATOM 7137 N N . HIS A 1 931 ? 30.645 54.219 154.054 1.00 30.66 929 HIS A N 1
ATOM 7138 C CA . HIS A 1 931 ? 30.175 53.809 152.711 1.00 34.74 929 HIS A CA 1
ATOM 7139 C C . HIS A 1 931 ? 29.716 52.348 152.575 1.00 38.42 929 HIS A C 1
ATOM 7140 O O . HIS A 1 931 ? 29.087 51.964 151.585 1.00 35.67 929 HIS A O 1
ATOM 7147 N N . LEU A 1 932 ? 30.026 51.541 153.578 1.00 40.01 930 LEU A N 1
ATOM 7148 C CA . LEU A 1 932 ? 29.671 50.140 153.567 1.00 30.72 930 LEU A CA 1
ATOM 7149 C C . LEU A 1 932 ? 28.762 49.764 154.728 1.00 32.59 930 LEU A C 1
ATOM 7150 O O . LEU A 1 932 ? 28.781 50.424 155.773 1.00 35.46 930 LEU A O 1
ATOM 7155 N N . PRO A 1 933 ? 27.952 48.710 154.549 1.00 30.30 931 PRO A N 1
ATOM 7156 C CA . PRO A 1 933 ? 27.297 48.119 155.721 1.00 28.42 931 PRO A CA 1
ATOM 7157 C C . PRO A 1 933 ? 28.374 47.668 156.674 1.00 31.78 931 PRO A C 1
ATOM 7158 O O . PRO A 1 933 ? 29.459 47.308 156.212 1.00 30.86 931 PRO A O 1
ATOM 7162 N N . ALA A 1 934 ? 28.086 47.680 157.967 1.00 28.03 932 ALA A N 1
ATOM 7163 C CA . ALA A 1 934 ? 29.084 47.368 158.973 1.00 27.53 932 ALA A CA 1
ATOM 7164 C C . ALA A 1 934 ? 29.694 45.988 158.768 1.00 39.58 932 ALA A C 1
ATOM 7165 O O . ALA A 1 934 ? 30.889 45.798 158.987 1.00 47.47 932 ALA A O 1
ATOM 7167 N N . TYR A 1 935 ? 28.890 45.022 158.341 1.00 27.24 933 TYR A N 1
ATOM 7168 C CA . TYR A 1 935 ? 29.411 43.670 158.207 1.00 32.62 933 TYR A CA 1
ATOM 7169 C C . TYR A 1 935 ? 30.351 43.535 157.015 1.00 39.35 933 TYR A C 1
ATOM 7170 O O . TYR A 1 935 ? 31.046 42.537 156.895 1.00 44.04 933 TYR A O 1
ATOM 7179 N N . MET A 1 936 ? 30.403 44.545 156.151 1.00 36.80 934 MET A N 1
ATOM 7180 C CA . MET A 1 936 ? 31.311 44.495 155.010 1.00 31.87 934 MET A CA 1
ATOM 7181 C C . MET A 1 936 ? 32.595 45.335 155.196 1.00 32.92 934 MET A C 1
ATOM 7182 O O . MET A 1 936 ? 33.371 45.521 154.253 1.00 31.76 934 MET A O 1
ATOM 7187 N N . VAL A 1 937 ? 32.822 45.831 156.410 1.00 27.57 935 VAL A N 1
ATOM 7188 C CA . VAL A 1 937 ? 34.015 46.623 156.690 1.00 33.40 935 VAL A CA 1
ATOM 7189 C C . VAL A 1 937 ? 35.164 45.751 157.168 1.00 35.66 935 VAL A C 1
ATOM 7190 O O . VAL A 1 937 ? 35.050 45.115 158.217 1.00 36.37 935 VAL A O 1
ATOM 7194 N N . PRO A 1 938 ? 36.274 45.722 156.404 1.00 35.77 936 PRO A N 1
ATOM 7195 C CA . PRO A 1 938 ? 37.417 44.838 156.678 1.00 33.05 936 PRO A CA 1
ATOM 7196 C C . PRO A 1 938 ? 38.007 45.037 158.059 1.00 28.30 936 PRO A C 1
ATOM 7197 O O . PRO A 1 938 ? 37.997 46.150 158.583 1.00 30.97 936 PRO A O 1
ATOM 7201 N N . SER A 1 939 ? 38.508 43.953 158.638 1.00 33.47 937 SER A N 1
ATOM 7202 C CA . SER A 1 939 ? 39.164 44.002 159.940 1.00 35.44 937 SER A CA 1
ATOM 7203 C C . SER A 1 939 ? 40.662 44.309 159.813 1.00 33.83 937 SER A C 1
ATOM 7204 O O . SER A 1 939 ? 41.309 44.562 160.820 1.00 39.43 937 SER A O 1
ATOM 7207 N N . ALA A 1 940 ? 41.203 44.280 158.589 1.00 32.97 938 ALA A N 1
ATOM 7208 C CA . ALA A 1 940 ? 42.632 44.532 158.367 1.00 33.98 938 ALA A CA 1
ATOM 7209 C C . ALA A 1 940 ? 42.925 45.154 156.996 1.00 31.76 938 ALA A C 1
ATOM 7210 O O . ALA A 1 940 ? 42.279 44.842 156.000 1.00 31.55 938 ALA A O 1
ATOM 7212 N N . PHE A 1 941 ? 43.900 46.054 156.978 1.00 30.91 939 PHE A N 1
ATOM 7213 C CA . PHE A 1 941 ? 44.297 46.784 155.777 1.00 27.49 939 PHE A CA 1
ATOM 7214 C C . PHE A 1 941 ? 45.793 46.645 155.612 1.00 28.16 939 PHE A C 1
ATOM 7215 O O . PHE A 1 941 ? 46.547 46.893 156.542 1.00 40.27 939 PHE A O 1
ATOM 7223 N N . ILE A 1 942 ? 46.216 46.222 154.434 1.00 23.03 940 ILE A N 1
ATOM 7224 C CA . ILE A 1 942 ? 47.620 46.009 154.152 1.00 23.59 940 ILE A CA 1
ATOM 7225 C C . ILE A 1 942 ? 47.974 46.748 152.866 1.00 23.79 940 ILE A C 1
ATOM 7226 O O . ILE A 1 942 ? 47.298 46.574 151.847 1.00 32.57 940 ILE A O 1
ATOM 7231 N N . ARG A 1 943 ? 49.011 47.581 152.902 1.00 30.13 941 ARG A N 1
ATOM 7232 C CA . ARG A 1 943 ? 49.483 48.215 151.671 1.00 29.84 941 ARG A CA 1
ATOM 7233 C C . ARG A 1 943 ? 50.504 47.337 150.969 1.00 25.63 941 ARG A C 1
ATOM 7234 O O . ARG A 1 943 ? 51.362 46.735 151.599 1.00 30.50 941 ARG A O 1
ATOM 7242 N N . LEU A 1 944 ? 50.372 47.236 149.657 1.00 29.04 942 LEU A N 1
ATOM 7243 C CA . LEU A 1 944 ? 51.330 46.507 148.845 1.00 25.56 942 LEU A CA 1
ATOM 7244 C C . LEU A 1 944 ? 51.789 47.433 147.729 1.00 26.78 942 LEU A C 1
ATOM 7245 O O . LEU A 1 944 ? 51.058 48.333 147.323 1.00 33.79 942 LEU A O 1
ATOM 7250 N N . ASP A 1 945 ? 53.001 47.222 147.244 1.00 28.97 943 ASP A N 1
ATOM 7251 C CA . ASP A 1 945 ? 53.518 47.974 146.116 1.00 29.17 943 ASP A CA 1
ATOM 7252 C C . ASP A 1 945 ? 52.925 47.461 144.802 1.00 37.58 943 ASP A C 1
ATOM 7253 O O . ASP A 1 945 ? 52.463 48.228 143.961 1.00 51.75 943 ASP A O 1
ATOM 7258 N N . GLU A 1 946 ? 52.932 46.147 144.640 1.00 41.61 944 GLU A N 1
ATOM 7259 C CA . GLU A 1 946 ? 52.451 45.517 143.419 1.00 46.51 944 GLU A CA 1
ATOM 7260 C C . GLU A 1 946 ? 51.678 44.254 143.730 1.00 43.31 944 GLU A C 1
ATOM 7261 O O . GLU A 1 946 ? 52.173 43.365 144.441 1.00 43.81 944 GLU A O 1
ATOM 7267 N N . PHE A 1 947 ? 50.467 44.168 143.194 1.00 33.19 945 PHE A N 1
ATOM 7268 C CA . PHE A 1 947 ? 49.675 42.967 143.387 1.00 29.89 945 PHE A CA 1
ATOM 7269 C C . PHE A 1 947 ? 50.324 41.815 142.629 1.00 36.58 945 PHE A C 1
ATOM 7270 O O . PHE A 1 947 ? 50.665 41.971 141.460 1.00 48.81 945 PHE A O 1
ATOM 7278 N N . PRO A 1 948 ? 50.517 40.666 143.297 1.00 34.70 946 PRO A N 1
ATOM 7279 C CA . PRO A 1 948 ? 51.120 39.472 142.680 1.00 25.02 946 PRO A CA 1
ATOM 7280 C C . PRO A 1 948 ? 50.272 38.962 141.528 1.00 40.51 946 PRO A C 1
ATOM 7281 O O . PRO A 1 948 ? 49.056 38.826 141.700 1.00 46.30 946 PRO A O 1
ATOM 7285 N N . MET A 1 949 ? 50.890 38.686 140.384 1.00 38.36 947 MET A N 1
ATOM 7286 C CA . MET A 1 949 ? 50.171 38.189 139.209 1.00 36.73 947 MET A CA 1
ATOM 7287 C C . MET A 1 949 ? 50.512 36.724 138.962 1.00 40.00 947 MET A C 1
ATOM 7288 O O . MET A 1 949 ? 51.531 36.215 139.452 1.00 44.97 947 MET A O 1
ATOM 7293 N N . THR A 1 950 ? 49.664 36.052 138.188 1.00 41.27 948 THR A N 1
ATOM 7294 C CA . THR A 1 950 ? 49.997 34.746 137.628 1.00 35.14 948 THR A CA 1
ATOM 7295 C C . THR A 1 950 ? 50.760 34.951 136.323 1.00 36.50 948 THR A C 1
ATOM 7296 O O . THR A 1 950 ? 50.899 36.081 135.860 1.00 53.06 948 THR A O 1
ATOM 7300 N N . ALA A 1 951 ? 51.267 33.879 135.727 1.00 35.84 949 ALA A N 1
ATOM 7301 C CA . ALA A 1 951 ? 51.930 34.022 134.436 1.00 34.68 949 ALA A CA 1
ATOM 7302 C C . ALA A 1 951 ? 50.955 34.401 133.291 1.00 49.05 949 ALA A C 1
ATOM 7303 O O . ALA A 1 951 ? 51.398 34.919 132.261 1.00 51.86 949 ALA A O 1
ATOM 7305 N N . ASN A 1 952 ? 49.651 34.142 133.467 1.00 40.58 950 ASN A N 1
ATOM 7306 C CA . ASN A 1 952 ? 48.617 34.543 132.498 1.00 42.62 950 ASN A CA 1
ATOM 7307 C C . ASN A 1 952 ? 48.272 36.023 132.573 1.00 45.60 950 ASN A C 1
ATOM 7308 O O . ASN A 1 952 ? 47.556 36.542 131.702 1.00 51.21 950 ASN A O 1
ATOM 7313 N N . LYS A 1 953 ? 48.737 36.666 133.647 1.00 42.66 951 LYS A N 1
ATOM 7314 C CA . LYS A 1 953 ? 48.408 38.055 134.008 1.00 42.64 951 LYS A CA 1
ATOM 7315 C C . LYS A 1 953 ? 47.012 38.132 134.641 1.00 42.20 951 LYS A C 1
ATOM 7316 O O . LYS A 1 953 ? 46.183 38.949 134.246 1.00 47.41 951 LYS A O 1
ATOM 7322 N N . LYS A 1 954 ? 46.770 37.257 135.617 1.00 38.80 952 LYS A N 1
ATOM 7323 C CA . LYS A 1 954 ? 45.606 37.327 136.496 1.00 29.74 952 LYS A CA 1
ATOM 7324 C C . LYS A 1 954 ? 46.103 37.548 137.909 1.00 35.51 952 LYS A C 1
ATOM 7325 O O . LYS A 1 954 ? 47.226 37.163 138.228 1.00 43.32 952 LYS A O 1
ATOM 7331 N N . LEU A 1 955 ? 45.272 38.137 138.766 1.00 29.90 953 LEU A N 1
ATOM 7332 C CA . LEU A 1 955 ? 45.619 38.290 140.181 1.00 27.93 953 LEU A CA 1
ATOM 7333 C C . LEU A 1 955 ? 45.811 36.925 140.833 1.00 35.52 953 LEU A C 1
ATOM 7334 O O . LEU A 1 955 ? 44.948 36.032 140.728 1.00 38.35 953 LEU A O 1
ATOM 7339 N N . ASP A 1 956 ? 46.940 36.767 141.509 1.00 32.56 954 ASP A N 1
ATOM 7340 C CA . ASP A 1 956 ? 47.261 35.513 142.170 1.00 35.00 954 ASP A CA 1
ATOM 7341 C C . ASP A 1 956 ? 46.852 35.521 143.649 1.00 33.66 954 ASP A C 1
ATOM 7342 O O . ASP A 1 956 ? 47.707 35.552 144.539 1.00 35.59 954 ASP A O 1
ATOM 7347 N N . ARG A 1 957 ? 45.546 35.478 143.899 1.00 29.47 955 ARG A N 1
ATOM 7348 C CA . ARG A 1 957 ? 44.994 35.581 145.258 1.00 38.80 955 ARG A CA 1
ATOM 7349 C C . ARG A 1 957 ? 45.637 34.647 146.310 1.00 43.82 955 ARG A C 1
ATOM 7350 O O . ARG A 1 957 ? 45.794 35.038 147.468 1.00 46.36 955 ARG A O 1
ATOM 7358 N N . LYS A 1 958 ? 46.027 33.436 145.914 1.00 47.25 956 LYS A N 1
ATOM 7359 C CA . LYS A 1 958 ? 46.693 32.513 146.845 1.00 44.17 956 LYS A CA 1
ATOM 7360 C C . LYS A 1 958 ? 48.045 33.062 147.357 1.00 47.85 956 LYS A C 1
ATOM 7361 O O . LYS A 1 958 ? 48.549 32.635 148.407 1.00 55.58 956 LYS A O 1
ATOM 7363 N N . ALA A 1 959 ? 48.609 34.032 146.637 1.00 44.63 957 ALA A N 1
ATOM 7364 C CA . ALA A 1 959 ? 49.964 34.508 146.912 1.00 39.84 957 ALA A CA 1
ATOM 7365 C C . ALA A 1 959 ? 50.048 35.833 147.688 1.00 44.04 957 ALA A C 1
ATOM 7366 O O . ALA A 1 959 ? 51.159 36.316 147.960 1.00 37.88 957 ALA A O 1
ATOM 7368 N N . PHE A 1 960 ? 48.903 36.435 148.015 1.00 23.79 958 PHE A N 1
ATOM 7369 C CA . PHE A 1 960 ? 48.909 37.588 148.916 1.00 33.16 958 PHE A CA 1
ATOM 7370 C C . PHE A 1 960 ? 49.399 37.177 150.308 1.00 29.45 958 PHE A C 1
ATOM 7371 O O . PHE A 1 960 ? 49.109 36.078 150.777 1.00 37.30 958 PHE A O 1
ATOM 7379 N N . PRO A 1 961 ? 50.161 38.050 150.971 1.00 28.37 959 PRO A N 1
ATOM 7380 C CA . PRO A 1 961 ? 50.715 37.621 152.264 1.00 35.12 959 PRO A CA 1
ATOM 7381 C C . PRO A 1 961 ? 49.598 37.452 153.281 1.00 28.37 959 PRO A C 1
ATOM 7382 O O . PRO A 1 961 ? 48.606 38.153 153.184 1.00 27.93 959 PRO A O 1
ATOM 7386 N N . GLU A 1 962 ? 49.737 36.515 154.211 1.00 37.48 960 GLU A N 1
ATOM 7387 C CA . GLU A 1 962 ? 48.701 36.312 155.215 1.00 34.22 960 GLU A CA 1
ATOM 7388 C C . GLU A 1 962 ? 48.686 37.521 156.132 1.00 30.37 960 GLU A C 1
ATOM 7389 O O . GLU A 1 962 ? 49.732 38.113 156.406 1.00 33.73 960 GLU A O 1
ATOM 7395 N N . PRO A 1 963 ? 47.486 37.934 156.552 1.00 34.59 961 PRO A N 1
ATOM 7396 C CA . PRO A 1 963 ? 47.328 39.052 157.483 1.00 34.48 961 PRO A CA 1
ATOM 7397 C C . PRO A 1 963 ? 47.605 38.622 158.916 1.00 32.05 961 PRO A C 1
ATOM 7398 O O . PRO A 1 963 ? 47.363 37.467 159.261 1.00 36.50 961 PRO A O 1
ATOM 7402 N N . ILE A 1 964 ? 48.108 39.547 159.722 1.00 31.61 962 ILE A N 1
ATOM 7403 C CA . ILE A 1 964 ? 48.147 39.386 161.162 1.00 29.67 962 ILE A CA 1
ATOM 7404 C C . ILE A 1 964 ? 47.114 40.312 161.815 1.00 29.49 962 ILE A C 1
ATOM 7405 O O . ILE A 1 964 ? 47.334 41.513 161.951 1.00 42.32 962 ILE A O 1
ATOM 7410 N N . PHE A 1 965 ? 45.973 39.761 162.199 1.00 32.87 963 PHE A N 1
ATOM 7411 C CA . PHE A 1 965 ? 44.888 40.572 162.769 1.00 49.49 963 PHE A CA 1
ATOM 7412 C C . PHE A 1 965 ? 45.145 41.113 164.178 1.00 57.24 963 PHE A C 1
ATOM 7413 O O . PHE A 1 965 ? 45.601 40.375 165.052 1.00 57.98 963 PHE A O 1
ATOM 7421 N N . GLU A 1 966 ? 44.826 42.394 164.386 1.00 63.69 964 GLU A N 1
ATOM 7422 C CA . GLU A 1 966 ? 44.672 42.961 165.728 1.00 78.20 964 GLU A CA 1
ATOM 7423 C C . GLU A 1 966 ? 43.624 42.157 166.503 1.00 93.18 964 GLU A C 1
ATOM 7424 O O . GLU A 1 966 ? 42.511 41.951 166.013 1.00 96.40 964 GLU A O 1
ATOM 7430 N N . GLN A 1 967 ? 43.965 41.693 167.702 1.00 98.33 965 GLN A N 1
ATOM 7431 C CA . GLN A 1 967 ? 43.030 40.870 168.474 1.00 100.47 965 GLN A CA 1
ATOM 7432 C C . GLN A 1 967 ? 42.278 41.706 169.518 1.00 102.00 965 GLN A C 1
ATOM 7433 O O . GLN A 1 967 ? 41.322 41.239 170.138 1.00 103.36 965 GLN A O 1
ATOM 7435 N N . SER A 1 968 ? 42.712 42.949 169.695 1.00 102.77 966 SER A N 1
ATOM 7436 C CA . SER A 1 968 ? 42.098 43.857 170.659 1.00 101.92 966 SER A CA 1
ATOM 7437 C C . SER A 1 968 ? 42.415 45.296 170.282 1.00 103.29 966 SER A C 1
ATOM 7438 O O . SER A 1 968 ? 43.405 45.553 169.594 1.00 104.55 966 SER A O 1
ATOM 7441 N N . ASN A 1 969 ? 41.582 46.236 170.723 1.00 105.78 967 ASN A N 1
ATOM 7442 C CA . ASN A 1 969 ? 41.894 47.647 170.518 1.00 103.14 967 ASN A CA 1
ATOM 7443 C C . ASN A 1 969 ? 42.460 48.328 171.761 1.00 96.54 967 ASN A C 1
ATOM 7444 O O . ASN A 1 969 ? 41.951 48.208 172.879 1.00 91.22 967 ASN A O 1
ATOM 7449 N N . ASP A 1 970 ? 43.533 49.056 171.506 1.00 95.21 968 ASP A N 1
ATOM 7450 C CA . ASP A 1 970 ? 44.366 49.645 172.527 1.00 97.50 968 ASP A CA 1
ATOM 7451 C C . ASP A 1 970 ? 43.624 50.726 173.295 1.00 81.37 968 ASP A C 1
ATOM 7452 O O . ASP A 1 970 ? 43.005 51.611 172.690 1.00 82.05 968 ASP A O 1
ATOM 7457 N N . TYR A 1 971 ? 43.714 50.680 174.616 1.00 62.57 969 TYR A N 1
ATOM 7458 C CA . TYR A 1 971 ? 43.228 51.798 175.400 1.00 47.16 969 TYR A CA 1
ATOM 7459 C C . TYR A 1 971 ? 44.004 53.071 175.076 1.00 43.22 969 TYR A C 1
ATOM 7460 O O . TYR A 1 971 ? 45.222 53.125 175.205 1.00 38.82 969 TYR A O 1
ATOM 7469 N N . VAL A 1 972 ? 43.285 54.102 174.670 1.00 39.30 970 VAL A N 1
ATOM 7470 C CA . VAL A 1 972 ? 43.889 55.405 174.465 1.00 31.26 970 VAL A CA 1
ATOM 7471 C C . VAL A 1 972 ? 43.092 56.447 175.221 1.00 22.43 970 VAL A C 1
ATOM 7472 O O . VAL A 1 972 ? 41.885 56.556 175.032 1.00 31.80 970 VAL A O 1
ATOM 7476 N N . ALA A 1 973 ? 43.768 57.186 176.097 1.00 29.23 971 ALA A N 1
ATOM 7477 C CA . ALA A 1 973 ? 43.131 58.212 176.922 1.00 32.45 971 ALA A CA 1
ATOM 7478 C C . ALA A 1 973 ? 42.720 59.402 176.060 1.00 21.67 971 ALA A C 1
ATOM 7479 O O . ALA A 1 973 ? 43.357 59.663 175.056 1.00 28.96 971 ALA A O 1
ATOM 7481 N N . PRO A 1 974 ? 41.644 60.115 176.441 1.00 28.59 972 PRO A N 1
ATOM 7482 C CA . PRO A 1 974 ? 41.170 61.314 175.732 1.00 31.08 972 PRO A CA 1
ATOM 7483 C C . PRO A 1 974 ? 42.250 62.382 175.655 1.00 21.73 972 PRO A C 1
ATOM 7484 O O . PRO A 1 974 ? 43.050 62.452 176.562 1.00 29.44 972 PRO A O 1
ATOM 7488 N N . ARG A 1 975 ? 42.287 63.191 174.601 1.00 32.45 973 ARG A N 1
ATOM 7489 C CA . ARG A 1 975 ? 43.461 64.042 174.373 1.00 30.18 973 ARG A CA 1
ATOM 7490 C C . ARG A 1 975 ? 43.190 65.553 174.433 1.00 29.74 973 ARG A C 1
ATOM 7491 O O . ARG A 1 975 ? 44.119 66.348 174.582 1.00 39.62 973 ARG A O 1
ATOM 7499 N N . ASP A 1 976 ? 41.931 65.958 174.341 1.00 20.26 974 ASP A N 1
ATOM 7500 C CA . ASP A 1 976 ? 41.610 67.376 174.422 1.00 25.36 974 ASP A CA 1
ATOM 7501 C C . ASP A 1 976 ? 40.290 67.547 175.186 1.00 27.68 974 ASP A C 1
ATOM 7502 O O . ASP A 1 976 ? 39.693 66.546 175.596 1.00 24.22 974 ASP A O 1
ATOM 7507 N N . PRO A 1 977 ? 39.840 68.800 175.417 1.00 30.62 975 PRO A N 1
ATOM 7508 C CA . PRO A 1 977 ? 38.572 68.958 176.151 1.00 27.88 975 PRO A CA 1
ATOM 7509 C C . PRO A 1 977 ? 37.340 68.232 175.547 1.00 30.95 975 PRO A C 1
ATOM 7510 O O . PRO A 1 977 ? 36.473 67.780 176.289 1.00 33.13 975 PRO A O 1
ATOM 7514 N N . ILE A 1 978 ? 37.248 68.134 174.229 1.00 25.85 976 ILE A N 1
ATOM 7515 C CA . ILE A 1 978 ? 36.109 67.459 173.628 1.00 23.93 976 ILE A CA 1
ATOM 7516 C C . ILE A 1 978 ? 36.131 65.966 173.952 1.00 27.11 976 ILE A C 1
ATOM 7517 O O . ILE A 1 978 ? 35.120 65.380 174.334 1.00 30.50 976 ILE A O 1
ATOM 7522 N N . GLU A 1 979 ? 37.286 65.337 173.827 1.00 23.05 977 GLU A N 1
ATOM 7523 C CA . GLU A 1 979 ? 37.324 63.914 174.114 1.00 20.88 977 GLU A CA 1
ATOM 7524 C C . GLU A 1 979 ? 37.174 63.661 175.628 1.00 27.69 977 GLU A C 1
ATOM 7525 O O . GLU A 1 979 ? 36.600 62.646 176.022 1.00 29.67 977 GLU A O 1
ATOM 7531 N N . ILE A 1 980 ? 37.646 64.583 176.473 1.00 24.51 978 ILE A N 1
ATOM 7532 C CA . ILE A 1 980 ? 37.424 64.450 177.917 1.00 28.35 978 ILE A CA 1
ATOM 7533 C C . ILE A 1 980 ? 35.926 64.451 178.260 1.00 30.13 978 ILE A C 1
ATOM 7534 O O . ILE A 1 980 ? 35.462 63.590 179.009 1.00 33.70 978 ILE A O 1
ATOM 7539 N N . GLU A 1 981 ? 35.165 65.376 177.674 1.00 24.70 979 GLU A N 1
ATOM 7540 C CA . GLU A 1 981 ? 33.728 65.447 177.920 1.00 32.68 979 GLU A CA 1
ATOM 7541 C C . GLU A 1 981 ? 32.965 64.217 177.390 1.00 38.46 979 GLU A C 1
ATOM 7542 O O . GLU A 1 981 ? 32.033 63.736 178.030 1.00 37.69 979 GLU A O 1
ATOM 7548 N N . LEU A 1 982 ? 33.349 63.702 176.229 1.00 38.75 980 LEU A N 1
ATOM 7549 C CA . LEU A 1 982 ? 32.682 62.513 175.702 1.00 29.44 980 LEU A CA 1
ATOM 7550 C C . LEU A 1 982 ? 33.023 61.269 176.524 1.00 30.66 980 LEU A C 1
ATOM 7551 O O . LEU A 1 982 ? 32.159 60.433 176.764 1.00 36.50 980 LEU A O 1
ATOM 7556 N N . CYS A 1 983 ? 34.271 61.142 176.965 1.00 22.86 981 CYS A N 1
ATOM 7557 C CA . CYS A 1 983 ? 34.643 59.972 177.748 1.00 24.35 981 CYS A CA 1
ATOM 7558 C C . CYS A 1 983 ? 33.874 59.946 179.045 1.00 27.68 981 CYS A C 1
ATOM 7559 O O . CYS A 1 983 ? 33.222 58.952 179.356 1.00 38.35 981 CYS A O 1
ATOM 7562 N N . THR A 1 984 ? 33.940 61.038 179.797 1.00 26.61 982 THR A N 1
ATOM 7563 C CA . THR A 1 984 ? 33.138 61.149 181.009 1.00 31.12 982 THR A CA 1
ATOM 7564 C C . THR A 1 984 ? 31.651 60.860 180.750 1.00 27.83 982 THR A C 1
ATOM 7565 O O . THR A 1 984 ? 30.990 60.213 181.550 1.00 23.44 982 THR A O 1
ATOM 7569 N N . THR A 1 985 ? 31.132 61.295 179.610 1.00 26.31 983 THR A N 1
ATOM 7570 C CA . THR A 1 985 ? 29.723 61.056 179.342 1.00 29.23 983 THR A CA 1
ATOM 7571 C C . THR A 1 985 ? 29.470 59.580 179.023 1.00 29.31 983 THR A C 1
ATOM 7572 O O . THR A 1 985 ? 28.548 58.973 179.578 1.00 28.32 983 THR A O 1
ATOM 7576 N N . PHE A 1 986 ? 30.297 58.986 178.172 1.00 26.03 984 PHE A N 1
ATOM 7577 C CA . PHE A 1 986 ? 30.212 57.539 177.955 1.00 19.66 984 PHE A CA 1
ATOM 7578 C C . PHE A 1 986 ? 30.290 56.753 179.257 1.00 25.79 984 PHE A C 1
ATOM 7579 O O . PHE A 1 986 ? 29.473 55.843 179.462 1.00 25.39 984 PHE A O 1
ATOM 7587 N N . GLU A 1 987 ? 31.252 57.092 180.124 1.00 17.02 985 GLU A N 1
ATOM 7588 C CA . GLU A 1 987 ? 31.498 56.343 181.371 1.00 25.78 985 GLU A CA 1
ATOM 7589 C C . GLU A 1 987 ? 30.260 56.360 182.244 1.00 34.28 985 GLU A C 1
ATOM 7590 O O . GLU A 1 987 ? 29.783 55.327 182.760 1.00 25.61 985 GLU A O 1
ATOM 7596 N N . GLN A 1 988 ? 29.719 57.571 182.359 1.00 35.81 986 GLN A N 1
ATOM 7597 C CA . GLN A 1 988 ? 28.703 57.878 183.353 1.00 33.32 986 GLN A CA 1
ATOM 7598 C C . GLN A 1 988 ? 27.353 57.205 182.937 1.00 43.02 986 GLN A C 1
ATOM 7599 O O . GLN A 1 988 ? 26.659 56.566 183.740 1.00 44.83 986 GLN A O 1
ATOM 7605 N N . ILE A 1 989 ? 27.054 57.264 181.639 1.00 28.54 987 ILE A N 1
ATOM 7606 C CA . ILE A 1 989 ? 25.795 56.764 181.044 1.00 35.76 987 ILE A CA 1
ATOM 7607 C C . ILE A 1 989 ? 25.768 55.209 180.844 1.00 34.39 987 ILE A C 1
ATOM 7608 O O . ILE A 1 989 ? 24.723 54.558 180.936 1.00 38.56 987 ILE A O 1
ATOM 7613 N N . LEU A 1 990 ? 26.945 54.620 180.653 1.00 29.77 988 LEU A N 1
ATOM 7614 C CA . LEU A 1 990 ? 27.102 53.178 180.434 1.00 25.01 988 LEU A CA 1
ATOM 7615 C C . LEU A 1 990 ? 27.517 52.403 181.682 1.00 27.99 988 LEU A C 1
ATOM 7616 O O . LEU A 1 990 ? 27.555 51.179 181.651 1.00 30.46 988 LEU A O 1
ATOM 7621 N N . SER A 1 991 ? 27.868 53.116 182.751 1.00 24.86 989 SER A N 1
ATOM 7622 C CA . SER A 1 991 ? 28.451 52.504 183.950 1.00 31.98 989 SER A CA 1
ATOM 7623 C C . SER A 1 991 ? 29.667 51.641 183.628 1.00 37.53 989 SER A C 1
ATOM 7624 O O . SER A 1 991 ? 29.770 50.495 184.059 1.00 47.92 989 SER A O 1
ATOM 7627 N N . VAL A 1 992 ? 30.578 52.207 182.853 1.00 35.55 990 VAL A N 1
ATOM 7628 C CA . VAL A 1 992 ? 31.841 51.569 182.539 1.00 38.71 990 VAL A CA 1
ATOM 7629 C C . VAL A 1 992 ? 32.909 52.432 183.187 1.00 38.76 990 VAL A C 1
ATOM 7630 O O . VAL A 1 992 ? 32.889 53.638 182.994 1.00 39.59 990 VAL A O 1
ATOM 7634 N N . LYS A 1 993 ? 33.814 51.828 183.962 1.00 36.01 991 LYS A N 1
ATOM 7635 C CA . LYS A 1 993 ? 34.730 52.604 184.793 1.00 36.16 991 LYS A CA 1
ATOM 7636 C C . LYS A 1 993 ? 35.633 53.476 183.955 1.00 36.70 991 LYS A C 1
ATOM 7637 O O . LYS A 1 993 ? 35.730 54.662 184.231 1.00 47.62 991 LYS A O 1
ATOM 7643 N N . ARG A 1 994 ? 36.270 52.909 182.930 1.00 37.94 992 ARG A N 1
ATOM 7644 C CA . ARG A 1 994 ? 37.293 53.641 182.164 1.00 28.66 992 ARG A CA 1
ATOM 7645 C C . ARG A 1 994 ? 37.180 53.434 180.655 1.00 31.39 992 ARG A C 1
ATOM 7646 O O . ARG A 1 994 ? 37.330 52.326 180.153 1.00 42.52 992 ARG A O 1
ATOM 7654 N N . VAL A 1 995 ? 36.906 54.512 179.934 1.00 33.69 993 VAL A N 1
ATOM 7655 C CA . VAL A 1 995 ? 36.572 54.424 178.518 1.00 24.76 993 VAL A CA 1
ATOM 7656 C C . VAL A 1 995 ? 37.641 55.071 177.665 1.00 29.79 993 VAL A C 1
ATOM 7657 O O . VAL A 1 995 ? 38.019 56.220 177.885 1.00 36.50 993 VAL A O 1
ATOM 7661 N N . GLY A 1 996 ? 38.132 54.318 176.691 1.00 25.76 994 GLY A N 1
ATOM 7662 C CA . GLY A 1 996 ? 39.142 54.822 175.792 1.00 27.28 994 GLY A CA 1
ATOM 7663 C C . GLY A 1 996 ? 38.483 55.373 174.556 1.00 26.26 994 GLY A C 1
ATOM 7664 O O . GLY A 1 996 ? 37.376 54.982 174.223 1.00 29.79 994 GLY A O 1
ATOM 7665 N N . ILE A 1 997 ? 39.177 56.255 173.849 1.00 26.59 995 ILE A N 1
ATOM 7666 C CA . ILE A 1 997 ? 38.577 56.943 172.719 1.00 23.51 995 ILE A CA 1
ATOM 7667 C C . ILE A 1 997 ? 38.269 56.030 171.521 1.00 28.08 995 ILE A C 1
ATOM 7668 O O . ILE A 1 997 ? 37.645 56.474 170.564 1.00 44.87 995 ILE A O 1
ATOM 7673 N N . HIS A 1 998 ? 38.666 54.762 171.579 1.00 28.27 996 HIS A N 1
ATOM 7674 C CA . HIS A 1 998 ? 38.337 53.810 170.509 1.00 31.79 996 HIS A CA 1
ATOM 7675 C C . HIS A 1 998 ? 37.308 52.759 170.930 1.00 30.88 996 HIS A C 1
ATOM 7676 O O . HIS A 1 998 ? 37.004 51.850 170.174 1.00 30.28 996 HIS A O 1
ATOM 7683 N N . ASP A 1 999 ? 36.773 52.893 172.136 1.00 31.24 997 ASP A N 1
ATOM 7684 C CA . ASP A 1 999 ? 35.731 51.991 172.603 1.00 30.05 997 ASP A CA 1
ATOM 7685 C C . ASP A 1 999 ? 34.419 52.388 171.985 1.00 28.97 997 ASP A C 1
ATOM 7686 O O . ASP A 1 999 ? 34.052 53.561 171.990 1.00 38.26 997 ASP A O 1
ATOM 7691 N N . ASP A 1 1000 ? 33.714 51.396 171.457 1.00 30.35 998 ASP A N 1
ATOM 7692 C CA . ASP A 1 1000 ? 32.452 51.624 170.776 1.00 26.51 998 ASP A CA 1
ATOM 7693 C C . ASP A 1 1000 ? 31.286 51.634 171.777 1.00 27.84 998 ASP A C 1
ATOM 7694 O O . ASP A 1 1000 ? 31.160 50.765 172.652 1.00 25.61 998 ASP A O 1
ATOM 7699 N N . PHE A 1 1001 ? 30.433 52.634 171.629 1.00 25.03 999 PHE A N 1
ATOM 7700 C CA . PHE A 1 1001 ? 29.351 52.860 172.562 1.00 23.53 999 PHE A CA 1
ATOM 7701 C C . PHE A 1 1001 ? 28.471 51.632 172.708 1.00 32.80 999 PHE A C 1
ATOM 7702 O O . PHE A 1 1001 ? 28.108 51.258 173.814 1.00 34.65 999 PHE A O 1
ATOM 7710 N N . PHE A 1 1002 ? 28.152 50.985 171.593 1.00 33.41 1000 PHE A N 1
ATOM 7711 C CA . PHE A 1 1002 ? 27.203 49.885 171.623 1.00 29.16 1000 PHE A CA 1
ATOM 7712 C C . PHE A 1 1002 ? 27.889 48.568 172.008 1.00 33.81 1000 PHE A C 1
ATOM 7713 O O . PHE A 1 1002 ? 27.283 47.715 172.652 1.00 43.19 1000 PHE A O 1
ATOM 7721 N N . GLU A 1 1003 ? 29.155 48.412 171.635 1.00 31.61 1001 GLU A N 1
ATOM 7722 C CA . GLU A 1 1003 ? 29.931 47.267 172.102 1.00 31.58 1001 GLU A CA 1
ATOM 7723 C C . GLU A 1 1003 ? 30.149 47.303 173.605 1.00 37.39 1001 GLU A C 1
ATOM 7724 O O . GLU A 1 1003 ? 30.183 46.265 174.251 1.00 44.36 1001 GLU A O 1
ATOM 7730 N N . LEU A 1 1004 ? 30.301 48.500 174.163 1.00 33.92 1002 LEU A N 1
ATOM 7731 C CA . LEU A 1 1004 ? 30.459 48.646 175.601 1.00 26.25 1002 LEU A CA 1
ATOM 7732 C C . LEU A 1 1004 ? 29.194 48.339 176.407 1.00 35.69 1002 LEU A C 1
ATOM 7733 O O . LEU A 1 1004 ? 29.219 48.369 177.635 1.00 45.17 1002 LEU A O 1
ATOM 7738 N N . GLY A 1 1005 ? 28.090 48.050 175.726 1.00 39.19 1003 GLY A N 1
ATOM 7739 C CA . GLY A 1 1005 ? 26.847 47.716 176.404 1.00 35.29 1003 GLY A CA 1
ATOM 7740 C C . GLY A 1 1005 ? 25.731 48.721 176.182 1.00 33.97 1003 GLY A C 1
ATOM 7741 O O . GLY A 1 1005 ? 24.660 48.618 176.776 1.00 37.85 1003 GLY A O 1
ATOM 7742 N N . GLY A 1 1006 ? 25.985 49.698 175.321 1.00 35.03 1004 GLY A N 1
ATOM 7743 C CA . GLY A 1 1006 ? 25.010 50.728 175.032 1.00 28.67 1004 GLY A CA 1
ATOM 7744 C C . GLY A 1 1006 ? 23.939 50.191 174.110 1.00 28.65 1004 GLY A C 1
ATOM 7745 O O . GLY A 1 1006 ? 24.169 49.229 173.389 1.00 29.82 1004 GLY A O 1
ATOM 7746 N N . HIS A 1 1007 ? 22.769 50.818 174.127 1.00 31.16 1005 HIS A N 1
ATOM 7747 C CA . HIS A 1 1007 ? 21.681 50.399 173.253 1.00 27.73 1005 HIS A CA 1
ATOM 7748 C C . HIS A 1 1007 ? 20.794 51.576 172.892 1.00 24.54 1005 HIS A C 1
ATOM 7749 O O . HIS A 1 1007 ? 20.982 52.692 173.370 1.00 26.54 1005 HIS A O 1
ATOM 7756 N N . SER A 1 1008 ? 19.800 51.300 172.067 1.00 21.30 1006 SER A N 1
ATOM 7757 C CA . SER A 1 1008 ? 19.010 52.345 171.443 1.00 31.92 1006 SER A CA 1
ATOM 7758 C C . SER A 1 1008 ? 18.393 53.400 172.388 1.00 34.56 1006 SER A C 1
ATOM 7759 O O . SER A 1 1008 ? 18.586 54.583 172.149 1.00 39.27 1006 SER A O 1
ATOM 7762 N N . LEU A 1 1009 ? 17.701 53.016 173.457 1.00 36.25 1007 LEU A N 1
ATOM 7763 C CA . LEU A 1 1009 ? 17.201 54.036 174.393 1.00 30.43 1007 LEU A CA 1
ATOM 7764 C C . LEU A 1 1009 ? 18.354 54.866 174.989 1.00 37.43 1007 LEU A C 1
ATOM 7765 O O . LEU A 1 1009 ? 18.272 56.099 175.026 1.00 42.40 1007 LEU A O 1
ATOM 7770 N N . LEU A 1 1010 ? 19.426 54.210 175.434 1.00 30.83 1008 LEU A N 1
ATOM 7771 C CA . LEU A 1 1010 ? 20.594 54.937 175.962 1.00 34.30 1008 LEU A CA 1
ATOM 7772 C C . LEU A 1 1010 ? 21.141 55.970 174.984 1.00 33.96 1008 LEU A C 1
ATOM 7773 O O . LEU A 1 1010 ? 21.484 57.076 175.383 1.00 40.97 1008 LEU A O 1
ATOM 7778 N N . ALA A 1 1011 ? 21.227 55.599 173.709 1.00 28.68 1009 ALA A N 1
ATOM 7779 C CA . ALA A 1 1011 ? 21.684 56.515 172.671 1.00 25.98 1009 ALA A CA 1
ATOM 7780 C C . ALA A 1 1011 ? 20.827 57.779 172.603 1.00 32.78 1009 ALA A C 1
ATOM 7781 O O . ALA A 1 1011 ? 21.350 58.864 172.355 1.00 32.94 1009 ALA A O 1
ATOM 7783 N N . VAL A 1 1012 ? 19.519 57.647 172.819 1.00 34.91 1010 VAL A N 1
ATOM 7784 C CA . VAL A 1 1012 ? 18.656 58.822 172.836 1.00 34.06 1010 VAL A CA 1
ATOM 7785 C C . VAL A 1 1012 ? 18.993 59.700 174.035 1.00 35.73 1010 VAL A C 1
ATOM 7786 O O . VAL A 1 1012 ? 19.075 60.914 173.913 1.00 34.38 1010 VAL A O 1
ATOM 7790 N N . LYS A 1 1013 ? 19.223 59.074 175.186 1.00 34.02 1011 LYS A N 1
ATOM 7791 C CA . LYS A 1 1013 ? 19.583 59.813 176.385 1.00 30.25 1011 LYS A CA 1
ATOM 7792 C C . LYS A 1 1013 ? 20.919 60.502 176.195 1.00 35.19 1011 LYS A C 1
ATOM 7793 O O . LYS A 1 1013 ? 21.070 61.677 176.514 1.00 39.27 1011 LYS A O 1
ATOM 7799 N N . LEU A 1 1014 ? 21.891 59.763 175.670 1.00 37.52 1012 LEU A N 1
ATOM 7800 C CA . LEU A 1 1014 ? 23.220 60.302 175.431 1.00 24.64 1012 LEU A CA 1
ATOM 7801 C C . LEU A 1 1014 ? 23.188 61.563 174.565 1.00 28.82 1012 LEU A C 1
ATOM 7802 O O . LEU A 1 1014 ? 23.734 62.603 174.929 1.00 31.51 1012 LEU A O 1
ATOM 7807 N N . VAL A 1 1015 ? 22.541 61.464 173.415 1.00 29.33 1013 VAL A N 1
ATOM 7808 C CA . VAL A 1 1015 ? 22.509 62.562 172.473 1.00 27.64 1013 VAL A CA 1
ATOM 7809 C C . VAL A 1 1015 ? 21.837 63.787 173.061 1.00 34.10 1013 VAL A C 1
ATOM 7810 O O . VAL A 1 1015 ? 22.274 64.917 172.834 1.00 42.27 1013 VAL A O 1
ATOM 7814 N N . ASN A 1 1016 ? 20.793 63.576 173.846 1.00 36.09 1014 ASN A N 1
ATOM 7815 C CA . ASN A 1 1016 ? 20.084 64.714 174.415 1.00 41.60 1014 ASN A CA 1
ATOM 7816 C C . ASN A 1 1016 ? 20.931 65.423 175.468 1.00 44.70 1014 ASN A C 1
ATOM 7817 O O . ASN A 1 1016 ? 20.837 66.639 175.640 1.00 53.59 1014 ASN A O 1
ATOM 7822 N N . HIS A 1 1017 ? 21.787 64.666 176.141 1.00 46.91 1015 HIS A N 1
ATOM 7823 C CA . HIS A 1 1017 ? 22.757 65.247 177.057 1.00 37.39 1015 HIS A CA 1
ATOM 7824 C C . HIS A 1 1017 ? 23.841 66.016 176.294 1.00 38.72 1015 HIS A C 1
ATOM 7825 O O . HIS A 1 1017 ? 24.154 67.153 176.636 1.00 38.17 1015 HIS A O 1
ATOM 7832 N N . LEU A 1 1018 ? 24.408 65.397 175.258 1.00 36.87 1016 LEU A N 1
ATOM 7833 C CA . LEU A 1 1018 ? 25.450 66.047 174.457 1.00 36.45 1016 LEU A CA 1
ATOM 7834 C C . LEU A 1 1018 ? 24.981 67.360 173.815 1.00 41.92 1016 LEU A C 1
ATOM 7835 O O . LEU A 1 1018 ? 25.776 68.291 173.682 1.00 47.32 1016 LEU A O 1
ATOM 7840 N N . LYS A 1 1019 ? 23.710 67.425 173.406 1.00 29.43 1017 LYS A N 1
ATOM 7841 C CA . LYS A 1 1019 ? 23.123 68.668 172.915 1.00 34.55 1017 LYS A CA 1
ATOM 7842 C C . LYS A 1 1019 ? 23.257 69.766 173.962 1.00 41.97 1017 LYS A C 1
ATOM 7843 O O . LYS A 1 1019 ? 23.707 70.865 173.643 1.00 50.96 1017 LYS A O 1
ATOM 7849 N N . LYS A 1 1020 ? 22.846 69.485 175.201 1.00 34.88 1018 LYS A N 1
ATOM 7850 C CA . LYS A 1 1020 ? 22.988 70.467 176.280 1.00 41.91 1018 LYS A CA 1
ATOM 7851 C C . LYS A 1 1020 ? 24.459 70.839 176.548 1.00 49.45 1018 LYS A C 1
ATOM 7852 O O . LYS A 1 1020 ? 24.793 72.014 176.720 1.00 60.07 1018 LYS A O 1
ATOM 7856 N N . ALA A 1 1021 ? 25.333 69.838 176.571 1.00 41.03 1019 ALA A N 1
ATOM 7857 C CA . ALA A 1 1021 ? 26.715 70.034 176.986 1.00 48.23 1019 ALA A CA 1
ATOM 7858 C C . ALA A 1 1021 ? 27.513 70.878 175.995 1.00 53.95 1019 ALA A C 1
ATOM 7859 O O . ALA A 1 1021 ? 28.495 71.525 176.369 1.00 54.57 1019 ALA A O 1
ATOM 7861 N N . PHE A 1 1022 ? 27.099 70.866 174.732 1.00 56.28 1020 PHE A N 1
ATOM 7862 C CA . PHE A 1 1022 ? 27.903 71.466 173.670 1.00 50.46 1020 PHE A CA 1
ATOM 7863 C C . PHE A 1 1022 ? 27.208 72.649 173.001 1.00 55.72 1020 PHE A C 1
ATOM 7864 O O . PHE A 1 1022 ? 27.865 73.470 172.352 1.00 56.27 1020 PHE A O 1
ATOM 7872 N N . GLY A 1 1023 ? 25.888 72.740 173.160 1.00 57.64 1021 GLY A N 1
ATOM 7873 C CA . GLY A 1 1023 ? 25.128 73.857 172.617 1.00 66.90 1021 GLY A CA 1
ATOM 7874 C C . GLY A 1 1023 ? 24.669 73.701 171.172 1.00 77.96 1021 GLY A C 1
ATOM 7875 O O . GLY A 1 1023 ? 24.132 74.647 170.580 1.00 80.14 1021 GLY A O 1
ATOM 7876 N N . THR A 1 1024 ? 24.874 72.510 170.607 1.00 80.11 1022 THR A N 1
ATOM 7877 C CA . THR A 1 1024 ? 24.466 72.219 169.230 1.00 83.03 1022 THR A CA 1
ATOM 7878 C C . THR A 1 1024 ? 23.515 71.039 169.109 1.00 77.93 1022 THR A C 1
ATOM 7879 O O . THR A 1 1024 ? 23.322 70.274 170.055 1.00 73.68 1022 THR A O 1
ATOM 7883 N N . GLU A 1 1025 ? 22.932 70.903 167.922 1.00 78.40 1023 GLU A N 1
ATOM 7884 C CA . GLU A 1 1025 ? 22.048 69.793 167.622 1.00 74.22 1023 GLU A CA 1
ATOM 7885 C C . GLU A 1 1025 ? 22.861 68.619 167.061 1.00 69.36 1023 GLU A C 1
ATOM 7886 O O . GLU A 1 1025 ? 23.583 68.763 166.071 1.00 70.83 1023 GLU A O 1
ATOM 7888 N N . LEU A 1 1026 ? 22.765 67.474 167.736 1.00 57.65 1024 LEU A N 1
ATOM 7889 C CA . LEU A 1 1026 ? 23.296 66.211 167.244 1.00 48.11 1024 LEU A CA 1
ATOM 7890 C C . LEU A 1 1026 ? 22.148 65.236 167.074 1.00 50.78 1024 LEU A C 1
ATOM 7891 O O . LEU A 1 1026 ? 21.097 65.397 167.701 1.00 62.51 1024 LEU A O 1
ATOM 7896 N N . SER A 1 1027 ? 22.344 64.211 166.256 1.00 40.61 1025 SER A N 1
ATOM 7897 C CA . SER A 1 1027 ? 21.284 63.242 166.029 1.00 40.06 1025 SER A CA 1
ATOM 7898 C C . SER A 1 1027 ? 21.714 61.869 166.515 1.00 41.66 1025 SER A C 1
ATOM 7899 O O . SER A 1 1027 ? 22.903 61.624 166.670 1.00 37.20 1025 SER A O 1
ATOM 7902 N N . VAL A 1 1028 ? 20.751 60.981 166.767 1.00 37.62 1026 VAL A N 1
ATOM 7903 C CA . VAL A 1 1028 ? 21.094 59.600 167.078 1.00 24.12 1026 VAL A CA 1
ATOM 7904 C C . VAL A 1 1028 ? 21.719 58.982 165.831 1.00 30.52 1026 VAL A C 1
ATOM 7905 O O . VAL A 1 1028 ? 22.517 58.034 165.918 1.00 38.13 1026 VAL A O 1
ATOM 7909 N N . ALA A 1 1029 ? 21.399 59.556 164.672 1.00 31.34 1027 ALA A N 1
ATOM 7910 C CA . ALA A 1 1029 ? 21.994 59.101 163.426 1.00 37.89 1027 ALA A CA 1
ATOM 7911 C C . ALA A 1 1029 ? 23.498 59.350 163.433 1.00 41.94 1027 ALA A C 1
ATOM 7912 O O . ALA A 1 1029 ? 24.274 58.485 163.014 1.00 43.56 1027 ALA A O 1
ATOM 7914 N N . LEU A 1 1030 ? 23.904 60.528 163.910 1.00 41.94 1028 LEU A N 1
ATOM 7915 C CA . LEU A 1 1030 ? 25.325 60.859 164.039 1.00 35.73 1028 LEU A CA 1
ATOM 7916 C C . LEU A 1 1030 ? 26.020 59.937 165.029 1.00 33.50 1028 LEU A C 1
ATOM 7917 O O . LEU A 1 1030 ? 27.156 59.521 164.801 1.00 28.02 1028 LEU A O 1
ATOM 7922 N N . LEU A 1 1031 ? 25.338 59.595 166.117 1.00 30.65 1029 LEU A N 1
ATOM 7923 C CA . LEU A 1 1031 ? 25.943 58.693 167.096 1.00 30.43 1029 LEU A CA 1
ATOM 7924 C C . LEU A 1 1031 ? 26.054 57.265 166.566 1.00 33.90 1029 LEU A C 1
ATOM 7925 O O . LEU A 1 1031 ? 26.990 56.535 166.884 1.00 35.70 1029 LEU A O 1
ATOM 7930 N N . ALA A 1 1032 ? 25.091 56.857 165.757 1.00 35.91 1030 ALA A N 1
ATOM 7931 C CA . ALA A 1 1032 ? 25.095 55.493 165.235 1.00 31.85 1030 ALA A CA 1
ATOM 7932 C C . ALA A 1 1032 ? 26.226 55.262 164.292 1.00 35.40 1030 ALA A C 1
ATOM 7933 O O . ALA A 1 1032 ? 26.735 54.155 164.121 1.00 40.74 1030 ALA A O 1
ATOM 7935 N N . GLN A 1 1033 ? 26.696 56.349 163.746 1.00 29.99 1031 GLN A N 1
ATOM 7936 C CA . GLN A 1 1033 ? 27.621 56.209 162.683 1.00 33.48 1031 GLN A CA 1
ATOM 7937 C C . GLN A 1 1033 ? 29.014 56.698 163.080 1.00 41.74 1031 GLN A C 1
ATOM 7938 O O . GLN A 1 1033 ? 30.042 56.184 162.618 1.00 55.15 1031 GLN A O 1
ATOM 7944 N N . TYR A 1 1034 ? 29.027 57.609 164.045 1.00 38.79 1032 TYR A N 1
ATOM 7945 C CA . TYR A 1 1034 ? 30.229 57.962 164.772 1.00 29.96 1032 TYR A CA 1
ATOM 7946 C C . TYR A 1 1034 ? 30.140 57.514 166.244 1.00 31.62 1032 TYR A C 1
ATOM 7947 O O . TYR A 1 1034 ? 29.953 58.333 167.132 1.00 36.84 1032 TYR A O 1
ATOM 7956 N N . SER A 1 1035 ? 30.352 56.227 166.513 1.00 32.07 1033 SER A N 1
ATOM 7957 C CA . SER A 1 1035 ? 30.046 55.667 167.839 1.00 33.84 1033 SER A CA 1
ATOM 7958 C C . SER A 1 1035 ? 31.227 55.411 168.807 1.00 31.86 1033 SER A C 1
ATOM 7959 O O . SER A 1 1035 ? 31.045 54.863 169.901 1.00 38.91 1033 SER A O 1
ATOM 7962 N N . THR A 1 1036 ? 32.426 55.812 168.418 1.00 26.44 1034 THR A N 1
ATOM 7963 C CA . THR A 1 1036 ? 33.529 55.891 169.368 1.00 23.48 1034 THR A CA 1
ATOM 7964 C C . THR A 1 1036 ? 33.747 57.336 169.750 1.00 25.35 1034 THR A C 1
ATOM 7965 O O . THR A 1 1036 ? 33.306 58.232 169.033 1.00 28.31 1034 THR A O 1
ATOM 7969 N N . VAL A 1 1037 ? 34.436 57.577 170.864 1.00 30.08 1035 VAL A N 1
ATOM 7970 C CA . VAL A 1 1037 ? 34.698 58.954 171.280 1.00 25.26 1035 VAL A CA 1
ATOM 7971 C C . VAL A 1 1037 ? 35.577 59.658 170.249 1.00 31.84 1035 VAL A C 1
ATOM 7972 O O . VAL A 1 1037 ? 35.351 60.825 169.922 1.00 28.44 1035 VAL A O 1
ATOM 7976 N N . GLU A 1 1038 ? 36.556 58.939 169.701 1.00 27.51 1036 GLU A N 1
ATOM 7977 C CA . GLU A 1 1038 ? 37.422 59.558 168.708 1.00 24.58 1036 GLU A CA 1
ATOM 7978 C C . GLU A 1 1038 ? 36.613 60.083 167.531 1.00 24.65 1036 GLU A C 1
ATOM 7979 O O . GLU A 1 1038 ? 36.732 61.259 167.155 1.00 23.33 1036 GLU A O 1
ATOM 7985 N N . ARG A 1 1039 ? 35.796 59.201 166.953 1.00 21.19 1037 ARG A N 1
ATOM 7986 C CA . ARG A 1 1039 ? 35.118 59.513 165.711 1.00 25.10 1037 ARG A CA 1
ATOM 7987 C C . ARG A 1 1039 ? 34.075 60.607 165.914 1.00 25.97 1037 ARG A C 1
ATOM 7988 O O . ARG A 1 1039 ? 33.926 61.496 165.075 1.00 27.24 1037 ARG A O 1
ATOM 7996 N N . LEU A 1 1040 ? 33.367 60.551 167.034 1.00 21.53 1038 LEU A N 1
ATOM 7997 C CA . LEU A 1 1040 ? 32.325 61.530 167.315 1.00 21.53 1038 LEU A CA 1
ATOM 7998 C C . LEU A 1 1040 ? 32.976 62.861 167.625 1.00 27.31 1038 LEU A C 1
ATOM 7999 O O . LEU A 1 1040 ? 32.470 63.910 167.256 1.00 37.25 1038 LEU A O 1
ATOM 8004 N N . GLY A 1 1041 ? 34.123 62.796 168.294 1.00 29.48 1039 GLY A N 1
ATOM 8005 C CA . GLY A 1 1041 ? 34.890 63.973 168.654 1.00 21.99 1039 GLY A CA 1
ATOM 8006 C C . GLY A 1 1041 ? 35.381 64.719 167.429 1.00 33.30 1039 GLY A C 1
ATOM 8007 O O . GLY A 1 1041 ? 35.388 65.944 167.440 1.00 43.70 1039 GLY A O 1
ATOM 8008 N N . GLU A 1 1042 ? 35.783 64.003 166.374 1.00 31.44 1040 GLU A N 1
ATOM 8009 C CA . GLU A 1 1042 ? 36.205 64.670 165.135 1.00 27.21 1040 GLU A CA 1
ATOM 8010 C C . GLU A 1 1042 ? 35.028 65.434 164.519 1.00 40.72 1040 GLU A C 1
ATOM 8011 O O . GLU A 1 1042 ? 35.191 66.560 164.037 1.00 51.50 1040 GLU A O 1
ATOM 8017 N N . ILE A 1 1043 ? 33.844 64.823 164.556 1.00 29.02 1041 ILE A N 1
ATOM 8018 C CA . ILE A 1 1043 ? 32.624 65.433 164.041 1.00 29.91 1041 ILE A CA 1
ATOM 8019 C C . ILE A 1 1043 ? 32.267 66.718 164.781 1.00 30.94 1041 ILE A C 1
ATOM 8020 O O . ILE A 1 1043 ? 31.953 67.736 164.173 1.00 28.80 1041 ILE A O 1
ATOM 8025 N N . ILE A 1 1044 ? 32.309 66.658 166.103 1.00 31.16 1042 ILE A N 1
ATOM 8026 C CA . ILE A 1 1044 ? 32.003 67.811 166.925 1.00 32.46 1042 ILE A CA 1
ATOM 8027 C C . ILE A 1 1044 ? 33.066 68.902 166.763 1.00 39.38 1042 ILE A C 1
ATOM 8028 O O . ILE A 1 1044 ? 32.758 70.096 166.756 1.00 42.94 1042 ILE A O 1
ATOM 8033 N N . ARG A 1 1045 ? 34.314 68.471 166.604 1.00 37.02 1043 ARG A N 1
ATOM 8034 C CA . ARG A 1 1045 ? 35.464 69.368 166.468 1.00 34.11 1043 ARG A CA 1
ATOM 8035 C C . ARG A 1 1045 ? 35.376 70.233 165.212 1.00 38.22 1043 ARG A C 1
ATOM 8036 O O . ARG A 1 1045 ? 35.877 71.371 165.196 1.00 33.86 1043 ARG A O 1
ATOM 8044 N N . GLU A 1 1046 ? 34.748 69.678 164.168 1.00 36.90 1044 GLU A N 1
ATOM 8045 C CA . GLU A 1 1046 ? 34.561 70.366 162.886 1.00 42.98 1044 GLU A CA 1
ATOM 8046 C C . GLU A 1 1046 ? 33.739 71.637 163.035 1.00 49.09 1044 GLU A C 1
ATOM 8047 O O . GLU A 1 1046 ? 33.940 72.601 162.297 1.00 59.50 1044 GLU A O 1
ATOM 8053 N N . ASN A 1 1047 ? 32.792 71.618 163.968 1.00 71.20 1045 ASN A N 1
ATOM 8054 C CA . ASN A 1 1047 ? 31.926 72.763 164.221 1.00 69.18 1045 ASN A CA 1
ATOM 8055 C C . ASN A 1 1047 ? 32.604 73.799 165.105 1.00 58.53 1045 ASN A C 1
ATOM 8056 O O . ASN A 1 1047 ? 32.573 73.684 166.327 1.00 55.95 1045 ASN A O 1
ATOM 8061 N N . LYS A 1 1048 ? 33.184 74.827 164.496 1.00 56.96 1046 LYS A N 1
ATOM 8062 C CA . LYS A 1 1048 ? 33.931 75.829 165.258 1.00 60.74 1046 LYS A CA 1
ATOM 8063 C C . LYS A 1 1048 ? 33.033 76.704 166.147 1.00 61.39 1046 LYS A C 1
ATOM 8064 O O . LYS A 1 1048 ? 33.529 77.496 166.945 1.00 54.12 1046 LYS A O 1
ATOM 8066 N N . GLU A 1 1049 ? 31.720 76.543 166.031 1.00 65.82 1047 GLU A N 1
ATOM 8067 C CA . GLU A 1 1049 ? 30.797 77.375 166.788 1.00 71.39 1047 GLU A CA 1
ATOM 8068 C C . GLU A 1 1049 ? 30.270 76.707 168.075 1.00 80.56 1047 GLU A C 1
ATOM 8069 O O . GLU A 1 1049 ? 29.367 77.235 168.717 1.00 83.30 1047 GLU A O 1
ATOM 8071 N N . ILE A 1 1050 ? 30.832 75.565 168.467 1.00 87.24 1048 ILE A N 1
ATOM 8072 C CA . ILE A 1 1050 ? 30.439 74.944 169.737 1.00 96.74 1048 ILE A CA 1
ATOM 8073 C C . ILE A 1 1050 ? 30.997 75.715 170.941 1.00 104.40 1048 ILE A C 1
ATOM 8074 O O . ILE A 1 1050 ? 32.114 76.238 170.909 1.00 103.61 1048 ILE A O 1
ATOM 8079 N N . LYS A 1 1051 ? 30.202 75.784 172.004 1.00 106.56 1049 LYS A N 1
ATOM 8080 C CA . LYS A 1 1051 ? 30.602 76.489 173.215 1.00 102.32 1049 LYS A CA 1
ATOM 8081 C C . LYS A 1 1051 ? 30.413 75.613 174.453 1.00 92.69 1049 LYS A C 1
ATOM 8082 O O . LYS A 1 1051 ? 29.350 75.641 175.081 1.00 90.89 1049 LYS A O 1
ATOM 8084 N N . PRO A 1 1052 ? 31.442 74.814 174.796 1.00 83.34 1050 PRO A N 1
ATOM 8085 C CA . PRO A 1 1052 ? 31.424 73.994 176.014 1.00 71.07 1050 PRO A CA 1
ATOM 8086 C C . PRO A 1 1052 ? 31.410 74.846 177.274 1.00 65.09 1050 PRO A C 1
ATOM 8087 O O . PRO A 1 1052 ? 31.993 75.928 177.306 1.00 74.99 1050 PRO A O 1
ATOM 8091 N N . SER A 1 1053 ? 30.728 74.368 178.302 1.00 54.88 1051 SER A N 1
ATOM 8092 C CA . SER A 1 1053 ? 30.837 74.976 179.614 1.00 50.74 1051 SER A CA 1
ATOM 8093 C C . SER A 1 1053 ? 32.248 74.709 180.189 1.00 47.46 1051 SER A C 1
ATOM 8094 O O . SER A 1 1053 ? 32.903 73.723 179.831 1.00 43.99 1051 SER A O 1
ATOM 8097 N N . ILE A 1 1054 ? 32.726 75.581 181.068 1.00 41.18 1052 ILE A N 1
ATOM 8098 C CA . ILE A 1 1054 ? 34.011 75.338 181.717 1.00 33.16 1052 ILE A CA 1
ATOM 8099 C C . ILE A 1 1054 ? 33.866 74.416 182.925 1.00 28.65 1052 ILE A C 1
ATOM 8100 O O . ILE A 1 1054 ? 34.855 74.051 183.559 1.00 41.51 1052 ILE A O 1
ATOM 8105 N N . VAL A 1 1055 ? 32.632 74.029 183.227 1.00 30.29 1053 VAL A N 1
ATOM 8106 C CA . VAL A 1 1055 ? 32.362 73.017 184.249 1.00 35.05 1053 VAL A CA 1
ATOM 8107 C C . VAL A 1 1055 ? 32.022 71.670 183.619 1.00 37.05 1053 VAL A C 1
ATOM 8108 O O . VAL A 1 1055 ? 31.126 71.565 182.769 1.00 33.66 1053 VAL A O 1
ATOM 8112 N N . ILE A 1 1056 ? 32.755 70.646 184.040 1.00 29.70 1054 ILE A N 1
ATOM 8113 C CA . ILE A 1 1056 ? 32.507 69.267 183.621 1.00 29.61 1054 ILE A CA 1
ATOM 8114 C C . ILE A 1 1056 ? 32.084 68.488 184.858 1.00 33.20 1054 ILE A C 1
ATOM 8115 O O . ILE A 1 1056 ? 32.770 68.525 185.884 1.00 39.14 1054 ILE A O 1
ATOM 8120 N N . GLU A 1 1057 ? 30.932 67.826 184.803 1.00 34.73 1055 GLU A N 1
ATOM 8121 C CA . GLU A 1 1057 ? 30.517 67.041 185.963 1.00 35.20 1055 GLU A CA 1
ATOM 8122 C C . GLU A 1 1057 ? 31.013 65.602 185.819 1.00 36.17 1055 GLU A C 1
ATOM 8123 O O . GLU A 1 1057 ? 30.483 64.847 185.015 1.00 34.17 1055 GLU A O 1
ATOM 8129 N N . LEU A 1 1058 ? 32.047 65.247 186.588 1.00 32.18 1056 LEU A N 1
ATOM 8130 C CA . LEU A 1 1058 ? 32.657 63.916 186.530 1.00 33.52 1056 LEU A CA 1
ATOM 8131 C C . LEU A 1 1058 ? 31.804 62.852 187.228 1.00 36.78 1056 LEU A C 1
ATOM 8132 O O . LEU A 1 1058 ? 31.888 61.679 186.913 1.00 29.80 1056 LEU A O 1
ATOM 8137 N N . ARG A 1 1059 ? 30.996 63.263 188.197 1.00 46.31 1057 ARG A N 1
ATOM 8138 C CA . ARG A 1 1059 ? 30.137 62.319 188.896 1.00 33.89 1057 ARG A CA 1
ATOM 8139 C C . ARG A 1 1059 ? 28.931 63.025 189.517 1.00 32.36 1057 ARG A C 1
ATOM 8140 O O . ARG A 1 1059 ? 29.099 63.995 190.231 1.00 39.69 1057 ARG A O 1
ATOM 8148 N N . ARG A 1 1060 ? 27.718 62.551 189.218 1.00 36.26 1058 ARG A N 1
ATOM 8149 C CA . ARG A 1 1060 ? 26.529 62.979 189.959 1.00 35.19 1058 ARG A CA 1
ATOM 8150 C C . ARG A 1 1060 ? 26.299 62.007 191.102 1.00 38.48 1058 ARG A C 1
ATOM 8151 O O . ARG A 1 1060 ? 26.001 60.827 190.885 1.00 35.34 1058 ARG A O 1
ATOM 8159 N N . GLY A 1 1061 ? 26.459 62.500 192.325 1.00 43.87 1059 GLY A N 1
ATOM 8160 C CA . GLY A 1 1061 ? 26.273 61.679 193.508 1.00 32.41 1059 GLY A CA 1
ATOM 8161 C C . GLY A 1 1061 ? 24.948 61.980 194.166 1.00 39.55 1059 GLY A C 1
ATOM 8162 O O . GLY A 1 1061 ? 24.097 62.651 193.580 1.00 44.39 1059 GLY A O 1
ATOM 8163 N N . THR A 1 1062 ? 24.775 61.489 195.390 1.00 45.17 1060 THR A N 1
ATOM 8164 C CA . THR A 1 1062 ? 23.501 61.603 196.103 1.00 48.07 1060 THR A CA 1
ATOM 8165 C C . THR A 1 1062 ? 23.667 62.430 197.361 1.00 47.54 1060 THR A C 1
ATOM 8166 O O . THR A 1 1062 ? 22.701 62.691 198.067 1.00 52.38 1060 THR A O 1
ATOM 8170 N N . TYR A 1 1063 ? 24.900 62.818 197.659 1.00 40.18 1061 TYR A N 1
ATOM 8171 C CA . TYR A 1 1063 ? 25.157 63.667 198.813 1.00 45.11 1061 TYR A CA 1
ATOM 8172 C C . TYR A 1 1063 ? 24.994 65.160 198.437 1.00 51.03 1061 TYR A C 1
ATOM 8173 O O . TYR A 1 1063 ? 25.250 65.564 197.296 1.00 49.14 1061 TYR A O 1
ATOM 8182 N N . GLU A 1 1064 ? 24.545 65.965 199.399 1.00 55.88 1062 GLU A N 1
ATOM 8183 C CA . GLU A 1 1064 ? 24.294 67.385 199.178 1.00 54.32 1062 GLU A CA 1
ATOM 8184 C C . GLU A 1 1064 ? 25.526 68.123 198.621 1.00 58.29 1062 GLU A C 1
ATOM 8185 O O . GLU A 1 1064 ? 25.435 68.853 197.629 1.00 56.21 1062 GLU A O 1
ATOM 8187 N N . GLN A 1 1065 ? 26.681 67.907 199.242 1.00 53.17 1063 GLN A N 1
ATOM 8188 C CA . GLN A 1 1065 ? 27.868 68.705 198.944 1.00 38.78 1063 GLN A CA 1
ATOM 8189 C C . GLN A 1 1065 ? 28.802 68.076 197.914 1.00 33.70 1063 GLN A C 1
ATOM 8190 O O . GLN A 1 1065 ? 29.323 66.985 198.112 1.00 41.10 1063 GLN A O 1
ATOM 8196 N N . PRO A 1 1066 ? 29.021 68.787 196.810 1.00 34.15 1064 PRO A N 1
ATOM 8197 C CA . PRO A 1 1066 ? 29.957 68.405 195.754 1.00 35.37 1064 PRO A CA 1
ATOM 8198 C C . PRO A 1 1066 ? 31.382 68.707 196.165 1.00 31.35 1064 PRO A C 1
ATOM 8199 O O . PRO A 1 1066 ? 31.603 69.499 197.075 1.00 35.33 1064 PRO A O 1
ATOM 8203 N N . LEU A 1 1067 ? 32.334 68.097 195.479 1.00 32.22 1065 LEU A N 1
ATOM 8204 C CA . LEU A 1 1067 ? 33.728 68.489 195.579 1.00 32.63 1065 LEU A CA 1
ATOM 8205 C C . LEU A 1 1067 ? 34.084 69.212 194.292 1.00 33.04 1065 LEU A C 1
ATOM 8206 O O . LEU A 1 1067 ? 33.863 68.676 193.211 1.00 37.52 1065 LEU A O 1
ATOM 8211 N N . TRP A 1 1068 ? 34.603 70.432 194.405 1.00 28.99 1066 TRP A N 1
ATOM 8212 C CA . TRP A 1 1068 ? 35.033 71.207 193.241 1.00 24.86 1066 TRP A CA 1
ATOM 8213 C C . TRP A 1 1068 ? 36.526 71.067 193.029 1.00 27.89 1066 TRP A C 1
ATOM 8214 O O . TRP A 1 1068 ? 37.319 71.232 193.968 1.00 29.95 1066 TRP A O 1
ATOM 8225 N N . LEU A 1 1069 ? 36.906 70.781 191.787 1.00 31.43 1067 LEU A N 1
ATOM 8226 C CA . LEU A 1 1069 ? 38.307 70.649 191.421 1.00 25.56 1067 LEU A CA 1
ATOM 8227 C C . LEU A 1 1069 ? 38.698 71.669 190.362 1.00 22.99 1067 LEU A C 1
ATOM 8228 O O . LEU A 1 1069 ? 37.946 71.938 189.437 1.00 24.22 1067 LEU A O 1
ATOM 8233 N N . PHE A 1 1070 ? 39.891 72.230 190.492 1.00 24.15 1068 PHE A N 1
ATOM 8234 C CA . PHE A 1 1070 ? 40.306 73.270 189.577 1.00 22.29 1068 PHE A CA 1
ATOM 8235 C C . PHE A 1 1070 ? 41.539 72.899 188.783 1.00 21.58 1068 PHE A C 1
ATOM 8236 O O . PHE A 1 1070 ? 42.458 72.268 189.298 1.00 22.21 1068 PHE A O 1
ATOM 8244 N N . HIS A 1 1071 ? 41.544 73.311 187.522 1.00 17.40 1069 HIS A N 1
ATOM 8245 C CA . HIS A 1 1071 ? 42.601 72.950 186.604 1.00 21.97 1069 HIS A CA 1
ATOM 8246 C C . HIS A 1 1071 ? 43.967 73.333 187.131 1.00 24.10 1069 HIS A C 1
ATOM 8247 O O . HIS A 1 1071 ? 44.092 74.318 187.841 1.00 32.20 1069 HIS A O 1
ATOM 8254 N N . PRO A 1 1072 ? 44.993 72.547 186.784 1.00 25.00 1070 PRO A N 1
ATOM 8255 C CA . PRO A 1 1072 ? 46.394 72.928 187.015 1.00 22.91 1070 PRO A CA 1
ATOM 8256 C C . PRO A 1 1072 ? 46.876 73.911 185.953 1.00 26.89 1070 PRO A C 1
ATOM 8257 O O . PRO A 1 1072 ? 46.039 74.420 185.204 1.00 28.49 1070 PRO A O 1
ATOM 8261 N N . ILE A 1 1073 ? 48.188 74.142 185.875 1.00 25.69 1071 ILE A N 1
ATOM 8262 C CA . ILE A 1 1073 ? 48.777 75.097 184.922 1.00 17.93 1071 ILE A CA 1
ATOM 8263 C C . ILE A 1 1073 ? 48.245 74.960 183.494 1.00 18.41 1071 ILE A C 1
ATOM 8264 O O . ILE A 1 1073 ? 47.896 75.944 182.871 1.00 35.07 1071 ILE A O 1
ATOM 8269 N N . GLY A 1 1074 ? 48.176 73.745 182.976 1.00 15.61 1072 GLY A N 1
ATOM 8270 C CA . GLY A 1 1074 ? 47.713 73.545 181.613 1.00 17.63 1072 GLY A CA 1
ATOM 8271 C C . GLY A 1 1074 ? 46.262 73.923 181.334 1.00 19.73 1072 GLY A C 1
ATOM 8272 O O . GLY A 1 1074 ? 45.885 74.142 180.177 1.00 21.92 1072 GLY A O 1
ATOM 8273 N N . GLY A 1 1075 ? 45.440 73.967 182.380 1.00 21.59 1073 GLY A N 1
ATOM 8274 C CA . GLY A 1 1075 ? 44.086 74.482 182.278 1.00 21.46 1073 GLY A CA 1
ATOM 8275 C C . GLY A 1 1075 ? 43.022 73.440 182.000 1.00 26.20 1073 GLY A C 1
ATOM 8276 O O . GLY A 1 1075 ? 41.842 73.753 181.804 1.00 34.65 1073 GLY A O 1
ATOM 8277 N N . SER A 1 1076 ? 43.434 72.187 182.000 1.00 27.95 1074 SER A N 1
ATOM 8278 C CA . SER A 1 1076 ? 42.536 71.093 181.671 1.00 26.43 1074 SER A CA 1
ATOM 8279 C C . SER A 1 1076 ? 42.143 70.238 182.882 1.00 29.73 1074 SER A C 1
ATOM 8280 O O . SER A 1 1076 ? 42.765 70.319 183.933 1.00 33.64 1074 SER A O 1
ATOM 8283 N N . THR A 1 1077 ? 41.111 69.413 182.723 1.00 29.54 1075 THR A N 1
ATOM 8284 C CA . THR A 1 1077 ? 40.611 68.602 183.820 1.00 21.93 1075 THR A CA 1
ATOM 8285 C C . THR A 1 1077 ? 41.036 67.146 183.724 1.00 28.98 1075 THR A C 1
ATOM 8286 O O . THR A 1 1077 ? 40.649 66.339 184.572 1.00 34.25 1075 THR A O 1
ATOM 8290 N N . PHE A 1 1078 ? 41.826 66.811 182.701 1.00 28.94 1076 PHE A N 1
ATOM 8291 C CA . PHE A 1 1078 ? 42.183 65.423 182.412 1.00 20.29 1076 PHE A CA 1
ATOM 8292 C C . PHE A 1 1078 ? 42.729 64.634 183.614 1.00 28.46 1076 PHE A C 1
ATOM 8293 O O . PHE A 1 1078 ? 42.443 63.442 183.777 1.00 32.60 1076 PHE A O 1
ATOM 8301 N N . CYS A 1 1079 ? 43.555 65.291 184.419 1.00 24.75 1077 CYS A N 1
ATOM 8302 C CA . CYS A 1 1079 ? 44.206 64.664 185.575 1.00 13.40 1077 CYS A CA 1
ATOM 8303 C C . CYS A 1 1079 ? 43.257 64.222 186.696 1.00 16.25 1077 CYS A C 1
ATOM 8304 O O . CYS A 1 1079 ? 43.718 63.561 187.629 1.00 27.17 1077 CYS A O 1
ATOM 8307 N N . TYR A 1 1080 ? 41.970 64.620 186.642 1.00 14.19 1078 TYR A N 1
ATOM 8308 C CA . TYR A 1 1080 ? 40.977 64.252 187.675 1.00 14.86 1078 TYR A CA 1
ATOM 8309 C C . TYR A 1 1080 ? 40.124 63.061 187.256 1.00 16.69 1078 TYR A C 1
ATOM 8310 O O . TYR A 1 1080 ? 39.412 62.504 188.082 1.00 28.94 1078 TYR A O 1
ATOM 8319 N N . MET A 1 1081 ? 40.170 62.671 185.979 1.00 17.66 1079 MET A N 1
ATOM 8320 C CA . MET A 1 1081 ? 39.372 61.532 185.543 1.00 20.11 1079 MET A CA 1
ATOM 8321 C C . MET A 1 1081 ? 39.731 60.270 186.324 1.00 18.03 1079 MET A C 1
ATOM 8322 O O . MET A 1 1081 ? 38.869 59.664 186.945 1.00 25.73 1079 MET A O 1
ATOM 8327 N N . GLU A 1 1082 ? 40.996 59.885 186.325 1.00 24.93 1080 GLU A N 1
ATOM 8328 C CA . GLU A 1 1082 ? 41.353 58.635 186.981 1.00 25.20 1080 GLU A CA 1
ATOM 8329 C C . GLU A 1 1082 ? 41.035 58.728 188.480 1.00 29.66 1080 GLU A C 1
ATOM 8330 O O . GLU A 1 1082 ? 40.492 57.778 189.053 1.00 31.04 1080 GLU A O 1
ATOM 8336 N N . LEU A 1 1083 ? 41.320 59.876 189.098 1.00 28.16 1081 LEU A N 1
ATOM 8337 C CA . LEU A 1 1083 ? 40.978 60.093 190.507 1.00 16.79 1081 LEU A CA 1
ATOM 8338 C C . LEU A 1 1083 ? 39.489 59.879 190.779 1.00 23.89 1081 LEU A C 1
ATOM 8339 O O . LEU A 1 1083 ? 39.114 59.265 191.784 1.00 24.78 1081 LEU A O 1
ATOM 8344 N N . SER A 1 1084 ? 38.647 60.372 189.872 1.00 19.56 1082 SER A N 1
ATOM 8345 C CA . SER A 1 1084 ? 37.206 60.297 190.041 1.00 24.46 1082 SER A CA 1
ATOM 8346 C C . SER A 1 1084 ? 36.720 58.837 190.032 1.00 30.51 1082 SER A C 1
ATOM 8347 O O . SER A 1 1084 ? 35.700 58.519 190.646 1.00 30.13 1082 SER A O 1
ATOM 8350 N N . ARG A 1 1085 ? 37.454 57.953 189.354 1.00 24.61 1083 ARG A N 1
ATOM 8351 C CA . ARG A 1 1085 ? 37.021 56.564 189.224 1.00 24.04 1083 ARG A CA 1
ATOM 8352 C C . ARG A 1 1085 ? 37.132 55.826 190.553 1.00 28.28 1083 ARG A C 1
ATOM 8353 O O . ARG A 1 1085 ? 36.498 54.808 190.745 1.00 36.10 1083 ARG A O 1
ATOM 8361 N N . HIS A 1 1086 ? 37.900 56.364 191.492 1.00 27.75 1084 HIS A N 1
ATOM 8362 C CA . HIS A 1 1086 ? 38.094 55.679 192.764 1.00 23.55 1084 HIS A CA 1
ATOM 8363 C C . HIS A 1 1086 ? 37.520 56.417 193.950 1.00 27.81 1084 HIS A C 1
ATOM 8364 O O . HIS A 1 1086 ? 37.588 55.918 195.072 1.00 26.93 1084 HIS A O 1
ATOM 8371 N N . LEU A 1 1087 ? 36.977 57.613 193.719 1.00 31.90 1085 LEU A N 1
ATOM 8372 C CA . LEU A 1 1087 ? 36.269 58.306 194.783 1.00 26.56 1085 LEU A CA 1
ATOM 8373 C C . LEU A 1 1087 ? 34.911 57.641 195.018 1.00 28.48 1085 LEU A C 1
ATOM 8374 O O . LEU A 1 1087 ? 34.327 57.017 194.124 1.00 35.55 1085 LEU A O 1
ATOM 8379 N N . ASN A 1 1088 ? 34.454 57.731 196.257 1.00 31.91 1086 ASN A N 1
ATOM 8380 C CA . ASN A 1 1088 ? 33.135 57.259 196.654 1.00 33.23 1086 ASN A CA 1
ATOM 8381 C C . ASN A 1 1088 ? 32.084 57.818 195.702 1.00 34.14 1086 ASN A C 1
ATOM 8382 O O . ASN A 1 1088 ? 31.888 59.020 195.623 1.00 39.19 1086 ASN A O 1
ATOM 8387 N N . PRO A 1 1089 ? 31.414 56.936 194.955 1.00 36.13 1087 PRO A N 1
ATOM 8388 C CA . PRO A 1 1089 ? 30.460 57.358 193.916 1.00 37.18 1087 PRO A CA 1
ATOM 8389 C C . PRO A 1 1089 ? 29.241 58.164 194.420 1.00 39.67 1087 PRO A C 1
ATOM 8390 O O . PRO A 1 1089 ? 28.490 58.678 193.591 1.00 38.51 1087 PRO A O 1
ATOM 8394 N N . ASN A 1 1090 ? 29.037 58.263 195.732 1.00 37.48 1088 ASN A N 1
ATOM 8395 C CA . ASN A 1 1090 ? 27.931 59.054 196.259 1.00 39.72 1088 ASN A CA 1
ATOM 8396 C C . ASN A 1 1090 ? 28.244 60.549 196.369 1.00 37.83 1088 ASN A C 1
ATOM 8397 O O . ASN A 1 1090 ? 27.380 61.344 196.723 1.00 38.45 1088 ASN A O 1
ATOM 8402 N N . ARG A 1 1091 ? 29.477 60.924 196.064 1.00 35.28 1089 ARG A N 1
ATOM 8403 C CA . ARG A 1 1091 ? 29.864 62.321 196.067 1.00 38.82 1089 ARG A CA 1
ATOM 8404 C C . ARG A 1 1091 ? 29.898 62.854 194.642 1.00 38.52 1089 ARG A C 1
ATOM 8405 O O . ARG A 1 1091 ? 30.614 62.324 193.785 1.00 41.66 1089 ARG A O 1
ATOM 8413 N N . THR A 1 1092 ? 29.099 63.888 194.399 1.00 34.50 1090 THR A N 1
ATOM 8414 C CA . THR A 1 1092 ? 29.198 64.690 193.190 1.00 31.25 1090 THR A CA 1
ATOM 8415 C C . THR A 1 1092 ? 30.594 65.322 193.090 1.00 32.29 1090 THR A C 1
ATOM 8416 O O . THR A 1 1092 ? 31.104 65.881 194.068 1.00 29.34 1090 THR A O 1
ATOM 8420 N N . LEU A 1 1093 ? 31.215 65.184 191.917 1.00 33.15 1091 LEU A N 1
ATOM 8421 C CA . LEU A 1 1093 ? 32.504 65.805 191.603 1.00 25.82 1091 LEU A CA 1
ATOM 8422 C C . LEU A 1 1093 ? 32.361 66.693 190.374 1.00 29.82 1091 LEU A C 1
ATOM 8423 O O . LEU A 1 1093 ? 31.835 66.259 189.333 1.00 30.62 1091 LEU A O 1
ATOM 8428 N N . ARG A 1 1094 ? 32.852 67.921 190.493 1.00 24.08 1092 ARG A N 1
ATOM 8429 C CA . ARG A 1 1094 ? 32.841 68.862 189.389 1.00 22.31 1092 ARG A CA 1
ATOM 8430 C C . ARG A 1 1094 ? 34.220 69.458 189.262 1.00 23.56 1092 ARG A C 1
ATOM 8431 O O . ARG A 1 1094 ? 34.890 69.705 190.258 1.00 31.97 1092 ARG A O 1
ATOM 8439 N N . ALA A 1 1095 ? 34.654 69.662 188.031 1.00 23.48 1093 ALA A N 1
ATOM 8440 C CA . ALA A 1 1095 ? 35.995 70.152 187.763 1.00 31.15 1093 ALA A CA 1
ATOM 8441 C C . ALA A 1 1095 ? 35.868 71.307 186.803 1.00 33.67 1093 ALA A C 1
ATOM 8442 O O . ALA A 1 1095 ? 34.924 71.351 186.008 1.00 34.39 1093 ALA A O 1
ATOM 8444 N N . ILE A 1 1096 ? 36.808 72.242 186.873 1.00 25.32 1094 ILE A N 1
ATOM 8445 C CA . ILE A 1 1096 ? 36.716 73.428 186.046 1.00 20.79 1094 ILE A CA 1
ATOM 8446 C C . ILE A 1 1096 ? 37.941 73.612 185.167 1.00 26.11 1094 ILE A C 1
ATOM 8447 O O . ILE A 1 1096 ? 39.061 73.754 185.659 1.00 29.98 1094 ILE A O 1
ATOM 8452 N N . GLN A 1 1097 ? 37.727 73.593 183.856 1.00 22.89 1095 GLN A N 1
ATOM 8453 C CA . GLN A 1 1097 ? 38.800 73.903 182.917 1.00 28.87 1095 GLN A CA 1
ATOM 8454 C C . GLN A 1 1097 ? 38.857 75.422 182.649 1.00 31.76 1095 GLN A C 1
ATOM 8455 O O . GLN A 1 1097 ? 37.889 76.139 182.872 1.00 39.30 1095 GLN A O 1
ATOM 8461 N N . SER A 1 1098 ? 39.983 75.913 182.161 1.00 25.53 1096 SER A N 1
ATOM 8462 C CA . SER A 1 1098 ? 40.081 77.333 181.827 1.00 31.64 1096 SER A CA 1
ATOM 8463 C C . SER A 1 1098 ? 39.319 77.702 180.547 1.00 32.60 1096 SER A C 1
ATOM 8464 O O . SER A 1 1098 ? 39.351 76.968 179.552 1.00 37.54 1096 SER A O 1
ATOM 8467 N N . PRO A 1 1099 ? 38.633 78.847 180.563 1.00 33.33 1097 PRO A N 1
ATOM 8468 C CA . PRO A 1 1099 ? 38.025 79.391 179.335 1.00 40.93 1097 PRO A CA 1
ATOM 8469 C C . PRO A 1 1099 ? 39.050 79.508 178.193 1.00 39.10 1097 PRO A C 1
ATOM 8470 O O . PRO A 1 1099 ? 38.718 79.403 177.013 1.00 36.71 1097 PRO A O 1
ATOM 8474 N N . GLY A 1 1100 ? 40.308 79.714 178.560 1.00 30.97 1098 GLY A N 1
ATOM 8475 C CA . GLY A 1 1100 ? 41.362 79.803 177.576 1.00 30.88 1098 GLY A CA 1
ATOM 8476 C C . GLY A 1 1100 ? 41.453 78.616 176.621 1.00 36.64 1098 GLY A C 1
ATOM 8477 O O . GLY A 1 1100 ? 42.001 78.757 175.519 1.00 36.92 1098 GLY A O 1
ATOM 8478 N N . LEU A 1 1101 ? 40.942 77.451 177.031 1.00 35.02 1099 LEU A N 1
ATOM 8479 C CA . LEU A 1 1101 ? 41.037 76.261 176.189 1.00 29.22 1099 LEU A CA 1
ATOM 8480 C C . LEU A 1 1101 ? 40.008 76.272 175.061 1.00 41.53 1099 LEU A C 1
ATOM 8481 O O . LEU A 1 1101 ? 40.133 75.501 174.107 1.00 43.07 1099 LEU A O 1
ATOM 8486 N N . ILE A 1 1102 ? 39.009 77.155 175.159 1.00 38.69 1100 ILE A N 1
ATOM 8487 C CA . ILE A 1 1102 ? 37.914 77.179 174.192 1.00 40.54 1100 ILE A CA 1
ATOM 8488 C C . ILE A 1 1102 ? 37.800 78.487 173.396 1.00 47.52 1100 ILE A C 1
ATOM 8489 O O . ILE A 1 1102 ? 37.414 78.478 172.227 1.00 54.46 1100 ILE A O 1
ATOM 8494 N N . GLU A 1 1103 ? 38.130 79.614 174.017 1.00 46.53 1101 GLU A N 1
ATOM 8495 C CA . GLU A 1 1103 ? 38.072 80.895 173.314 1.00 49.89 1101 GLU A CA 1
ATOM 8496 C C . GLU A 1 1103 ? 39.411 81.614 173.412 1.00 47.08 1101 GLU A C 1
ATOM 8497 O O . GLU A 1 1103 ? 40.036 81.621 174.466 1.00 50.99 1101 GLU A O 1
ATOM 8503 N N . ALA A 1 1104 ? 39.856 82.217 172.316 1.00 43.71 1102 ALA A N 1
ATOM 8504 C CA . ALA A 1 1104 ? 41.147 82.885 172.318 1.00 43.52 1102 ALA A CA 1
ATOM 8505 C C . ALA A 1 1104 ? 41.181 84.060 173.302 1.00 47.00 1102 ALA A C 1
ATOM 8506 O O . ALA A 1 1104 ? 40.195 84.792 173.447 1.00 45.94 1102 ALA A O 1
ATOM 8508 N N . ASP A 1 1105 ? 42.313 84.196 173.995 1.00 44.67 1103 ASP A N 1
ATOM 8509 C CA . ASP A 1 1105 ? 42.595 85.321 174.892 1.00 49.52 1103 ASP A CA 1
ATOM 8510 C C . ASP A 1 1105 ? 41.726 85.321 176.156 1.00 47.80 1103 ASP A C 1
ATOM 8511 O O . ASP A 1 1105 ? 41.729 86.290 176.923 1.00 56.10 1103 ASP A O 1
ATOM 8516 N N . ALA A 1 1106 ? 40.992 84.236 176.382 1.00 40.48 1104 ALA A N 1
ATOM 8517 C CA . ALA A 1 1106 ? 40.004 84.204 177.462 1.00 39.76 1104 ALA A CA 1
ATOM 8518 C C . ALA A 1 1106 ? 40.583 83.693 178.782 1.00 36.63 1104 ALA A C 1
ATOM 8519 O O . ALA A 1 1106 ? 39.942 83.823 179.829 1.00 33.32 1104 ALA A O 1
ATOM 8521 N N . ALA A 1 1107 ? 41.778 83.107 178.731 1.00 32.85 1105 ALA A N 1
ATOM 8522 C CA . ALA A 1 1107 ? 42.442 82.660 179.949 1.00 33.04 1105 ALA A CA 1
ATOM 8523 C C . ALA A 1 1107 ? 42.743 83.857 180.821 1.00 36.83 1105 ALA A C 1
ATOM 8524 O O . ALA A 1 1107 ? 43.332 84.851 180.362 1.00 40.65 1105 ALA A O 1
ATOM 8526 N N . GLU A 1 1108 ? 42.315 83.767 182.074 1.00 29.15 1106 GLU A N 1
ATOM 8527 C CA . GLU A 1 1108 ? 42.675 84.753 183.074 1.00 31.50 1106 GLU A CA 1
ATOM 8528 C C . GLU A 1 1108 ? 44.182 84.724 183.392 1.00 36.94 1106 GLU A C 1
ATOM 8529 O O . GLU A 1 1108 ? 44.818 83.662 183.348 1.00 43.01 1106 GLU A O 1
ATOM 8535 N N . VAL A 1 1109 ? 44.749 85.885 183.716 1.00 37.53 1107 VAL A N 1
ATOM 8536 C CA . VAL A 1 1109 ? 46.168 85.972 184.063 1.00 33.73 1107 VAL A CA 1
ATOM 8537 C C . VAL A 1 1109 ? 46.417 86.401 185.512 1.00 36.28 1107 VAL A C 1
ATOM 8538 O O . VAL A 1 1109 ? 47.560 86.558 185.946 1.00 44.44 1107 VAL A O 1
ATOM 8542 N N . ALA A 1 1110 ? 45.348 86.602 186.261 1.00 38.66 1108 ALA A N 1
ATOM 8543 C CA . ALA A 1 1110 ? 45.483 86.915 187.671 1.00 39.83 1108 ALA A CA 1
ATOM 8544 C C . ALA A 1 1110 ? 44.649 85.931 188.467 1.00 41.10 1108 ALA A C 1
ATOM 8545 O O . ALA A 1 1110 ? 43.451 85.800 188.221 1.00 46.52 1108 ALA A O 1
ATOM 8547 N N . ILE A 1 1111 ? 45.275 85.235 189.411 1.00 37.59 1109 ILE A N 1
ATOM 8548 C CA . ILE A 1 1111 ? 44.559 84.238 190.205 1.00 37.60 1109 ILE A CA 1
ATOM 8549 C C . ILE A 1 1111 ? 43.346 84.848 190.897 1.00 40.37 1109 ILE A C 1
ATOM 8550 O O . ILE A 1 1111 ? 42.288 84.215 190.979 1.00 40.71 1109 ILE A O 1
ATOM 8555 N N . GLU A 1 1112 ? 43.480 86.089 191.348 1.00 39.29 1110 GLU A N 1
ATOM 8556 C CA . GLU A 1 1112 ? 42.373 86.766 192.018 1.00 47.19 1110 GLU A CA 1
ATOM 8557 C C . GLU A 1 1112 ? 41.157 86.870 191.073 1.00 50.05 1110 GLU A C 1
ATOM 8558 O O . GLU A 1 1112 ? 40.015 86.636 191.489 1.00 50.94 1110 GLU A O 1
ATOM 8564 N N . GLU A 1 1113 ? 41.401 87.158 189.797 1.00 46.84 1111 GLU A N 1
ATOM 8565 C CA . GLU A 1 1113 ? 40.306 87.321 188.839 1.00 54.67 1111 GLU A CA 1
ATOM 8566 C C . GLU A 1 1113 ? 39.732 85.976 188.423 1.00 50.64 1111 GLU A C 1
ATOM 8567 O O . GLU A 1 1113 ? 38.521 85.808 188.295 1.00 58.86 1111 GLU A O 1
ATOM 8573 N N . MET A 1 1114 ? 40.628 85.028 188.199 1.00 48.36 1112 MET A N 1
ATOM 8574 C CA . MET A 1 1114 ? 40.285 83.631 187.934 1.00 44.34 1112 MET A CA 1
ATOM 8575 C C . MET A 1 1114 ? 39.279 83.131 188.972 1.00 40.83 1112 MET A C 1
ATOM 8576 O O . MET A 1 1114 ? 38.259 82.533 188.639 1.00 43.28 1112 MET A O 1
ATOM 8581 N N . ALA A 1 1115 ? 39.576 83.412 190.237 1.00 35.32 1113 ALA A N 1
ATOM 8582 C CA . ALA A 1 1115 ? 38.787 82.921 191.355 1.00 36.00 1113 ALA A CA 1
ATOM 8583 C C . ALA A 1 1115 ? 37.364 83.499 191.386 1.00 46.43 1113 ALA A C 1
ATOM 8584 O O . ALA A 1 1115 ? 36.391 82.747 191.518 1.00 46.63 1113 ALA A O 1
ATOM 8586 N N . THR A 1 1116 ? 37.252 84.825 191.283 1.00 49.09 1114 THR A N 1
ATOM 8587 C CA . THR A 1 1116 ? 35.958 85.478 191.181 1.00 36.51 1114 THR A CA 1
ATOM 8588 C C . THR A 1 1116 ? 35.123 84.891 190.045 1.00 43.47 1114 THR A C 1
ATOM 8589 O O . THR A 1 1116 ? 33.951 84.577 190.220 1.00 46.33 1114 THR A O 1
ATOM 8593 N N . LEU A 1 1117 ? 35.736 84.744 188.876 1.00 39.06 1115 LEU A N 1
ATOM 8594 C CA . LEU A 1 1117 ? 35.040 84.193 187.721 1.00 38.97 1115 LEU A CA 1
ATOM 8595 C C . LEU A 1 1117 ? 34.507 82.792 188.000 1.00 41.94 1115 LEU A C 1
ATOM 8596 O O . LEU A 1 1117 ? 33.347 82.494 187.691 1.00 51.77 1115 LEU A O 1
ATOM 8601 N N . TYR A 1 1118 ? 35.358 81.941 188.580 1.00 31.99 1116 TYR A N 1
ATOM 8602 C CA . TYR A 1 1118 ? 34.987 80.550 188.862 1.00 37.80 1116 TYR A CA 1
ATOM 8603 C C . TYR A 1 1118 ? 33.927 80.486 189.956 1.00 47.84 1116 TYR A C 1
ATOM 8604 O O . TYR A 1 1118 ? 32.968 79.716 189.841 1.00 47.87 1116 TYR A O 1
ATOM 8613 N N . ILE A 1 1119 ? 34.098 81.294 191.006 1.00 45.45 1117 ILE A N 1
ATOM 8614 C CA . ILE A 1 1119 ? 33.112 81.362 192.085 1.00 42.08 1117 ILE A CA 1
ATOM 8615 C C . ILE A 1 1119 ? 31.710 81.664 191.561 1.00 39.87 1117 ILE A C 1
ATOM 8616 O O . ILE A 1 1119 ? 30.747 81.027 191.975 1.00 51.01 1117 ILE A O 1
ATOM 8621 N N . ALA A 1 1120 ? 31.593 82.610 190.638 1.00 36.92 1118 ALA A N 1
ATOM 8622 C CA . ALA A 1 1120 ? 30.299 82.884 190.015 1.00 38.68 1118 ALA A CA 1
ATOM 8623 C C . ALA A 1 1120 ? 29.779 81.649 189.274 1.00 56.64 1118 ALA A C 1
ATOM 8624 O O . ALA A 1 1120 ? 28.596 81.331 189.376 1.00 62.23 1118 ALA A O 1
ATOM 8626 N N . GLU A 1 1121 ? 30.648 80.948 188.541 1.00 45.65 1119 GLU A N 1
ATOM 8627 C CA . GLU A 1 1121 ? 30.229 79.697 187.892 1.00 45.86 1119 GLU A CA 1
ATOM 8628 C C . GLU A 1 1121 ? 29.757 78.650 188.913 1.00 45.29 1119 GLU A C 1
ATOM 8629 O O . GLU A 1 1121 ? 28.788 77.935 188.664 1.00 46.59 1119 GLU A O 1
ATOM 8635 N N . MET A 1 1122 ? 30.440 78.572 190.054 1.00 39.35 1120 MET A N 1
ATOM 8636 C CA . MET A 1 1122 ? 30.087 77.628 191.106 1.00 36.71 1120 MET A CA 1
ATOM 8637 C C . MET A 1 1122 ? 28.723 77.971 191.713 1.00 45.67 1120 MET A C 1
ATOM 8638 O O . MET A 1 1122 ? 27.886 77.097 191.946 1.00 49.68 1120 MET A O 1
ATOM 8643 N N . GLN A 1 1123 ? 28.491 79.250 191.962 1.00 49.83 1121 GLN A N 1
ATOM 8644 C CA . GLN A 1 1123 ? 27.269 79.654 192.642 1.00 53.14 1121 GLN A CA 1
ATOM 8645 C C . GLN A 1 1123 ? 25.995 79.525 191.779 1.00 54.30 1121 GLN A C 1
ATOM 8646 O O . GLN A 1 1123 ? 24.891 79.621 192.305 1.00 64.81 1121 GLN A O 1
ATOM 8652 N N . LYS A 1 1124 ? 26.147 79.266 190.481 1.00 47.51 1122 LYS A N 1
ATOM 8653 C CA . LYS A 1 1124 ? 25.017 78.895 189.620 1.00 46.90 1122 LYS A CA 1
ATOM 8654 C C . LYS A 1 1124 ? 24.495 77.486 189.924 1.00 53.23 1122 LYS A C 1
ATOM 8655 O O . LYS A 1 1124 ? 23.305 77.215 189.784 1.00 59.85 1122 LYS A O 1
ATOM 8661 N N . MET A 1 1125 ? 25.393 76.587 190.316 1.00 53.15 1123 MET A N 1
ATOM 8662 C CA . MET A 1 1125 ? 25.021 75.208 190.628 1.00 49.01 1123 MET A CA 1
ATOM 8663 C C . MET A 1 1125 ? 24.913 74.992 192.137 1.00 52.11 1123 MET A C 1
ATOM 8664 O O . MET A 1 1125 ? 24.119 74.173 192.582 1.00 53.04 1123 MET A O 1
ATOM 8669 N N . GLN A 1 1126 ? 25.712 75.728 192.913 1.00 55.11 1124 GLN A N 1
ATOM 8670 C CA . GLN A 1 1126 ? 25.676 75.663 194.379 1.00 50.39 1124 GLN A CA 1
ATOM 8671 C C . GLN A 1 1126 ? 25.721 77.074 195.000 1.00 54.10 1124 GLN A C 1
ATOM 8672 O O . GLN A 1 1126 ? 26.795 77.596 195.320 1.00 53.99 1124 GLN A O 1
ATOM 8678 N N . PRO A 1 1127 ? 24.545 77.688 195.169 1.00 53.50 1125 PRO A N 1
ATOM 8679 C CA . PRO A 1 1127 ? 24.368 79.063 195.646 1.00 58.39 1125 PRO A CA 1
ATOM 8680 C C . PRO A 1 1127 ? 24.887 79.311 197.062 1.00 63.21 1125 PRO A C 1
ATOM 8681 O O . PRO A 1 1127 ? 25.366 80.409 197.352 1.00 62.62 1125 PRO A O 1
ATOM 8685 N N . GLN A 1 1128 ? 24.769 78.316 197.934 1.00 60.25 1126 GLN A N 1
ATOM 8686 C CA . GLN A 1 1128 ? 25.146 78.489 199.333 1.00 58.18 1126 GLN A CA 1
ATOM 8687 C C . GLN A 1 1128 ? 26.113 77.391 199.759 1.00 60.46 1126 GLN A C 1
ATOM 8688 O O . GLN A 1 1128 ? 26.107 76.281 199.207 1.00 59.42 1126 GLN A O 1
ATOM 8694 N N . GLY A 1 1129 ? 26.946 77.710 200.744 1.00 62.83 1127 GLY A N 1
ATOM 8695 C CA . GLY A 1 1129 ? 27.916 76.769 201.263 1.00 54.70 1127 GLY A CA 1
ATOM 8696 C C . GLY A 1 1129 ? 27.327 75.835 202.295 1.00 46.60 1127 GLY A C 1
ATOM 8697 O O . GLY A 1 1129 ? 26.115 75.803 202.486 1.00 63.22 1127 GLY A O 1
ATOM 8698 N N . PRO A 1 1130 ? 28.180 75.072 202.986 1.00 49.44 1128 PRO A N 1
ATOM 8699 C CA . PRO A 1 1130 ? 29.649 75.083 202.925 1.00 52.67 1128 PRO A CA 1
ATOM 8700 C C . PRO A 1 1130 ? 30.198 74.545 201.611 1.00 50.61 1128 PRO A C 1
ATOM 8701 O O . PRO A 1 1130 ? 29.537 73.719 200.972 1.00 55.18 1128 PRO A O 1
ATOM 8705 N N . TYR A 1 1131 ? 31.385 75.010 201.226 1.00 44.70 1129 TYR A N 1
ATOM 8706 C CA . TYR A 1 1131 ? 32.018 74.562 199.996 1.00 40.46 1129 TYR A CA 1
ATOM 8707 C C . TYR A 1 1131 ? 33.148 73.592 200.264 1.00 44.02 1129 TYR A C 1
ATOM 8708 O O . TYR A 1 1131 ? 33.738 73.603 201.349 1.00 44.18 1129 TYR A O 1
ATOM 8717 N N . PHE A 1 1132 ? 33.421 72.743 199.271 1.00 40.56 1130 PHE A N 1
ATOM 8718 C CA . PHE A 1 1132 ? 34.446 71.717 199.378 1.00 30.52 1130 PHE A CA 1
ATOM 8719 C C . PHE A 1 1132 ? 35.282 71.789 198.102 1.00 34.65 1130 PHE A C 1
ATOM 8720 O O . PHE A 1 1132 ? 34.773 71.590 197.006 1.00 42.26 1130 PHE A O 1
ATOM 8728 N N . LEU A 1 1133 ? 36.564 72.100 198.253 1.00 29.81 1131 LEU A N 1
ATOM 8729 C CA . LEU A 1 1133 ? 37.401 72.512 197.134 1.00 31.17 1131 LEU A CA 1
ATOM 8730 C C . LEU A 1 1133 ? 38.684 71.727 197.086 1.00 36.21 1131 LEU A C 1
ATOM 8731 O O . LEU A 1 1133 ? 39.142 71.195 198.103 1.00 36.27 1131 LEU A O 1
ATOM 8736 N N . GLY A 1 1134 ? 39.310 71.716 195.918 1.00 22.84 1132 GLY A N 1
ATOM 8737 C CA . GLY A 1 1134 ? 40.563 71.024 195.801 1.00 27.24 1132 GLY A CA 1
ATOM 8738 C C . GLY A 1 1134 ? 41.162 71.102 194.426 1.00 30.43 1132 GLY A C 1
ATOM 8739 O O . GLY A 1 1134 ? 40.512 71.571 193.488 1.00 27.41 1132 GLY A O 1
ATOM 8740 N N . GLY A 1 1135 ? 42.396 70.619 194.312 1.00 19.30 1133 GLY A N 1
ATOM 8741 C CA . GLY A 1 1135 ? 43.147 70.726 193.081 1.00 18.14 1133 GLY A CA 1
ATOM 8742 C C . GLY A 1 1135 ? 44.484 70.007 193.168 1.00 27.48 1133 GLY A C 1
ATOM 8743 O O . GLY A 1 1135 ? 45.068 69.810 194.256 1.00 18.09 1133 GLY A O 1
ATOM 8744 N N . TRP A 1 1136 ? 44.959 69.584 192.003 1.00 17.75 1134 TRP A N 1
ATOM 8745 C CA . TRP A 1 1136 ? 46.262 68.975 191.919 1.00 23.55 1134 TRP A CA 1
ATOM 8746 C C . TRP A 1 1136 ? 47.205 70.082 191.500 1.00 25.35 1134 TRP A C 1
ATOM 8747 O O . TRP A 1 1136 ? 46.842 70.912 190.673 1.00 25.89 1134 TRP A O 1
ATOM 8758 N N . CYS A 1 1137 ? 48.399 70.125 192.075 1.00 32.11 1135 CYS A N 1
ATOM 8759 C CA . CYS A 1 1137 ? 49.370 71.156 191.694 1.00 34.01 1135 CYS A CA 1
ATOM 8760 C C . CYS A 1 1137 ? 48.756 72.570 191.826 1.00 30.80 1135 CYS A C 1
ATOM 8761 O O . CYS A 1 1137 ? 48.178 72.922 192.862 1.00 32.93 1135 CYS A O 1
ATOM 8764 N N . PHE A 1 1138 ? 48.854 73.355 190.763 1.00 17.05 1136 PHE A N 1
ATOM 8765 C CA . PHE A 1 1138 ? 48.361 74.734 190.732 1.00 23.23 1136 PHE A CA 1
ATOM 8766 C C . PHE A 1 1138 ? 46.856 74.844 191.053 1.00 26.64 1136 PHE A C 1
ATOM 8767 O O . PHE A 1 1138 ? 46.397 75.846 191.612 1.00 24.72 1136 PHE A O 1
ATOM 8775 N N . GLY A 1 1139 ? 46.095 73.801 190.725 1.00 22.16 1137 GLY A N 1
ATOM 8776 C CA . GLY A 1 1139 ? 44.698 73.734 191.136 1.00 24.44 1137 GLY A CA 1
ATOM 8777 C C . GLY A 1 1139 ? 44.503 74.000 192.630 1.00 30.98 1137 GLY A C 1
ATOM 8778 O O . GLY A 1 1139 ? 43.615 74.761 193.018 1.00 32.65 1137 GLY A O 1
ATOM 8779 N N . GLY A 1 1140 ? 45.340 73.374 193.460 1.00 26.19 1138 GLY A N 1
ATOM 8780 C CA . GLY A 1 1140 ? 45.381 73.658 194.883 1.00 33.84 1138 GLY A CA 1
ATOM 8781 C C . GLY A 1 1140 ? 45.520 75.140 195.207 1.00 38.44 1138 GLY A C 1
ATOM 8782 O O . GLY A 1 1140 ? 44.849 75.632 196.127 1.00 40.72 1138 GLY A O 1
ATOM 8783 N N . ALA A 1 1141 ? 46.363 75.860 194.456 1.00 31.20 1139 ALA A N 1
ATOM 8784 C CA . ALA A 1 1141 ? 46.556 77.299 194.692 1.00 22.50 1139 ALA A CA 1
ATOM 8785 C C . ALA A 1 1141 ? 45.310 78.121 194.330 1.00 29.28 1139 ALA A C 1
ATOM 8786 O O . ALA A 1 1141 ? 44.950 79.045 195.047 1.00 31.74 1139 ALA A O 1
ATOM 8788 N N . ILE A 1 1142 ? 44.657 77.784 193.220 1.00 27.69 1140 ILE A N 1
ATOM 8789 C CA . ILE A 1 1142 ? 43.366 78.375 192.876 1.00 23.21 1140 ILE A CA 1
ATOM 8790 C C . ILE A 1 1142 ? 42.358 78.167 193.996 1.00 37.39 1140 ILE A C 1
ATOM 8791 O O . ILE A 1 1142 ? 41.722 79.133 194.445 1.00 32.74 1140 ILE A O 1
ATOM 8796 N N . ALA A 1 1143 ? 42.243 76.918 194.465 1.00 23.54 1141 ALA A N 1
ATOM 8797 C CA . ALA A 1 1143 ? 41.350 76.567 195.579 1.00 24.63 1141 ALA A CA 1
ATOM 8798 C C . ALA A 1 1143 ? 41.575 77.428 196.805 1.00 29.14 1141 ALA A C 1
ATOM 8799 O O . ALA A 1 1143 ? 40.623 77.832 197.476 1.00 27.99 1141 ALA A O 1
ATOM 8801 N N . TYR A 1 1144 ? 42.843 77.703 197.093 1.00 33.21 1142 TYR A N 1
ATOM 8802 C CA . TYR A 1 1144 ? 43.206 78.529 198.233 1.00 30.21 1142 TYR A CA 1
ATOM 8803 C C . TYR A 1 1144 ? 42.624 79.917 198.055 1.00 32.53 1142 TYR A C 1
ATOM 8804 O O . TYR A 1 1144 ? 41.965 80.435 198.961 1.00 33.71 1142 TYR A O 1
ATOM 8813 N N . GLU A 1 1145 ? 42.834 80.506 196.877 1.00 31.24 1143 GLU A N 1
ATOM 8814 C CA . GLU A 1 1145 ? 42.352 81.868 196.632 1.00 41.26 1143 GLU A CA 1
ATOM 8815 C C . GLU A 1 1145 ? 40.819 81.923 196.558 1.00 39.89 1143 GLU A C 1
ATOM 8816 O O . GLU A 1 1145 ? 40.200 82.903 196.977 1.00 36.38 1143 GLU A O 1
ATOM 8822 N N . ILE A 1 1146 ? 40.205 80.867 196.038 1.00 35.87 1144 ILE A N 1
ATOM 8823 C CA . ILE A 1 1146 ? 38.752 80.798 196.033 1.00 37.56 1144 ILE A CA 1
ATOM 8824 C C . ILE A 1 1146 ? 38.233 80.731 197.463 1.00 39.63 1144 ILE A C 1
ATOM 8825 O O . ILE A 1 1146 ? 37.258 81.411 197.793 1.00 43.39 1144 ILE A O 1
ATOM 8830 N N . SER A 1 1147 ? 38.900 79.955 198.317 1.00 33.81 1145 SER A N 1
ATOM 8831 C CA . SER A 1 1147 ? 38.539 79.924 199.735 1.00 42.06 1145 SER A CA 1
ATOM 8832 C C . SER A 1 1147 ? 38.650 81.297 200.364 1.00 51.21 1145 SER A C 1
ATOM 8833 O O . SER A 1 1147 ? 37.758 81.715 201.091 1.00 62.36 1145 SER A O 1
ATOM 8836 N N . ARG A 1 1148 ? 39.754 81.985 200.080 1.00 51.29 1146 ARG A N 1
ATOM 8837 C CA . ARG A 1 1148 ? 40.032 83.299 200.653 1.00 47.87 1146 ARG A CA 1
ATOM 8838 C C . ARG A 1 1148 ? 38.909 84.273 200.333 1.00 50.75 1146 ARG A C 1
ATOM 8839 O O . ARG A 1 1148 ? 38.560 85.118 201.166 1.00 61.98 1146 ARG A O 1
ATOM 8847 N N . GLN A 1 1149 ? 38.335 84.147 199.138 1.00 48.14 1147 GLN A N 1
ATOM 8848 C CA . GLN A 1 1149 ? 37.259 85.042 198.712 1.00 40.81 1147 GLN A CA 1
ATOM 8849 C C . GLN A 1 1149 ? 35.896 84.643 199.283 1.00 48.67 1147 GLN A C 1
ATOM 8850 O O . GLN A 1 1149 ? 35.108 85.513 199.646 1.00 54.56 1147 GLN A O 1
ATOM 8856 N N . LEU A 1 1150 ? 35.621 83.339 199.362 1.00 52.93 1148 LEU A N 1
ATOM 8857 C CA . LEU A 1 1150 ? 34.352 82.846 199.907 1.00 42.09 1148 LEU A CA 1
ATOM 8858 C C . LEU A 1 1150 ? 34.170 83.288 201.367 1.00 49.00 1148 LEU A C 1
ATOM 8859 O O . LEU A 1 1150 ? 33.057 83.632 201.772 1.00 56.28 1148 LEU A O 1
ATOM 8864 N N . ARG A 1 1151 ? 35.254 83.290 202.145 1.00 47.69 1149 ARG A N 1
ATOM 8865 C CA . ARG A 1 1151 ? 35.260 83.919 203.469 1.00 55.01 1149 ARG A CA 1
ATOM 8866 C C . ARG A 1 1151 ? 34.791 85.375 203.417 1.00 58.54 1149 ARG A C 1
ATOM 8867 O O . ARG A 1 1151 ? 33.907 85.795 204.179 1.00 52.76 1149 ARG A O 1
ATOM 8875 N N . GLN A 1 1152 ? 35.399 86.139 202.514 1.00 54.28 1150 GLN A N 1
ATOM 8876 C CA . GLN A 1 1152 ? 35.078 87.551 202.363 1.00 65.35 1150 GLN A CA 1
ATOM 8877 C C . GLN A 1 1152 ? 33.594 87.805 202.110 1.00 59.63 1150 GLN A C 1
ATOM 8878 O O . GLN A 1 1152 ? 33.088 88.868 202.443 1.00 67.48 1150 GLN A O 1
ATOM 8884 N N . MET A 1 1153 ? 32.898 86.840 201.522 1.00 53.86 1151 MET A N 1
ATOM 8885 C CA . MET A 1 1153 ? 31.486 87.028 201.246 1.00 53.84 1151 MET A CA 1
ATOM 8886 C C . MET A 1 1153 ? 30.622 86.204 202.213 1.00 60.99 1151 MET A C 1
ATOM 8887 O O . MET A 1 1153 ? 29.414 86.050 202.009 1.00 60.50 1151 MET A O 1
ATOM 8892 N N . GLY A 1 1154 ? 31.245 85.695 203.276 1.00 66.19 1152 GLY A N 1
ATOM 8893 C CA . GLY A 1 1154 ? 30.518 85.035 204.349 1.00 56.38 1152 GLY A CA 1
ATOM 8894 C C . GLY A 1 1154 ? 30.258 83.547 204.182 1.00 67.76 1152 GLY A C 1
ATOM 8895 O O . GLY A 1 1154 ? 29.671 82.917 205.056 1.00 71.95 1152 GLY A O 1
ATOM 8896 N N . GLN A 1 1155 ? 30.679 82.977 203.062 1.00 59.50 1153 GLN A N 1
ATOM 8897 C CA . GLN A 1 1155 ? 30.537 81.541 202.851 1.00 58.56 1153 GLN A CA 1
ATOM 8898 C C . GLN A 1 1155 ? 31.562 80.749 203.657 1.00 54.79 1153 GLN A C 1
ATOM 8899 O O . GLN A 1 1155 ? 32.691 81.198 203.841 1.00 52.66 1153 GLN A O 1
ATOM 8905 N N . GLN A 1 1156 ? 31.182 79.572 204.144 1.00 52.65 1154 GLN A N 1
ATOM 8906 C CA . GLN A 1 1156 ? 32.158 78.765 204.859 1.00 54.00 1154 GLN A CA 1
ATOM 8907 C C . GLN A 1 1156 ? 32.766 77.693 203.951 1.00 49.95 1154 GLN A C 1
ATOM 8908 O O . GLN A 1 1156 ? 32.180 77.285 202.948 1.00 43.65 1154 GLN A O 1
ATOM 8914 N N . VAL A 1 1157 ? 33.972 77.271 204.311 1.00 50.92 1155 VAL A N 1
ATOM 8915 C CA . VAL A 1 1157 ? 34.724 76.298 203.546 1.00 44.44 1155 VAL A CA 1
ATOM 8916 C C . VAL A 1 1157 ? 34.895 75.036 204.386 1.00 47.97 1155 VAL A C 1
ATOM 8917 O O . VAL A 1 1157 ? 35.473 75.083 205.474 1.00 54.25 1155 VAL A O 1
ATOM 8921 N N . THR A 1 1158 ? 34.380 73.911 203.901 1.00 43.17 1156 THR A N 1
ATOM 8922 C CA . THR A 1 1158 ? 34.463 72.667 204.661 1.00 46.04 1156 THR A CA 1
ATOM 8923 C C . THR A 1 1158 ? 35.904 72.186 204.743 1.00 47.20 1156 THR A C 1
ATOM 8924 O O . THR A 1 1158 ? 36.372 71.763 205.803 1.00 50.77 1156 THR A O 1
ATOM 8928 N N . GLY A 1 1159 ? 36.603 72.264 203.616 1.00 41.09 1157 GLY A N 1
ATOM 8929 C CA . GLY A 1 1159 ? 37.989 71.855 203.553 1.00 38.13 1157 GLY A CA 1
ATOM 8930 C C . GLY A 1 1159 ? 38.575 72.015 202.166 1.00 35.00 1157 GLY A C 1
ATOM 8931 O O . GLY A 1 1159 ? 37.851 72.181 201.185 1.00 31.71 1157 GLY A O 1
ATOM 8932 N N . ILE A 1 1160 ? 39.899 71.971 202.090 1.00 37.52 1158 ILE A N 1
ATOM 8933 C CA . ILE A 1 1160 ? 40.604 72.054 200.821 1.00 33.30 1158 ILE A CA 1
ATOM 8934 C C . ILE A 1 1160 ? 41.448 70.802 200.592 1.00 34.67 1158 ILE A C 1
ATOM 8935 O O . ILE A 1 1160 ? 42.238 70.415 201.456 1.00 33.08 1158 ILE A O 1
ATOM 8940 N N . VAL A 1 1161 ? 41.296 70.165 199.440 1.00 24.62 1159 VAL A N 1
ATOM 8941 C CA . VAL A 1 1161 ? 42.192 69.074 199.113 1.00 23.44 1159 VAL A CA 1
ATOM 8942 C C . VAL A 1 1161 ? 43.296 69.535 198.173 1.00 27.65 1159 VAL A C 1
ATOM 8943 O O . VAL A 1 1161 ? 43.028 69.971 197.058 1.00 23.99 1159 VAL A O 1
ATOM 8947 N N . MET A 1 1162 ? 44.545 69.451 198.617 1.00 26.13 1160 MET A N 1
ATOM 8948 C CA . MET A 1 1162 ? 45.639 69.868 197.755 1.00 21.10 1160 MET A CA 1
ATOM 8949 C C . MET A 1 1162 ? 46.559 68.716 197.508 1.00 25.80 1160 MET A C 1
ATOM 8950 O O . MET A 1 1162 ? 47.164 68.185 198.441 1.00 31.74 1160 MET A O 1
ATOM 8955 N N . ILE A 1 1163 ? 46.676 68.326 196.248 1.00 21.05 1161 ILE A N 1
ATOM 8956 C CA . ILE A 1 1163 ? 47.537 67.208 195.913 1.00 22.18 1161 ILE A CA 1
ATOM 8957 C C . ILE A 1 1163 ? 48.868 67.723 195.352 1.00 26.14 1161 ILE A C 1
ATOM 8958 O O . ILE A 1 1163 ? 48.921 68.286 194.257 1.00 25.61 1161 ILE A O 1
ATOM 8963 N N . ASP A 1 1164 ? 49.924 67.544 196.149 1.00 19.39 1162 ASP A N 1
ATOM 8964 C CA . ASP A 1 1164 ? 51.272 68.013 195.846 1.00 23.36 1162 ASP A CA 1
ATOM 8965 C C . ASP A 1 1164 ? 51.322 69.445 195.281 1.00 24.48 1162 ASP A C 1
ATOM 8966 O O . ASP A 1 1164 ? 52.021 69.736 194.317 1.00 24.39 1162 ASP A O 1
ATOM 8971 N N . THR A 1 1165 ? 50.570 70.333 195.909 1.00 27.32 1163 THR A N 1
ATOM 8972 C CA . THR A 1 1165 ? 50.520 71.737 195.529 1.00 29.91 1163 THR A CA 1
ATOM 8973 C C . THR A 1 1165 ? 51.666 72.514 196.130 1.00 32.52 1163 THR A C 1
ATOM 8974 O O . THR A 1 1165 ? 51.767 72.617 197.353 1.00 37.52 1163 THR A O 1
ATOM 8978 N N . ARG A 1 1166 ? 52.527 73.074 195.290 1.00 29.77 1164 ARG A N 1
ATOM 8979 C CA . ARG A 1 1166 ? 53.582 73.941 195.814 1.00 25.30 1164 ARG A CA 1
ATOM 8980 C C . ARG A 1 1166 ? 52.963 75.244 196.310 1.00 22.39 1164 ARG A C 1
ATOM 8981 O O . ARG A 1 1166 ? 52.112 75.829 195.660 1.00 22.05 1164 ARG A O 1
ATOM 8989 N N . ALA A 1 1167 ? 53.307 75.619 197.531 1.00 23.81 1165 ALA A N 1
ATOM 8990 C CA . ALA A 1 1167 ? 52.683 76.764 198.162 1.00 26.24 1165 ALA A CA 1
ATOM 8991 C C . ALA A 1 1167 ? 53.045 77.997 197.356 1.00 33.23 1165 ALA A C 1
ATOM 8992 O O . ALA A 1 1167 ? 54.160 78.083 196.829 1.00 37.09 1165 ALA A O 1
ATOM 8994 N N . PRO A 1 1168 ? 52.097 78.942 197.235 1.00 36.52 1166 PRO A N 1
ATOM 8995 C CA . PRO A 1 1168 ? 52.311 80.202 196.508 1.00 30.29 1166 PRO A CA 1
ATOM 8996 C C . PRO A 1 1168 ? 53.219 81.166 197.278 1.00 31.14 1166 PRO A C 1
ATOM 8997 O O . PRO A 1 1168 ? 52.758 82.150 197.851 1.00 34.00 1166 PRO A O 1
ATOM 9001 N N . ILE A 1 1169 ? 54.509 80.863 197.301 1.00 28.23 1167 ILE A N 1
ATOM 9002 C CA . ILE A 1 1169 ? 55.487 81.720 197.949 1.00 30.01 1167 ILE A CA 1
ATOM 9003 C C . ILE A 1 1169 ? 56.651 81.903 196.967 1.00 38.69 1167 ILE A C 1
ATOM 9004 O O . ILE A 1 1169 ? 56.850 81.074 196.085 1.00 43.55 1167 ILE A O 1
ATOM 9009 N N . PRO A 1 1170 ? 57.393 83.009 197.085 1.00 39.86 1168 PRO A N 1
ATOM 9010 C CA . PRO A 1 1170 ? 58.502 83.337 196.173 1.00 36.39 1168 PRO A CA 1
ATOM 9011 C C . PRO A 1 1170 ? 59.530 82.226 195.883 1.00 37.44 1168 PRO A C 1
ATOM 9012 O O . PRO A 1 1170 ? 59.865 82.053 194.711 1.00 41.58 1168 PRO A O 1
ATOM 9016 N N . GLU A 1 1171 ? 60.023 81.511 196.899 1.00 36.39 1169 GLU A N 1
ATOM 9017 C CA . GLU A 1 1171 ? 60.947 80.379 196.703 1.00 32.49 1169 GLU A CA 1
ATOM 9018 C C . GLU A 1 1171 ? 60.495 79.388 195.615 1.00 37.16 1169 GLU A C 1
ATOM 9019 O O . GLU A 1 1171 ? 61.313 78.734 194.969 1.00 50.71 1169 GLU A O 1
ATOM 9025 N N . ASN A 1 1172 ? 59.185 79.252 195.446 1.00 35.30 1170 ASN A N 1
ATOM 9026 C CA . ASN A 1 1172 ? 58.623 78.185 194.624 1.00 32.63 1170 ASN A CA 1
ATOM 9027 C C . ASN A 1 1172 ? 58.321 78.577 193.196 1.00 32.63 1170 ASN A C 1
ATOM 9028 O O . ASN A 1 1172 ? 57.851 77.746 192.400 1.00 37.19 1170 ASN A O 1
ATOM 9033 N N . VAL A 1 1173 ? 58.554 79.843 192.881 1.00 28.66 1171 VAL A N 1
ATOM 9034 C CA . VAL A 1 1173 ? 58.295 80.347 191.547 1.00 35.30 1171 VAL A CA 1
ATOM 9035 C C . VAL A 1 1173 ? 59.392 79.785 190.663 1.00 36.29 1171 VAL A C 1
ATOM 9036 O O . VAL A 1 1173 ? 60.567 79.770 191.054 1.00 39.60 1171 VAL A O 1
ATOM 9040 N N . PRO A 1 1174 ? 59.008 79.280 189.487 1.00 31.88 1172 PRO A N 1
ATOM 9041 C CA . PRO A 1 1174 ? 59.955 78.705 188.519 1.00 28.71 1172 PRO A CA 1
ATOM 9042 C C . PRO A 1 1174 ? 60.995 79.716 188.066 1.00 30.10 1172 PRO A C 1
ATOM 9043 O O . PRO A 1 1174 ? 60.681 80.892 188.013 1.00 42.59 1172 PRO A O 1
ATOM 9047 N N . GLU A 1 1175 ? 62.209 79.262 187.767 1.00 35.85 1173 GLU A N 1
ATOM 9048 C CA . GLU A 1 1175 ? 63.228 80.068 187.096 1.00 36.33 1173 GLU A CA 1
ATOM 9049 C C . GLU A 1 1175 ? 62.690 80.873 185.919 1.00 41.59 1173 GLU A C 1
ATOM 9050 O O . GLU A 1 1175 ? 61.657 80.536 185.324 1.00 47.15 1173 GLU A O 1
ATOM 9056 N N . ASP A 1 1176 ? 63.414 81.925 185.562 1.00 52.32 1174 ASP A N 1
ATOM 9057 C CA . ASP A 1 1176 ? 63.062 82.714 184.390 1.00 61.70 1174 ASP A CA 1
ATOM 9058 C C . ASP A 1 1176 ? 63.312 81.890 183.140 1.00 55.06 1174 ASP A C 1
ATOM 9059 O O . ASP A 1 1176 ? 64.286 81.139 183.065 1.00 43.10 1174 ASP A O 1
ATOM 9064 N N . ALA A 1 1177 ? 62.409 82.023 182.173 1.00 50.07 1175 ALA A N 1
ATOM 9065 C CA . ALA A 1 1177 ? 62.493 81.255 180.948 1.00 38.12 1175 ALA A CA 1
ATOM 9066 C C . ALA A 1 1177 ? 62.315 82.143 179.735 1.00 33.95 1175 ALA A C 1
ATOM 9067 O O . ALA A 1 1177 ? 61.422 82.996 179.702 1.00 41.87 1175 ALA A O 1
ATOM 9069 N N . ASP A 1 1178 ? 63.175 81.946 178.741 1.00 32.57 1176 ASP A N 1
ATOM 9070 C CA . ASP A 1 1178 ? 62.954 82.523 177.425 1.00 31.83 1176 ASP A CA 1
ATOM 9071 C C . ASP A 1 1178 ? 61.875 81.688 176.710 1.00 34.10 1176 ASP A C 1
ATOM 9072 O O . ASP A 1 1178 ? 61.432 80.659 177.219 1.00 32.20 1176 ASP A O 1
ATOM 9077 N N . ASP A 1 1179 ? 61.455 82.129 175.535 1.00 37.31 1177 ASP A N 1
ATOM 9078 C CA . ASP A 1 1179 ? 60.287 81.551 174.891 1.00 36.73 1177 ASP A CA 1
ATOM 9079 C C . ASP A 1 1179 ? 60.522 80.102 174.491 1.00 38.88 1177 ASP A C 1
ATOM 9080 O O . ASP A 1 1179 ? 59.626 79.282 174.614 1.00 36.54 1177 ASP A O 1
ATOM 9085 N N . ALA A 1 1180 ? 61.732 79.778 174.048 1.00 41.68 1178 ALA A N 1
ATOM 9086 C CA . ALA A 1 1180 ? 62.066 78.393 173.718 1.00 29.68 1178 ALA A CA 1
ATOM 9087 C C . ALA A 1 1180 ? 61.941 77.487 174.932 1.00 33.85 1178 ALA A C 1
ATOM 9088 O O . ALA A 1 1180 ? 61.330 76.417 174.858 1.00 46.27 1178 ALA A O 1
ATOM 9090 N N . MET A 1 1181 ? 62.520 77.904 176.052 1.00 28.03 1179 MET A N 1
ATOM 9091 C CA . MET A 1 1181 ? 62.400 77.122 177.279 1.00 26.60 1179 MET A CA 1
ATOM 9092 C C . MET A 1 1181 ? 60.932 76.927 177.674 1.00 29.27 1179 MET A C 1
ATOM 9093 O O . MET A 1 1181 ? 60.568 75.879 178.203 1.00 23.85 1179 MET A O 1
ATOM 9098 N N . LEU A 1 1182 ? 60.089 77.927 177.414 1.00 28.35 1180 LEU A N 1
ATOM 9099 C CA . LEU A 1 1182 ? 58.700 77.841 177.848 1.00 26.61 1180 LEU A CA 1
ATOM 9100 C C . LEU A 1 1182 ? 58.008 76.765 177.023 1.00 29.44 1180 LEU A C 1
ATOM 9101 O O . LEU A 1 1182 ? 57.248 75.953 177.556 1.00 23.91 1180 LEU A O 1
ATOM 9106 N N . LEU A 1 1183 ? 58.316 76.734 175.729 1.00 29.08 1181 LEU A N 1
ATOM 9107 C CA . LEU A 1 1183 ? 57.834 75.675 174.850 1.00 30.89 1181 LEU A CA 1
ATOM 9108 C C . LEU A 1 1183 ? 58.367 74.320 175.265 1.00 29.30 1181 LEU A C 1
ATOM 9109 O O . LEU A 1 1183 ? 57.638 73.325 175.243 1.00 28.11 1181 LEU A O 1
ATOM 9114 N N . SER A 1 1184 ? 59.642 74.264 175.633 1.00 24.80 1182 SER A N 1
ATOM 9115 C CA . SER A 1 1184 ? 60.180 72.984 176.052 1.00 24.54 1182 SER A CA 1
ATOM 9116 C C . SER A 1 1184 ? 59.441 72.472 177.299 1.00 24.65 1182 SER A C 1
ATOM 9117 O O . SER A 1 1184 ? 59.025 71.304 177.355 1.00 22.75 1182 SER A O 1
ATOM 9120 N N . TRP A 1 1185 ? 59.250 73.352 178.280 1.00 23.95 1183 TRP A N 1
ATOM 9121 C CA . TRP A 1 1185 ? 58.428 73.018 179.441 1.00 25.74 1183 TRP A CA 1
ATOM 9122 C C . TRP A 1 1185 ? 57.033 72.580 179.030 1.00 26.88 1183 TRP A C 1
ATOM 9123 O O . TRP A 1 1185 ? 56.548 71.544 179.477 1.00 22.66 1183 TRP A O 1
ATOM 9134 N N . PHE A 1 1186 ? 56.409 73.355 178.158 1.00 19.18 1184 PHE A N 1
ATOM 9135 C CA . PHE A 1 1186 ? 55.053 73.060 177.748 1.00 25.56 1184 PHE A CA 1
ATOM 9136 C C . PHE A 1 1186 ? 54.942 71.688 177.091 1.00 33.23 1184 PHE A C 1
ATOM 9137 O O . PHE A 1 1186 ? 53.989 70.935 177.357 1.00 28.64 1184 PHE A O 1
ATOM 9145 N N . ALA A 1 1187 ? 55.922 71.358 176.251 1.00 25.55 1185 ALA A N 1
ATOM 9146 C CA . ALA A 1 1187 ? 55.947 70.047 175.608 1.00 24.95 1185 ALA A CA 1
ATOM 9147 C C . ALA A 1 1187 ? 55.994 68.926 176.659 1.00 22.66 1185 ALA A C 1
ATOM 9148 O O . ALA A 1 1187 ? 55.219 67.977 176.597 1.00 23.92 1185 ALA A O 1
ATOM 9150 N N . ARG A 1 1188 ? 56.888 69.071 177.635 1.00 18.30 1186 ARG A N 1
ATOM 9151 C CA . ARG A 1 1188 ? 57.018 68.113 178.726 1.00 18.79 1186 ARG A CA 1
ATOM 9152 C C . ARG A 1 1188 ? 55.724 67.983 179.534 1.00 23.02 1186 ARG A C 1
ATOM 9153 O O . ARG A 1 1188 ? 55.232 66.871 179.745 1.00 31.43 1186 ARG A O 1
ATOM 9161 N N . ASP A 1 1189 ? 55.176 69.112 179.976 1.00 26.26 1187 ASP A N 1
ATOM 9162 C CA . ASP A 1 1189 ? 53.964 69.116 180.805 1.00 27.82 1187 ASP A CA 1
ATOM 9163 C C . ASP A 1 1189 ? 52.721 68.681 180.023 1.00 29.08 1187 ASP A C 1
ATOM 9164 O O . ASP A 1 1189 ? 51.690 68.337 180.601 1.00 31.95 1187 ASP A O 1
ATOM 9169 N N . LEU A 1 1190 ? 52.826 68.696 178.706 1.00 25.49 1188 LEU A N 1
ATOM 9170 C CA . LEU A 1 1190 ? 51.769 68.189 177.846 1.00 15.39 1188 LEU A CA 1
ATOM 9171 C C . LEU A 1 1190 ? 51.673 66.662 177.898 1.00 24.06 1188 LEU A C 1
ATOM 9172 O O . LEU A 1 1190 ? 50.589 66.098 177.882 1.00 33.93 1188 LEU A O 1
ATOM 9177 N N . ALA A 1 1191 ? 52.823 65.993 177.945 1.00 21.68 1189 ALA A N 1
ATOM 9178 C CA . ALA A 1 1191 ? 52.868 64.539 177.867 1.00 24.63 1189 ALA A CA 1
ATOM 9179 C C . ALA A 1 1191 ? 52.815 63.851 179.225 1.00 31.86 1189 ALA A C 1
ATOM 9180 O O . ALA A 1 1191 ? 52.343 62.709 179.329 1.00 35.23 1189 ALA A O 1
ATOM 9182 N N . ALA A 1 1192 ? 53.315 64.529 180.256 1.00 28.33 1190 ALA A N 1
ATOM 9183 C CA . ALA A 1 1192 ? 53.416 63.925 181.579 1.00 25.03 1190 ALA A CA 1
ATOM 9184 C C . ALA A 1 1192 ? 52.062 63.446 182.136 1.00 32.25 1190 ALA A C 1
ATOM 9185 O O . ALA A 1 1192 ? 52.004 62.422 182.817 1.00 27.34 1190 ALA A O 1
ATOM 9187 N N . PRO A 1 1193 ? 50.963 64.159 181.839 1.00 29.94 1191 PRO A N 1
ATOM 9188 C CA . PRO A 1 1193 ? 49.742 63.617 182.425 1.00 18.91 1191 PRO A CA 1
ATOM 9189 C C . PRO A 1 1193 ? 49.363 62.265 181.891 1.00 18.08 1191 PRO A C 1
ATOM 9190 O O . PRO A 1 1193 ? 48.557 61.632 182.571 1.00 24.05 1191 PRO A O 1
ATOM 9194 N N . TYR A 1 1194 ? 49.941 61.833 180.759 1.00 21.19 1192 TYR A N 1
ATOM 9195 C CA . TYR A 1 1194 ? 49.694 60.505 180.164 1.00 14.67 1192 TYR A CA 1
ATOM 9196 C C . TYR A 1 1194 ? 50.854 59.535 180.441 1.00 20.82 1192 TYR A C 1
ATOM 9197 O O . TYR A 1 1194 ? 50.990 58.498 179.789 1.00 25.85 1192 TYR A O 1
ATOM 9206 N N . GLY A 1 1195 ? 51.717 59.874 181.388 1.00 23.39 1193 GLY A N 1
ATOM 9207 C CA . GLY A 1 1195 ? 52.852 59.012 181.696 1.00 20.52 1193 GLY A CA 1
ATOM 9208 C C . GLY A 1 1195 ? 53.878 58.880 180.573 1.00 28.42 1193 GLY A C 1
ATOM 9209 O O . GLY A 1 1195 ? 54.603 57.880 180.486 1.00 29.94 1193 GLY A O 1
ATOM 9210 N N . LYS A 1 1196 ? 53.956 59.902 179.723 1.00 29.42 1194 LYS A N 1
ATOM 9211 C CA . LYS A 1 1196 ? 54.913 59.923 178.627 1.00 24.05 1194 LYS A CA 1
ATOM 9212 C C . LYS A 1 1196 ? 55.897 61.067 178.788 1.00 26.63 1194 LYS A C 1
ATOM 9213 O O . LYS A 1 1196 ? 55.536 62.131 179.281 1.00 37.72 1194 LYS A O 1
ATOM 9219 N N . LYS A 1 1197 ? 57.151 60.839 178.409 1.00 29.50 1195 LYS A N 1
ATOM 9220 C 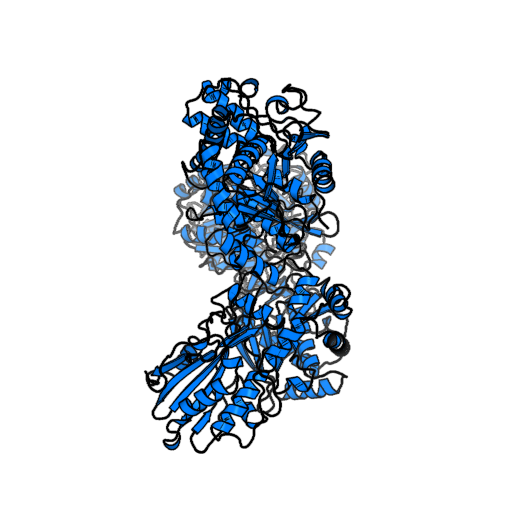CA . LYS A 1 1197 ? 58.110 61.936 178.306 1.00 42.71 1195 LYS A CA 1
ATOM 9221 C C . LYS A 1 1197 ? 58.095 62.456 176.892 1.00 39.93 1195 LYS A C 1
ATOM 9222 O O . LYS A 1 1197 ? 58.153 61.698 175.944 1.00 45.64 1195 LYS A O 1
ATOM 9228 N N . LEU A 1 1198 ? 57.995 63.761 176.757 1.00 39.21 1196 LEU A N 1
ATOM 9229 C CA . LEU A 1 1198 ? 58.219 64.401 175.484 1.00 32.44 1196 LEU A CA 1
ATOM 9230 C C . LEU A 1 1198 ? 59.328 65.413 175.730 1.00 26.28 1196 LEU A C 1
ATOM 9231 O O . LEU A 1 1198 ? 59.146 66.364 176.479 1.00 26.54 1196 LEU A O 1
ATOM 9236 N N . THR A 1 1199 ? 60.494 65.158 175.148 1.00 27.86 1197 THR A N 1
ATOM 9237 C CA . THR A 1 1199 ? 61.685 65.957 175.393 1.00 23.68 1197 THR A CA 1
ATOM 9238 C C . THR A 1 1199 ? 62.090 66.746 174.149 1.00 33.34 1197 THR A C 1
ATOM 9239 O O . THR A 1 1199 ? 62.770 66.233 173.267 1.00 34.34 1197 THR A O 1
ATOM 9243 N N . ILE A 1 1200 ? 61.642 67.990 174.074 1.00 34.08 1198 ILE A N 1
ATOM 9244 C CA . ILE A 1 1200 ? 62.105 68.899 173.043 1.00 29.86 1198 ILE A CA 1
ATOM 9245 C C . ILE A 1 1200 ? 63.047 69.884 173.733 1.00 32.57 1198 ILE A C 1
ATOM 9246 O O . ILE A 1 1200 ? 62.607 70.779 174.455 1.00 29.78 1198 ILE A O 1
ATOM 9251 N N . PRO A 1 1201 ? 64.354 69.702 173.546 1.00 36.94 1199 PRO A N 1
ATOM 9252 C CA . PRO A 1 1201 ? 65.310 70.582 174.229 1.00 37.34 1199 PRO A CA 1
ATOM 9253 C C . PRO A 1 1201 ? 65.177 72.040 173.806 1.00 38.11 1199 PRO A C 1
ATOM 9254 O O . PRO A 1 1201 ? 65.016 72.311 172.617 1.00 38.75 1199 PRO A O 1
ATOM 9258 N N . ALA A 1 1202 ? 65.244 72.960 174.768 1.00 38.28 1200 ALA A N 1
ATOM 9259 C CA . ALA A 1 1202 ? 65.206 74.393 174.477 1.00 30.43 1200 ALA A CA 1
ATOM 9260 C C . ALA A 1 1202 ? 66.225 74.746 173.430 1.00 38.75 1200 ALA A C 1
ATOM 9261 O O . ALA A 1 1202 ? 65.957 75.573 172.569 1.00 48.95 1200 ALA A O 1
ATOM 9263 N N . GLN A 1 1203 ? 67.396 74.116 173.503 1.00 39.94 1201 GLN A N 1
ATOM 9264 C CA . GLN A 1 1203 ? 68.465 74.411 172.553 1.00 40.84 1201 GLN A CA 1
ATOM 9265 C C . GLN A 1 1203 ? 68.079 74.066 171.109 1.00 41.44 1201 GLN A C 1
ATOM 9266 O O . GLN A 1 1203 ? 68.475 74.770 170.179 1.00 39.46 1201 GLN A O 1
ATOM 9272 N N . TYR A 1 1204 ? 67.316 72.989 170.920 1.00 37.86 1202 TYR A N 1
ATOM 9273 C CA . TYR A 1 1204 ? 66.885 72.605 169.581 1.00 39.26 1202 TYR A CA 1
ATOM 9274 C C . TYR A 1 1204 ? 65.919 73.642 169.025 1.00 44.66 1202 TYR A C 1
ATOM 9275 O O . TYR A 1 1204 ? 66.032 74.059 167.877 1.00 45.30 1202 TYR A O 1
ATOM 9284 N N . LEU A 1 1205 ? 64.981 74.069 169.865 1.00 44.74 1203 LEU A N 1
ATOM 9285 C CA . LEU A 1 1205 ? 63.985 75.065 169.483 1.00 45.53 1203 LEU A CA 1
ATOM 9286 C C . LEU A 1 1205 ? 64.608 76.414 169.094 1.00 46.58 1203 LEU A C 1
ATOM 9287 O O . LEU A 1 1205 ? 64.151 77.059 168.145 1.00 52.82 1203 LEU A O 1
ATOM 9292 N N . ARG A 1 1206 ? 65.648 76.837 169.814 1.00 44.76 1204 ARG A N 1
ATOM 9293 C CA . ARG A 1 1206 ? 66.282 78.137 169.556 1.00 45.07 1204 ARG A CA 1
ATOM 9294 C C . ARG A 1 1206 ? 66.855 78.259 168.145 1.00 46.92 1204 ARG A C 1
ATOM 9295 O O . ARG A 1 1206 ? 67.033 79.367 167.644 1.00 51.70 1204 ARG A O 1
ATOM 9303 N N . GLU A 1 1207 ? 67.126 77.121 167.508 1.00 50.80 1205 GLU A N 1
ATOM 9304 C CA . GLU A 1 1207 ? 67.658 77.097 166.144 1.00 59.12 1205 GLU A CA 1
ATOM 9305 C C . GLU A 1 1207 ? 66.569 77.394 165.106 1.00 56.16 1205 GLU A C 1
ATOM 9306 O O . GLU A 1 1207 ? 66.868 77.609 163.935 1.00 56.26 1205 GLU A O 1
ATOM 9312 N N . LEU A 1 1208 ? 65.310 77.386 165.536 1.00 55.48 1206 LEU A N 1
ATOM 9313 C CA . LEU A 1 1208 ? 64.180 77.594 164.630 1.00 55.34 1206 LEU A CA 1
ATOM 9314 C C . LEU A 1 1208 ? 63.540 78.980 164.784 1.00 51.54 1206 LEU A C 1
ATOM 9315 O O . LEU A 1 1208 ? 63.773 79.686 165.779 1.00 49.31 1206 LEU A O 1
ATOM 9320 N N . SER A 1 1209 ? 62.735 79.362 163.791 1.00 49.40 1207 SER A N 1
ATOM 9321 C CA . SER A 1 1209 ? 61.868 80.534 163.908 1.00 61.50 1207 SER A CA 1
ATOM 9322 C C . SER A 1 1209 ? 60.753 80.266 164.929 1.00 67.60 1207 SER A C 1
ATOM 9323 O O . SER A 1 1209 ? 60.490 79.113 165.277 1.00 65.26 1207 SER A O 1
ATOM 9326 N N . PRO A 1 1210 ? 60.088 81.325 165.416 1.00 69.17 1208 PRO A N 1
ATOM 9327 C CA . PRO A 1 1210 ? 58.990 81.054 166.356 1.00 64.77 1208 PRO A CA 1
ATOM 9328 C C . PRO A 1 1210 ? 57.885 80.178 165.751 1.00 62.75 1208 PRO A C 1
ATOM 9329 O O . PRO A 1 1210 ? 57.373 79.301 166.435 1.00 58.49 1208 PRO A O 1
ATOM 9333 N N . ASP A 1 1211 ? 57.536 80.393 164.488 1.00 66.69 1209 ASP A N 1
ATOM 9334 C CA . ASP A 1 1211 ? 56.481 79.592 163.879 1.00 66.55 1209 ASP A CA 1
ATOM 9335 C C . ASP A 1 1211 ? 56.909 78.125 163.757 1.00 63.48 1209 ASP A C 1
ATOM 9336 O O . ASP A 1 1211 ? 56.161 77.227 164.139 1.00 64.79 1209 ASP A O 1
ATOM 9341 N N . GLN A 1 1212 ? 58.117 77.884 163.258 1.00 59.82 1210 GLN A N 1
ATOM 9342 C CA . GLN A 1 1212 ? 58.677 76.531 163.223 1.00 49.31 1210 GLN A CA 1
ATOM 9343 C C . GLN A 1 1212 ? 58.642 75.808 164.575 1.00 54.73 1210 GLN A C 1
ATOM 9344 O O . GLN A 1 1212 ? 58.319 74.615 164.640 1.00 53.28 1210 GLN A O 1
ATOM 9350 N N . MET A 1 1213 ? 59.008 76.531 165.636 1.00 48.87 1211 MET A N 1
ATOM 9351 C CA . MET A 1 1213 ? 58.890 76.048 167.007 1.00 40.58 1211 MET A CA 1
ATOM 9352 C C . MET A 1 1213 ? 57.485 75.464 167.294 1.00 38.58 1211 MET A C 1
ATOM 9353 O O . MET A 1 1213 ? 57.364 74.340 167.761 1.00 40.29 1211 MET A O 1
ATOM 9358 N N . PHE A 1 1214 ? 56.427 76.217 167.009 1.00 37.64 1212 PHE A N 1
ATOM 9359 C CA . PHE A 1 1214 ? 55.082 75.764 167.357 1.00 39.97 1212 PHE A CA 1
ATOM 9360 C C . PHE A 1 1214 ? 54.661 74.602 166.486 1.00 37.81 1212 PHE A C 1
ATOM 9361 O O . PHE A 1 1214 ? 53.910 73.729 166.918 1.00 38.99 1212 PHE A O 1
ATOM 9369 N N . ASP A 1 1215 ? 55.119 74.602 165.244 1.00 30.88 1213 ASP A N 1
ATOM 9370 C CA . ASP A 1 1215 ? 54.825 73.485 164.372 1.00 38.67 1213 ASP A CA 1
ATOM 9371 C C . ASP A 1 1215 ? 55.564 72.248 164.873 1.00 38.70 1213 ASP A C 1
ATOM 9372 O O . ASP A 1 1215 ? 54.990 71.161 164.915 1.00 40.27 1213 ASP A O 1
ATOM 9377 N N . HIS A 1 1216 ? 56.820 72.410 165.282 1.00 39.08 1214 HIS A N 1
ATOM 9378 C CA . HIS A 1 1216 ? 57.590 71.252 165.706 1.00 33.24 1214 HIS A CA 1
ATOM 9379 C C . HIS A 1 1216 ? 56.956 70.599 166.931 1.00 36.06 1214 HIS A C 1
ATOM 9380 O O . HIS A 1 1216 ? 56.748 69.386 166.958 1.00 34.43 1214 HIS A O 1
ATOM 9387 N N . VAL A 1 1217 ? 56.630 71.404 167.935 1.00 35.56 1215 VAL A N 1
ATOM 9388 C CA . VAL A 1 1217 ? 56.028 70.871 169.151 1.00 30.33 1215 VAL A CA 1
ATOM 9389 C C . VAL A 1 1217 ? 54.654 70.263 168.862 1.00 39.66 1215 VAL A C 1
ATOM 9390 O O . VAL A 1 1217 ? 54.315 69.203 169.393 1.00 46.91 1215 VAL A O 1
ATOM 9394 N N . LEU A 1 1218 ? 53.869 70.900 168.000 1.00 38.73 1216 LEU A N 1
ATOM 9395 C CA . LEU A 1 1218 ? 52.560 70.346 167.674 1.00 32.95 1216 LEU A CA 1
ATOM 9396 C C . LEU A 1 1218 ? 52.726 68.972 167.055 1.00 28.38 1216 LEU A C 1
ATOM 9397 O O . LEU A 1 1218 ? 52.108 68.013 167.487 1.00 33.37 1216 LEU A O 1
ATOM 9402 N N . LYS A 1 1219 ? 53.584 68.901 166.046 1.00 28.29 1217 LYS A N 1
ATOM 9403 C CA . LYS A 1 1219 ? 53.824 67.682 165.284 1.00 32.82 1217 LYS A CA 1
ATOM 9404 C C . LYS A 1 1219 ? 54.291 66.560 166.213 1.00 37.36 1217 LYS A C 1
ATOM 9405 O O . LYS A 1 1219 ? 53.780 65.436 166.151 1.00 38.64 1217 LYS A O 1
ATOM 9409 N N . GLU A 1 1220 ? 55.235 66.884 167.098 1.00 28.41 1218 GLU A N 1
ATOM 9410 C CA . GLU A 1 1220 ? 55.768 65.904 168.028 1.00 30.59 1218 GLU A CA 1
ATOM 9411 C C . GLU A 1 1220 ? 54.695 65.414 168.994 1.00 35.19 1218 GLU A C 1
ATOM 9412 O O . GLU A 1 1220 ? 54.556 64.200 169.202 1.00 39.17 1218 GLU A O 1
ATOM 9418 N N . ALA A 1 1221 ? 53.943 66.353 169.574 1.00 28.52 1219 ALA A N 1
ATOM 9419 C CA . ALA A 1 1221 ? 52.854 66.023 170.498 1.00 25.61 1219 ALA A CA 1
ATOM 9420 C C . ALA A 1 1221 ? 51.844 65.064 169.866 1.00 30.37 1219 ALA A C 1
ATOM 9421 O O . ALA A 1 1221 ? 51.410 64.094 170.495 1.00 41.81 1219 ALA A O 1
ATOM 9423 N N . LYS A 1 1222 ? 51.476 65.333 168.620 1.00 29.04 1220 LYS A N 1
ATOM 9424 C CA . LYS A 1 1222 ? 50.640 64.415 167.862 1.00 22.60 1220 LYS A CA 1
ATOM 9425 C C . LYS A 1 1222 ? 51.291 63.043 167.698 1.00 36.28 1220 LYS A C 1
ATOM 9426 O O . LYS A 1 1222 ? 50.633 62.007 167.818 1.00 33.39 1220 LYS A O 1
ATOM 9432 N N . ALA A 1 1223 ? 52.587 63.043 167.407 1.00 41.31 1221 ALA A N 1
ATOM 9433 C CA . ALA A 1 1223 ? 53.309 61.803 167.137 1.00 31.59 1221 ALA A CA 1
ATOM 9434 C C . ALA A 1 1223 ? 53.271 60.819 168.309 1.00 33.87 1221 ALA A C 1
ATOM 9435 O O . ALA A 1 1223 ? 53.492 59.629 168.118 1.00 35.94 1221 ALA A O 1
ATOM 9437 N N . ILE A 1 1224 ? 53.008 61.307 169.520 1.00 28.45 1222 ILE A N 1
ATOM 9438 C CA . ILE A 1 1224 ? 52.900 60.399 170.652 1.00 30.75 1222 ILE A CA 1
ATOM 9439 C C . ILE A 1 1224 ? 51.487 60.355 171.198 1.00 32.51 1222 ILE A C 1
ATOM 9440 O O . ILE A 1 1224 ? 51.274 59.818 172.275 1.00 25.49 1222 ILE A O 1
ATOM 9445 N N . ASN A 1 1225 ? 50.541 60.931 170.459 1.00 35.96 1223 ASN A N 1
ATOM 9446 C CA . ASN A 1 1225 ? 49.107 60.795 170.742 1.00 26.24 1223 ASN A CA 1
ATOM 9447 C C . ASN A 1 1225 ? 48.620 61.503 172.008 1.00 25.00 1223 ASN A C 1
ATOM 9448 O O . ASN A 1 1225 ? 47.705 61.016 172.657 1.00 38.88 1223 ASN A O 1
ATOM 9453 N N . VAL A 1 1226 ? 49.226 62.636 172.366 1.00 21.68 1224 VAL A N 1
ATOM 9454 C CA . VAL A 1 1226 ? 48.695 63.469 173.449 1.00 26.28 1224 VAL A CA 1
ATOM 9455 C C . VAL A 1 1226 ? 47.929 64.726 172.936 1.00 36.26 1224 VAL A C 1
ATOM 9456 O O . VAL A 1 1226 ? 47.439 65.545 173.742 1.00 25.88 1224 VAL A O 1
ATOM 9460 N N . LEU A 1 1227 ? 47.845 64.860 171.610 1.00 18.13 1225 LEU A N 1
ATOM 9461 C CA . LEU A 1 1227 ? 46.906 65.759 170.938 1.00 24.19 1225 LEU A CA 1
ATOM 9462 C C . LEU A 1 1227 ? 46.278 65.039 169.739 1.00 26.09 1225 LEU A C 1
ATOM 9463 O O . LEU A 1 1227 ? 46.901 64.162 169.157 1.00 34.37 1225 LEU A O 1
ATOM 9468 N N . PRO A 1 1228 ? 45.044 65.409 169.367 1.00 29.88 1226 PRO A N 1
ATOM 9469 C CA . PRO A 1 1228 ? 44.387 64.779 168.215 1.00 25.25 1226 PRO A CA 1
ATOM 9470 C C . PRO A 1 1228 ? 45.075 65.113 166.895 1.00 27.42 1226 PRO A C 1
ATOM 9471 O O . PRO A 1 1228 ? 45.637 66.200 166.747 1.00 26.09 1226 PRO A O 1
ATOM 9475 N N . LEU A 1 1229 ? 45.019 64.196 165.935 1.00 33.36 1227 LEU A N 1
ATOM 9476 C CA . LEU A 1 1229 ? 45.668 64.436 164.657 1.00 40.86 1227 LEU A CA 1
ATOM 9477 C C . LEU A 1 1229 ? 45.051 65.620 163.929 1.00 42.98 1227 LEU A C 1
ATOM 9478 O O . LEU A 1 1229 ? 45.758 66.334 163.231 1.00 49.49 1227 LEU A O 1
ATOM 9483 N N . ASP A 1 1230 ? 43.753 65.857 164.114 1.00 37.77 1228 ASP A N 1
ATOM 9484 C CA . ASP A 1 1230 ? 43.101 66.990 163.452 1.00 39.83 1228 ASP A CA 1
ATOM 9485 C C . ASP A 1 1230 ? 43.193 68.327 164.222 1.00 43.80 1228 ASP A C 1
ATOM 9486 O O . ASP A 1 1230 ? 42.507 69.286 163.871 1.00 56.33 1228 ASP A O 1
ATOM 9491 N N . ALA A 1 1231 ? 44.040 68.405 165.246 1.00 32.36 1229 ALA A N 1
ATOM 9492 C CA . ALA A 1 1231 ? 44.295 69.690 165.911 1.00 34.72 1229 ALA A CA 1
ATOM 9493 C C . ALA A 1 1231 ? 45.117 70.584 164.994 1.00 35.68 1229 ALA A C 1
ATOM 9494 O O . ALA A 1 1231 ? 46.100 70.141 164.401 1.00 38.76 1229 ALA A O 1
ATOM 9496 N N . ASP A 1 1232 ? 44.733 71.845 164.874 1.00 35.85 1230 ASP A N 1
ATOM 9497 C CA . ASP A 1 1232 ? 45.446 72.737 163.958 1.00 38.30 1230 ASP A CA 1
ATOM 9498 C C . ASP A 1 1232 ? 46.365 73.675 164.760 1.00 39.81 1230 ASP A C 1
ATOM 9499 O O . ASP A 1 1232 ? 46.370 73.634 166.002 1.00 31.86 1230 ASP A O 1
ATOM 9504 N N . PRO A 1 1233 ? 47.183 74.489 164.068 1.00 40.12 1231 PRO A N 1
ATOM 9505 C CA . PRO A 1 1233 ? 48.060 75.377 164.841 1.00 34.23 1231 PRO A CA 1
ATOM 9506 C C . PRO A 1 1233 ? 47.327 76.354 165.756 1.00 31.32 1231 PRO A C 1
ATOM 9507 O O . PRO A 1 1233 ? 47.862 76.693 166.809 1.00 40.44 1231 PRO A O 1
ATOM 9511 N N . SER A 1 1234 ? 46.135 76.800 165.377 1.00 32.66 1232 SER A N 1
ATOM 9512 C CA . SER A 1 1234 ? 45.429 77.768 166.201 1.00 29.93 1232 SER A CA 1
ATOM 9513 C C . SER A 1 1234 ? 44.971 77.093 167.495 1.00 38.68 1232 SER A C 1
ATOM 9514 O O . SER A 1 1234 ? 45.075 77.672 168.577 1.00 42.72 1232 SER A O 1
ATOM 9517 N N . ASP A 1 1235 ? 44.479 75.863 167.376 1.00 32.23 1233 ASP A N 1
ATOM 9518 C CA . ASP A 1 1235 ? 44.134 75.046 168.538 1.00 34.72 1233 ASP A CA 1
ATOM 9519 C C . ASP A 1 1235 ? 45.333 74.987 169.485 1.00 30.35 1233 ASP A C 1
ATOM 9520 O O . ASP A 1 1235 ? 45.200 75.130 170.707 1.00 26.32 1233 ASP A O 1
ATOM 9525 N N . PHE A 1 1236 ? 46.513 74.777 168.917 1.00 33.41 1234 PHE A N 1
ATOM 9526 C CA . PHE A 1 1236 ? 47.709 74.659 169.738 1.00 38.37 1234 PHE A CA 1
ATOM 9527 C C . PHE A 1 1236 ? 47.995 75.992 170.469 1.00 34.55 1234 PHE A C 1
ATOM 9528 O O . PHE A 1 1236 ? 48.390 75.985 171.630 1.00 29.92 1234 PHE A O 1
ATOM 9536 N N . ARG A 1 1237 ? 47.744 77.124 169.815 1.00 28.70 1235 ARG A N 1
ATOM 9537 C CA . ARG A 1 1237 ? 47.909 78.420 170.472 1.00 31.48 1235 ARG A CA 1
ATOM 9538 C C . ARG A 1 1237 ? 47.011 78.587 171.704 1.00 36.68 1235 ARG A C 1
ATOM 9539 O O . ARG A 1 1237 ? 47.461 79.122 172.725 1.00 32.90 1235 ARG A O 1
ATOM 9547 N N . LEU A 1 1238 ? 45.755 78.145 171.615 1.00 26.43 1236 LEU A N 1
ATOM 9548 C CA . LEU A 1 1238 ? 44.865 78.234 172.765 1.00 23.81 1236 LEU A CA 1
ATOM 9549 C C . LEU A 1 1238 ? 45.493 77.528 173.961 1.00 28.22 1236 LEU A C 1
ATOM 9550 O O . LEU A 1 1238 ? 45.465 78.043 175.079 1.00 31.90 1236 LEU A O 1
ATOM 9555 N N . TYR A 1 1239 ? 46.080 76.361 173.721 1.00 21.20 1237 TYR A N 1
ATOM 9556 C CA . TYR A 1 1239 ? 46.572 75.538 174.818 1.00 25.40 1237 TYR A CA 1
ATOM 9557 C C . TYR A 1 1239 ? 47.866 76.093 175.370 1.00 23.95 1237 TYR A C 1
ATOM 9558 O O . TYR A 1 1239 ? 48.108 76.053 176.572 1.00 36.36 1237 TYR A O 1
ATOM 9567 N N . PHE A 1 1240 ? 48.709 76.603 174.489 1.00 29.97 1238 PHE A N 1
ATOM 9568 C CA . PHE A 1 1240 ? 49.966 77.180 174.928 1.00 31.08 1238 PHE A CA 1
ATOM 9569 C C . PHE A 1 1240 ? 49.684 78.490 175.662 1.00 32.54 1238 PHE A C 1
ATOM 9570 O O . PHE A 1 1240 ? 50.206 78.707 176.750 1.00 35.48 1238 PHE A O 1
ATOM 9578 N N . ASP A 1 1241 ? 48.831 79.340 175.087 1.00 29.53 1239 ASP A N 1
ATOM 9579 C CA . ASP A 1 1241 ? 48.469 80.621 175.714 1.00 23.89 1239 ASP A CA 1
ATOM 9580 C C . ASP A 1 1241 ? 47.842 80.442 177.098 1.00 27.68 1239 ASP A C 1
ATOM 9581 O O . ASP A 1 1241 ? 48.169 81.179 178.036 1.00 25.78 1239 ASP A O 1
ATOM 9586 N N . THR A 1 1242 ? 46.947 79.465 177.229 1.00 24.74 1240 THR A N 1
ATOM 9587 C CA . THR A 1 1242 ? 46.402 79.107 178.542 1.00 28.09 1240 THR A CA 1
ATOM 9588 C C . THR A 1 1242 ? 47.512 78.737 179.529 1.00 22.26 1240 THR A C 1
ATOM 9589 O O . THR A 1 1242 ? 47.559 79.249 180.657 1.00 20.42 1240 THR A O 1
ATOM 9593 N N . TYR A 1 1243 ? 48.407 77.865 179.081 1.00 19.52 1241 TYR A N 1
ATOM 9594 C CA . TYR A 1 1243 ? 49.584 77.473 179.843 1.00 18.97 1241 TYR A CA 1
ATOM 9595 C C . TYR A 1 1243 ? 50.390 78.708 180.289 1.00 26.69 1241 TYR A C 1
ATOM 9596 O O . TYR A 1 1243 ? 50.736 78.841 181.477 1.00 22.56 1241 TYR A O 1
ATOM 9605 N N . LEU A 1 1244 ? 50.661 79.626 179.357 1.00 27.90 1242 LEU A N 1
ATOM 9606 C CA . LEU A 1 1244 ? 51.442 80.826 179.680 1.00 22.51 1242 LEU A CA 1
ATOM 9607 C C . LEU A 1 1244 ? 50.697 81.694 180.686 1.00 29.16 1242 LEU A C 1
ATOM 9608 O O . LEU A 1 1244 ? 51.311 82.275 181.571 1.00 35.00 1242 LEU A O 1
ATOM 9613 N N . ALA A 1 1245 ? 49.373 81.766 180.545 1.00 32.16 1243 ALA A N 1
ATOM 9614 C CA . ALA A 1 1245 ? 48.542 82.640 181.369 1.00 26.80 1243 ALA A CA 1
ATOM 9615 C C . ALA A 1 1245 ? 48.557 82.186 182.814 1.00 28.30 1243 ALA A C 1
ATOM 9616 O O . ALA A 1 1245 ? 48.687 82.992 183.745 1.00 25.64 1243 ALA A O 1
ATOM 9618 N N . ASN A 1 1246 ? 48.435 80.877 183.001 1.00 25.35 1244 ASN A N 1
ATOM 9619 C CA . ASN A 1 1246 ? 48.493 80.322 184.342 1.00 21.06 1244 ASN A CA 1
ATOM 9620 C C . ASN A 1 1246 ? 49.883 80.508 184.930 1.00 27.83 1244 ASN A C 1
ATOM 9621 O O . ASN A 1 1246 ? 50.024 80.719 186.136 1.00 28.41 1244 ASN A O 1
ATOM 9626 N N . GLY A 1 1247 ? 50.907 80.466 184.075 1.00 24.02 1245 GLY A N 1
ATOM 9627 C CA . GLY A 1 1247 ? 52.268 80.706 184.530 1.00 21.74 1245 GLY A CA 1
ATOM 9628 C C . GLY A 1 1247 ? 52.428 82.088 185.144 1.00 32.04 1245 GLY A C 1
ATOM 9629 O O . GLY A 1 1247 ? 52.897 82.231 186.269 1.00 39.81 1245 GLY A O 1
ATOM 9630 N N . ILE A 1 1248 ? 52.042 83.107 184.383 1.00 27.88 1246 ILE A N 1
ATOM 9631 C CA . ILE A 1 1248 ? 52.045 84.486 184.835 1.00 28.81 1246 ILE A CA 1
ATOM 9632 C C . ILE A 1 1248 ? 51.181 84.655 186.088 1.00 34.47 1246 ILE A C 1
ATOM 9633 O O . ILE A 1 1248 ? 51.508 85.449 186.974 1.00 31.26 1246 ILE A O 1
ATOM 9638 N N . ALA A 1 1249 ? 50.082 83.901 186.173 1.00 26.98 1247 ALA A N 1
ATOM 9639 C CA . ALA A 1 1249 ? 49.223 83.993 187.340 1.00 26.87 1247 ALA A CA 1
ATOM 9640 C C . ALA A 1 1249 ? 49.978 83.490 188.560 1.00 34.03 1247 ALA A C 1
ATOM 9641 O O . ALA A 1 1249 ? 50.003 84.151 189.606 1.00 42.55 1247 ALA A O 1
ATOM 9643 N N . LEU A 1 1250 ? 50.610 82.327 188.412 1.00 28.96 1248 LEU A N 1
ATOM 9644 C CA . LEU A 1 1250 ? 51.450 81.774 189.470 1.00 26.92 1248 LEU A CA 1
ATOM 9645 C C . LEU A 1 1250 ? 52.526 82.772 189.886 1.00 34.81 1248 LEU A C 1
ATOM 9646 O O . LEU A 1 1250 ? 52.733 83.025 191.077 1.00 34.10 1248 LEU A O 1
ATOM 9651 N N . GLN A 1 1251 ? 53.180 83.336 188.873 1.00 29.47 1249 GLN A N 1
ATOM 9652 C CA . GLN A 1 1251 ? 54.300 84.240 189.016 1.00 27.02 1249 GLN A CA 1
ATOM 9653 C C . GLN A 1 1251 ? 53.947 85.492 189.804 1.00 35.75 1249 GLN A C 1
ATOM 9654 O O . GLN A 1 1251 ? 54.828 86.140 190.354 1.00 39.52 1249 GLN A O 1
ATOM 9660 N N . THR A 1 1252 ? 52.659 85.828 189.870 1.00 33.39 1250 THR A N 1
ATOM 9661 C CA . THR A 1 1252 ? 52.232 87.065 190.535 1.00 31.85 1250 THR A CA 1
ATOM 9662 C C . THR A 1 1252 ? 51.245 86.868 191.707 1.00 31.35 1250 THR A C 1
ATOM 9663 O O . THR A 1 1252 ? 50.515 87.795 192.073 1.00 45.22 1250 THR A O 1
ATOM 9667 N N . TYR A 1 1253 ? 51.238 85.677 192.305 1.00 29.90 1251 TYR A N 1
ATOM 9668 C CA . TYR A 1 1253 ? 50.328 85.357 193.405 1.00 30.11 1251 TYR A CA 1
ATOM 9669 C C . TYR A 1 1253 ? 51.066 85.088 194.723 1.00 36.31 1251 TYR A C 1
ATOM 9670 O O . TYR A 1 1253 ? 51.703 84.045 194.871 1.00 44.73 1251 TYR A O 1
ATOM 9679 N N . PHE A 1 1254 ? 50.989 86.015 195.680 1.00 40.28 1252 PHE A N 1
ATOM 9680 C CA . PHE A 1 1254 ? 51.671 85.822 196.967 1.00 38.54 1252 PHE A CA 1
ATOM 9681 C C . PHE A 1 1254 ? 50.813 86.251 198.153 1.00 40.59 1252 PHE A C 1
ATOM 9682 O O . PHE A 1 1254 ? 51.005 87.330 198.715 1.00 47.13 1252 PHE A O 1
ATOM 9690 N N . PRO A 1 1255 ? 49.860 85.383 198.545 1.00 41.07 1253 PRO A N 1
ATOM 9691 C CA . PRO A 1 1255 ? 48.853 85.695 199.566 1.00 36.06 1253 PRO A CA 1
ATOM 9692 C C . PRO A 1 1255 ? 49.439 85.682 200.963 1.00 44.21 1253 PRO A C 1
ATOM 9693 O O . PRO A 1 1255 ? 50.285 84.842 201.254 1.00 47.33 1253 PRO A O 1
ATOM 9697 N N . GLU A 1 1256 ? 49.004 86.614 201.802 1.00 55.14 1254 GLU A N 1
ATOM 9698 C CA . GLU A 1 1256 ? 49.383 86.622 203.211 1.00 66.22 1254 GLU A CA 1
ATOM 9699 C C . GLU A 1 1256 ? 48.817 85.374 203.891 1.00 62.89 1254 GLU A C 1
ATOM 9700 O O . GLU A 1 1256 ? 47.846 84.783 203.406 1.00 64.45 1254 GLU A O 1
ATOM 9706 N N . PRO A 1 1257 ? 49.444 84.942 204.996 1.00 56.39 1255 PRO A N 1
ATOM 9707 C CA . PRO A 1 1257 ? 49.000 83.709 205.658 1.00 48.77 1255 PRO A CA 1
ATOM 9708 C C . PRO A 1 1257 ? 47.539 83.746 206.099 1.00 50.19 1255 PRO A C 1
ATOM 9709 O O . PRO A 1 1257 ? 47.061 84.773 206.562 1.00 56.64 1255 PRO A O 1
ATOM 9713 N N . GLU A 1 1258 ? 46.842 82.629 205.931 1.00 51.58 1256 GLU A N 1
ATOM 9714 C CA . GLU A 1 1258 ? 45.444 82.501 206.340 1.00 60.14 1256 GLU A CA 1
ATOM 9715 C C . GLU A 1 1258 ? 45.102 81.030 206.561 1.00 55.39 1256 GLU A C 1
ATOM 9716 O O . GLU A 1 1258 ? 45.436 80.184 205.732 1.00 49.47 1256 GLU A O 1
ATOM 9722 N N . ASP A 1 1259 ? 44.443 80.725 207.674 1.00 56.14 1257 ASP A N 1
ATOM 9723 C CA . ASP A 1 1259 ? 44.155 79.333 208.011 1.00 55.93 1257 ASP A CA 1
ATOM 9724 C C . ASP A 1 1259 ? 42.839 78.832 207.438 1.00 52.46 1257 ASP A C 1
ATOM 9725 O O . ASP A 1 1259 ? 41.781 79.402 207.672 1.00 56.44 1257 ASP A O 1
ATOM 9730 N N . PHE A 1 1260 ? 42.938 77.765 206.658 1.00 49.90 1258 PHE A N 1
ATOM 9731 C CA . PHE A 1 1260 ? 41.786 77.031 206.180 1.00 45.57 1258 PHE A CA 1
ATOM 9732 C C . PHE A 1 1260 ? 42.000 75.578 206.558 1.00 47.45 1258 PHE A C 1
ATOM 9733 O O . PHE A 1 1260 ? 43.142 75.142 206.684 1.00 52.08 1258 PHE A O 1
ATOM 9741 N N . PRO A 1 1261 ? 40.914 74.816 206.745 1.00 47.42 1259 PRO A N 1
ATOM 9742 C CA . PRO A 1 1261 ? 41.113 73.381 206.977 1.00 48.83 1259 PRO A CA 1
ATOM 9743 C C . PRO A 1 1261 ? 41.609 72.704 205.692 1.00 44.80 1259 PRO A C 1
ATOM 9744 O O . PRO A 1 1261 ? 40.895 72.660 204.693 1.00 40.35 1259 PRO A O 1
ATOM 9748 N N . ILE A 1 1262 ? 42.841 72.210 205.718 1.00 45.62 1260 ILE A N 1
ATOM 9749 C CA . ILE A 1 1262 ? 43.505 71.736 204.507 1.00 41.98 1260 ILE A CA 1
ATOM 9750 C C . ILE A 1 1262 ? 44.008 70.311 204.632 1.00 33.32 1260 ILE A C 1
ATOM 9751 O O . ILE A 1 1262 ? 44.594 69.937 205.649 1.00 40.74 1260 ILE A O 1
ATOM 9756 N N . LEU A 1 1263 ? 43.780 69.519 203.593 1.00 30.15 1261 LEU A N 1
ATOM 9757 C CA . LEU A 1 1263 ? 44.441 68.226 203.455 1.00 32.87 1261 LEU A CA 1
ATOM 9758 C C . LEU A 1 1263 ? 45.484 68.340 202.353 1.00 39.81 1261 LEU A C 1
ATOM 9759 O O . LEU A 1 1263 ? 45.133 68.558 201.182 1.00 42.27 1261 LEU A O 1
ATOM 9764 N N . LEU A 1 1264 ? 46.761 68.221 202.723 1.00 33.27 1262 LEU A N 1
ATOM 9765 C CA . LEU A 1 1264 ? 47.834 68.250 201.729 1.00 32.16 1262 LEU A CA 1
ATOM 9766 C C . LEU A 1 1264 ? 48.416 66.861 201.489 1.00 35.95 1262 LEU A C 1
ATOM 9767 O O . LEU A 1 1264 ? 49.029 66.274 202.382 1.00 42.19 1262 LEU A O 1
ATOM 9772 N N . VAL A 1 1265 ? 48.206 66.336 200.287 1.00 23.00 1263 VAL A N 1
ATOM 9773 C CA . VAL A 1 1265 ? 48.725 65.026 199.914 1.00 24.88 1263 VAL A CA 1
ATOM 9774 C C . VAL A 1 1265 ? 50.055 65.212 199.188 1.00 33.33 1263 VAL A C 1
ATOM 9775 O O . VAL A 1 1265 ? 50.102 65.784 198.096 1.00 33.96 1263 VAL A O 1
ATOM 9779 N N . LYS A 1 1266 ? 51.143 64.755 199.794 1.00 22.81 1264 LYS A N 1
ATOM 9780 C CA . LYS A 1 1266 ? 52.451 64.967 199.197 1.00 22.46 1264 LYS A CA 1
ATOM 9781 C C . LYS A 1 1266 ? 52.949 63.728 198.469 1.00 29.35 1264 LYS A C 1
ATOM 9782 O O . LYS A 1 1266 ? 52.912 62.609 198.994 1.00 25.89 1264 LYS A O 1
ATOM 9788 N N . ALA A 1 1267 ? 53.392 63.935 197.239 1.00 23.52 1265 ALA A N 1
ATOM 9789 C CA . ALA A 1 1267 ? 54.061 62.898 196.476 1.00 22.59 1265 ALA A CA 1
ATOM 9790 C C . ALA A 1 1267 ? 55.439 62.656 197.096 1.00 25.88 1265 ALA A C 1
ATOM 9791 O O . ALA A 1 1267 ? 56.326 63.498 196.977 1.00 38.03 1265 ALA A O 1
ATOM 9793 N N . LYS A 1 1268 ? 55.614 61.525 197.773 1.00 31.06 1266 LYS A N 1
ATOM 9794 C CA . LYS A 1 1268 ? 56.802 61.323 198.605 1.00 27.40 1266 LYS A CA 1
ATOM 9795 C C . LYS A 1 1268 ? 58.009 60.906 197.778 1.00 31.11 1266 LYS A C 1
ATOM 9796 O O . LYS A 1 1268 ? 59.140 60.987 198.248 1.00 35.86 1266 LYS A O 1
ATOM 9802 N N . ASP A 1 1269 ? 57.773 60.488 196.541 1.00 29.58 1267 ASP A N 1
ATOM 9803 C CA . ASP A 1 1269 ? 58.865 60.036 195.684 1.00 29.49 1267 ASP A CA 1
ATOM 9804 C C . ASP A 1 1269 ? 59.345 61.138 194.727 1.00 36.49 1267 ASP A C 1
ATOM 9805 O O . ASP A 1 1269 ? 60.172 60.886 193.846 1.00 37.44 1267 ASP A O 1
ATOM 9810 N N . GLU A 1 1270 ? 58.844 62.359 194.910 1.00 34.29 1268 GLU A N 1
ATOM 9811 C CA . GLU A 1 1270 ? 59.269 63.478 194.073 1.00 34.62 1268 GLU A CA 1
ATOM 9812 C C . GLU A 1 1270 ? 60.706 63.910 194.411 1.00 32.32 1268 GLU A C 1
ATOM 9813 O O . GLU A 1 1270 ? 61.012 64.240 195.553 1.00 42.77 1268 GLU A O 1
ATOM 9819 N N . GLN A 1 1271 ? 61.576 63.897 193.405 1.00 34.57 1269 GLN A N 1
ATOM 9820 C CA . GLN A 1 1271 ? 63.000 64.211 193.566 1.00 36.49 1269 GLN A CA 1
ATOM 9821 C C . GLN A 1 1271 ? 63.246 65.664 193.913 1.00 35.81 1269 GLN A C 1
ATOM 9822 O O . GLN A 1 1271 ? 64.180 65.981 194.660 1.00 32.80 1269 GLN A O 1
ATOM 9828 N N . GLU A 1 1272 ? 62.437 66.549 193.335 1.00 28.28 1270 GLU A N 1
ATOM 9829 C CA . GLU A 1 1272 ? 62.669 67.987 193.478 1.00 30.04 1270 GLU A CA 1
ATOM 9830 C C . GLU A 1 1272 ? 62.257 68.482 194.877 1.00 31.49 1270 GLU A C 1
ATOM 9831 O O . GLU A 1 1272 ? 61.135 68.234 195.343 1.00 37.05 1270 GLU A O 1
ATOM 9837 N N . ASP A 1 1273 ? 63.183 69.159 195.548 1.00 32.26 1271 ASP A N 1
ATOM 9838 C CA . ASP A 1 1273 ? 62.981 69.618 196.924 1.00 33.87 1271 ASP A CA 1
ATOM 9839 C C . ASP A 1 1273 ? 62.221 70.954 197.010 1.00 40.95 1271 ASP A C 1
ATOM 9840 O O . ASP A 1 1273 ? 62.713 71.999 196.565 1.00 40.32 1271 ASP A O 1
ATOM 9845 N N . PHE A 1 1274 ? 61.020 70.907 197.582 1.00 43.70 1272 PHE A N 1
ATOM 9846 C CA . PHE A 1 1274 ? 60.269 72.115 197.875 1.00 26.00 1272 PHE A CA 1
ATOM 9847 C C . PHE A 1 1274 ? 60.016 72.294 199.367 1.00 27.33 1272 PHE A C 1
ATOM 9848 O O . PHE A 1 1274 ? 59.183 73.098 199.764 1.00 38.28 1272 PHE A O 1
ATOM 9856 N N . GLY A 1 1275 ? 60.760 71.555 200.189 1.00 33.28 1273 GLY A N 1
ATOM 9857 C CA . GLY A 1 1275 ? 60.574 71.548 201.631 1.00 30.06 1273 GLY A CA 1
ATOM 9858 C C . GLY A 1 1275 ? 59.629 70.447 202.101 1.00 42.88 1273 GLY A C 1
ATOM 9859 O O . GLY A 1 1275 ? 58.903 69.853 201.288 1.00 38.33 1273 GLY A O 1
ATOM 9860 N N . GLU A 1 1276 ? 59.622 70.188 203.410 1.00 44.68 1274 GLU A N 1
ATOM 9861 C CA . GLU A 1 1276 ? 58.776 69.144 203.996 1.00 47.18 1274 GLU A CA 1
ATOM 9862 C C . GLU A 1 1276 ? 57.313 69.298 203.621 1.00 42.80 1274 GLU A C 1
ATOM 9863 O O . GLU A 1 1276 ? 56.622 68.310 203.406 1.00 38.32 1274 GLU A O 1
ATOM 9869 N N . SER A 1 1277 ? 56.847 70.539 203.541 1.00 40.99 1275 SER A N 1
ATOM 9870 C CA . SER A 1 1277 ? 55.427 70.810 203.354 1.00 31.08 1275 SER A CA 1
ATOM 9871 C C . SER A 1 1277 ? 55.145 71.536 202.057 1.00 36.86 1275 SER A C 1
ATOM 9872 O O . SER A 1 1277 ? 54.127 72.223 201.948 1.00 45.49 1275 SER A O 1
ATOM 9875 N N . LEU A 1 1278 ? 56.057 71.412 201.093 1.00 26.59 1276 LEU A N 1
ATOM 9876 C CA . LEU A 1 1278 ? 56.008 72.198 199.863 1.00 25.42 1276 LEU A CA 1
ATOM 9877 C C . LEU A 1 1278 ? 55.903 73.710 200.139 1.00 31.29 1276 LEU A C 1
ATOM 9878 O O . LEU A 1 1278 ? 55.473 74.479 199.275 1.00 37.70 1276 LEU A O 1
ATOM 9883 N N . GLY A 1 1279 ? 56.306 74.136 201.334 1.00 29.93 1277 GLY A N 1
ATOM 9884 C CA . GLY A 1 1279 ? 56.289 75.543 201.670 1.00 31.87 1277 GLY A CA 1
ATOM 9885 C C . GLY A 1 1279 ? 55.041 76.019 202.399 1.00 36.43 1277 GLY A C 1
ATOM 9886 O O . GLY A 1 1279 ? 54.976 77.175 202.802 1.00 43.16 1277 GLY A O 1
ATOM 9887 N N . TRP A 1 1280 ? 54.055 75.149 202.604 1.00 35.69 1278 TRP A N 1
ATOM 9888 C CA . TRP A 1 1280 ? 52.788 75.598 203.202 1.00 37.38 1278 TRP A CA 1
ATOM 9889 C C . TRP A 1 1280 ? 52.913 75.981 204.666 1.00 38.48 1278 TRP A C 1
ATOM 9890 O O . TRP A 1 1280 ? 52.062 76.696 205.201 1.00 42.49 1278 TRP A O 1
ATOM 9901 N N . ASP A 1 1281 ? 53.971 75.511 205.314 1.00 39.47 1279 ASP A N 1
ATOM 9902 C CA . ASP A 1 1281 ? 54.236 75.901 206.691 1.00 45.36 1279 ASP A CA 1
ATOM 9903 C C . ASP A 1 1281 ? 54.400 77.418 206.848 1.00 45.29 1279 ASP A C 1
ATOM 9904 O O . ASP A 1 1281 ? 54.406 77.921 207.966 1.00 54.63 1279 ASP A O 1
ATOM 9909 N N . GLN A 1 1282 ? 54.537 78.150 205.742 1.00 41.00 1280 GLN A N 1
ATOM 9910 C CA . GLN A 1 1282 ? 54.730 79.596 205.830 1.00 41.06 1280 GLN A CA 1
ATOM 9911 C C . GLN A 1 1282 ? 53.413 80.337 205.621 1.00 46.14 1280 GLN A C 1
ATOM 9912 O O . GLN A 1 1282 ? 53.361 81.563 205.703 1.00 56.77 1280 GLN A O 1
ATOM 9918 N N . LEU A 1 1283 ? 52.351 79.587 205.348 1.00 44.94 1281 LEU A N 1
ATOM 9919 C CA . LEU A 1 1283 ? 51.043 80.171 205.082 1.00 38.54 1281 LEU A CA 1
ATOM 9920 C C . LEU A 1 1283 ? 49.997 79.659 206.049 1.00 43.29 1281 LEU A C 1
ATOM 9921 O O . LEU A 1 1283 ? 49.094 80.394 206.439 1.00 59.46 1281 LEU A O 1
ATOM 9926 N N . VAL A 1 1284 ? 50.102 78.386 206.413 1.00 38.80 1282 VAL A N 1
ATOM 9927 C CA . VAL A 1 1284 ? 49.091 77.755 207.254 1.00 41.69 1282 VAL A CA 1
ATOM 9928 C C . VAL A 1 1284 ? 49.720 77.263 208.551 1.00 44.73 1282 VAL A C 1
ATOM 9929 O O . VAL A 1 1284 ? 50.798 76.676 208.534 1.00 53.58 1282 VAL A O 1
ATOM 9933 N N . LYS A 1 1285 ? 49.068 77.520 209.677 1.00 45.05 1283 LYS A N 1
ATOM 9934 C CA . LYS A 1 1285 ? 49.696 77.252 210.967 1.00 58.47 1283 LYS A CA 1
ATOM 9935 C C . LYS A 1 1285 ? 49.189 75.978 211.637 1.00 67.80 1283 LYS A C 1
ATOM 9936 O O . LYS A 1 1285 ? 49.947 75.023 211.831 1.00 63.52 1283 LYS A O 1
ATOM 9938 N N . ASP A 1 1286 ? 47.907 75.968 211.989 1.00 74.87 1284 ASP A N 1
ATOM 9939 C CA . ASP A 1 1286 ? 47.375 74.927 212.856 1.00 78.59 1284 ASP A CA 1
ATOM 9940 C C . ASP A 1 1286 ? 46.447 73.949 212.125 1.00 72.79 1284 ASP A C 1
ATOM 9941 O O . ASP A 1 1286 ? 46.218 72.834 212.590 1.00 74.85 1284 ASP A O 1
ATOM 9943 N N . THR A 1 1287 ? 45.929 74.359 210.974 1.00 65.54 1285 THR A N 1
ATOM 9944 C CA . THR A 1 1287 ? 44.817 73.641 210.355 1.00 59.70 1285 THR A CA 1
ATOM 9945 C C . THR A 1 1287 ? 45.210 72.769 209.163 1.00 54.98 1285 THR A C 1
ATOM 9946 O O . THR A 1 1287 ? 44.365 72.414 208.340 1.00 55.37 1285 THR A O 1
ATOM 9950 N N . LEU A 1 1288 ? 46.481 72.416 209.060 1.00 48.60 1286 LEU A N 1
ATOM 9951 C CA . LEU A 1 1288 ? 46.920 71.661 207.896 1.00 41.94 1286 LEU A CA 1
ATOM 9952 C C . LEU A 1 1288 ? 47.337 70.218 208.205 1.00 42.08 1286 LEU A C 1
ATOM 9953 O O . LEU A 1 1288 ? 48.290 69.977 208.941 1.00 43.75 1286 LEU A O 1
ATOM 9958 N N . THR A 1 1289 ? 46.631 69.266 207.603 1.00 41.87 1287 THR A N 1
ATOM 9959 C CA . THR A 1 1289 ? 46.941 67.847 207.750 1.00 40.08 1287 THR A CA 1
ATOM 9960 C C . THR A 1 1289 ? 47.731 67.347 206.541 1.00 37.88 1287 THR A C 1
ATOM 9961 O O . THR A 1 1289 ? 47.296 67.533 205.400 1.00 41.60 1287 THR A O 1
ATOM 9965 N N . GLN A 1 1290 ? 48.882 66.714 206.776 1.00 32.19 1288 GLN A N 1
ATOM 9966 C CA . GLN A 1 1290 ? 49.701 66.211 205.664 1.00 36.68 1288 GLN A CA 1
ATOM 9967 C C . GLN A 1 1290 ? 49.830 64.672 205.603 1.00 39.90 1288 GLN A C 1
ATOM 9968 O O . GLN A 1 1290 ? 49.973 64.004 206.627 1.00 44.61 1288 GLN A O 1
ATOM 9974 N N . VAL A 1 1291 ? 49.779 64.118 204.394 1.00 35.45 1289 VAL A N 1
ATOM 9975 C CA . VAL A 1 1291 ? 49.814 62.670 204.198 1.00 28.71 1289 VAL A CA 1
ATOM 9976 C C . VAL A 1 1291 ? 50.766 62.381 203.047 1.00 30.82 1289 VAL A C 1
ATOM 9977 O O . VAL A 1 1291 ? 50.572 62.878 201.939 1.00 35.08 1289 VAL A O 1
ATOM 9981 N N . ASP A 1 1292 ? 51.803 61.594 203.309 1.00 31.08 1290 ASP A N 1
ATOM 9982 C CA . ASP A 1 1292 ? 52.808 61.292 202.292 1.00 39.01 1290 ASP A CA 1
ATOM 9983 C C . ASP A 1 1292 ? 52.499 59.963 201.580 1.00 42.11 1290 ASP A C 1
ATOM 9984 O O . ASP A 1 1292 ? 52.479 58.900 202.200 1.00 48.15 1290 ASP A O 1
ATOM 9989 N N . LEU A 1 1293 ? 52.287 60.039 200.270 1.00 25.07 1291 LEU A N 1
ATOM 9990 C CA . LEU A 1 1293 ? 51.831 58.909 199.471 1.00 30.10 1291 LEU A CA 1
ATOM 9991 C C . LEU A 1 1293 ? 52.785 58.609 198.322 1.00 28.24 1291 LEU A C 1
ATOM 9992 O O . LEU A 1 1293 ? 53.367 59.519 197.760 1.00 37.13 1291 LEU A O 1
ATOM 9997 N N . PRO A 1 1294 ? 52.928 57.336 197.948 1.00 29.66 1292 PRO A N 1
ATOM 9998 C CA . PRO A 1 1294 ? 53.749 56.944 196.789 1.00 31.24 1292 PRO A CA 1
ATOM 9999 C C . PRO A 1 1294 ? 53.459 57.739 195.518 1.00 29.52 1292 PRO A C 1
ATOM 10000 O O . PRO A 1 1294 ? 52.309 58.087 195.258 1.00 37.69 1292 PRO A O 1
ATOM 10004 N N . GLY A 1 1295 ? 54.510 58.017 194.746 1.00 28.79 1293 GLY A N 1
ATOM 10005 C CA . GLY A 1 1295 ? 54.401 58.692 193.461 1.00 20.39 1293 GLY A CA 1
ATOM 10006 C C . GLY A 1 1295 ? 55.198 59.980 193.461 1.00 22.62 1293 GLY A C 1
ATOM 10007 O O . GLY A 1 1295 ? 55.643 60.432 194.527 1.00 24.13 1293 GLY A O 1
ATOM 10008 N N . ASP A 1 1296 ? 55.402 60.568 192.279 1.00 23.53 1294 ASP A N 1
ATOM 10009 C CA . ASP A 1 1296 ? 56.045 61.886 192.193 1.00 26.95 1294 ASP A CA 1
ATOM 10010 C C . ASP A 1 1296 ? 54.988 62.912 191.837 1.00 24.24 1294 ASP A C 1
ATOM 10011 O O . ASP A 1 1296 ? 53.797 62.605 191.893 1.00 25.60 1294 ASP A O 1
ATOM 10016 N N . HIS A 1 1297 ? 55.423 64.110 191.452 1.00 19.82 1295 HIS A N 1
ATOM 10017 C CA . HIS A 1 1297 ? 54.518 65.225 191.214 1.00 20.69 1295 HIS A CA 1
ATOM 10018 C C . HIS A 1 1297 ? 53.464 64.923 190.156 1.00 21.58 1295 HIS A C 1
ATOM 10019 O O . HIS A 1 1297 ? 52.318 65.355 190.275 1.00 24.81 1295 HIS A O 1
ATOM 10026 N N . SER A 1 1298 ? 53.843 64.181 189.122 1.00 25.32 1296 SER A N 1
ATOM 10027 C CA . SER A 1 1298 ? 52.869 63.731 188.132 1.00 27.06 1296 SER A CA 1
ATOM 10028 C C . SER A 1 1298 ? 52.187 62.380 188.455 1.00 24.56 1296 SER A C 1
ATOM 10029 O O . SER A 1 1298 ? 50.966 62.267 188.383 1.00 26.53 1296 SER A O 1
ATOM 10032 N N . SER A 1 1299 ? 52.975 61.372 188.815 1.00 17.07 1297 SER A N 1
ATOM 10033 C CA . SER A 1 1299 ? 52.493 60.002 188.911 1.00 21.13 1297 SER A CA 1
ATOM 10034 C C . SER A 1 1299 ? 51.564 59.766 190.092 1.00 27.13 1297 SER A C 1
ATOM 10035 O O . SER A 1 1299 ? 50.893 58.741 190.155 1.00 34.61 1297 SER A O 1
ATOM 10038 N N . ILE A 1 1300 ? 51.522 60.712 191.023 1.00 19.90 1298 ILE A N 1
ATOM 10039 C CA . ILE A 1 1300 ? 50.588 60.643 192.147 1.00 22.64 1298 ILE A CA 1
ATOM 10040 C C . ILE A 1 1300 ? 49.145 60.524 191.623 1.00 23.38 1298 ILE A C 1
ATOM 10041 O O . ILE A 1 1300 ? 48.288 59.909 192.276 1.00 26.58 1298 ILE A O 1
ATOM 10046 N N . MET A 1 1301 ? 48.902 61.054 190.420 1.00 19.26 1299 MET A N 1
ATOM 10047 C CA . MET A 1 1301 ? 47.575 61.033 189.801 1.00 15.15 1299 MET A CA 1
ATOM 10048 C C . MET A 1 1301 ? 47.356 59.883 188.795 1.00 27.10 1299 MET A C 1
ATOM 10049 O O . MET A 1 1301 ? 46.301 59.823 188.149 1.00 30.55 1299 MET A O 1
ATOM 10054 N N . TYR A 1 1302 ? 48.344 58.998 188.632 1.00 19.78 1300 TYR A N 1
ATOM 10055 C CA . TYR A 1 1302 ? 48.175 57.811 187.771 1.00 15.85 1300 TYR A CA 1
ATOM 10056 C C . TYR A 1 1302 ? 47.472 56.721 188.537 1.00 19.16 1300 TYR A C 1
ATOM 10057 O O . TYR A 1 1302 ? 47.662 56.585 189.749 1.00 27.08 1300 TYR A O 1
ATOM 10066 N N . ALA A 1 1303 ? 46.740 55.891 187.803 1.00 20.70 1301 ALA A N 1
ATOM 10067 C CA . ALA A 1 1303 ? 45.960 54.794 188.361 1.00 17.79 1301 ALA A CA 1
ATOM 10068 C C . ALA A 1 1303 ? 46.626 54.063 189.538 1.00 28.74 1301 ALA A C 1
ATOM 10069 O O . ALA A 1 1303 ? 45.997 53.893 190.581 1.00 31.20 1301 ALA A O 1
ATOM 10071 N N . GLU A 1 1304 ? 47.884 53.644 189.394 1.00 27.83 1302 GLU A N 1
ATOM 10072 C CA . GLU A 1 1304 ? 48.537 52.878 190.463 1.00 20.68 1302 GLU A CA 1
ATOM 10073 C C . GLU A 1 1304 ? 48.562 53.658 191.784 1.00 27.54 1302 GLU A C 1
ATOM 10074 O O . GLU A 1 1304 ? 48.243 53.120 192.841 1.00 32.15 1302 GLU A O 1
ATOM 10080 N N . ASN A 1 1305 ? 48.886 54.947 191.725 1.00 22.76 1303 ASN A N 1
ATOM 10081 C CA . ASN A 1 1305 ? 49.064 55.703 192.954 1.00 19.96 1303 ASN A CA 1
ATOM 10082 C C . ASN A 1 1305 ? 47.845 56.499 193.381 1.00 19.50 1303 ASN A C 1
ATOM 10083 O O . ASN A 1 1305 ? 47.730 56.898 194.540 1.00 20.12 1303 ASN A O 1
ATOM 10088 N N . VAL A 1 1306 ? 46.921 56.735 192.470 1.00 18.64 1304 VAL A N 1
ATOM 10089 C CA . VAL A 1 1306 ? 45.873 57.684 192.794 1.00 27.56 1304 VAL A CA 1
ATOM 10090 C C . VAL A 1 1306 ? 44.748 57.030 193.605 1.00 28.72 1304 VAL A C 1
ATOM 10091 O O . VAL A 1 1306 ? 43.962 57.714 194.252 1.00 34.45 1304 VAL A O 1
ATOM 10095 N N . VAL A 1 1307 ? 44.682 55.708 193.609 1.00 24.13 1305 VAL A N 1
ATOM 10096 C CA . VAL A 1 1307 ? 43.693 55.041 194.449 1.00 29.09 1305 VAL A CA 1
ATOM 10097 C C . VAL A 1 1307 ? 43.889 55.389 195.918 1.00 28.25 1305 VAL A C 1
ATOM 10098 O O . VAL A 1 1307 ? 42.925 55.692 196.617 1.00 34.76 1305 VAL A O 1
ATOM 10102 N N . ALA A 1 1308 ? 45.134 55.342 196.384 1.00 30.44 1306 ALA A N 1
ATOM 10103 C CA . ALA A 1 1308 ? 45.440 55.657 197.774 1.00 23.89 1306 ALA A CA 1
ATOM 10104 C C . ALA A 1 1308 ? 45.111 57.122 198.065 1.00 31.22 1306 ALA A C 1
ATOM 10105 O O . ALA A 1 1308 ? 44.773 57.490 199.189 1.00 37.69 1306 ALA A O 1
ATOM 10107 N N . VAL A 1 1309 ? 45.173 57.955 197.037 1.00 26.70 1307 VAL A N 1
ATOM 10108 C CA . VAL A 1 1309 ? 44.800 59.361 197.187 1.00 25.93 1307 VAL A CA 1
ATOM 10109 C C . VAL A 1 1309 ? 43.302 59.507 197.426 1.00 22.78 1307 VAL A C 1
ATOM 10110 O O . VAL A 1 1309 ? 42.883 60.203 198.347 1.00 26.84 1307 VAL A O 1
ATOM 10114 N N . ALA A 1 1310 ? 42.504 58.843 196.594 1.00 24.79 1308 ALA A N 1
ATOM 10115 C CA . ALA A 1 1310 ? 41.049 58.845 196.745 1.00 27.25 1308 ALA A CA 1
ATOM 10116 C C . ALA A 1 1310 ? 40.649 58.369 198.122 1.00 28.82 1308 ALA A C 1
ATOM 10117 O O . ALA A 1 1310 ? 39.813 58.999 198.785 1.00 24.70 1308 ALA A O 1
ATOM 10119 N N . GLN A 1 1311 ? 41.245 57.257 198.552 1.00 28.95 1309 GLN A N 1
ATOM 10120 C CA . GLN A 1 1311 ? 40.940 56.701 199.868 1.00 26.61 1309 GLN A CA 1
ATOM 10121 C C . GLN A 1 1311 ? 41.254 57.709 200.960 1.00 34.14 1309 GLN A C 1
ATOM 10122 O O . GLN A 1 1311 ? 40.503 57.831 201.916 1.00 37.02 1309 GLN A O 1
ATOM 10128 N N . THR A 1 1312 ? 42.354 58.444 200.807 1.00 39.88 1310 THR A N 1
ATOM 10129 C CA . THR A 1 1312 ? 42.751 59.425 201.812 1.00 27.12 1310 THR A CA 1
ATOM 10130 C C . THR A 1 1312 ? 41.726 60.538 201.895 1.00 34.92 1310 THR A C 1
ATOM 10131 O O . THR A 1 1312 ? 41.333 60.947 202.986 1.00 34.97 1310 THR A O 1
ATOM 10135 N N . ILE A 1 1313 ? 41.276 61.005 200.734 1.00 30.68 1311 ILE A N 1
ATOM 10136 C CA . ILE A 1 1313 ? 40.251 62.041 200.667 1.00 30.74 1311 ILE A CA 1
ATOM 10137 C C . ILE A 1 1313 ? 38.962 61.556 201.299 1.00 40.77 1311 ILE A C 1
ATOM 10138 O O . ILE A 1 1313 ? 38.358 62.270 202.096 1.00 46.33 1311 ILE A O 1
ATOM 10143 N N . ASP A 1 1314 ? 38.548 60.337 200.961 1.00 41.51 1312 ASP A N 1
ATOM 10144 C CA . ASP A 1 1314 ? 37.289 59.802 201.483 1.00 37.72 1312 ASP A CA 1
ATOM 10145 C C . ASP A 1 1314 ? 37.332 59.535 202.997 1.00 44.62 1312 ASP A C 1
ATOM 10146 O O . ASP A 1 1314 ? 36.332 59.733 203.698 1.00 48.14 1312 ASP A O 1
ATOM 10151 N N . GLN A 1 1315 ? 38.483 59.105 203.507 1.00 47.18 1313 GLN A N 1
ATOM 10152 C CA . GLN A 1 1315 ? 38.623 58.864 204.943 1.00 42.47 1313 GLN A CA 1
ATOM 10153 C C . GLN A 1 1315 ? 38.740 60.167 205.748 1.00 40.59 1313 GLN A C 1
ATOM 10154 O O . GLN A 1 1315 ? 38.303 60.240 206.896 1.00 36.80 1313 GLN A O 1
ATOM 10160 N N . MET A 1 1316 ? 39.319 61.195 205.135 1.00 39.08 1314 MET A N 1
ATOM 10161 C CA . MET A 1 1316 ? 39.497 62.487 205.792 1.00 39.40 1314 MET A CA 1
ATOM 10162 C C . MET A 1 1316 ? 38.192 63.306 205.798 1.00 43.67 1314 MET A C 1
ATOM 10163 O O . MET A 1 1316 ? 37.918 64.047 206.746 1.00 47.77 1314 MET A O 1
ATOM 10168 N N . TYR A 1 1317 ? 37.391 63.151 204.743 1.00 43.32 1315 TYR A N 1
ATOM 10169 C CA . TYR A 1 1317 ? 36.108 63.843 204.598 1.00 39.33 1315 TYR A CA 1
ATOM 10170 C C . TYR A 1 1317 ? 34.970 62.867 204.313 1.00 45.33 1315 TYR A C 1
ATOM 10171 O O . TYR A 1 1317 ? 34.449 62.832 203.196 1.00 46.36 1315 TYR A O 1
ATOM 10180 N N . PRO A 1 1318 ? 34.563 62.089 205.326 1.00 49.07 1316 PRO A N 1
ATOM 10181 C CA . PRO A 1 1318 ? 33.507 61.083 205.147 1.00 49.74 1316 PRO A CA 1
ATOM 10182 C C . PRO A 1 1318 ? 32.182 61.686 204.711 1.00 50.98 1316 PRO A C 1
ATOM 10183 O O . PRO A 1 1318 ? 31.918 62.861 204.966 1.00 50.77 1316 PRO A O 1
ATOM 10187 N N . ILE A 1 1319 ? 31.371 60.870 204.051 1.00 55.04 1317 ILE A N 1
ATOM 10188 C CA . ILE A 1 1319 ? 29.993 61.208 203.736 1.00 63.64 1317 ILE A CA 1
ATOM 10189 C C . ILE A 1 1319 ? 29.147 59.977 204.026 1.00 72.21 1317 ILE A C 1
ATOM 10190 O O . ILE A 1 1319 ? 29.529 58.864 203.658 1.00 69.73 1317 ILE A O 1
ATOM 10195 N N . PRO A 1 1320 ? 28.005 60.167 204.705 1.00 83.37 1318 PRO A N 1
ATOM 10196 C CA . PRO A 1 1320 ? 27.107 59.085 205.143 1.00 92.29 1318 PRO A CA 1
ATOM 10197 C C . PRO A 1 1320 ? 26.807 58.005 204.086 1.00 95.59 1318 PRO A C 1
ATOM 10198 O O . PRO A 1 1320 ? 26.330 58.283 202.983 1.00 95.59 1318 PRO A O 1
#

CATH classification: 3.30.559.10

Sequence (1314 aa):
GHMNNLARLEPEVLSRHAISSEQLGIWYIQRLEPTCSAYNMVVAFDVKVNQSLGNKPIEILEAVMHDYPLLRVSMPANDQGIEQLIWDRVYPNIIFSDARHIEASDLTQLVEQQDTKQPFDLTQPPLWRIHCYECGQNHYVIAFVIHHALMDFWSIGLLLRDVSKRFGLVAESDAVNGIEFVQYADKQQSSVIDDTDESLIFWKNALKHAPHVHSIPLDYPRPAVQQHKGSSLVFRVSESVSSGLVNLAKDYEITLFGLVLSGFYVLLHKLSNENNLVIATPVAGRLERSLRNALGQFVNTIAIHMDIDADQTLRQFTQQVQEQLRQSLKHQKIAFSRVVEAVSPKRDGSINPLAQIGMFWERLGGMDEFKELLLPIQTPATLVGQDLTLGSFPVRQQEGQLDITLEMGGEYQGELVGVLKYNTDLFSAQSAENMVQLLQAVLSEMVAHPERKIVELDIAPDYKDGIQFEALRGKATDYAQHDLFAMILKQIDERGDNHALTSHTVSYRELGQHIAGIAEYLRAHGITQGDRVGLMLDRTALLPAAILGIWAAGAAYVPLDPNFPTERLQNIIEDAEPKVILTQTELMDGLNVSVPRLDINQAGVVALEQVRETLAFGDIAYVMYTSKPKGVRIGHPSIINFLLSMNDRLQVTTETQLLAITTYAFDISILELLIPLMYGGVVHVCPREVSQDGIQLVDYLNAKSINVLQATPATWKMLLDSEWSGNAGLTALCGGEALDTILAEKLLGKVGCLWNVYGPTETTVWSSAARITDAKYIDLGEPLANTQLYVLDEQQQRLVPPGVMGELWIGGDGLAVDYWQRPELTDAQFRTLPSLPNAGRLYRTGDKVCLRTDGRLTHHGRLDFQVKIRGFRIELGEIENVLKQIDGITDAVVLVKTTGDNDQKLVAYVTGQELDIAGLKKNLQIHLPAYMVPSAFIRLDEFPMTANKKLDRKAFPEPIFEQSNDYVAPRDPIEIELCTTFEQILSVKRVGIHDDFFELGGHSLLAVKLVNHLKKAFGTELSVALLAQYSTVERLGEIIRENKEIKPSIVIELRRGTYEQPLWLFHPIGGSTFCYMELSRHLNPNRTLRAIQSPGLIEADAAEVAIEEMATLYIAEMQKMQPQGPYFLGGWCFGGAIAYEISRQLRQMGQQVTGIVMIDTRAPIPENVPEDADDAMLLSWFARDLAAPYGKKLTIPAQYLRELSPDQMFDHVLKEAKAINVLPLDADPSDFRLYFDTYLANGIALQTYFPEPEDFPILLVKAKDEQEDFGESLGWDQLVKDTLTQVDLPGDHSSIMYAENVVAVAQTIDQMYPIP

Foldseek 3Di:
DVCPVPDDDDWDWDDKFFAALLLQVLLLVCQQAVLALLQWDKAKWKKFWDCVCPPLVVVLVVVLCQQFQLQQWAWDAFLVFIMITRINDDDAAEAEEECQPPDPVRVQVVVQVVSSGGDDRRDDDQKYWYWYDNDVRIIMIMIIHGLSSFHVLLVLLVVVVSCVSSFQDPDHDDAHNPVSRVVRRVNVVDDPDCPDPLLVVLLVQQLQADFDAFFAFPAAFFQAANLAKFKDKDWFDLVLLVLLCVVCVVAVHDSLLLLVLLVVLLSCQRGVFQKAKEKEKDPQCPDPVCSRYTGNRIAIDIGIGRHDLQAFSRRSSVVSRVSVVVNVVSRNDHPQNSCLSNQDDFWNRFDGSHQEYEYADDHPPCVLCQQQRAQDFDQDWRDGPTMIIGHDHHDRSARPGQWYKYWHHDDPSITMIMIMHHVNTHDPLVSVQSVLLSSQSSVCCSVPVGDGSNNDASADPDDPLAQDPLQFFAADPQLVDDQVVLLVVLLVPLPQDFAEALVTDGSQRLLQLLQLLLCVCVVVPQAAAFEEEEEEFLGRCVLSNLSSCQFRNYAYEYDHLVDDLVVSVLSCVQRVGQEYEYADVCCPVHDDPHHYHHSVPRDGHRNVVCVVVTDGHQWHYFQWDDNIWTFTAGSSLLSLVLVLVCVVVVAAQAAEEEQAFRVSAQLSSNQSRNNSSHNYYRYRDGNVQQVAQLSVLVVCVPPVHAEYEDEPLSLLRNVVNVRQADLRHAYEYEDDFDALVSVVSNLVRYNWYKDFADDVQLGNTFAIATDNHSVDDFNHGGTHQKGWAFAAPVGAGRHASHKGWIKMAGRSGTPATRPPVVVRDVQWDDDPNSNPRPIIGTDQWIWHRHSVRTIHGQTHVPFPLDFSSYGDSQSVVFVQLCPDDFWSGKGKGWDQDDPRHIFIEIETEGDDDDVVVSQLSCLNGHTPRNRGQYYHYDHDFDADSSGHGPVVPDDDDDGDPDDDAAAQFAPQLVQVQLLLCALLVPLGAGQADFSSNSSDRSSSLSSSQSVVCVQWVDHDGSNLCSSQGGSQSSSVVSVVPLPTDGDQKHWSADAQDPAAEEWEDALLQDDRLCSLLSSQADRRHTYMYGGAPLLRDPPRAAQALLVVLVVVVVVVCVVPVADDHHYEYAACRQVSRVSNQVVCVVVPGHYPEYEYEAYQDLDPVPQDDDDDPLVLLQVVLQVLCLLVVDGDGDDSVNLVVDDPVVSLVVSVVSCVVVPSHPPPQDSVSSVSSSVSSVSSSSNSVPDDDAADEDQYEYEHAQPAPDDCDPRSPCVRRYPDRYHYDYWHDYSNCCSPNVNSSVVSVVVCVVPPDD

InterPro domains:
  IPR000873 AMP-dependent synthetase/ligase domain [PF00501] (490-824)
  IPR001031 Thioesterase [PF00975] (1066-1315)
  IPR001242 Condensation domain [PF00668] (19-462)
  IPR006162 Phosphopantetheine attachment site [PS00012] (1003-1018)
  IPR009081 Phosphopantetheine binding ACP domain [PF00550] (982-1042)
  IPR009081 Phosphopantetheine binding ACP domain [PS50075] (973-1048)
  IPR010071 Amino acid adenylation domain [TIGR01733] (508-898)
  IPR020802 Thioesterase TesA-like [SM00824] (1078-1317)
  IPR020806 Polyketide synthase-like, phosphopantetheine-binding domain [SM00823] (979-1048)
  IPR020845 AMP-binding, conserved site [PS00455] (624-635)
  IPR023213 Chloramphenicol acetyltransferase-like domain superfamily [G3DSA:3.30.559.10] (19-396)
  IPR025110 AMP-binding enzyme, C-terminal domain [PF13193] (882-954)
  IPR029058 Alpha/Beta hydrolase fold [G3DSA:3.40.50.1820] (1050-1316)
  IPR029058 Alpha/Beta hydrolase fold [SSF53474] (1051-1315)
  IPR036736 ACP-like superfamily [G3DSA:1.10.1200.10] (970-1049)
  IPR036736 ACP-like superfamily [SSF47336] (971-1045)
  IPR045851 AMP-binding enzyme domain superfamily [G3DSA:3.30.300.30] (868-969)

Radius of gyration: 39.98 Å; Cα contacts (8 Å, |Δi|>4): 2621; chains: 1; bounding box: 99×78×117 Å

Secondary structure (P-SEA, 3-state):
cccccccccbbbbcbbbbbcccaaaaaaaaaacccccccbbbbbbbccccccccaaaaaaaaaaaaacccccbbbbbcccccccccccccccbbbbbbcccccaaaaaaaaaaaaacccccccccccbbbbbbcccccbbbbbbbbcccccaaaaaaaaaaaaaaaccccccccccccaaaaaaaaaaacccccccaaaaaaaaacccccccccccccccccccccccbbbbbbbccaaaaaaaaaaaaaccccaaaaaaaaaaaaaaaaccccbbbbbbbccccccccccccccccbbbbbbbbbccccccaaaaaaaaaaaaaaaaaaccccaaaaaaaaccccccccccccccbbbbbbbccccccccccccccccbbbbcccbbbbbbbbbcccccccbbbbbccccccbbbbbbbbccccccaaaaaaaaaaaaaaaaaaaacccccccccccccccccccccccccccccccccccaaaaaaaaaaacccccccccccccaaaaaaaaaaaaaaaaaacccccbbbbbbbccccaaaaaaaaaaaacbbbbbbcccccaaaaaaaaaaacccbbbbcccccccccccbbbbccccbbbbccccccccbbbcccccccccccbbbbbbcaaaaaaaaaaaaaaccccccbbbbbcccccccccccccccccccbbbbbcccccccccaaaaaaaaacccccbbbbcaaaaaaaaaacccccccbbbbbccccccaaaaaaaaacccccccccccccccccccccccccccccccccccccbbbbbbccccccccccbbbbbbbbcccccccccccaaaaaaabbbbcccccccccccccbbbbbccccbbbbcccccccccccccccaaaaaaaaaaaccccccbbbbbbcccccccbbbbbbccccccaaaaaaaaaacccccccccbbbbbccccccccccccccccccccccccccccccccaaaaaaaaaaaaaacccccccccccccccccaaaaaaaaaaaaaaccccccaaaaaaaccaaaaaaaaaacccbbbbcccccccccccbbbbbbbccccccccaaaaaacccccbbbbbbbbccccccccccccaaaaaaaaaaaaaacccccccccccccaaaaaaaaaaaaaaaacccccbbbbccccccccccccccccaaaaaaaaaaaacccccbbbbbcaaaaaaccaaaaaaaaaaaaaaaccccccccaaaaaaaaaaaaaaaaaaacccccccccbbbbbbcccccccccccccccccccccbbbbbbccccccccccccaaaaaaaaaaacccc

Organism: Acinetobacter baumannii (strain AB307-0294) (NCBI:txid557600)

Nearest PDB structures (foldseek):
  4zxi-assembly1_A  TM=9.988E-01  e=0.000E+00  Acinetobacter baumannii AB307-0294
  3vnq-assembly1_A  TM=8.422E-01  e=6.375E-38  Streptomyces sp.
  3vns-assembly1_A  TM=8.400E-01  e=2.954E-37  Streptomyces sp.
  2jgp-assembly1_A  TM=8.440E-01  e=1.806E-31  Brevibacillus brevis
  5dua-assembly2_A  TM=7.565E-01  e=1.280E-21  Streptomyces coelicolor A3(2)

Solvent-accessible surface area: 53634 Å² total; per-residue (Å²): 80,83,16,117,108,32,75,168,111,138,46,124,53,112,42,139,32,19,17,5,39,22,8,19,28,24,1,21,31,6,70,51,27,82,95,1,15,0,21,3,8,20,19,9,5,29,14,104,24,83,148,62,18,61,73,78,55,32,104,19,23,86,39,10,15,139,71,12,22,0,9,20,1,1,0,30,27,55,72,86,3,16,42,0,10,6,47,40,99,14,65,8,55,23,75,82,34,73,4,132,166,63,90,84,92,79,15,43,118,58,0,18,119,24,2,48,88,67,17,86,7,31,117,31,20,0,15,16,18,2,16,0,34,36,19,161,45,47,54,3,29,0,68,0,14,0,22,0,1,0,0,58,73,0,8,0,22,20,21,35,7,35,4,75,76,37,47,18,16,101,134,20,117,82,18,46,5,86,38,11,15,100,61,1,53,94,56,128,92,71,136,58,54,102,112,32,70,5,0,77,50,4,77,105,28,2,66,159,22,12,20,3,25,8,11,19,36,43,97,83,15,44,16,65,26,69,17,112,11,16,27,41,61,16,106,3,48,102,87,20,5,56,19,0,79,101,15,10,88,60,20,94,10,75,39,37,0,0,0,0,0,0,2,0,0,2,2,11,40,12,15,111,46,75,42,8,14,0,3,6,40,19,64,18,12,134,56,80,76,13,126,53,0,0,0,10,3,32,10,40,4,2,1,18,0,85,6,62,32,82,48,19,1,76,90,0,0,80,65,0,34,78,51,5,120,51,2,71,125,35,21,138,4,8,32,29,42,6,14,63,19,37,58,26,93,52,13,40,5,8,26,44,12,0,7,3,0,0,39,70,82,74,35,46,60,21,124,81,0,90,55,12,51,17,52,12,116,5,123,37,76,20,103,12,152,12,12,33,14,11,8,29,44,21,98,44,21,5,4,19,21,3,0,5,0,34,11,18,23,68,32,146,24,54,12,4,0,11,5,14,18,9,50,38,2,5,26,72,102,10,0,74,18,10,8,105,5,3,56,32,0,0,44,20,2,44,63,83,34,96,86,80,0,52,101,2,72,8,22,64,150,31,102,104,35,9,8,58,110,66,3,86,7,106,96,36,85,40,20,156,82,81,7,16,49,46,1,18,54,27,11,91,126,53,13,97,72,107,0,1,33,53,190,41,20,14,0,128,76,0,0,61,50,1,0,1,3,1,44,32,0,124,56,97,38,4,77,126,52,23,48,0,0,0,15,2,58,32,40,10,45,0,0,3,0,2,0,0,0,0,1,17,3,0,2,2,1,6,0,12,31,74,36,92,77,70,77,13,73,77,7,14,136,31,0,101,10,95,8,4,0,4,15,76,126,45,64,124,62,14,94,25,121,24,88,85,23,14,5,74,119,16,44,86,30,45,20,101,139,14,99,113,74,16,63,38,9,115,30,0,0,0,4,18,41,79,121,24,53,0,0,47,0,6,17,74,6,0,4,4,3,0,18,1,3,22,72,51,26,123,9,66,64,146,7,50,1,0,0,17,11,20,4,14,15,2,2,2,2,1,0,2,0,0,0,0,1,49,0,0,13,0,10,0,0,46,97,140,15,14,78,64,5,122,80,0,16,89,46,13,100,77,26,82,3,47,10,0,1,2,5,1,18,16,0,51,50,0,26,79,28,98,8,91,21,59,97,55,3,30,0,3,0,1,28,37,80,11,31,53,37,5,0,105,118,0,46,70,66,14,49,29,1,14,12,4,31,16,24,22,10,2,2,1,8,2,0,1,7,140,6,108,66,7,76,146,34,22,10,15,113,10,4,5,15,6,30,2,3,0,1,38,135,105,29,58,28,4,14,12,16,14,33,7,13,0,0,1,0,26,60,7,18,1,66,30,5,26,116,66,105,82,63,15,104,48,47,9,92,89,5,123,51,8,111,150,18,38,93,0,13,71,3,15,14,40,0,0,0,31,21,78,10,73,1,17,60,37,23,100,78,132,128,64,25,56,18,102,36,5,53,2,51,38,32,46,0,22,35,26,0,31,131,36,102,31,15,84,13,1,1,1,18,27,36,103,43,85,87,94,50,46,65,8,0,0,0,0,15,22,102,75,37,92,68,66,29,5,78,51,47,0,56,68,89,10,1,33,24,6,24,1,53,15,29,44,116,33,133,142,14,40,79,39,47,44,74,58,21,45,90,96,53,3,68,117,18,171,29,130,110,86,94,103,114,26,16,1,17,10,22,18,0,7,20,0,0,4,9,0,21,66,53,21,102,39,139,103,0,1,0,60,39,32,0,16,137,51,48,2,31,32,49,30,0,2,48,0,6,19,74,1,62,123,21,2,67,30,89,21,44,10,39,58,2,46,48,45,13,18,0,28,20,3,0,49,37,5,40,138,57,107,87,27,76,19,59,23,18,13,35,10,89,161,14,122,84,99,23,6,0,0,1,0,0,13,34,32,0,29,3,35,15,0,6,21,0,19,21,61,6,45,79,65,3,10,1,24,0,0,16,3,21,3,11,50,117,62,140,26,18,54,79,30,0,73,99,2,0,72,69,1,5,56,44,1,57,159,88,22,80,127,27,74,0,0,0,0,0,28,19,7,0,0,1,0,0,0,1,0,0,77,21,0,77,143,93,67,28,102,7,56,0,0,1,0,1,1,0,55,1,4,12,91,119,19,43,73,149,139,31,69,108,6,62,42,0,17,53,6,0,120,56,28,0,23,42,48,50,85,185,13,99,9,70,8,130,111,0,122,129,53,50,96,102,94,14,32,79,41,0,11,106,57,0,48,78,50,48,2,4,1,126,67,8,65,83,72,37,2,115,33,32,11,54,0,16,50,7,2,26,89,0,36,94,83,4,91,14,141,93,50,54,0,47,5,0,0,0,39,1,114,75,47,172,105,132,37,36,142,18,8,7,0,105,94,10,8,93,94,56,45,62,62,40,76,20,57,7,54,25,29,18,0,11,69,40,159,26,0,60,44,0,0,91,17,0,25,128,78,33,103,20,158